Protein AF-0000000080620062 (afdb_homodimer)

pLDDT: mean 96.8, std 3.64, range [67.44, 99.0]

Radius of gyration: 24.73 Å; Cα contacts (8 Å, |Δi|>4): 2384; chains: 2; bounding box: 59×68×60 Å

Organism: Caenorhabditis remanei (NCBI:txid31234)

InterPro domains:
  IPR000794 Beta-ketoacyl synthase [PTHR11712] (2-402)
  IPR000794 Beta-ketoacyl synthase [cd00834] (2-399)
  IPR014030 Beta-ketoacyl synthase-like, N-terminal domain [PF00109] (2-235)
  IPR014031 Beta-ketoacyl synthase, C-terminal domain [PF02801] (243-355)
  IPR016039 Thiolase-like [G3DSA:3.40.47.10] (1-402)
  IPR016039 Thiolase-like [SSF53901] (2-400)
  IPR018201 Beta-ketoacyl synthase, active site [PS00606] (145-161)
  IPR020841 Polyketide synthase, beta-ketoacyl synthase domain [PS52004] (1-401)
  IPR020841 Polyketide syn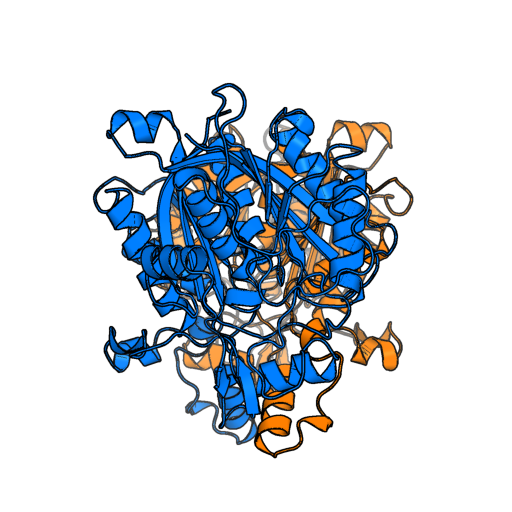th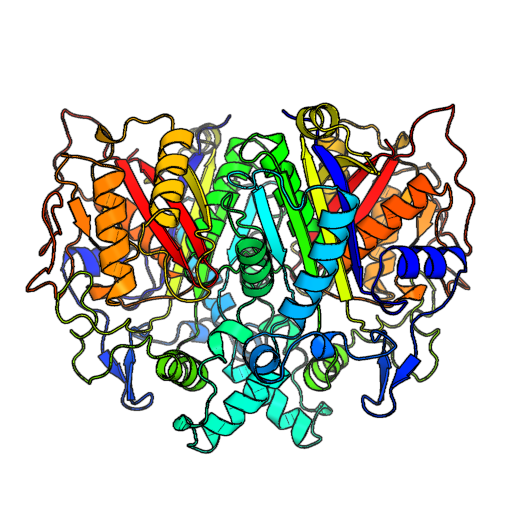ase, beta-ketoacyl synthase domain [SM00825] (4-402)

Structure (mmCIF, N/CA/C/O backbone):
data_AF-0000000080620062-model_v1
#
loop_
_entity.id
_entity.type
_entity.pdbx_description
1 polymer beta-ketoacyl-
#
loop_
_atom_site.group_PDB
_atom_site.id
_atom_site.type_symbol
_atom_site.label_atom_id
_atom_site.label_alt_id
_atom_site.label_comp_id
_atom_site.label_asym_id
_atom_site.label_entity_id
_atom_site.label_seq_id
_atom_site.pdbx_PDB_ins_code
_atom_site.Cartn_x
_atom_site.Cartn_y
_atom_site.Cartn_z
_atom_site.occupancy
_atom_site.B_iso_or_equiv
_atom_site.auth_seq_id
_atom_site.auth_comp_id
_atom_site.auth_asym_id
_atom_site.auth_atom_id
_atom_site.pdbx_PDB_model_num
ATOM 1 N N . MET A 1 1 ? 24.984 7.645 -1.257 1 92.5 1 MET A N 1
ATOM 2 C CA . MET A 1 1 ? 23.578 8.031 -1.13 1 92.5 1 MET A CA 1
ATOM 3 C C . MET A 1 1 ? 23.344 9.406 -1.736 1 92.5 1 MET A C 1
ATOM 5 O O . MET A 1 1 ? 24.188 10.297 -1.619 1 92.5 1 MET A O 1
ATOM 9 N N . HIS A 1 2 ? 22.266 9.586 -2.451 1 97.75 2 HIS A N 1
ATOM 10 C CA . HIS A 1 2 ? 21.922 10.844 -3.105 1 97.75 2 HIS A CA 1
ATOM 11 C C . HIS A 1 2 ? 21.141 11.758 -2.174 1 97.75 2 HIS A C 1
ATOM 13 O O . HIS A 1 2 ? 20.312 11.297 -1.39 1 97.75 2 HIS A O 1
ATOM 19 N N . ARG A 1 3 ? 21.469 13.031 -2.244 1 98.75 3 ARG A N 1
ATOM 20 C CA . ARG A 1 3 ? 20.594 14 -1.603 1 98.75 3 ARG A CA 1
ATOM 21 C C . ARG A 1 3 ? 19.297 14.164 -2.385 1 98.75 3 ARG A C 1
ATOM 23 O O . ARG A 1 3 ? 19.312 14.188 -3.617 1 98.75 3 ARG A O 1
ATOM 30 N N . VAL A 1 4 ? 18.188 14.211 -1.736 1 98.94 4 VAL A N 1
ATOM 31 C CA . VAL A 1 4 ? 16.875 14.227 -2.377 1 98.94 4 VAL A CA 1
ATOM 32 C C . VAL A 1 4 ? 16.156 15.547 -2.08 1 98.94 4 VAL A C 1
ATOM 34 O O . VAL A 1 4 ? 16.031 15.938 -0.918 1 98.94 4 VAL A O 1
ATOM 37 N N . VAL A 1 5 ? 15.664 16.219 -3.143 1 98.94 5 VAL A N 1
ATOM 38 C CA . VAL A 1 5 ? 15.023 17.516 -2.969 1 98.94 5 VAL A CA 1
ATOM 39 C C . VAL A 1 5 ? 13.625 17.5 -3.586 1 98.94 5 VAL A C 1
ATOM 41 O O . VAL A 1 5 ? 13.328 16.656 -4.43 1 98.94 5 VAL A O 1
ATOM 44 N N . ILE A 1 6 ? 12.789 18.328 -3.047 1 98.94 6 ILE A N 1
ATOM 45 C CA . ILE A 1 6 ? 11.453 18.547 -3.584 1 98.94 6 ILE A CA 1
ATOM 46 C C . ILE A 1 6 ? 11.453 19.797 -4.461 1 98.94 6 ILE A C 1
ATOM 48 O O . ILE A 1 6 ? 11.859 20.875 -4.016 1 98.94 6 ILE A O 1
ATOM 52 N N . THR A 1 7 ? 10.961 19.641 -5.707 1 98.94 7 THR A N 1
ATOM 53 C CA . THR A 1 7 ? 10.992 20.766 -6.637 1 98.94 7 THR A CA 1
ATOM 54 C C . THR A 1 7 ? 9.578 21.109 -7.113 1 98.94 7 THR A C 1
ATOM 56 O O . THR A 1 7 ? 9.383 22.109 -7.812 1 98.94 7 THR A O 1
ATOM 59 N N . GLY A 1 8 ? 8.609 20.344 -6.746 1 98.94 8 GLY A N 1
ATOM 60 C CA . GLY A 1 8 ? 7.215 20.609 -7.055 1 98.94 8 GLY A CA 1
ATOM 61 C C . GLY A 1 8 ? 6.258 20.047 -6.023 1 98.94 8 GLY A C 1
ATOM 62 O O . GLY A 1 8 ? 6.527 19 -5.422 1 98.94 8 GLY A O 1
ATOM 63 N N . MET A 1 9 ? 5.168 20.734 -5.863 1 98.94 9 MET A N 1
ATOM 64 C CA . MET A 1 9 ? 4.113 20.328 -4.945 1 98.94 9 MET A CA 1
ATOM 65 C C . MET A 1 9 ? 2.734 20.562 -5.551 1 98.94 9 MET A C 1
ATOM 67 O O . MET A 1 9 ? 2.539 21.531 -6.297 1 98.94 9 MET A O 1
ATOM 71 N N . GLY A 1 10 ? 1.801 19.672 -5.277 1 98.94 10 GLY A N 1
ATOM 72 C CA . GLY A 1 10 ? 0.386 19.828 -5.578 1 98.94 10 GLY A CA 1
ATOM 73 C C . GLY A 1 10 ? -0.514 19.406 -4.43 1 98.94 10 GLY A C 1
ATOM 74 O O . GLY A 1 10 ? -0.216 18.453 -3.713 1 98.94 10 GLY A O 1
ATOM 75 N N . ALA A 1 11 ? -1.636 20.188 -4.266 1 98.88 11 ALA A N 1
ATOM 76 C CA . ALA A 1 11 ? -2.504 19.875 -3.133 1 98.88 11 ALA A CA 1
ATOM 77 C C . ALA A 1 11 ? -3.945 20.281 -3.418 1 98.88 11 ALA A C 1
ATOM 79 O O . ALA A 1 11 ? -4.191 21.266 -4.121 1 98.88 11 ALA A O 1
ATOM 80 N N . ILE A 1 12 ? -4.828 19.531 -3.008 1 98.88 12 ILE A N 1
ATOM 81 C CA . ILE A 1 12 ? -6.238 19.859 -2.822 1 98.88 12 ILE A CA 1
ATOM 82 C C . ILE A 1 12 ? -6.613 19.703 -1.35 1 98.88 12 ILE A C 1
ATOM 84 O O . ILE A 1 12 ? -6.254 18.703 -0.714 1 98.88 12 ILE A O 1
ATOM 88 N N . SER A 1 13 ? -7.262 20.641 -0.777 1 98.81 13 SER A N 1
ATOM 89 C CA . SER A 1 13 ? -7.66 20.656 0.626 1 98.81 13 SER A CA 1
ATOM 90 C C . SER A 1 13 ? -8.992 21.375 0.812 1 98.81 13 SER A C 1
ATOM 92 O O . SER A 1 13 ? -9.57 21.891 -0.15 1 98.81 13 SER A O 1
ATOM 94 N N . PRO A 1 14 ? -9.516 21.438 2.031 1 98.69 14 PRO A N 1
ATOM 95 C CA . PRO A 1 14 ? -10.758 22.156 2.283 1 98.69 14 PRO A CA 1
ATOM 96 C C . PRO A 1 14 ? -10.633 23.656 2.012 1 98.69 14 PRO A C 1
ATOM 98 O O . PRO A 1 14 ? -11.641 24.375 2 1 98.69 14 PRO A O 1
ATOM 101 N N . PHE A 1 15 ? -9.477 24.109 1.721 1 98.75 15 PHE A N 1
ATOM 102 C CA . PHE A 1 15 ? -9.289 25.516 1.394 1 98.75 15 PHE A CA 1
ATOM 103 C C . PHE A 1 15 ? -9.367 25.734 -0.112 1 98.75 15 PHE A C 1
ATOM 105 O O . PHE A 1 15 ? -9.531 26.875 -0.57 1 98.75 15 PHE A O 1
ATOM 112 N N . GLY A 1 16 ? -9.125 24.656 -0.902 1 98.44 16 GLY A N 1
ATOM 113 C CA . GLY A 1 16 ? -9.156 24.812 -2.348 1 98.44 16 GLY A CA 1
ATOM 114 C C . GLY A 1 16 ? -8.289 23.797 -3.074 1 98.44 16 GLY A C 1
ATOM 115 O O . GLY A 1 16 ? -7.84 22.812 -2.477 1 98.44 16 GLY A O 1
ATOM 116 N N . VAL A 1 17 ? -8.023 24.062 -4.398 1 98.38 17 VAL A N 1
ATOM 117 C CA . VAL A 1 17 ? -7.496 23.016 -5.266 1 98.38 17 VAL A CA 1
ATOM 118 C C . VAL A 1 17 ? -6.062 23.344 -5.668 1 98.38 17 VAL A C 1
ATOM 120 O O . VAL A 1 17 ? -5.621 23 -6.766 1 98.38 17 VAL A O 1
ATOM 123 N N . THR A 1 18 ? -5.41 24.141 -4.801 1 98.69 18 THR A N 1
ATOM 124 C CA . THR A 1 18 ? -4.016 24.484 -5.055 1 98.69 18 THR A CA 1
ATOM 125 C C . THR A 1 18 ? -3.219 24.5 -3.754 1 98.69 18 THR A C 1
ATOM 127 O O . THR A 1 18 ? -3.795 24.641 -2.672 1 98.69 18 THR A O 1
ATOM 130 N N . VAL A 1 19 ? -1.923 24.391 -3.898 1 98.88 19 VAL A N 1
ATOM 131 C CA . VAL A 1 19 ? -1.025 24.562 -2.76 1 98.88 19 VAL A CA 1
ATOM 132 C C . VAL A 1 19 ? -1.182 25.969 -2.178 1 98.88 19 VAL A C 1
ATOM 134 O O . VAL A 1 19 ? -1.171 26.141 -0.958 1 98.88 19 VAL A O 1
ATOM 137 N N . ASN A 1 20 ? -1.312 26.922 -3.012 1 98.81 20 ASN A N 1
ATOM 138 C CA . ASN A 1 20 ? -1.458 28.297 -2.549 1 98.81 20 ASN A CA 1
ATOM 139 C C . ASN A 1 20 ? -2.719 28.469 -1.709 1 98.81 20 ASN A C 1
ATOM 141 O O . ASN A 1 20 ? -2.734 29.266 -0.761 1 98.81 20 ASN A O 1
ATOM 145 N N . ALA A 1 21 ? -3.811 27.859 -2.123 1 98.75 21 ALA A N 1
ATOM 146 C CA . ALA A 1 21 ? -5.027 27.922 -1.312 1 98.75 21 ALA A CA 1
ATOM 147 C C . ALA A 1 21 ? -4.773 27.375 0.094 1 98.75 21 ALA A C 1
ATOM 149 O O . ALA A 1 21 ? -5.23 27.969 1.079 1 98.75 21 ALA A O 1
ATOM 150 N N . LEU A 1 22 ? -4.109 26.266 0.179 1 98.81 22 LEU A N 1
ATOM 151 C CA . LEU A 1 22 ? -3.742 25.688 1.466 1 98.81 22 LEU A CA 1
ATOM 152 C C . LEU A 1 22 ? -2.871 26.641 2.268 1 98.81 22 LEU A C 1
ATOM 154 O O . LEU A 1 22 ? -3.164 26.922 3.432 1 98.81 22 LEU A O 1
ATOM 158 N N . ARG A 1 23 ? -1.815 27.141 1.635 1 98.75 23 ARG A N 1
ATOM 159 C CA . ARG A 1 23 ? -0.846 28.047 2.24 1 98.75 23 ARG A CA 1
ATOM 160 C C . ARG A 1 23 ? -1.529 29.297 2.783 1 98.75 23 ARG A C 1
ATOM 162 O O . ARG A 1 23 ? -1.329 29.656 3.941 1 98.75 23 ARG A O 1
ATOM 169 N N . ASN A 1 24 ? -2.344 29.891 1.993 1 98.69 24 ASN A N 1
ATOM 170 C CA . ASN A 1 24 ? -3.025 31.109 2.391 1 98.69 24 ASN A CA 1
ATOM 171 C C . ASN A 1 24 ? -4.016 30.859 3.523 1 98.69 24 ASN A C 1
ATOM 173 O O . ASN A 1 24 ? -4.117 31.672 4.453 1 98.69 24 ASN A O 1
ATOM 177 N N . GLY A 1 25 ? -4.758 29.812 3.402 1 98.69 25 GLY A N 1
ATOM 178 C CA . GLY A 1 25 ? -5.695 29.469 4.465 1 98.69 25 GLY A CA 1
ATOM 179 C C . GLY A 1 25 ? -5.027 29.297 5.812 1 98.69 25 GLY A C 1
ATOM 180 O O . GLY A 1 25 ? -5.535 29.766 6.832 1 98.69 25 GLY A O 1
ATOM 181 N N . LEU A 1 26 ? -3.914 28.609 5.82 1 98.69 26 LEU A N 1
ATOM 182 C CA . LEU A 1 26 ? -3.182 28.359 7.059 1 98.69 26 LEU A CA 1
ATOM 183 C C . LEU A 1 26 ? -2.572 29.656 7.598 1 98.69 26 LEU A C 1
ATOM 185 O O . LEU A 1 26 ? -2.639 29.922 8.805 1 98.69 26 LEU A O 1
ATOM 189 N N . ASN A 1 27 ? -1.958 30.438 6.73 1 98.38 27 ASN A N 1
ATOM 190 C CA . ASN A 1 27 ? -1.318 31.672 7.145 1 98.38 27 ASN A CA 1
ATOM 191 C C . ASN A 1 27 ? -2.332 32.656 7.711 1 98.38 27 ASN A C 1
ATOM 193 O O . ASN A 1 27 ? -2.002 33.469 8.594 1 98.38 27 ASN A O 1
ATOM 197 N N . GLU A 1 28 ? -3.555 32.594 7.25 1 98.12 28 GLU A N 1
ATOM 198 C CA . GLU A 1 28 ? -4.613 33.469 7.707 1 98.12 28 GLU A CA 1
ATOM 199 C C . GLU A 1 28 ? -5.332 32.906 8.93 1 98.12 28 GLU A C 1
ATOM 201 O O . GLU A 1 28 ? -6.18 33.562 9.523 1 98.12 28 GLU A O 1
ATOM 206 N N . GLY A 1 29 ? -4.992 31.688 9.297 1 97.81 29 GLY A N 1
ATOM 207 C CA . GLY A 1 29 ? -5.609 31.047 10.445 1 97.81 29 GLY A CA 1
ATOM 208 C C . GLY A 1 29 ? -7.066 30.703 10.227 1 97.81 29 GLY A C 1
ATOM 209 O O . GLY A 1 29 ? -7.848 30.641 11.18 1 97.81 29 GLY A O 1
ATOM 210 N N . ARG A 1 30 ? -7.496 30.406 9.031 1 97.44 30 ARG A N 1
ATOM 211 C CA . ARG A 1 30 ? -8.891 30.156 8.695 1 97.44 30 ARG A CA 1
ATOM 212 C C . ARG A 1 30 ? -9.273 28.703 8.969 1 97.44 30 ARG A C 1
ATOM 214 O O . ARG A 1 30 ? -8.398 27.859 9.148 1 97.44 30 ARG A O 1
ATOM 221 N N . SER A 1 31 ? -10.531 28.5 9.023 1 98.19 31 SER A N 1
ATOM 222 C CA . SER A 1 31 ? -11.078 27.156 9.062 1 98.19 31 SER A CA 1
ATOM 223 C C . SER A 1 31 ? -11.695 26.766 7.719 1 98.19 31 SER A C 1
ATOM 225 O O . SER A 1 31 ? -12.414 27.578 7.113 1 98.19 31 SER A O 1
ATOM 227 N N . GLY A 1 32 ? -11.305 25.609 7.258 1 98.44 32 GLY A N 1
ATOM 228 C CA . GLY A 1 32 ? -11.938 25.062 6.062 1 98.44 32 GLY A CA 1
ATOM 229 C C . GLY A 1 32 ? -13.094 24.125 6.359 1 98.44 32 GLY A C 1
ATOM 230 O O . GLY A 1 32 ? -13.602 23.469 5.461 1 98.44 32 GLY A O 1
ATOM 231 N N . LEU A 1 33 ? -13.578 24.031 7.605 1 98.56 33 LEU A N 1
ATOM 232 C CA . LEU A 1 33 ? -14.578 23.078 8.055 1 98.56 33 LEU A CA 1
ATOM 233 C C . LEU A 1 33 ? -15.969 23.719 8.094 1 98.56 33 LEU A C 1
ATOM 235 O O . LEU A 1 33 ? -16.094 24.906 8.367 1 98.56 33 LEU A O 1
ATOM 239 N N . LYS A 1 34 ? -16.953 22.938 7.812 1 97.94 34 LYS A N 1
ATOM 240 C CA . LYS A 1 34 ? -18.344 23.406 7.852 1 97.94 34 LYS A CA 1
ATOM 241 C C . LYS A 1 34 ? -19.297 22.266 8.156 1 97.94 34 LYS A C 1
ATOM 243 O O . LYS A 1 34 ? -18.984 21.094 7.879 1 97.94 34 LYS A O 1
ATOM 248 N N . TYR A 1 35 ? -20.375 22.578 8.727 1 98.12 35 TYR A N 1
ATOM 249 C CA . TYR A 1 35 ? -21.422 21.594 8.93 1 98.12 35 TYR A CA 1
ATOM 250 C C . TYR A 1 35 ? -22.094 21.234 7.605 1 98.12 35 TYR A C 1
ATOM 252 O O . TYR A 1 35 ? -22.516 22.109 6.855 1 98.12 35 TYR A O 1
ATOM 260 N N . ASP A 1 36 ? -22.156 19.984 7.312 1 97.5 36 ASP A N 1
ATOM 261 C CA . ASP A 1 36 ? -22.844 19.5 6.121 1 97.5 36 ASP A CA 1
ATOM 262 C C . ASP A 1 36 ? -24.25 18.984 6.465 1 97.5 36 ASP A C 1
ATOM 264 O O . ASP A 1 36 ? -24.391 17.969 7.141 1 97.5 36 ASP A O 1
ATOM 268 N N . GLU A 1 37 ? -25.25 19.625 5.906 1 96 37 GLU A N 1
ATOM 269 C CA . GLU A 1 37 ? -26.641 19.328 6.266 1 96 37 GLU A CA 1
ATOM 270 C C . GLU A 1 37 ? -27.062 17.953 5.777 1 96 37 GLU A C 1
ATOM 272 O O . GLU A 1 37 ? -27.953 17.328 6.359 1 96 37 GLU A O 1
ATOM 277 N N . VAL A 1 38 ? -26.469 17.516 4.762 1 94.88 38 VAL A N 1
ATOM 278 C CA . VAL A 1 38 ? -26.844 16.219 4.195 1 94.88 38 VAL A CA 1
ATOM 279 C C . VAL A 1 38 ? -26.156 15.102 4.98 1 94.88 38 VAL A C 1
ATOM 281 O O . VAL A 1 38 ? -26.797 14.102 5.328 1 94.88 38 VAL A O 1
ATOM 284 N N . LEU A 1 39 ? -24.922 15.297 5.285 1 96 39 LEU A N 1
ATOM 285 C CA . LEU A 1 39 ? -24.141 14.289 6 1 96 39 LEU A CA 1
ATOM 286 C C . LEU A 1 39 ? -24.406 14.359 7.5 1 96 39 LEU A C 1
ATOM 288 O O . LEU A 1 39 ? -24.141 13.398 8.227 1 96 39 LEU A O 1
ATOM 292 N N . LYS A 1 40 ? -24.859 15.508 7.98 1 96.31 40 LYS A N 1
ATOM 293 C CA . LYS A 1 40 ? -25.188 15.773 9.375 1 96.31 40 LYS A CA 1
ATOM 294 C C . LYS A 1 40 ? -23.938 15.719 10.258 1 96.31 40 LYS A C 1
ATOM 296 O O . LYS A 1 40 ? -24 15.234 11.391 1 96.31 40 LYS A O 1
ATOM 301 N N . PHE A 1 41 ? -22.812 16.062 9.68 1 98.12 41 PHE A N 1
ATOM 302 C CA . PHE A 1 41 ? -21.531 16.188 10.352 1 98.12 41 PHE A CA 1
ATOM 303 C C . PHE A 1 41 ? -20.828 17.484 9.953 1 98.12 41 PHE A C 1
ATOM 305 O O . PHE A 1 41 ? -21.094 18.031 8.883 1 98.12 41 PHE A O 1
ATOM 312 N N . VAL A 1 42 ? -20.016 18.031 10.844 1 98.5 42 VAL A N 1
ATOM 313 C CA . VAL A 1 42 ? -18.984 18.969 10.398 1 98.5 42 VAL A CA 1
ATOM 314 C C . VAL A 1 42 ? -17.938 18.219 9.57 1 98.5 42 VAL A C 1
ATOM 316 O O . VAL A 1 42 ? -17.453 17.172 9.977 1 98.5 42 VAL A O 1
ATOM 319 N N . VAL A 1 43 ? -17.625 18.703 8.367 1 98.69 43 VAL A N 1
ATOM 320 C CA . VAL A 1 43 ? -16.688 18.031 7.477 1 98.69 43 VAL A CA 1
ATOM 321 C C . VAL A 1 43 ? -15.758 19.047 6.828 1 98.69 43 VAL A C 1
ATOM 323 O O . VAL A 1 43 ? -16.016 20.25 6.875 1 98.69 43 VAL A O 1
ATOM 326 N N . GLY A 1 44 ? -14.586 18.609 6.395 1 98.75 44 GLY A N 1
ATOM 327 C CA . GLY A 1 44 ? -13.719 19.375 5.508 1 98.75 44 GLY A CA 1
ATOM 328 C C . GLY A 1 44 ? -13.836 18.969 4.055 1 98.75 44 GLY A C 1
ATOM 329 O O . GLY A 1 44 ? -12.969 18.266 3.527 1 98.75 44 GLY A O 1
ATOM 330 N N . ALA A 1 45 ? -14.875 19.438 3.367 1 98.12 45 ALA A N 1
ATOM 331 C CA . ALA A 1 45 ? -15.102 19.172 1.949 1 98.12 45 ALA A CA 1
ATOM 332 C C . ALA A 1 45 ? -14.383 20.188 1.072 1 98.12 45 ALA A C 1
ATOM 334 O O . ALA A 1 45 ? -14.219 21.344 1.463 1 98.12 45 ALA A O 1
ATOM 335 N N . VAL A 1 46 ? -13.93 19.75 -0.095 1 97.88 46 VAL A N 1
ATOM 336 C CA . VAL A 1 46 ? -13.289 20.641 -1.048 1 97.88 46 VAL A CA 1
ATOM 337 C C . VAL A 1 46 ? -14.32 21.641 -1.584 1 97.88 46 VAL A C 1
ATOM 339 O O . VAL A 1 46 ? -15.367 21.25 -2.092 1 97.88 46 VAL A O 1
ATOM 342 N N . PRO A 1 47 ? -14.055 22.922 -1.493 1 95.44 47 PRO A N 1
ATOM 343 C CA . PRO A 1 47 ? -15.039 23.922 -1.901 1 95.44 47 PRO A CA 1
ATOM 344 C C . PRO A 1 47 ? -15.062 24.141 -3.412 1 95.44 47 PRO A C 1
ATOM 346 O O . PRO A 1 47 ? -14.156 23.703 -4.117 1 95.44 47 PRO A O 1
ATOM 349 N N . GLY A 1 48 ? -16.141 24.859 -3.797 1 89.19 48 GLY A N 1
ATOM 350 C CA . GLY A 1 48 ? -16.234 25.312 -5.176 1 89.19 48 GLY A CA 1
ATOM 351 C C . GLY A 1 48 ? -16.812 24.266 -6.105 1 89.19 48 GLY A C 1
ATOM 352 O O . GLY A 1 48 ? -17.609 23.422 -5.684 1 89.19 48 GLY A O 1
ATOM 353 N N . GLU A 1 49 ? -16.438 24.422 -7.32 1 89.81 49 GLU A N 1
ATOM 354 C CA . GLU A 1 49 ? -16.906 23.469 -8.32 1 89.81 49 GLU A CA 1
ATOM 355 C C . GLU A 1 49 ? -16.25 22.094 -8.141 1 89.81 49 GLU A C 1
ATOM 357 O O . GLU A 1 49 ? -15.109 22.016 -7.68 1 89.81 49 GLU A O 1
ATOM 362 N N . ARG A 1 50 ? -17.016 21.172 -8.578 1 93.75 50 ARG A N 1
ATOM 363 C CA . ARG A 1 50 ? -16.516 19.812 -8.453 1 93.75 50 ARG A CA 1
ATOM 364 C C . ARG A 1 50 ? -15.25 19.609 -9.289 1 93.75 50 ARG A C 1
ATOM 366 O O . ARG A 1 50 ? -15.227 19.938 -10.477 1 93.75 50 ARG A O 1
ATOM 373 N N . VAL A 1 51 ? -14.141 19.016 -8.672 1 96.88 51 VAL A N 1
ATOM 374 C CA . VAL A 1 51 ? -12.898 18.703 -9.383 1 96.88 51 VAL A CA 1
ATOM 375 C C . VAL A 1 51 ? -13.203 17.797 -10.578 1 96.88 51 VAL A C 1
ATOM 377 O O . VAL A 1 51 ? -12.578 17.938 -11.633 1 96.88 51 VAL A O 1
ATOM 380 N N . GLU A 1 52 ? -14.188 16.953 -10.445 1 96.06 52 GLU A N 1
ATOM 381 C CA . GLU A 1 52 ? -14.578 15.953 -11.422 1 96.06 52 GLU A CA 1
ATOM 382 C C . GLU A 1 52 ? -15.062 16.594 -12.719 1 96.06 52 GLU A C 1
ATOM 384 O O . GLU A 1 52 ? -15.008 15.984 -13.781 1 96.06 52 GLU A O 1
ATOM 389 N N . ASP A 1 53 ? -15.547 17.812 -12.656 1 97.12 53 ASP A N 1
ATOM 390 C CA . ASP A 1 53 ? -16.141 18.469 -13.812 1 97.12 53 ASP A CA 1
ATOM 391 C C . ASP A 1 53 ? -15.078 18.844 -14.852 1 97.12 53 ASP A C 1
ATOM 393 O O . ASP A 1 53 ? -15.406 19.234 -15.969 1 97.12 53 ASP A O 1
ATOM 397 N N . ARG A 1 54 ? -13.859 18.656 -14.523 1 96.88 54 ARG A N 1
ATOM 398 C CA . ARG A 1 54 ? -12.758 18.859 -15.461 1 96.88 54 ARG A CA 1
ATOM 399 C C . ARG A 1 54 ? -12.703 17.75 -16.5 1 96.88 54 ARG A C 1
ATOM 401 O O . ARG A 1 54 ? -12.016 17.859 -17.516 1 96.88 54 ARG A O 1
ATOM 408 N N . TRP A 1 55 ? -13.406 16.641 -16.312 1 97.94 55 TRP A N 1
ATOM 409 C CA . TRP A 1 55 ? -13.43 15.5 -17.203 1 97.94 55 TRP A CA 1
ATOM 410 C C . TRP A 1 55 ? -14.82 15.289 -17.797 1 97.94 55 TRP A C 1
ATOM 412 O O . TRP A 1 55 ? -15.82 15.695 -17.188 1 97.94 55 TRP A O 1
ATOM 422 N N . SER A 1 56 ? -14.852 14.633 -18.984 1 97.94 56 SER A N 1
ATOM 423 C CA . SER A 1 56 ? -16.125 14.289 -19.609 1 97.94 56 SER A CA 1
ATOM 424 C C . SER A 1 56 ? -16.891 13.266 -18.781 1 97.94 56 SER A C 1
ATOM 426 O O . SER A 1 56 ? -16.328 12.617 -17.906 1 97.94 56 SER A O 1
ATOM 428 N N . ALA A 1 57 ? -18.172 13.109 -19.078 1 96.5 57 ALA A N 1
ATOM 429 C CA . ALA A 1 57 ? -19.016 12.133 -18.391 1 96.5 57 ALA A CA 1
ATOM 430 C C . ALA A 1 57 ? -18.469 10.719 -18.547 1 96.5 57 ALA A C 1
ATOM 432 O O . ALA A 1 57 ? -18.516 9.914 -17.625 1 96.5 57 ALA A O 1
ATOM 433 N N . GLY A 1 58 ? -18.031 10.469 -19.734 1 96.38 58 GLY A N 1
ATOM 434 C CA . GLY A 1 58 ? -17.422 9.172 -19.969 1 96.38 58 GLY A CA 1
ATOM 435 C C . GLY A 1 58 ? -16.203 8.914 -19.109 1 96.38 58 GLY A C 1
ATOM 436 O O . GLY A 1 58 ? -16.047 7.828 -18.547 1 96.38 58 GLY A O 1
ATOM 437 N N . GLN A 1 59 ? -15.375 9.891 -18.984 1 96.5 59 GLN A N 1
ATOM 438 C CA . GLN A 1 59 ? -14.164 9.773 -18.172 1 96.5 59 GLN A CA 1
ATOM 439 C C . GLN A 1 59 ? -14.5 9.664 -16.688 1 96.5 59 GLN A C 1
ATOM 441 O O . GLN A 1 59 ? -13.812 8.969 -15.938 1 96.5 59 GLN A O 1
ATOM 446 N N . GLN A 1 60 ? -15.531 10.367 -16.297 1 96.62 60 GLN A N 1
ATOM 447 C CA . GLN A 1 60 ? -15.961 10.312 -14.906 1 96.62 60 GLN A CA 1
ATOM 448 C C . GLN A 1 60 ? -16.469 8.922 -14.539 1 96.62 60 GLN A C 1
ATOM 450 O O . GLN A 1 60 ? -16.406 8.516 -13.375 1 96.62 60 GLN A O 1
ATOM 455 N N . ARG A 1 61 ? -16.984 8.188 -15.5 1 95 61 ARG A N 1
ATOM 456 C CA . ARG A 1 61 ? -17.438 6.816 -15.266 1 95 61 ARG A CA 1
ATOM 457 C C . ARG A 1 61 ? -16.25 5.867 -15.18 1 95 61 ARG A C 1
ATOM 459 O O . ARG A 1 61 ? -16.297 4.852 -14.484 1 95 61 ARG A O 1
ATOM 466 N N . GLU A 1 62 ? -15.195 6.246 -15.797 1 95.5 62 GLU A N 1
ATOM 467 C CA . GLU A 1 62 ? -14.016 5.391 -15.898 1 95.5 62 GLU A CA 1
ATOM 468 C C . GLU A 1 62 ? -13.109 5.543 -14.68 1 95.5 62 GLU A C 1
ATOM 470 O O . GLU A 1 62 ? -12.516 4.57 -14.219 1 95.5 62 GLU A O 1
ATOM 475 N N . MET A 1 63 ? -13.047 6.73 -14.156 1 97.06 63 MET A N 1
ATOM 476 C CA . MET A 1 63 ? -12.07 7.027 -13.117 1 97.06 63 MET A CA 1
ATOM 477 C C . MET A 1 63 ? -12.766 7.301 -11.781 1 97.06 63 MET A C 1
ATOM 479 O O . MET A 1 63 ? -13.859 7.879 -11.75 1 97.06 63 MET A O 1
ATOM 483 N N . SER A 1 64 ? -12.109 6.891 -10.758 1 97.19 64 SER A N 1
ATOM 484 C CA . SER A 1 64 ? -12.578 7.277 -9.43 1 97.19 64 SER A CA 1
ATOM 485 C C . SER A 1 64 ? -12.297 8.75 -9.156 1 97.19 64 SER A C 1
ATOM 487 O O . SER A 1 64 ? -11.422 9.352 -9.781 1 97.19 64 SER A O 1
ATOM 489 N N . ARG A 1 65 ? -13.055 9.328 -8.203 1 97.38 65 ARG A N 1
ATOM 490 C CA . ARG A 1 65 ? -12.789 10.688 -7.742 1 97.38 65 ARG A CA 1
ATOM 491 C C . ARG A 1 65 ? -11.352 10.836 -7.262 1 97.38 65 ARG A C 1
ATOM 493 O O . ARG A 1 65 ? -10.703 11.844 -7.531 1 97.38 65 ARG A O 1
ATOM 500 N N . ALA A 1 66 ? -10.852 9.844 -6.574 1 98.19 66 ALA A N 1
ATOM 501 C CA . ALA A 1 66 ? -9.477 9.852 -6.086 1 98.19 66 ALA A CA 1
ATOM 502 C C . ALA A 1 66 ? -8.484 9.977 -7.238 1 98.19 66 ALA A C 1
ATOM 504 O O . ALA A 1 66 ? -7.496 10.719 -7.137 1 98.19 66 ALA A O 1
ATOM 505 N N . SER A 1 67 ? -8.695 9.242 -8.297 1 98.31 67 SER A N 1
ATOM 506 C CA . SER A 1 67 ? -7.828 9.32 -9.469 1 98.31 67 SER A CA 1
ATOM 507 C C . SER A 1 67 ? -7.828 10.727 -10.062 1 98.31 67 SER A C 1
ATOM 509 O O . SER A 1 67 ? -6.773 11.25 -10.422 1 98.31 67 SER A O 1
ATOM 511 N N . MET A 1 68 ? -9 11.289 -10.156 1 98.62 68 MET A N 1
ATOM 512 C CA . MET A 1 68 ? -9.117 12.625 -10.727 1 98.62 68 MET A CA 1
ATOM 513 C C . MET A 1 68 ? -8.422 13.656 -9.844 1 98.62 68 MET A C 1
ATOM 515 O O . MET A 1 68 ? -7.738 14.547 -10.352 1 98.62 68 MET A O 1
ATOM 519 N N . PHE A 1 69 ? -8.594 13.539 -8.508 1 98.75 69 PHE A N 1
ATOM 520 C CA . PHE A 1 69 ? -7.898 14.422 -7.574 1 98.75 69 PHE A CA 1
ATOM 521 C C . PHE A 1 69 ? -6.391 14.305 -7.734 1 98.75 69 PHE A C 1
ATOM 523 O O . PHE A 1 69 ? -5.684 15.312 -7.781 1 98.75 69 PHE A O 1
ATOM 530 N N . ALA A 1 70 ? -5.902 13.078 -7.809 1 98.81 70 ALA A N 1
ATOM 531 C CA . ALA A 1 70 ? -4.469 12.82 -7.938 1 98.81 70 ALA A CA 1
ATOM 532 C C . ALA A 1 70 ? -3.914 13.445 -9.219 1 98.81 70 ALA A C 1
ATOM 534 O O . ALA A 1 70 ? -2.807 13.984 -9.227 1 98.81 70 ALA A O 1
ATOM 535 N N . LEU A 1 71 ? -4.625 13.328 -10.258 1 98.81 71 LEU A N 1
ATOM 536 C CA . LEU A 1 71 ? -4.191 13.883 -11.531 1 98.81 71 LEU A CA 1
ATOM 537 C C . LEU A 1 71 ? -4.082 15.398 -11.453 1 98.81 71 LEU A C 1
ATOM 539 O O . LEU A 1 71 ? -3.143 15.984 -12 1 98.81 71 LEU A O 1
ATOM 543 N N . VAL A 1 72 ? -5.059 16.047 -10.789 1 98.81 72 VA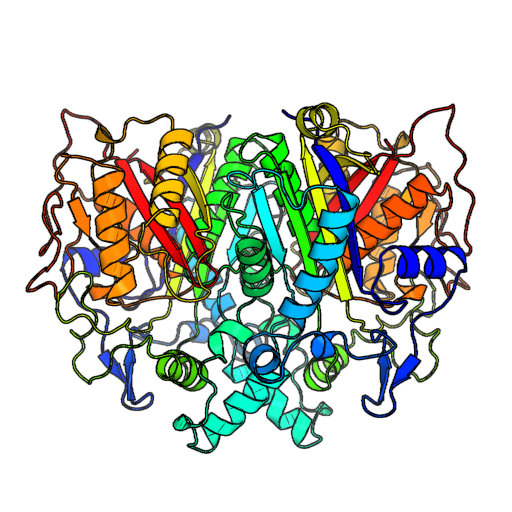L A N 1
ATOM 544 C CA . VAL A 1 72 ? -5.055 17.5 -10.672 1 98.81 72 VAL A CA 1
ATOM 545 C C . VAL A 1 72 ? -3.854 17.953 -9.844 1 98.81 72 VAL A C 1
ATOM 547 O O . VAL A 1 72 ? -3.125 18.859 -10.234 1 98.81 72 VAL A O 1
ATOM 550 N N . ALA A 1 73 ? -3.637 17.328 -8.734 1 98.88 73 ALA A N 1
ATOM 551 C CA . ALA A 1 73 ? -2.521 17.688 -7.867 1 98.88 73 ALA A CA 1
ATOM 552 C C . ALA A 1 73 ? -1.184 17.406 -8.539 1 98.88 73 ALA A C 1
ATOM 554 O O . ALA A 1 73 ? -0.225 18.172 -8.375 1 98.88 73 ALA A O 1
ATOM 555 N N . SER A 1 74 ? -1.091 16.297 -9.289 1 98.88 74 SER A N 1
ATOM 556 C CA . SER A 1 74 ? 0.137 15.961 -10 1 98.88 74 SER A CA 1
ATOM 557 C C . SER A 1 74 ? 0.467 17.016 -11.055 1 98.88 74 SER A C 1
ATOM 559 O O . SER A 1 74 ? 1.637 17.328 -11.273 1 98.88 74 SER A O 1
ATOM 561 N N . LYS A 1 75 ? -0.541 17.469 -11.711 1 98.81 75 LYS A N 1
ATOM 562 C CA . LYS A 1 75 ? -0.326 18.516 -12.703 1 98.81 75 LYS A CA 1
ATOM 563 C C . LYS A 1 75 ? 0.286 19.766 -12.062 1 98.81 75 LYS A C 1
ATOM 565 O O . LYS A 1 75 ? 1.215 20.359 -12.617 1 98.81 75 LYS A O 1
ATOM 570 N N . GLU A 1 76 ? -0.24 20.172 -10.938 1 98.88 76 GLU A N 1
ATOM 571 C CA . GLU A 1 76 ? 0.306 21.312 -10.227 1 98.88 76 GLU A CA 1
ATOM 572 C C . GLU A 1 76 ? 1.769 21.094 -9.852 1 98.88 76 GLU A C 1
ATOM 574 O O . GLU A 1 76 ? 2.607 21.984 -10.055 1 98.88 76 GLU A O 1
ATOM 579 N N . ALA A 1 77 ? 2.098 19.922 -9.32 1 98.94 77 ALA A N 1
ATOM 580 C CA . ALA A 1 77 ? 3.457 19.594 -8.898 1 98.94 77 ALA A CA 1
ATOM 581 C C . ALA A 1 77 ? 4.414 19.594 -10.086 1 98.94 77 ALA A C 1
ATOM 583 O O . ALA A 1 77 ? 5.512 20.156 -10.008 1 98.94 77 ALA A O 1
ATOM 584 N N 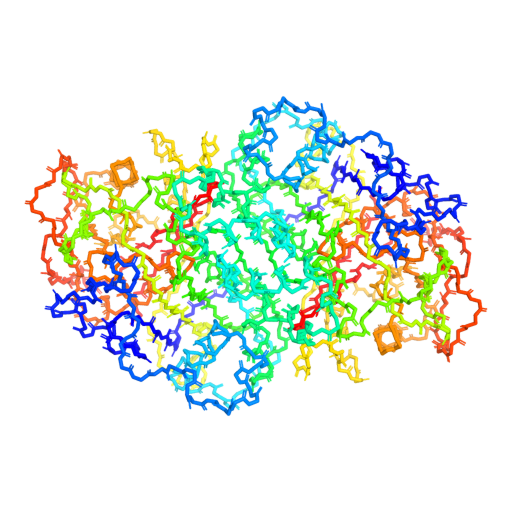. MET A 1 78 ? 4 18.984 -11.164 1 98.81 78 MET A N 1
ATOM 585 C CA . MET A 1 78 ? 4.836 18.875 -12.359 1 98.81 78 MET A CA 1
ATOM 586 C C . MET A 1 78 ? 5.082 20.234 -12.984 1 98.81 78 MET A C 1
ATOM 588 O O . MET A 1 78 ? 6.176 20.5 -13.477 1 98.81 78 MET A O 1
ATOM 592 N N . SER A 1 79 ? 4.016 21.016 -13.008 1 98.75 79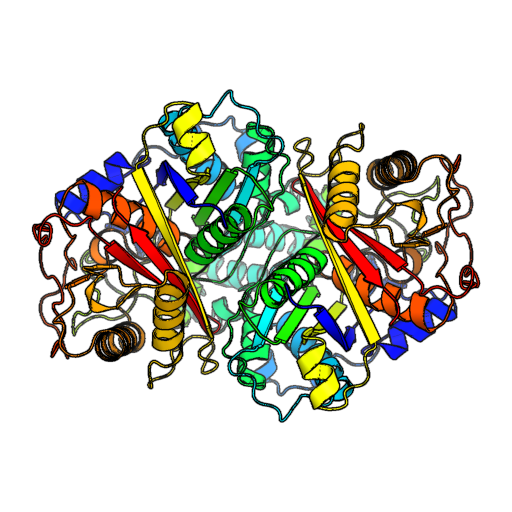 SER A N 1
ATOM 593 C CA . SER A 1 79 ? 4.141 22.359 -13.547 1 98.75 79 SER A CA 1
ATOM 594 C C . SER A 1 79 ? 5.113 23.203 -12.727 1 98.75 79 SER A C 1
ATOM 596 O O . SER A 1 79 ? 5.984 23.875 -13.273 1 98.75 79 SER A O 1
ATOM 598 N N . GLN A 1 80 ? 4.957 23.156 -11.414 1 98.81 80 GLN A N 1
ATOM 599 C CA . GLN A 1 80 ? 5.848 23.922 -10.547 1 98.81 80 GLN A CA 1
ATOM 600 C C . GLN A 1 80 ? 7.297 23.469 -10.711 1 98.81 80 GLN A C 1
ATOM 602 O O . GLN A 1 80 ? 8.219 24.281 -10.688 1 98.81 80 GLN A O 1
ATOM 607 N N . ALA A 1 81 ? 7.523 22.219 -10.883 1 98.69 81 ALA A N 1
ATOM 608 C CA . ALA A 1 81 ? 8.867 21.656 -11.016 1 98.69 81 ALA A CA 1
ATOM 609 C C . ALA A 1 81 ? 9.414 21.891 -12.422 1 98.69 81 ALA A C 1
ATOM 611 O O . ALA A 1 81 ? 10.586 21.609 -12.688 1 98.69 81 ALA A O 1
ATOM 612 N N . ASN A 1 82 ? 8.594 22.375 -13.336 1 98.25 82 ASN A N 1
ATOM 613 C CA . ASN A 1 82 ? 8.945 22.438 -14.75 1 98.25 82 ASN A CA 1
ATOM 614 C C . ASN A 1 82 ? 9.453 21.094 -15.266 1 98.25 82 ASN A C 1
ATOM 616 O O . ASN A 1 82 ? 10.531 21.016 -15.867 1 98.25 82 ASN A O 1
ATOM 620 N N . ALA A 1 83 ? 8.703 20.062 -14.961 1 98.06 83 ALA A N 1
ATOM 621 C CA . ALA A 1 83 ? 9.195 18.719 -15.242 1 98.06 83 ALA A CA 1
ATOM 622 C C . ALA A 1 83 ? 8.25 17.984 -16.188 1 98.06 83 ALA A C 1
ATOM 624 O O . ALA A 1 83 ? 8.359 16.766 -16.375 1 98.06 83 ALA A O 1
ATOM 625 N N . GLU A 1 84 ? 7.363 18.609 -16.828 1 95.88 84 GLU A N 1
ATOM 626 C CA . GLU A 1 84 ? 6.371 17.969 -17.688 1 95.88 84 GLU A CA 1
ATOM 627 C C . GLU A 1 84 ? 7.023 17.359 -18.922 1 95.88 84 GLU A C 1
ATOM 629 O O . GLU A 1 84 ? 6.555 16.344 -19.453 1 95.88 84 GLU A O 1
ATOM 634 N N . ASN A 1 85 ? 8.148 17.922 -19.359 1 93 85 ASN A N 1
ATOM 635 C CA . ASN A 1 85 ? 8.695 17.531 -20.656 1 93 85 ASN A CA 1
ATOM 636 C C . ASN A 1 85 ? 10.055 16.844 -20.516 1 93 85 ASN A C 1
ATOM 638 O O . ASN A 1 85 ? 10.789 16.688 -21.5 1 93 85 ASN A O 1
ATOM 642 N N . ILE A 1 86 ? 10.43 16.516 -19.344 1 96.12 86 ILE A N 1
ATOM 643 C CA . ILE A 1 86 ? 11.695 15.789 -19.188 1 96.12 86 ILE A CA 1
ATOM 644 C C . ILE A 1 86 ? 11.445 14.289 -19.297 1 96.12 86 ILE A C 1
ATOM 646 O O . ILE A 1 86 ? 10.297 13.844 -19.359 1 96.12 86 ILE A O 1
ATOM 650 N N . ASP A 1 87 ? 12.516 13.547 -19.391 1 96.19 87 ASP A N 1
ATOM 651 C CA . ASP A 1 87 ? 12.438 12.094 -19.516 1 96.19 87 ASP A CA 1
ATOM 652 C C . ASP A 1 87 ? 12.062 11.453 -18.188 1 96.19 87 ASP A C 1
ATOM 654 O O . ASP A 1 87 ? 12.711 11.695 -17.172 1 96.19 87 ASP A O 1
ATOM 658 N N . HIS A 1 88 ? 11.008 10.648 -18.203 1 97.81 88 HIS A N 1
ATOM 659 C CA . HIS A 1 88 ? 10.523 10.055 -16.969 1 97.81 88 HIS A CA 1
ATOM 660 C C . HIS A 1 88 ? 10.633 8.531 -17 1 97.81 88 HIS A C 1
ATOM 662 O O . HIS A 1 88 ? 9.875 7.828 -16.344 1 97.81 88 HIS A O 1
ATOM 668 N N . GLU A 1 89 ? 11.586 7.957 -17.703 1 95.62 89 GLU A N 1
ATOM 669 C CA . GLU A 1 89 ? 11.828 6.516 -17.75 1 95.62 89 GLU A CA 1
ATOM 670 C C . GLU A 1 89 ? 12.242 5.973 -16.391 1 95.62 89 GLU A C 1
ATOM 672 O O . GLU A 1 89 ? 12.039 4.793 -16.094 1 95.62 89 GLU A O 1
ATOM 677 N N . GLU A 1 90 ? 12.789 6.848 -15.625 1 96.69 90 GLU A N 1
ATOM 678 C CA . GLU A 1 90 ? 13.281 6.434 -14.312 1 96.69 90 GLU A CA 1
ATOM 679 C C . GLU A 1 90 ? 12.547 7.16 -13.195 1 96.69 90 GLU A C 1
ATOM 681 O O . GLU A 1 90 ? 13.125 7.441 -12.141 1 96.69 90 GLU A O 1
ATOM 686 N N . THR A 1 91 ? 11.344 7.613 -13.438 1 98.69 91 THR A N 1
ATOM 687 C CA . THR A 1 91 ? 10.516 8.258 -12.422 1 98.69 91 THR A CA 1
ATOM 688 C C . THR A 1 91 ? 9.508 7.27 -11.836 1 98.69 91 THR A C 1
ATOM 690 O O . THR A 1 91 ? 8.766 6.617 -12.57 1 98.69 91 THR A O 1
ATOM 693 N N . ILE A 1 92 ? 9.547 7.109 -10.5 1 98.69 92 ILE A N 1
ATOM 694 C CA . ILE A 1 92 ? 8.555 6.242 -9.875 1 98.69 92 ILE A CA 1
ATOM 695 C C . ILE A 1 92 ? 7.363 7.07 -9.414 1 98.69 92 ILE A C 1
ATOM 697 O O . ILE A 1 92 ? 7.484 8.281 -9.195 1 98.69 92 ILE A O 1
ATOM 701 N N . VAL A 1 93 ? 6.219 6.5 -9.406 1 98.88 93 VAL A N 1
ATOM 702 C CA . VAL A 1 93 ? 5.027 7.078 -8.797 1 98.88 93 VAL A CA 1
ATOM 703 C C . VAL A 1 93 ? 4.637 6.27 -7.559 1 98.88 93 VAL A C 1
ATOM 705 O O . VAL A 1 93 ? 4.484 5.047 -7.633 1 98.88 93 VAL A O 1
ATOM 708 N N . ASN A 1 94 ? 4.582 6.871 -6.414 1 98.88 94 ASN A N 1
ATOM 709 C CA . ASN A 1 94 ? 4.121 6.266 -5.172 1 98.88 94 ASN A CA 1
ATOM 710 C C . ASN A 1 94 ? 3.01 7.086 -4.527 1 98.88 94 ASN A C 1
ATOM 712 O O . ASN A 1 94 ? 3.271 7.914 -3.65 1 98.88 94 ASN A O 1
ATOM 716 N N . ILE A 1 95 ? 1.763 6.816 -4.902 1 98.88 95 ILE A N 1
ATOM 717 C CA . ILE A 1 95 ? 0.573 7.52 -4.426 1 98.88 95 ILE A CA 1
ATOM 718 C C . ILE A 1 95 ? -0.406 6.516 -3.818 1 98.88 95 ILE A C 1
ATOM 720 O O . ILE A 1 95 ? -0.867 5.598 -4.5 1 98.88 95 ILE A O 1
ATOM 724 N N . GLY A 1 96 ? -0.688 6.707 -2.523 1 98.38 96 GLY A N 1
ATOM 725 C CA . GLY A 1 96 ? -1.538 5.762 -1.818 1 98.38 96 GLY A CA 1
ATOM 726 C C . GLY A 1 96 ? -2.912 6.32 -1.494 1 98.38 96 GLY A C 1
ATOM 727 O O . GLY A 1 96 ? -3.154 7.516 -1.659 1 98.38 96 GLY A O 1
ATOM 728 N N . THR A 1 97 ? -3.82 5.438 -1.133 1 97.19 97 THR A N 1
ATOM 729 C CA . THR A 1 97 ? -5.141 5.719 -0.582 1 97.19 97 THR A CA 1
ATOM 730 C C . THR A 1 97 ? -5.414 4.848 0.641 1 97.19 97 THR A C 1
ATOM 732 O O . THR A 1 97 ? -4.934 3.715 0.723 1 97.19 97 THR A O 1
ATOM 735 N N . CYS A 1 98 ? -6.148 5.41 1.504 1 94 98 CYS A N 1
ATOM 736 C CA . CYS A 1 98 ? -6.516 4.652 2.697 1 94 98 CYS A CA 1
ATOM 737 C C . CYS A 1 98 ? -7.809 3.877 2.477 1 94 98 CYS A C 1
ATOM 739 O O . CYS A 1 98 ? -7.883 2.688 2.783 1 94 98 CYS A O 1
ATOM 741 N N . MET A 1 99 ? -8.781 4.512 1.967 1 94.5 99 MET A N 1
ATOM 742 C CA . MET A 1 99 ? -10.109 3.93 1.808 1 94.5 99 MET A CA 1
ATOM 743 C C . MET A 1 99 ? -10.445 3.736 0.332 1 94.5 99 MET A C 1
ATOM 745 O O . MET A 1 99 ? -10.125 4.59 -0.498 1 94.5 99 MET A O 1
ATOM 749 N N . SER A 1 100 ? -11.023 2.559 0.064 1 94.19 100 SER A N 1
ATOM 750 C CA . SER A 1 100 ? -11.586 2.379 -1.27 1 94.19 100 SER A CA 1
ATOM 751 C C . SER A 1 100 ? -12.883 3.17 -1.434 1 94.19 100 SER A C 1
ATOM 753 O O . SER A 1 100 ? -13.336 3.822 -0.494 1 94.19 100 SER A O 1
ATOM 755 N N . ASP A 1 101 ? -13.43 3.189 -2.637 1 96.44 101 ASP A N 1
ATOM 756 C CA . ASP A 1 101 ? -14.68 3.875 -2.939 1 96.44 101 ASP A CA 1
ATOM 757 C C . ASP A 1 101 ? -15.875 3.123 -2.354 1 96.44 101 ASP A C 1
ATOM 759 O O . ASP A 1 101 ? -16.547 2.365 -3.061 1 96.44 101 ASP A O 1
ATOM 763 N N . LEU A 1 102 ? -16.203 3.439 -1.114 1 98 102 LEU A N 1
ATOM 764 C CA . LEU A 1 102 ? -17.219 2.689 -0.366 1 98 102 LEU A CA 1
ATOM 765 C C . LEU A 1 102 ? -18.578 2.811 -1.022 1 98 102 LEU A C 1
ATOM 767 O O . LEU A 1 102 ? -19.344 1.844 -1.052 1 98 102 LEU A O 1
ATOM 771 N N . GLU A 1 103 ? -18.891 3.973 -1.501 1 97.31 103 GLU A N 1
ATOM 772 C CA . GLU A 1 103 ? -20.188 4.18 -2.129 1 97.31 103 GLU A CA 1
ATOM 773 C C . GLU A 1 103 ? -20.328 3.354 -3.404 1 97.31 103 GLU A C 1
ATOM 775 O O . GLU A 1 103 ? -21.359 2.717 -3.631 1 97.31 103 GLU A O 1
ATOM 780 N N . HIS A 1 104 ? -19.297 3.414 -4.203 1 97.69 104 HIS A N 1
ATOM 781 C CA . HIS A 1 104 ? -19.328 2.65 -5.445 1 97.69 104 HIS A CA 1
ATOM 782 C C . HIS A 1 104 ? -19.422 1.152 -5.168 1 97.69 104 HIS A C 1
ATOM 784 O O . HIS A 1 104 ? -20.125 0.429 -5.867 1 97.69 104 HIS A O 1
ATOM 790 N N . ILE A 1 105 ? -18.734 0.69 -4.164 1 98.38 105 ILE A N 1
ATOM 791 C CA . ILE A 1 105 ? -18.781 -0.71 -3.76 1 98.38 105 ILE A CA 1
ATOM 792 C C . ILE A 1 105 ? -20.172 -1.055 -3.254 1 98.38 105 ILE A C 1
ATOM 794 O O . ILE A 1 105 ? -20.734 -2.096 -3.613 1 98.38 105 ILE A O 1
ATOM 798 N N . GLY A 1 106 ? -20.734 -0.189 -2.414 1 98.5 106 GLY A N 1
ATOM 799 C CA . GLY A 1 106 ? -22.078 -0.406 -1.903 1 98.5 106 GLY A CA 1
ATOM 800 C C . GLY A 1 106 ? -23.125 -0.51 -2.998 1 98.5 106 GLY A C 1
ATOM 801 O O . GLY A 1 106 ? -24 -1.377 -2.947 1 98.5 106 GLY A O 1
ATOM 802 N N . GLU A 1 107 ? -23.031 0.39 -3.955 1 98.06 107 GLU A N 1
ATOM 803 C CA . GLU A 1 107 ? -23.969 0.388 -5.082 1 98.06 107 GLU A CA 1
ATOM 804 C C . GLU A 1 107 ? -23.844 -0.903 -5.887 1 98.06 107 GLU A C 1
ATOM 806 O O . GLU A 1 107 ? -24.859 -1.486 -6.281 1 98.06 107 GLU A O 1
ATOM 811 N N . THR A 1 108 ? -22.672 -1.307 -6.137 1 98.5 108 THR A N 1
ATOM 812 C CA . THR A 1 108 ? -22.438 -2.516 -6.918 1 98.5 108 THR A CA 1
ATOM 813 C C . THR A 1 108 ? -22.906 -3.752 -6.156 1 98.5 108 THR A C 1
ATOM 815 O O . THR A 1 108 ? -23.5 -4.66 -6.742 1 98.5 108 THR A O 1
ATOM 818 N N . ALA A 1 109 ? -22.578 -3.783 -4.867 1 98.56 109 ALA A N 1
ATOM 819 C CA . ALA A 1 109 ? -23.031 -4.891 -4.027 1 98.56 109 ALA A CA 1
ATOM 820 C C . ALA A 1 109 ? -24.547 -5.031 -4.078 1 98.56 109 ALA A C 1
ATOM 822 O O . ALA A 1 109 ? -25.078 -6.148 -4.098 1 98.56 109 ALA A O 1
ATOM 823 N N . GLN A 1 110 ? -25.234 -3.936 -4.07 1 98.12 110 GLN A N 1
ATOM 824 C CA . GLN A 1 110 ? -26.688 -3.947 -4.148 1 98.12 110 GLN A CA 1
ATOM 825 C C . GLN A 1 110 ? -27.172 -4.539 -5.473 1 98.12 110 GLN A C 1
ATOM 827 O O . GLN A 1 110 ? -28.094 -5.355 -5.5 1 98.12 110 GLN A O 1
ATOM 832 N N . LYS A 1 111 ? -26.562 -4.105 -6.59 1 98.25 111 LYS A N 1
ATOM 833 C CA . LYS A 1 111 ? -26.906 -4.641 -7.898 1 98.25 111 LYS A CA 1
ATOM 834 C C . LYS A 1 111 ? -26.75 -6.16 -7.934 1 98.25 111 LYS A C 1
ATOM 836 O O . LYS A 1 111 ? -27.625 -6.871 -8.438 1 98.25 111 LYS A O 1
ATOM 841 N N . VAL A 1 112 ? -25.656 -6.629 -7.402 1 98.31 112 VAL A N 1
ATOM 842 C CA . VAL A 1 112 ? -25.359 -8.062 -7.406 1 98.31 112 VAL A CA 1
ATOM 843 C C . VAL A 1 112 ? -26.391 -8.805 -6.551 1 98.31 112 VAL A C 1
ATOM 845 O O . VAL A 1 112 ? -26.906 -9.852 -6.953 1 98.31 112 VAL A O 1
ATOM 848 N N . ARG A 1 113 ? -26.672 -8.266 -5.418 1 97 113 ARG A N 1
ATOM 849 C CA . ARG A 1 113 ? -27.641 -8.875 -4.512 1 97 113 ARG A CA 1
ATOM 850 C C . ARG A 1 113 ? -29.016 -8.977 -5.168 1 97 113 ARG A C 1
ATOM 852 O O . ARG A 1 113 ? -29.75 -9.93 -4.926 1 97 113 ARG A O 1
ATOM 859 N N . GLU A 1 114 ? -29.328 -8.07 -5.988 1 97.44 114 GLU A N 1
ATOM 860 C CA . GLU A 1 114 ? -30.625 -8.008 -6.652 1 97.44 114 GLU A CA 1
ATOM 861 C C . GLU A 1 114 ? -30.641 -8.836 -7.934 1 97.44 114 GLU A C 1
ATOM 863 O O . GLU A 1 114 ? -31.594 -8.789 -8.711 1 97.44 114 GLU A O 1
ATOM 868 N N . GLY A 1 115 ? -29.594 -9.562 -8.234 1 96.62 115 GLY A N 1
ATOM 869 C CA . GLY A 1 115 ? -29.516 -10.414 -9.406 1 96.62 115 GLY A CA 1
ATOM 870 C C . GLY A 1 115 ? -29.203 -9.648 -10.68 1 96.62 115 GLY A C 1
ATOM 871 O O . GLY A 1 115 ? -29.5 -10.125 -11.781 1 96.62 115 GLY A O 1
ATOM 872 N N . GLN A 1 116 ? -28.641 -8.422 -10.531 1 97.5 116 GLN A N 1
ATOM 873 C CA . GLN A 1 116 ? -28.359 -7.566 -11.688 1 97.5 116 GLN A CA 1
ATOM 874 C C . GLN A 1 116 ? -26.859 -7.477 -11.953 1 97.5 116 GLN A C 1
ATOM 876 O O . GLN A 1 116 ? -26.328 -6.387 -12.164 1 97.5 116 GLN A O 1
ATOM 881 N N . SER A 1 117 ? -26.188 -8.555 -11.898 1 96.19 117 SER A N 1
ATOM 882 C CA . SER A 1 117 ? -24.75 -8.594 -12.094 1 96.19 117 SER A CA 1
ATOM 883 C C . SER A 1 117 ? -24.359 -8.086 -13.484 1 96.19 117 SER A C 1
ATOM 885 O O . SER A 1 117 ? -23.281 -7.531 -13.664 1 96.19 117 SER A O 1
ATOM 887 N N . ARG A 1 118 ? -25.219 -8.227 -14.484 1 94.75 118 ARG A N 1
ATOM 888 C CA . ARG A 1 118 ? -24.953 -7.793 -15.852 1 94.75 118 ARG A CA 1
ATOM 889 C C . ARG A 1 118 ? -24.938 -6.27 -15.945 1 94.75 118 ARG A C 1
ATOM 891 O O . ARG A 1 118 ? -24.438 -5.711 -16.922 1 94.75 118 ARG A O 1
ATOM 898 N N . ARG A 1 119 ? -25.422 -5.598 -14.922 1 96.31 119 ARG A N 1
ATOM 899 C CA . ARG A 1 119 ? -25.484 -4.141 -14.922 1 96.31 119 ARG A CA 1
ATOM 900 C C . ARG A 1 119 ? -24.281 -3.537 -14.203 1 96.31 119 ARG A C 1
ATOM 902 O O . ARG A 1 119 ? -24.141 -2.314 -14.141 1 96.31 119 ARG A O 1
ATOM 909 N N . VAL A 1 120 ? -23.484 -4.387 -13.664 1 97.94 120 VAL A N 1
ATOM 910 C CA . VAL A 1 120 ? -22.266 -3.902 -13.023 1 97.94 120 VAL A CA 1
ATOM 911 C C . VAL A 1 120 ? -21.359 -3.242 -14.07 1 97.94 120 VAL A C 1
ATOM 913 O O . VAL A 1 120 ? -21.25 -3.725 -15.195 1 97.94 120 VAL A O 1
ATOM 916 N N . SER A 1 121 ? -20.781 -2.057 -13.695 1 97.38 121 SER A N 1
ATOM 917 C CA . SER A 1 121 ? -19.922 -1.314 -14.602 1 97.38 121 SER A CA 1
ATOM 918 C C . SER A 1 121 ? -18.656 -2.109 -14.93 1 97.38 121 SER A C 1
ATOM 920 O O . SER A 1 121 ? -18.062 -2.748 -14.055 1 97.38 121 SER A O 1
ATOM 922 N N . PRO A 1 122 ? -18.203 -2.104 -16.234 1 96.75 122 PRO A N 1
ATOM 923 C CA . PRO A 1 122 ? -16.922 -2.721 -16.578 1 96.75 122 PRO A CA 1
ATOM 924 C C . PRO A 1 122 ? -15.734 -2.018 -15.906 1 96.75 122 PRO A C 1
ATOM 926 O O . PRO A 1 122 ? -14.625 -2.555 -15.883 1 96.75 122 PRO A O 1
ATOM 929 N N . TYR A 1 123 ? -15.984 -0.824 -15.32 1 96.94 123 TYR A N 1
ATOM 930 C CA . TYR A 1 123 ? -14.914 -0.061 -14.68 1 96.94 123 TYR A CA 1
ATOM 931 C C . TYR A 1 123 ? -14.984 -0.2 -13.164 1 96.94 123 TYR A C 1
ATOM 933 O O . TYR A 1 123 ? -14.211 0.436 -12.438 1 96.94 123 TYR A O 1
ATOM 941 N N . PHE A 1 124 ? -15.852 -1.105 -12.688 1 98 124 PHE A N 1
ATOM 942 C CA . PHE A 1 124 ? -16 -1.262 -11.25 1 98 124 PHE A CA 1
ATOM 943 C C . PHE A 1 124 ? -14.68 -1.611 -10.594 1 98 124 PHE A C 1
ATOM 945 O O . PHE A 1 124 ? -14.227 -0.912 -9.688 1 98 124 PHE A O 1
ATOM 952 N N . VAL A 1 125 ? -13.992 -2.646 -11.117 1 97.5 125 VAL A N 1
ATOM 953 C CA . VAL A 1 125 ? -12.766 -3.137 -10.484 1 97.5 125 VAL A CA 1
ATOM 954 C C . VAL A 1 125 ? -11.672 -2.074 -10.586 1 97.5 125 VAL A C 1
ATOM 956 O O . VAL A 1 125 ? -11.086 -1.682 -9.57 1 97.5 125 VAL A O 1
ATOM 959 N N . PRO A 1 126 ? -11.406 -1.484 -11.719 1 95.62 126 PRO A N 1
ATOM 960 C CA . PRO A 1 126 ? -10.383 -0.437 -11.789 1 95.62 126 PRO A CA 1
ATOM 961 C C . PRO A 1 126 ? -10.664 0.731 -10.852 1 95.62 126 PRO A C 1
ATOM 963 O O . PRO A 1 126 ? -9.742 1.295 -10.258 1 95.62 126 PRO A O 1
ATOM 966 N N . ARG A 1 127 ? -11.891 1.058 -10.672 1 96.62 127 ARG A N 1
ATOM 967 C CA . ARG A 1 127 ? -12.258 2.238 -9.898 1 96.62 127 ARG A CA 1
ATOM 968 C C . ARG A 1 127 ? -12.016 2.012 -8.406 1 96.62 127 ARG A C 1
ATOM 970 O O . ARG A 1 127 ? -11.773 2.961 -7.664 1 96.62 127 ARG A O 1
ATOM 977 N N . ILE A 1 128 ? -12.094 0.768 -8.008 1 96.94 128 ILE A N 1
ATOM 978 C CA . ILE A 1 128 ? -12.031 0.566 -6.566 1 96.94 128 ILE A CA 1
ATOM 979 C C . ILE A 1 128 ? -10.625 0.133 -6.164 1 96.94 128 ILE A C 1
ATOM 981 O O . ILE A 1 128 ? -10.336 -0.034 -4.977 1 96.94 128 ILE A O 1
ATOM 985 N N . LEU A 1 129 ? -9.727 -0.075 -7.141 1 96.5 129 LEU A N 1
ATOM 986 C CA . LEU A 1 129 ? -8.352 -0.44 -6.824 1 96.5 129 LEU A CA 1
ATOM 987 C C . LEU A 1 129 ? -7.578 0.763 -6.293 1 96.5 129 LEU A C 1
ATOM 989 O O . LEU A 1 129 ? -7.559 1.82 -6.926 1 96.5 129 LEU A O 1
ATOM 993 N N . ASN A 1 130 ? -6.848 0.554 -5.215 1 95.56 130 ASN A N 1
ATOM 994 C CA . ASN A 1 130 ? -6.184 1.633 -4.492 1 95.56 130 ASN A CA 1
ATOM 995 C C . ASN A 1 130 ? -4.977 2.162 -5.258 1 95.56 130 ASN A C 1
ATOM 997 O O . ASN A 1 130 ? -4.484 3.256 -4.973 1 95.56 130 ASN A O 1
ATOM 1001 N N . ASN A 1 131 ? -4.473 1.403 -6.18 1 96.94 131 ASN A N 1
ATOM 1002 C CA . ASN A 1 131 ? -3.252 1.814 -6.863 1 96.94 131 ASN A CA 1
ATOM 1003 C C . ASN A 1 131 ? -3.561 2.564 -8.156 1 96.94 131 ASN A C 1
ATOM 1005 O O . ASN A 1 131 ? -2.66 3.127 -8.781 1 96.94 131 ASN A O 1
ATOM 1009 N N . LEU A 1 132 ? -4.781 2.654 -8.586 1 97.56 132 LEU A N 1
ATOM 1010 C CA . LEU A 1 132 ? -5.066 3.189 -9.914 1 97.56 132 LEU A CA 1
ATOM 1011 C C . LEU A 1 132 ? -4.848 4.699 -9.945 1 97.56 132 LEU A C 1
ATOM 1013 O O . LEU A 1 132 ? -4.453 5.25 -10.977 1 97.56 132 LEU A O 1
ATOM 1017 N N . PRO A 1 133 ? -5.152 5.434 -8.828 1 98.25 133 PRO A N 1
ATOM 1018 C CA . PRO A 1 133 ? -4.742 6.836 -8.883 1 98.25 133 PRO A CA 1
ATOM 1019 C C . PRO A 1 133 ? -3.281 7.008 -9.289 1 98.25 133 PRO A C 1
ATOM 1021 O O . PRO A 1 133 ? -2.967 7.848 -10.133 1 98.25 133 PRO A O 1
ATOM 1024 N N . ALA A 1 134 ? -2.387 6.238 -8.727 1 98.56 134 ALA A N 1
ATOM 1025 C CA . ALA A 1 134 ? -0.976 6.266 -9.094 1 98.56 134 ALA A CA 1
ATOM 1026 C C . ALA A 1 134 ? -0.784 5.824 -10.547 1 98.56 134 ALA A C 1
ATOM 1028 O O . ALA A 1 134 ? 0.039 6.391 -11.266 1 98.56 134 ALA A O 1
ATOM 1029 N N . GLY A 1 135 ? -1.501 4.781 -10.922 1 98.06 135 GLY A N 1
ATOM 1030 C CA . GLY A 1 135 ? -1.421 4.289 -12.289 1 98.06 135 GLY A CA 1
ATOM 1031 C C . GLY A 1 135 ? -1.769 5.344 -13.32 1 98.06 135 GLY A C 1
ATOM 1032 O O . GLY A 1 135 ? -1.066 5.492 -14.328 1 98.06 135 GLY A O 1
ATOM 1033 N N . TYR A 1 136 ? -2.879 6.094 -13.102 1 98.31 136 TYR A N 1
ATOM 1034 C CA . TYR A 1 136 ? -3.305 7.133 -14.031 1 98.31 136 TYR A CA 1
ATOM 1035 C C . TYR A 1 136 ? -2.25 8.227 -14.148 1 98.31 136 TYR A C 1
ATOM 1037 O O . TYR A 1 136 ? -2.008 8.75 -15.234 1 98.31 136 TYR A O 1
ATOM 1045 N N . VAL A 1 137 ? -1.654 8.539 -13.039 1 98.38 137 VAL A N 1
ATOM 1046 C CA . VAL A 1 137 ? -0.619 9.562 -13.039 1 98.38 137 VAL A CA 1
ATOM 1047 C C . VAL A 1 137 ? 0.586 9.086 -13.844 1 98.38 137 VAL A C 1
ATOM 1049 O O . VAL A 1 137 ? 1.123 9.82 -14.672 1 98.38 137 VAL A O 1
ATOM 1052 N N . ALA A 1 138 ? 1.062 7.879 -13.594 1 98.31 138 ALA A N 1
ATOM 1053 C CA . ALA A 1 138 ? 2.203 7.324 -14.312 1 98.31 138 ALA A CA 1
ATOM 1054 C C . ALA A 1 138 ? 1.935 7.289 -15.82 1 98.31 138 ALA A C 1
ATOM 1056 O O . ALA A 1 138 ? 2.816 7.609 -16.625 1 98.31 138 ALA A O 1
ATOM 1057 N N . MET A 1 139 ? 0.776 6.891 -16.188 1 97.25 139 MET A N 1
ATOM 1058 C CA . MET A 1 139 ? 0.406 6.797 -17.609 1 97.25 139 MET A CA 1
ATOM 1059 C C . MET A 1 139 ? 0.395 8.172 -18.25 1 97.25 139 MET A C 1
ATOM 1061 O O . MET A 1 139 ? 0.881 8.336 -19.375 1 97.25 139 MET A O 1
ATOM 1065 N N . LYS A 1 140 ? -0.148 9.125 -17.531 1 97.06 140 LYS A N 1
ATOM 1066 C CA . LYS A 1 140 ? -0.264 10.484 -18.062 1 97.06 140 LYS A CA 1
ATOM 1067 C C . LYS A 1 140 ? 1.105 11.047 -18.438 1 97.06 140 LYS A C 1
ATOM 1069 O O . LYS A 1 140 ? 1.258 11.703 -19.469 1 97.06 140 LYS A O 1
ATOM 1074 N N . TYR A 1 141 ? 2.117 10.766 -17.609 1 97.56 141 TYR A N 1
ATOM 1075 C CA . TYR A 1 141 ? 3.406 11.43 -17.781 1 97.56 141 TYR A CA 1
ATOM 1076 C C . TYR A 1 141 ? 4.473 10.438 -18.25 1 97.56 141 TYR A C 1
ATOM 1078 O O . TYR A 1 141 ? 5.66 10.766 -18.266 1 97.56 141 TYR A O 1
ATOM 1086 N N . LYS A 1 142 ? 4.07 9.219 -18.531 1 96.81 142 LYS A N 1
ATOM 1087 C CA . LYS A 1 142 ? 4.953 8.172 -19.047 1 96.81 142 LYS A CA 1
ATOM 1088 C C . LYS A 1 142 ? 6.086 7.887 -18.062 1 96.81 142 LYS A C 1
ATOM 1090 O O . LYS A 1 142 ? 7.258 7.855 -18.453 1 96.81 142 LYS A O 1
ATOM 1095 N N . MET A 1 143 ? 5.695 7.758 -16.859 1 98.19 143 MET A N 1
ATOM 1096 C CA . MET A 1 143 ? 6.652 7.469 -15.797 1 98.19 143 MET A CA 1
ATOM 1097 C C . MET A 1 143 ? 6.871 5.965 -15.656 1 98.19 143 MET A C 1
ATOM 1099 O O . MET A 1 143 ? 6.09 5.285 -14.984 1 98.19 143 MET A O 1
ATOM 1103 N N . ARG A 1 144 ? 8 5.422 -16.062 1 98 144 ARG A N 1
ATOM 1104 C CA . ARG A 1 144 ? 8.18 3.98 -16.219 1 98 144 ARG A CA 1
ATOM 1105 C C . ARG A 1 144 ? 9.031 3.41 -15.094 1 98 144 ARG A C 1
ATOM 1107 O O . ARG A 1 144 ? 9.383 2.229 -15.117 1 98 144 ARG A O 1
ATOM 1114 N N . GLY A 1 145 ? 9.359 4.254 -14.133 1 98.19 145 GLY A N 1
ATOM 1115 C CA . GLY A 1 145 ? 10.211 3.812 -13.039 1 98.19 145 GLY A CA 1
ATOM 1116 C C . GLY A 1 145 ? 9.539 2.797 -12.133 1 98.19 145 GLY A C 1
ATOM 1117 O O . GLY A 1 145 ? 10.219 2.035 -11.438 1 98.19 145 GLY A O 1
ATOM 1118 N N . GLY A 1 146 ? 8.234 2.789 -12.117 1 98.06 146 GLY A N 1
ATOM 1119 C CA . GLY A 1 146 ? 7.445 1.909 -11.266 1 98.06 146 GLY A CA 1
ATOM 1120 C C . GLY A 1 146 ? 6.27 2.605 -10.617 1 98.06 146 GLY A C 1
ATOM 1121 O O . GLY A 1 146 ? 6.309 3.816 -10.383 1 98.06 146 GLY A O 1
ATOM 1122 N N . VAL A 1 147 ? 5.223 1.86 -10.344 1 98.19 147 VAL A N 1
ATOM 1123 C CA . VAL A 1 147 ? 4.031 2.381 -9.68 1 98.19 147 VAL A CA 1
ATOM 1124 C C . VAL A 1 147 ? 3.775 1.602 -8.398 1 98.19 147 VAL A C 1
ATOM 1126 O O . VAL A 1 147 ? 3.617 0.379 -8.422 1 98.19 147 VAL A O 1
ATOM 1129 N N . GLU A 1 148 ? 3.785 2.295 -7.309 1 97.94 148 GLU A N 1
ATOM 1130 C CA . GLU A 1 148 ? 3.469 1.741 -5.996 1 97.94 148 GLU A CA 1
ATOM 1131 C C . GLU A 1 148 ? 2.369 2.545 -5.309 1 97.94 148 GLU A C 1
ATOM 1133 O O . GLU A 1 148 ? 2.113 3.695 -5.672 1 97.94 148 GLU A O 1
ATOM 1138 N N . ALA A 1 149 ? 1.717 1.902 -4.422 1 98.38 149 ALA A N 1
ATOM 1139 C CA . ALA A 1 149 ? 0.654 2.51 -3.625 1 98.38 149 ALA A CA 1
ATOM 1140 C C . ALA A 1 149 ? 0.557 1.857 -2.25 1 98.38 149 ALA A C 1
ATOM 1142 O O . ALA A 1 149 ? 0.081 0.726 -2.125 1 98.38 149 ALA A O 1
ATOM 1143 N N . THR A 1 150 ? 0.979 2.59 -1.244 1 97.06 150 THR A N 1
ATOM 1144 C CA . THR A 1 150 ? 0.878 2.113 0.131 1 97.06 150 THR A CA 1
ATOM 1145 C C . THR A 1 150 ? -0.472 2.488 0.735 1 97.06 150 THR A C 1
ATOM 1147 O O . THR A 1 150 ? -1.006 3.564 0.456 1 97.06 150 THR A O 1
ATOM 1150 N N . SER A 1 151 ? -1.049 1.563 1.469 1 97.31 151 SER A N 1
ATOM 1151 C CA . SER A 1 151 ? -2.283 1.801 2.209 1 97.31 151 SER A CA 1
ATOM 1152 C C . SER A 1 151 ? -2.121 1.445 3.684 1 97.31 151 SER A C 1
ATOM 1154 O O . SER A 1 151 ? -2.311 0.292 4.074 1 97.31 151 SER A O 1
ATOM 1156 N N . THR A 1 152 ? -1.821 2.453 4.445 1 97.5 152 THR A N 1
ATOM 1157 C CA . THR A 1 152 ? -1.523 2.254 5.859 1 97.5 152 THR A CA 1
ATOM 1158 C C . THR A 1 152 ? -2.293 3.254 6.719 1 97.5 152 THR A C 1
ATOM 1160 O O . THR A 1 152 ? -1.707 3.93 7.57 1 97.5 152 THR A O 1
ATOM 1163 N N . ALA A 1 153 ? -3.551 3.344 6.48 1 96.88 153 ALA A N 1
ATOM 1164 C CA . ALA A 1 153 ? -4.438 4.223 7.234 1 96.88 153 ALA A CA 1
ATOM 1165 C C . ALA A 1 153 ? -3.934 5.664 7.211 1 96.88 153 ALA A C 1
ATOM 1167 O O . ALA A 1 153 ? -3.646 6.211 6.145 1 96.88 153 ALA A O 1
ATOM 1168 N N . CYS A 1 154 ? -3.896 6.316 8.383 1 97.62 154 CYS A N 1
ATOM 1169 C CA . CYS A 1 154 ? -3.604 7.742 8.453 1 97.62 154 CYS A CA 1
ATOM 1170 C C . CYS A 1 154 ? -2.129 8.008 8.18 1 97.62 154 CYS A C 1
ATOM 1172 O O . CYS A 1 154 ? -1.736 9.148 7.922 1 97.62 154 CYS A O 1
ATOM 1174 N N . ALA A 1 155 ? -1.288 6.984 8.086 1 98.31 155 ALA A N 1
ATOM 1175 C CA . ALA A 1 155 ? 0.141 7.168 7.84 1 98.31 155 ALA A CA 1
ATOM 1176 C C . ALA A 1 155 ? 0.469 7.016 6.359 1 98.31 155 ALA A C 1
ATOM 1178 O O . ALA A 1 155 ? 1.623 7.172 5.953 1 98.31 155 ALA A O 1
ATOM 1179 N N . THR A 1 156 ? -0.496 6.797 5.52 1 98.69 156 THR A N 1
ATOM 1180 C CA . THR A 1 156 ? -0.338 6.469 4.105 1 98.69 156 THR A CA 1
ATOM 1181 C C . THR A 1 156 ? 0.514 7.52 3.398 1 98.69 156 THR A C 1
ATOM 1183 O O . THR A 1 156 ? 1.48 7.184 2.713 1 98.69 156 THR A O 1
ATOM 1186 N N . GLY A 1 157 ? 0.185 8.742 3.574 1 98.88 157 GLY A N 1
ATOM 1187 C CA . GLY A 1 157 ? 0.866 9.812 2.863 1 98.88 157 GLY A CA 1
ATOM 1188 C C . GLY A 1 157 ? 2.354 9.875 3.158 1 98.88 157 GLY A C 1
ATOM 1189 O O . GLY A 1 157 ? 3.17 9.977 2.24 1 98.88 157 GLY A O 1
ATOM 1190 N N . LEU A 1 158 ? 2.773 9.773 4.406 1 98.88 158 LEU A N 1
ATOM 1191 C CA . LEU A 1 158 ? 4.184 9.867 4.766 1 98.88 158 LEU A CA 1
ATOM 1192 C C . LEU A 1 158 ? 4.926 8.594 4.387 1 98.88 158 LEU A C 1
ATOM 1194 O O . LEU A 1 158 ? 6.105 8.633 4.027 1 98.88 158 LEU A O 1
ATOM 1198 N N . HIS A 1 159 ? 4.215 7.453 4.484 1 98.81 159 HIS A N 1
ATOM 1199 C CA . HIS A 1 159 ? 4.844 6.23 3.992 1 98.81 159 HIS A CA 1
ATOM 1200 C C . HIS A 1 159 ? 5.18 6.344 2.508 1 98.81 159 HIS A C 1
ATOM 1202 O O . HIS A 1 159 ? 6.266 5.949 2.082 1 98.81 159 HIS A O 1
ATOM 1208 N N . CYS A 1 160 ? 4.238 6.879 1.738 1 98.94 160 CYS A N 1
ATOM 1209 C CA . CYS A 1 160 ? 4.465 7.004 0.303 1 98.94 160 CYS A CA 1
ATOM 1210 C C . CYS A 1 160 ? 5.629 7.941 0.014 1 98.94 160 CYS A C 1
ATOM 1212 O O . CYS A 1 160 ? 6.516 7.609 -0.775 1 98.94 160 CYS A O 1
ATOM 1214 N N . ILE A 1 161 ? 5.68 9.086 0.63 1 98.94 161 ILE A N 1
ATOM 1215 C CA . ILE A 1 161 ? 6.754 10.047 0.411 1 98.94 161 ILE A CA 1
ATOM 1216 C C . ILE A 1 161 ? 8.078 9.469 0.913 1 98.94 161 ILE A C 1
ATOM 1218 O O . ILE A 1 161 ? 9.102 9.555 0.233 1 98.94 161 ILE A O 1
ATOM 1222 N N . GLY A 1 162 ? 8.07 8.883 2.102 1 98.88 162 GLY A N 1
ATOM 1223 C CA . GLY A 1 162 ? 9.273 8.305 2.678 1 98.88 162 GLY A CA 1
ATOM 1224 C C . GLY A 1 162 ? 9.852 7.176 1.845 1 98.88 162 GLY A C 1
ATOM 1225 O O . GLY A 1 162 ? 11.062 7.094 1.653 1 98.88 162 GLY A O 1
ATOM 1226 N N . ASN A 1 163 ? 9 6.262 1.378 1 98.69 163 ASN A N 1
ATOM 1227 C CA . ASN A 1 163 ? 9.453 5.168 0.523 1 98.69 163 ASN A CA 1
ATOM 1228 C C . ASN A 1 163 ? 10.062 5.688 -0.773 1 98.69 163 ASN A C 1
ATOM 1230 O O . ASN A 1 163 ? 11.086 5.176 -1.229 1 98.69 163 ASN A O 1
ATOM 1234 N N . ALA A 1 164 ? 9.398 6.66 -1.361 1 98.81 164 ALA A N 1
ATOM 1235 C CA . ALA A 1 164 ? 9.93 7.262 -2.58 1 98.81 164 ALA A CA 1
ATOM 1236 C C . ALA A 1 164 ? 11.266 7.949 -2.316 1 98.81 164 ALA A C 1
ATOM 1238 O O . ALA A 1 164 ? 12.188 7.863 -3.131 1 98.81 164 ALA A O 1
ATOM 1239 N N . PHE A 1 165 ? 11.406 8.602 -1.202 1 98.88 165 PHE A N 1
ATOM 1240 C CA . PHE A 1 165 ? 12.648 9.234 -0.773 1 98.88 165 PHE A CA 1
ATOM 1241 C C . PHE A 1 165 ? 13.773 8.211 -0.71 1 98.88 165 PHE A C 1
ATOM 1243 O O . PHE A 1 165 ? 14.852 8.43 -1.273 1 98.88 165 PHE A O 1
ATOM 1250 N N . GLN A 1 166 ? 13.539 7.102 -0.081 1 98.25 166 GLN A N 1
ATOM 1251 C CA . GLN A 1 166 ? 14.562 6.07 0.059 1 98.25 166 GLN A CA 1
ATOM 1252 C C . GLN A 1 166 ? 14.953 5.492 -1.299 1 98.25 166 GLN A C 1
ATOM 1254 O O . GLN A 1 166 ? 16.109 5.172 -1.532 1 98.25 166 GLN A O 1
ATOM 1259 N N . SER A 1 167 ? 13.938 5.344 -2.164 1 98.06 167 SER A N 1
ATOM 1260 C CA . SER A 1 167 ? 14.227 4.828 -3.5 1 98.06 167 SER A CA 1
ATOM 1261 C C . SER A 1 167 ? 15.195 5.742 -4.246 1 98.06 167 SER A C 1
ATOM 1263 O O . SER A 1 167 ? 16.094 5.266 -4.938 1 98.06 167 SER A O 1
ATOM 1265 N N . ILE A 1 168 ? 14.977 7.012 -4.152 1 98.62 168 ILE A N 1
ATOM 1266 C CA . ILE A 1 168 ? 15.875 7.969 -4.797 1 98.62 168 ILE A CA 1
ATOM 1267 C C . ILE A 1 168 ? 17.219 7.98 -4.082 1 98.62 168 ILE A C 1
ATOM 1269 O O . ILE A 1 168 ? 18.266 7.957 -4.727 1 98.62 168 ILE A O 1
ATOM 1273 N N . GLN A 1 169 ? 17.172 8.031 -2.77 1 98.19 169 GLN A N 1
ATOM 1274 C CA . GLN A 1 169 ? 18.375 8.148 -1.94 1 98.19 169 GLN A CA 1
ATOM 1275 C C . GLN A 1 169 ? 19.359 7.02 -2.242 1 98.19 169 GLN A C 1
ATOM 1277 O O . GLN A 1 169 ? 20.562 7.242 -2.293 1 98.19 169 GLN A O 1
ATOM 1282 N N . TYR A 1 170 ? 18.828 5.828 -2.512 1 96.44 170 TYR A N 1
ATOM 1283 C CA . TYR A 1 170 ? 19.688 4.664 -2.693 1 96.44 170 TYR A CA 1
ATOM 1284 C C . TYR A 1 170 ? 19.906 4.371 -4.172 1 96.44 170 TYR A C 1
ATOM 1286 O O . TYR A 1 170 ? 20.531 3.367 -4.531 1 96.44 170 TYR A O 1
ATOM 1294 N N . GLY A 1 171 ? 19.375 5.16 -5.066 1 96.25 171 GLY A N 1
ATOM 1295 C CA . GLY A 1 171 ? 19.719 5.109 -6.48 1 96.25 171 GLY A CA 1
ATOM 1296 C C . GLY A 1 171 ? 18.844 4.16 -7.273 1 96.25 171 GLY A C 1
ATOM 1297 O O . GLY A 1 171 ? 19.156 3.824 -8.414 1 96.25 171 GLY A O 1
ATOM 1298 N N . HIS A 1 172 ? 17.688 3.738 -6.699 1 95.5 172 HIS A N 1
ATOM 1299 C CA . HIS A 1 172 ? 16.781 2.863 -7.426 1 95.5 172 HIS A CA 1
ATOM 1300 C C . HIS A 1 172 ? 16.031 3.631 -8.508 1 95.5 172 HIS A C 1
ATOM 1302 O O . HIS A 1 172 ? 15.555 3.037 -9.484 1 95.5 172 HIS A O 1
ATOM 1308 N N . CYS A 1 173 ? 15.812 4.891 -8.297 1 97.38 173 CYS A N 1
ATOM 1309 C CA . CYS A 1 173 ? 15.234 5.797 -9.281 1 97.38 173 CYS A CA 1
ATOM 1310 C C . CYS A 1 173 ? 15.844 7.191 -9.156 1 97.38 173 CYS A C 1
ATOM 1312 O O . CYS A 1 173 ? 16.594 7.469 -8.219 1 97.38 173 CYS A O 1
ATOM 1314 N N . ARG A 1 174 ? 15.555 8.039 -10.156 1 97.94 174 ARG A N 1
ATOM 1315 C CA . ARG A 1 174 ? 16.141 9.375 -10.172 1 97.94 174 ARG A CA 1
ATOM 1316 C C . ARG A 1 174 ? 15.148 10.414 -9.641 1 97.94 174 ARG A C 1
ATOM 1318 O O . ARG A 1 174 ? 15.547 11.453 -9.117 1 97.94 174 ARG A O 1
ATOM 1325 N N . ARG A 1 175 ? 13.867 10.094 -9.883 1 98.69 175 ARG A N 1
ATOM 1326 C CA . ARG A 1 175 ? 12.781 11.016 -9.547 1 98.69 175 ARG A CA 1
ATOM 1327 C C . ARG A 1 175 ? 11.547 10.258 -9.07 1 98.69 175 ARG A C 1
ATOM 1329 O O . ARG A 1 175 ? 11.422 9.055 -9.305 1 98.69 175 ARG A O 1
ATOM 1336 N N . ALA A 1 176 ? 10.664 11.008 -8.406 1 98.94 176 ALA A N 1
ATOM 1337 C CA . ALA A 1 176 ? 9.43 10.375 -7.957 1 98.94 176 ALA A CA 1
ATOM 1338 C C . ALA A 1 176 ? 8.32 11.406 -7.781 1 98.94 176 ALA A C 1
ATOM 1340 O O . ALA A 1 176 ? 8.578 12.539 -7.367 1 98.94 176 ALA A O 1
ATOM 1341 N N . LEU A 1 177 ? 7.129 11.07 -8.141 1 98.88 177 LEU A N 1
ATOM 1342 C CA . LEU A 1 177 ? 5.918 11.688 -7.621 1 98.88 177 LEU A CA 1
ATOM 1343 C C . LEU A 1 177 ? 5.348 10.875 -6.465 1 98.88 177 LEU A C 1
ATOM 1345 O O . LEU A 1 177 ? 5.07 9.68 -6.613 1 98.88 177 LEU A O 1
ATOM 1349 N N . ALA A 1 178 ? 5.184 11.508 -5.32 1 98.94 178 ALA A N 1
ATOM 1350 C CA . ALA A 1 178 ? 4.793 10.734 -4.145 1 98.94 178 ALA A CA 1
ATOM 1351 C C . ALA A 1 178 ? 3.793 11.5 -3.289 1 98.94 178 ALA A C 1
ATOM 1353 O O . ALA A 1 178 ? 3.844 12.734 -3.217 1 98.94 178 ALA A O 1
ATOM 1354 N N . GLY A 1 179 ? 2.932 10.82 -2.646 1 98.94 179 GLY A N 1
ATOM 1355 C CA . GLY A 1 179 ? 1.926 11.367 -1.753 1 98.94 179 GLY A CA 1
ATOM 1356 C C . GLY A 1 179 ? 0.723 10.461 -1.579 1 98.94 179 GLY A C 1
ATOM 1357 O O . GLY A 1 179 ? 0.859 9.234 -1.573 1 98.94 179 GLY A O 1
ATOM 1358 N N . ALA A 1 180 ? -0.423 11.086 -1.259 1 98.94 180 ALA A N 1
ATOM 1359 C CA . ALA A 1 180 ? -1.641 10.305 -1.058 1 98.94 180 ALA A CA 1
ATOM 1360 C C . ALA A 1 180 ? -2.883 11.141 -1.343 1 98.94 180 ALA A C 1
ATOM 1362 O O . ALA A 1 180 ? -2.82 12.367 -1.354 1 98.94 180 ALA A O 1
ATOM 1363 N N . VAL A 1 181 ? -3.945 10.422 -1.622 1 98.88 181 VAL A N 1
ATOM 1364 C CA . VAL A 1 181 ? -5.242 11.023 -1.918 1 98.88 181 VAL A CA 1
ATOM 1365 C C . VAL A 1 181 ? -6.332 10.32 -1.111 1 98.88 181 VAL A C 1
ATOM 1367 O O . VAL A 1 181 ? -6.262 9.109 -0.886 1 98.88 181 VAL A O 1
ATOM 1370 N N . GLU A 1 182 ? -7.262 11.109 -0.644 1 98.5 182 GLU A N 1
ATOM 1371 C CA . GLU A 1 182 ? -8.422 10.555 0.052 1 98.5 182 GLU A CA 1
ATOM 1372 C C . GLU A 1 182 ? -9.703 11.281 -0.342 1 98.5 182 GLU A C 1
ATOM 1374 O O . GLU A 1 182 ? -9.797 12.5 -0.195 1 98.5 182 GLU A O 1
ATOM 1379 N N . CYS A 1 183 ? -10.656 10.57 -0.864 1 97.56 183 CYS A N 1
ATOM 1380 C CA . CYS A 1 183 ? -12 11.047 -1.191 1 97.56 183 CYS A CA 1
ATOM 1381 C C . CYS A 1 183 ? -13.062 10.203 -0.511 1 97.56 183 CYS A C 1
ATOM 1383 O O . CYS A 1 183 ? -13.984 9.711 -1.168 1 97.56 183 CYS A O 1
ATOM 1385 N N . ALA A 1 184 ? -13 10.141 0.781 1 95.75 184 ALA A N 1
ATOM 1386 C CA . ALA A 1 184 ? -13.812 9.164 1.496 1 95.75 184 ALA A CA 1
ATOM 1387 C C . ALA A 1 184 ? -14.961 9.844 2.244 1 95.75 184 ALA A C 1
ATOM 1389 O O . ALA A 1 184 ? -15.586 9.234 3.115 1 95.75 184 ALA A O 1
ATOM 1390 N N . LEU A 1 185 ? -15.195 11.094 1.962 1 96.94 185 LEU A N 1
ATOM 1391 C CA . LEU A 1 185 ? -16.266 11.805 2.639 1 96.94 185 LEU A CA 1
ATOM 1392 C C . LEU A 1 185 ? -17.625 11.344 2.123 1 96.94 185 LEU A C 1
ATOM 1394 O O . LEU A 1 185 ? -18.156 11.898 1.154 1 96.94 185 LEU A O 1
ATOM 1398 N N . ASN A 1 186 ? -18.312 10.391 2.771 1 97.5 186 ASN A N 1
ATOM 1399 C CA . ASN A 1 186 ? -19.625 9.844 2.428 1 97.5 186 ASN A CA 1
ATOM 1400 C C . ASN A 1 186 ? -20.312 9.234 3.646 1 97.5 186 ASN A C 1
ATOM 1402 O O . ASN A 1 186 ? -19.688 9.031 4.688 1 97.5 186 ASN A O 1
ATOM 1406 N N . PRO A 1 187 ? -21.609 8.914 3.568 1 98 187 PRO A N 1
ATOM 1407 C CA . PRO A 1 187 ? -22.359 8.453 4.734 1 98 187 PRO A CA 1
ATOM 1408 C C . PRO A 1 187 ? -21.828 7.145 5.305 1 98 187 PRO A C 1
ATOM 1410 O O . PRO A 1 187 ? -21.891 6.922 6.516 1 98 187 PRO A O 1
ATOM 1413 N N . ILE A 1 188 ? -21.281 6.258 4.477 1 98.5 188 ILE A N 1
ATOM 1414 C CA . ILE A 1 188 ? -20.828 4.945 4.922 1 98.5 188 ILE A CA 1
ATOM 1415 C C . ILE A 1 188 ? -19.594 5.105 5.812 1 98.5 188 ILE A C 1
ATOM 1417 O O . ILE A 1 188 ? -19.547 4.543 6.91 1 98.5 188 ILE A O 1
ATOM 1421 N N . SER A 1 189 ? -18.625 5.879 5.301 1 98.19 189 SER A N 1
ATOM 1422 C CA . SER A 1 189 ? -17.406 6.105 6.078 1 98.19 189 SER A CA 1
ATOM 1423 C C . SER A 1 189 ? -17.719 6.859 7.367 1 98.19 189 SER A C 1
ATOM 1425 O O . SER A 1 189 ? -17.156 6.535 8.422 1 98.19 189 SER A O 1
ATOM 1427 N N . LEU A 1 190 ? -18.547 7.871 7.277 1 98.31 190 LEU A N 1
ATOM 1428 C CA . LEU A 1 190 ? -18.906 8.648 8.461 1 98.31 190 LEU A CA 1
ATOM 1429 C C . LEU A 1 190 ? -19.594 7.766 9.5 1 98.31 190 LEU A C 1
ATOM 1431 O O . LEU A 1 190 ? -19.312 7.867 10.695 1 98.31 190 LEU A O 1
ATOM 1435 N N . ALA A 1 191 ? -20.5 6.906 9.055 1 98.38 191 ALA A N 1
ATOM 1436 C CA . ALA A 1 191 ? -21.156 5.969 9.969 1 98.38 191 ALA A CA 1
ATOM 1437 C C . ALA A 1 191 ? -20.125 5.043 10.625 1 98.38 191 ALA A C 1
ATOM 1439 O O . ALA A 1 191 ? -20.203 4.773 11.828 1 98.38 191 ALA A O 1
ATOM 1440 N N . GLY A 1 192 ? -19.219 4.539 9.828 1 98.19 192 GLY A N 1
ATOM 1441 C CA . GLY A 1 192 ? -18.188 3.646 10.336 1 98.19 192 GLY A CA 1
ATOM 1442 C C . GLY A 1 192 ? -17.328 4.289 11.406 1 98.19 192 GLY A C 1
ATOM 1443 O O . GLY A 1 192 ? -17.141 3.723 12.484 1 98.19 192 GLY A O 1
ATOM 1444 N N . PHE A 1 193 ? -16.797 5.453 11.133 1 97.94 193 PHE A N 1
ATOM 1445 C CA . PHE A 1 193 ? -15.914 6.133 12.07 1 97.94 193 PHE A CA 1
ATOM 1446 C C . PHE A 1 193 ? -16.688 6.609 13.297 1 97.94 193 PHE A C 1
ATOM 1448 O O . PHE A 1 193 ? -16.141 6.641 14.398 1 97.94 193 PHE A O 1
ATOM 1455 N N . ASP A 1 194 ? -17.875 6.988 13.055 1 97.75 194 ASP A N 1
ATOM 1456 C CA . ASP A 1 194 ? -18.719 7.398 14.18 1 97.75 194 ASP A CA 1
ATOM 1457 C C . ASP A 1 194 ? -18.938 6.242 15.148 1 97.75 194 ASP A C 1
ATOM 1459 O O . ASP A 1 194 ? -18.891 6.422 16.359 1 97.75 194 ASP A O 1
ATOM 1463 N N . ARG A 1 195 ? -19.219 5.086 14.633 1 97.06 195 ARG A N 1
ATOM 1464 C CA . ARG A 1 195 ? -19.531 3.91 15.438 1 97.06 195 ARG A CA 1
ATOM 1465 C C . ARG A 1 195 ? -18.328 3.482 16.281 1 97.06 195 ARG A C 1
ATOM 1467 O O . ARG A 1 195 ? -18.484 2.918 17.359 1 97.06 195 ARG A O 1
ATOM 1474 N N . MET A 1 196 ? -17.203 3.742 15.797 1 95.44 196 MET A N 1
ATOM 1475 C CA . MET A 1 196 ? -16.031 3.387 16.594 1 95.44 196 MET A CA 1
ATOM 1476 C C . MET A 1 196 ? -15.602 4.547 17.484 1 95.44 196 MET A C 1
ATOM 1478 O O . MET A 1 196 ? -14.508 4.527 18.047 1 95.44 196 MET A O 1
ATOM 1482 N N . ARG A 1 197 ? -16.344 5.648 17.516 1 94.94 197 ARG A N 1
ATOM 1483 C CA . ARG A 1 197 ? -16.219 6.781 18.422 1 94.94 197 ARG A CA 1
ATOM 1484 C C . ARG A 1 197 ? -14.945 7.574 18.141 1 94.94 197 ARG A C 1
ATOM 1486 O O . ARG A 1 197 ? -14.266 8.031 19.062 1 94.94 197 ARG A O 1
ATOM 1493 N N . ALA A 1 198 ? -14.695 7.688 16.844 1 96 198 ALA A N 1
ATOM 1494 C CA . ALA A 1 198 ? -13.484 8.398 16.438 1 96 198 ALA A CA 1
ATOM 1495 C C . ALA A 1 198 ? -13.789 9.836 16.047 1 96 198 ALA A C 1
ATOM 1497 O O . ALA A 1 198 ? -12.891 10.68 16 1 96 198 ALA A O 1
ATOM 1498 N N . LEU A 1 199 ? -15.055 10.133 15.805 1 97.75 199 LEU A N 1
ATOM 1499 C CA . LEU A 1 199 ? -15.406 11.438 15.258 1 97.75 199 LEU A CA 1
ATOM 1500 C C . LEU A 1 199 ? -15.891 12.375 16.359 1 97.75 199 LEU A C 1
ATOM 1502 O O . LEU A 1 199 ? -16.547 11.938 17.312 1 97.75 199 LEU A O 1
ATOM 1506 N N . ALA A 1 200 ? -15.516 13.586 16.141 1 97.19 200 ALA A N 1
ATOM 1507 C CA . ALA A 1 200 ? -16.141 14.617 16.969 1 97.19 200 ALA A CA 1
ATOM 1508 C C . ALA A 1 200 ? -17.594 14.844 16.531 1 97.19 200 ALA A C 1
ATOM 1510 O O . ALA A 1 200 ? -17.906 14.797 15.344 1 97.19 200 ALA A O 1
ATOM 1511 N N . ARG A 1 201 ? -18.438 15.148 17.5 1 94.75 201 ARG A N 1
ATOM 1512 C CA . ARG A 1 201 ? -19.844 15.398 17.203 1 94.75 201 ARG A CA 1
ATOM 1513 C C . ARG A 1 201 ? -20.219 16.844 17.531 1 94.75 201 ARG A C 1
ATOM 1515 O O . ARG A 1 201 ? -19.719 17.406 18.5 1 94.75 201 ARG A O 1
ATOM 1522 N N . GLY A 1 202 ? -21.078 17.344 16.719 1 95.12 202 GLY A N 1
ATOM 1523 C CA . GLY A 1 202 ? -21.562 18.703 16.875 1 95.12 202 GLY A CA 1
ATOM 1524 C C . GLY A 1 202 ? -21.781 19.406 15.539 1 95.12 202 GLY A C 1
ATOM 1525 O O . GLY A 1 202 ? -21.578 18.812 14.477 1 95.12 202 GLY A O 1
ATOM 1526 N N . GLU A 1 203 ? -22.25 20.625 15.656 1 96.5 203 GLU A N 1
ATOM 1527 C CA . GLU A 1 203 ? -22.531 21.391 14.445 1 96.5 203 GLU A CA 1
ATOM 1528 C C . GLU A 1 203 ? -21.578 22.562 14.297 1 96.5 203 GLU A C 1
ATOM 1530 O O . GLU A 1 203 ? -21.562 23.219 13.258 1 96.5 203 GLU A O 1
ATOM 1535 N N . ASP A 1 204 ? -20.797 22.75 15.281 1 95.88 204 ASP A N 1
ATOM 1536 C CA . ASP A 1 204 ? -19.828 23.859 15.289 1 95.88 204 ASP A CA 1
ATOM 1537 C C . ASP A 1 204 ? -18.547 23.469 14.555 1 95.88 204 ASP A C 1
ATOM 1539 O O . ASP A 1 204 ? -17.906 22.484 14.898 1 95.88 204 ASP A O 1
ATOM 1543 N N . PRO A 1 205 ? -18.125 24.266 13.609 1 94.25 205 PRO A N 1
ATOM 1544 C CA . PRO A 1 205 ? -16.922 23.953 12.844 1 94.25 205 PRO A CA 1
ATOM 1545 C C . PRO A 1 205 ? -15.656 23.953 13.703 1 94.25 205 PRO A C 1
ATOM 1547 O O . PRO A 1 205 ? -14.609 23.484 13.266 1 94.25 205 PRO A O 1
ATOM 1550 N N . GLU A 1 206 ? -15.734 24.438 14.914 1 96.38 206 GLU A N 1
ATOM 1551 C CA . GLU A 1 206 ? -14.555 24.562 15.773 1 96.38 206 GLU A CA 1
ATOM 1552 C C . GLU A 1 206 ? -14.383 23.312 16.625 1 96.38 206 GLU A C 1
ATOM 1554 O O . GLU A 1 206 ? -13.586 23.297 17.578 1 96.38 206 GLU A O 1
ATOM 1559 N N . ILE A 1 207 ? -14.977 22.219 16.219 1 97 207 ILE A N 1
ATOM 1560 C CA . ILE A 1 207 ? -14.984 21.016 17.062 1 97 207 ILE A CA 1
ATOM 1561 C C . ILE A 1 207 ? -13.711 20.203 16.812 1 97 207 ILE A C 1
ATOM 1563 O O . ILE A 1 207 ? -13.406 19.281 17.562 1 97 207 ILE A O 1
ATOM 1567 N N . SER A 1 208 ? -13.016 20.469 15.734 1 97.56 208 SER A N 1
ATOM 1568 C CA . SER A 1 208 ? -11.672 19.922 15.57 1 97.56 208 SER A CA 1
ATOM 1569 C C . SER A 1 208 ? -10.648 20.719 16.375 1 97.56 208 SER A C 1
ATOM 1571 O O . SER A 1 208 ? -10.32 21.859 16.016 1 97.56 208 SER A O 1
ATOM 1573 N N . ARG A 1 209 ? -10.094 20.203 17.422 1 96.94 209 ARG A N 1
ATOM 1574 C CA . ARG A 1 209 ? -9.312 21.016 18.359 1 96.94 209 ARG A CA 1
ATOM 1575 C C . ARG A 1 209 ? -8.102 20.234 18.859 1 96.94 209 ARG A C 1
ATOM 1577 O O . ARG A 1 209 ? -8.023 19.906 20.047 1 96.94 209 ARG A O 1
ATOM 1584 N N . PRO A 1 210 ? -7.129 20.031 18.031 1 97.75 210 PRO A N 1
ATOM 1585 C CA . PRO A 1 210 ? -5.914 19.312 18.422 1 97.75 210 PRO A CA 1
ATOM 1586 C C . PRO A 1 210 ? -5.312 19.859 19.719 1 97.75 210 PRO A C 1
ATOM 1588 O O . PRO A 1 210 ? -5.148 21.062 19.875 1 97.75 210 PRO A O 1
ATOM 1591 N N . PHE A 1 211 ? -5.008 18.938 20.688 1 97.56 211 PHE A N 1
ATOM 1592 C CA . PHE A 1 211 ? -4.301 19.141 21.953 1 97.56 211 PHE A CA 1
ATOM 1593 C C . PHE A 1 211 ? -5.18 19.875 22.953 1 97.56 211 PHE A C 1
ATOM 1595 O O . PHE A 1 211 ? -4.789 20.078 24.109 1 97.56 211 PHE A O 1
ATOM 1602 N N . ASP A 1 212 ? -6.352 20.297 22.5 1 97.75 212 ASP A N 1
ATOM 1603 C CA . ASP A 1 212 ? -7.238 20.984 23.438 1 97.75 212 ASP A CA 1
ATOM 1604 C C . ASP A 1 212 ? -7.84 20 24.438 1 97.75 212 ASP A C 1
ATOM 1606 O O . ASP A 1 212 ? -8.117 18.844 24.109 1 97.75 212 ASP A O 1
ATOM 1610 N N . LYS A 1 213 ? -8.078 20.422 25.562 1 96.06 213 LYS A N 1
ATOM 1611 C CA . LYS A 1 213 ? -8.594 19.578 26.641 1 96.06 213 LYS A CA 1
ATOM 1612 C C . LYS A 1 213 ? -9.984 19.047 26.297 1 96.06 213 LYS A C 1
ATOM 1614 O O . LYS A 1 213 ? -10.383 17.984 26.766 1 96.06 213 LYS A O 1
ATOM 1619 N N . LYS A 1 214 ? -10.719 19.766 25.5 1 95.62 214 LYS A N 1
ATOM 1620 C CA . LYS A 1 214 ? -12.102 19.406 25.188 1 95.62 214 LYS A CA 1
ATOM 1621 C C . LYS A 1 214 ? -12.172 18.594 23.891 1 95.62 214 LYS A C 1
ATOM 1623 O O . LYS A 1 214 ? -13.266 18.312 23.391 1 95.62 214 LYS A O 1
ATOM 1628 N N . ARG A 1 215 ? -11.055 18.203 23.422 1 96.5 215 ARG A N 1
ATOM 1629 C CA . ARG A 1 215 ? -11.031 17.422 22.188 1 96.5 215 ARG A CA 1
ATOM 1630 C C . ARG A 1 215 ? -11.852 16.141 22.344 1 96.5 215 ARG A C 1
ATOM 1632 O O . ARG A 1 215 ? -11.844 15.508 23.406 1 96.5 215 ARG A O 1
ATOM 1639 N N . ALA A 1 216 ? -12.531 15.734 21.203 1 96.38 216 ALA A N 1
ATOM 1640 C CA . ALA A 1 216 ? -13.438 14.602 21.328 1 96.38 216 ALA A CA 1
ATOM 1641 C C . ALA A 1 216 ? -13.43 13.734 20.078 1 96.38 216 ALA A C 1
ATOM 1643 O O . ALA A 1 216 ? -14.336 12.93 19.859 1 96.38 216 ALA A O 1
ATOM 1644 N N . GLY A 1 217 ? -12.484 13.945 19.219 1 97.38 217 GLY A N 1
ATOM 1645 C CA . GLY A 1 217 ? -12.414 13.18 17.969 1 97.38 217 GLY A CA 1
ATOM 1646 C C . GLY A 1 217 ? -12.039 14.023 16.766 1 97.38 217 GLY A C 1
ATOM 1647 O O . GLY A 1 217 ? -11.984 15.25 16.859 1 97.38 217 GLY A O 1
ATOM 1648 N N . PHE A 1 218 ? -11.812 13.32 15.664 1 97.62 218 PHE A N 1
ATOM 1649 C CA . PHE A 1 218 ? -11.414 14.094 14.5 1 97.62 218 PHE A CA 1
ATOM 1650 C C . PHE A 1 218 ? -12.617 14.461 13.648 1 97.62 218 PHE A C 1
ATOM 1652 O O . PHE A 1 218 ? -13.703 13.906 13.828 1 97.62 218 PHE A O 1
ATOM 1659 N N . VAL A 1 219 ? -12.477 15.5 12.891 1 98.62 219 VAL A N 1
ATOM 1660 C CA . VAL A 1 219 ? -13.383 15.875 11.805 1 98.62 219 VAL A CA 1
ATOM 1661 C C . VAL A 1 219 ? -12.852 15.336 10.484 1 98.62 219 VAL A C 1
ATOM 1663 O O . VAL A 1 219 ? -11.703 15.586 10.117 1 98.62 219 VAL A O 1
ATOM 1666 N N . MET A 1 220 ? -13.695 14.617 9.781 1 98.44 220 MET A N 1
ATOM 1667 C CA . MET A 1 220 ? -13.25 13.969 8.555 1 98.44 220 MET A CA 1
ATOM 1668 C C . MET A 1 220 ? -13.211 14.969 7.398 1 98.44 220 MET A C 1
ATOM 1670 O O . MET A 1 220 ? -14.117 15.789 7.254 1 98.44 220 MET A O 1
ATOM 1674 N N . SER A 1 221 ? -12.188 14.898 6.664 1 98.62 221 SER A N 1
ATOM 1675 C CA . SER A 1 221 ? -12 15.766 5.504 1 98.62 221 SER A CA 1
ATOM 1676 C C . SER A 1 221 ? -11.484 14.977 4.305 1 98.62 221 SER A C 1
ATOM 1678 O O . SER A 1 221 ? -11.25 13.766 4.402 1 98.62 221 SER A O 1
ATOM 1680 N N . GLU A 1 222 ? -11.391 15.586 3.135 1 98.44 222 GLU A N 1
ATOM 1681 C CA . GLU A 1 222 ? -10.875 14.977 1.91 1 98.44 222 GLU A CA 1
ATOM 1682 C C . GLU A 1 222 ? -9.844 15.875 1.238 1 98.44 222 GLU A C 1
ATOM 1684 O O . GLU A 1 222 ? -9.758 17.062 1.538 1 98.44 222 GLU A O 1
ATOM 1689 N N . GLY A 1 223 ? -9.039 15.258 0.421 1 98.62 223 GLY A N 1
ATOM 1690 C CA . GLY A 1 223 ? -8.039 16.031 -0.304 1 98.62 223 GLY A CA 1
ATOM 1691 C C . GLY A 1 223 ? -6.906 15.172 -0.836 1 98.62 223 GLY A C 1
ATOM 1692 O O . GLY A 1 223 ? -7.035 13.945 -0.935 1 98.62 223 GLY A O 1
ATOM 1693 N N . VAL A 1 224 ? -5.871 15.82 -1.288 1 98.81 224 VAL A N 1
ATOM 1694 C CA . VAL A 1 224 ? -4.703 15.156 -1.858 1 98.81 224 VAL A CA 1
ATOM 1695 C C . VAL A 1 224 ? -3.465 16.031 -1.664 1 98.81 224 VAL A C 1
ATOM 1697 O O . VAL A 1 224 ? -3.547 17.25 -1.718 1 98.81 224 VAL A O 1
ATOM 1700 N N . GLY A 1 225 ? -2.344 15.445 -1.307 1 98.94 225 GLY A N 1
ATOM 1701 C CA . GLY A 1 225 ? -1.019 16.047 -1.327 1 98.94 225 GLY A CA 1
ATOM 1702 C C . GLY A 1 225 ? -0.006 15.227 -2.109 1 98.94 225 GLY A C 1
ATOM 1703 O O . GLY A 1 225 ? 0.134 14.023 -1.883 1 98.94 225 GLY A O 1
ATOM 1704 N N . ILE A 1 226 ? 0.669 15.891 -3.102 1 98.94 226 ILE A N 1
ATOM 1705 C CA . ILE A 1 226 ? 1.662 15.227 -3.938 1 98.94 226 ILE A CA 1
ATOM 1706 C C . ILE A 1 226 ? 2.922 16.078 -4.023 1 98.94 226 ILE A C 1
ATOM 1708 O O . ILE A 1 226 ? 2.84 17.312 -4.176 1 98.94 226 ILE A O 1
ATOM 1712 N N . VAL A 1 227 ? 4.066 15.438 -3.91 1 99 227 VAL A N 1
ATOM 1713 C CA . VAL A 1 227 ? 5.34 16.125 -4.098 1 99 227 VAL A CA 1
ATOM 1714 C C . VAL A 1 227 ? 6.121 15.477 -5.234 1 99 227 VAL A C 1
ATOM 1716 O O . VAL A 1 227 ? 6.039 14.266 -5.434 1 99 227 VAL A O 1
ATOM 1719 N N . PHE A 1 228 ? 6.766 16.266 -5.996 1 98.94 228 PHE A N 1
ATOM 1720 C CA . PHE A 1 228 ? 7.746 15.805 -6.973 1 98.94 228 PHE A CA 1
ATOM 1721 C C . PHE A 1 228 ? 9.156 15.898 -6.41 1 98.94 228 PHE A C 1
ATOM 1723 O O . PHE A 1 228 ? 9.617 16.984 -6.055 1 98.94 228 PHE A O 1
ATOM 1730 N N . MET A 1 229 ? 9.828 14.773 -6.289 1 98.94 229 MET A N 1
ATOM 1731 C CA . MET A 1 229 ? 11.156 14.68 -5.703 1 98.94 229 MET A CA 1
ATOM 1732 C C . MET A 1 229 ? 12.18 14.219 -6.742 1 98.94 229 MET A C 1
ATOM 1734 O O . MET A 1 229 ? 11.836 13.461 -7.656 1 98.94 229 MET A O 1
ATOM 1738 N N . GLU A 1 230 ? 13.344 14.617 -6.59 1 98.88 230 GLU A N 1
ATOM 1739 C CA . GLU A 1 230 ? 14.422 14.203 -7.48 1 98.88 230 GLU A CA 1
ATOM 1740 C C . GLU A 1 230 ? 15.781 14.383 -6.812 1 98.88 230 GLU A C 1
ATOM 1742 O O . GLU A 1 230 ? 15.883 14.969 -5.73 1 98.88 230 GLU A O 1
ATOM 1747 N N . ARG A 1 231 ? 16.875 13.797 -7.391 1 98.69 231 ARG A N 1
ATOM 1748 C CA . ARG A 1 231 ? 18.25 14.008 -6.914 1 98.69 231 ARG A CA 1
ATOM 1749 C C . ARG A 1 231 ? 18.641 15.484 -7.008 1 98.69 231 ARG A C 1
ATOM 1751 O O . ARG A 1 231 ? 18.266 16.172 -7.969 1 98.69 231 ARG A O 1
ATOM 1758 N N . LEU A 1 232 ? 19.297 15.883 -5.984 1 98.81 232 LEU A N 1
ATOM 1759 C CA . LEU A 1 232 ? 19.766 17.266 -5.977 1 98.81 232 LEU A CA 1
ATOM 1760 C C . LEU A 1 232 ? 20.516 17.594 -7.258 1 98.81 232 LEU A C 1
ATOM 1762 O O . LEU A 1 232 ? 20.297 18.641 -7.867 1 98.81 232 LEU A O 1
ATOM 1766 N N . GLU A 1 233 ? 21.375 16.688 -7.695 1 98.38 233 GLU A N 1
ATOM 1767 C CA . GLU A 1 233 ? 22.203 16.922 -8.883 1 98.38 233 GLU A CA 1
ATOM 1768 C C . GLU A 1 233 ? 21.344 17.094 -10.125 1 98.38 233 GLU A C 1
ATOM 1770 O O . GLU A 1 233 ? 21.641 17.906 -10.992 1 98.38 233 GLU A O 1
ATOM 1775 N N . ASP A 1 234 ? 20.281 16.328 -10.227 1 97.94 234 ASP A N 1
ATOM 1776 C CA . ASP A 1 234 ? 19.375 16.438 -11.367 1 97.94 234 ASP A CA 1
ATOM 1777 C C . ASP A 1 234 ? 18.625 17.766 -11.352 1 97.94 234 ASP A C 1
ATOM 1779 O O . ASP A 1 234 ? 18.469 18.406 -12.398 1 97.94 234 ASP A O 1
ATOM 1783 N N . ALA A 1 235 ? 18.125 18.156 -10.195 1 98.44 235 ALA A N 1
ATOM 1784 C CA . ALA A 1 235 ? 17.422 19.438 -10.055 1 98.44 235 ALA A CA 1
ATOM 1785 C C . ALA A 1 235 ? 18.312 20.609 -10.438 1 98.44 235 ALA A C 1
ATOM 1787 O O . ALA A 1 235 ? 17.875 21.531 -11.133 1 98.44 235 ALA A O 1
ATOM 1788 N N . GLU A 1 236 ? 19.547 20.578 -9.961 1 98.31 236 GLU A N 1
ATOM 1789 C CA . GLU A 1 236 ? 20.5 21.641 -10.25 1 98.31 236 GLU A CA 1
ATOM 1790 C C . GLU A 1 236 ? 20.828 21.688 -11.734 1 98.31 236 GLU A C 1
ATOM 1792 O O . GLU A 1 236 ? 20.922 22.781 -12.32 1 98.31 236 GLU A O 1
ATOM 1797 N N . THR A 1 237 ? 21.031 20.562 -12.336 1 97.5 237 THR A N 1
ATOM 1798 C CA . THR A 1 237 ? 21.375 20.484 -13.75 1 97.5 237 THR A CA 1
ATOM 1799 C C . THR A 1 237 ? 20.297 21.125 -14.609 1 97.5 237 THR A C 1
ATOM 1801 O O . THR A 1 237 ? 20.609 21.812 -15.586 1 97.5 237 THR A O 1
ATOM 1804 N N . ARG A 1 238 ? 19.047 21 -14.258 1 95.94 238 ARG A N 1
ATOM 1805 C CA . ARG A 1 238 ? 17.984 21.547 -15.094 1 95.94 238 ARG A CA 1
ATOM 1806 C C . ARG A 1 238 ? 17.531 22.906 -14.578 1 95.94 238 ARG A C 1
ATOM 1808 O O . ARG A 1 238 ? 16.562 23.484 -15.086 1 95.94 238 ARG A O 1
ATOM 1815 N N . GLY A 1 239 ? 18.172 23.406 -13.5 1 97.38 239 GLY A N 1
ATOM 1816 C CA . GLY A 1 239 ? 17.875 24.734 -12.984 1 97.38 239 GLY A CA 1
ATOM 1817 C C . GLY A 1 239 ? 16.531 24.828 -12.289 1 97.38 239 GLY A C 1
ATOM 1818 O O . GLY A 1 239 ? 15.875 25.875 -12.344 1 97.38 239 GLY A O 1
ATOM 1819 N N . ALA A 1 240 ? 16.125 23.766 -11.688 1 98 240 ALA A N 1
ATOM 1820 C CA . ALA A 1 240 ? 14.836 23.75 -10.984 1 98 240 ALA A CA 1
ATOM 1821 C C . ALA A 1 240 ? 14.906 24.547 -9.688 1 98 240 ALA A C 1
ATOM 1823 O O . ALA A 1 240 ? 15.938 24.547 -9.008 1 98 240 ALA A O 1
ATOM 1824 N N . THR A 1 241 ? 13.828 25.25 -9.406 1 98.5 241 THR A N 1
ATOM 1825 C CA . THR A 1 241 ? 13.695 25.828 -8.078 1 98.5 241 THR A CA 1
ATOM 1826 C C . THR A 1 241 ? 13.5 24.734 -7.027 1 98.5 241 THR A C 1
ATOM 1828 O O . THR A 1 241 ? 12.602 23.906 -7.152 1 98.5 241 THR A O 1
ATOM 1831 N N . ILE A 1 242 ? 14.328 24.734 -6.023 1 98.81 242 ILE A N 1
ATOM 1832 C CA . ILE A 1 242 ? 14.242 23.734 -4.969 1 98.81 242 ILE A CA 1
ATOM 1833 C C . ILE A 1 242 ? 13.43 24.281 -3.795 1 98.81 242 ILE A C 1
ATOM 1835 O O . ILE A 1 242 ? 13.727 25.359 -3.279 1 98.81 242 ILE A O 1
ATOM 1839 N N . LEU A 1 243 ? 12.406 23.531 -3.373 1 98.88 243 LEU A N 1
ATOM 1840 C CA . LEU A 1 243 ? 11.469 23.984 -2.352 1 98.88 243 LEU A CA 1
ATOM 1841 C C . LEU A 1 243 ? 11.898 23.516 -0.968 1 98.88 243 LEU A C 1
ATOM 1843 O O . LEU A 1 243 ? 11.656 24.188 0.031 1 98.88 243 LEU A O 1
ATOM 1847 N N . ALA A 1 244 ? 12.453 22.344 -0.883 1 98.94 244 ALA A N 1
ATOM 1848 C CA . ALA A 1 244 ? 12.883 21.734 0.369 1 98.94 244 ALA A CA 1
ATOM 1849 C C . ALA A 1 244 ? 13.766 20.516 0.104 1 98.94 244 ALA A C 1
ATOM 1851 O O . ALA A 1 244 ? 13.875 20.047 -1.035 1 98.94 244 ALA A O 1
ATOM 1852 N N . GLU A 1 245 ? 14.453 20.109 1.089 1 98.88 245 GLU A N 1
ATOM 1853 C CA . GLU A 1 245 ? 15.203 18.844 1.074 1 98.88 245 GLU A CA 1
ATOM 1854 C C . GLU A 1 245 ? 14.625 17.844 2.066 1 98.88 245 GLU A C 1
ATOM 1856 O O . GLU A 1 245 ? 14.227 18.219 3.172 1 98.88 245 GLU A O 1
ATOM 1861 N N . VAL A 1 246 ? 14.422 16.594 1.64 1 98.94 246 VAL A N 1
ATOM 1862 C CA . VAL A 1 246 ? 14.07 15.523 2.561 1 98.94 246 VAL A CA 1
ATOM 1863 C C . VAL A 1 246 ? 15.336 14.93 3.17 1 98.94 246 VAL A C 1
ATOM 1865 O O . VAL A 1 246 ? 16.219 14.453 2.447 1 98.94 246 VAL A O 1
ATOM 1868 N N . LEU A 1 247 ? 15.406 14.898 4.531 1 98.69 247 LEU A N 1
ATOM 1869 C CA . LEU A 1 247 ? 16.656 14.516 5.18 1 98.69 247 LEU A CA 1
ATOM 1870 C C . LEU A 1 247 ? 16.562 13.117 5.773 1 98.69 247 LEU A C 1
ATOM 1872 O O . LEU A 1 247 ? 17.562 12.406 5.871 1 98.69 247 LEU A O 1
ATOM 1876 N N . GLY A 1 248 ? 15.344 12.828 6.195 1 98.69 248 GLY A N 1
ATOM 1877 C CA . GLY A 1 248 ? 15.227 11.562 6.91 1 98.69 248 GLY A CA 1
ATOM 1878 C C . GLY A 1 248 ? 13.805 11.023 6.949 1 98.69 248 GLY A C 1
ATOM 1879 O O . GLY A 1 248 ? 12.852 11.766 6.715 1 98.69 248 GLY A O 1
ATOM 1880 N N . TYR A 1 249 ? 13.711 9.828 7.203 1 98.75 249 TYR A N 1
ATOM 1881 C CA . TYR A 1 249 ? 12.477 9.047 7.238 1 98.75 249 TYR A CA 1
ATOM 1882 C C . TYR A 1 249 ? 12.57 7.922 8.258 1 98.75 249 TYR A C 1
ATOM 1884 O O . TYR A 1 249 ? 13.602 7.254 8.359 1 98.75 249 TYR A O 1
ATOM 1892 N N . GLY A 1 250 ? 11.508 7.77 9.102 1 98.69 250 GLY A N 1
ATOM 1893 C CA . GLY A 1 250 ? 11.445 6.719 10.109 1 98.69 250 GLY A CA 1
ATOM 1894 C C . GLY A 1 250 ? 10.055 6.117 10.258 1 98.69 250 GLY A C 1
ATOM 1895 O O . GLY A 1 250 ? 9.055 6.832 10.172 1 98.69 250 GLY A O 1
ATOM 1896 N N . ILE A 1 251 ? 10.047 4.805 10.414 1 98.69 251 ILE A N 1
ATOM 1897 C CA . ILE A 1 251 ? 8.781 4.113 10.625 1 98.69 251 ILE A CA 1
ATOM 1898 C C . ILE A 1 251 ? 8.867 3.238 11.875 1 98.69 251 ILE A C 1
ATOM 1900 O O . ILE A 1 251 ? 9.969 2.922 12.344 1 98.69 251 ILE A O 1
ATOM 1904 N N . SER A 1 252 ? 7.68 2.916 12.445 1 98.44 252 SER A N 1
ATOM 1905 C CA . SER A 1 252 ? 7.586 2.039 13.609 1 98.44 252 SER A CA 1
ATOM 1906 C C . SER A 1 252 ? 6.184 1.451 13.742 1 98.44 252 SER A C 1
ATOM 1908 O O . SER A 1 252 ? 5.277 1.814 12.992 1 98.44 252 SER A O 1
ATOM 1910 N N . SER A 1 253 ? 6.094 0.48 14.602 1 96.94 253 SER A N 1
ATOM 1911 C CA . SER A 1 253 ? 4.812 -0.034 15.078 1 96.94 253 SER A CA 1
ATOM 1912 C C . SER A 1 253 ? 4.75 -0.031 16.609 1 96.94 253 SER A C 1
ATOM 1914 O O . SER A 1 253 ? 5.727 -0.383 17.266 1 96.94 253 SER A O 1
ATOM 1916 N N . ASP A 1 254 ? 3.701 0.343 17.125 1 92.94 254 ASP A N 1
ATOM 1917 C CA . ASP A 1 254 ? 3.598 0.309 18.578 1 92.94 254 ASP A CA 1
ATOM 1918 C C . ASP A 1 254 ? 3.143 -1.065 19.062 1 92.94 254 ASP A C 1
ATOM 1920 O O . ASP A 1 254 ? 3.322 -1.407 20.234 1 92.94 254 ASP A O 1
ATOM 1924 N N . CYS A 1 255 ? 2.52 -1.817 18.219 1 92.94 255 CYS A N 1
ATOM 1925 C CA . CYS A 1 255 ? 2.119 -3.188 18.531 1 92.94 255 CYS A CA 1
ATOM 1926 C C . CYS A 1 255 ? 1.218 -3.232 19.75 1 92.94 255 CYS A C 1
ATOM 1928 O O . CYS A 1 255 ? 1.359 -4.117 20.594 1 92.94 255 CYS A O 1
ATOM 1930 N N . TYR A 1 256 ? 0.36 -2.346 19.859 1 88.56 256 TYR A N 1
ATOM 1931 C CA . TYR A 1 256 ? -0.419 -2.244 21.078 1 88.56 256 TYR A CA 1
ATOM 1932 C C . TYR A 1 256 ? -1.894 -2.525 20.812 1 88.56 256 TYR A C 1
ATOM 1934 O O . TYR A 1 256 ? -2.482 -3.418 21.438 1 88.56 256 TYR A O 1
ATOM 1942 N N . HIS A 1 257 ? -2.451 -1.838 19.984 1 87 257 HIS A N 1
ATOM 1943 C CA . HIS A 1 257 ? -3.869 -1.945 19.656 1 87 257 HIS A CA 1
ATOM 1944 C C . HIS A 1 257 ? -4.145 -1.465 18.234 1 87 257 HIS A C 1
ATOM 1946 O O . HIS A 1 257 ? -3.354 -0.712 17.672 1 87 257 HIS A O 1
ATOM 1952 N N . ILE A 1 258 ? -5.254 -1.846 17.703 1 85.94 258 ILE A N 1
ATOM 1953 C CA . ILE A 1 258 ? -5.559 -1.574 16.297 1 85.94 258 ILE A CA 1
ATOM 1954 C C . ILE A 1 258 ? -5.988 -0.118 16.141 1 85.94 258 ILE A C 1
ATOM 1956 O O . ILE A 1 258 ? -5.855 0.458 15.055 1 85.94 258 ILE A O 1
ATOM 1960 N N . SER A 1 259 ? -6.488 0.487 17.234 1 86.38 259 SER A N 1
ATOM 1961 C CA . SER A 1 259 ? -7.035 1.824 17.016 1 86.38 259 SER A CA 1
ATOM 1962 C C . SER A 1 259 ? -6.551 2.793 18.094 1 86.38 259 SER A C 1
ATOM 1964 O O . SER A 1 259 ? -6.859 3.984 18.047 1 86.38 259 SER A O 1
ATOM 1966 N N . THR A 1 260 ? -5.805 2.314 19.047 1 87.81 260 THR A N 1
ATOM 1967 C CA . THR A 1 260 ? -5.324 3.156 20.125 1 87.81 260 THR A CA 1
ATOM 1968 C C . THR A 1 260 ? -3.811 3.051 20.266 1 87.81 260 THR A C 1
ATOM 1970 O O . THR A 1 260 ? -3.252 1.954 20.203 1 87.81 260 THR A O 1
ATOM 1973 N N . PRO A 1 261 ? -3.215 4.18 20.453 1 88 261 PRO A N 1
ATOM 1974 C CA . PRO A 1 261 ? -1.761 4.129 20.609 1 88 261 PRO A CA 1
ATOM 1975 C C . PRO A 1 261 ? -1.339 3.557 21.969 1 88 261 PRO A C 1
ATOM 1977 O O . PRO A 1 261 ? -2.107 3.607 22.922 1 88 261 PRO A O 1
ATOM 1980 N N . ASP A 1 262 ? -0.134 3.041 21.984 1 92.38 262 ASP A N 1
ATOM 1981 C CA . ASP A 1 262 ? 0.456 2.584 23.25 1 92.38 262 ASP A CA 1
ATOM 1982 C C . ASP A 1 262 ? 0.626 3.744 24.219 1 92.38 262 ASP A C 1
ATOM 1984 O O . ASP A 1 262 ? 1.254 4.754 23.891 1 92.38 262 ASP A O 1
ATOM 1988 N N . PRO A 1 263 ? 0.171 3.627 25.438 1 92.75 263 PRO A N 1
ATOM 1989 C CA . PRO A 1 263 ? 0.242 4.715 26.422 1 92.75 263 PRO A CA 1
ATOM 1990 C C . PRO A 1 263 ? 1.678 5.133 26.734 1 92.75 263 PRO A C 1
ATOM 1992 O O . PRO A 1 263 ? 1.914 6.254 27.188 1 92.75 263 PRO A O 1
ATOM 1995 N N . SER A 1 264 ? 2.598 4.266 26.531 1 94.19 264 SER A N 1
ATOM 1996 C CA . SER A 1 264 ? 3.998 4.598 26.766 1 94.19 264 SER A CA 1
ATOM 1997 C C . SER A 1 264 ? 4.551 5.504 25.672 1 94.19 264 SER A C 1
ATOM 1999 O O . SER A 1 264 ? 5.625 6.086 25.828 1 94.19 264 SER A O 1
ATOM 2001 N N . ALA A 1 265 ? 3.832 5.641 24.562 1 95.88 265 ALA A N 1
ATOM 2002 C CA . ALA A 1 265 ? 4.195 6.469 23.422 1 95.88 265 ALA A CA 1
ATOM 2003 C C . ALA A 1 265 ? 5.355 5.852 22.641 1 95.88 265 ALA A C 1
ATOM 2005 O O . ALA A 1 265 ? 5.957 6.512 21.797 1 95.88 265 ALA A O 1
ATOM 2006 N N . ILE A 1 266 ? 5.648 4.617 22.844 1 96.56 266 ILE A N 1
ATOM 2007 C CA . ILE A 1 266 ? 6.867 3.988 22.344 1 96.56 266 ILE A CA 1
ATOM 2008 C C . ILE A 1 266 ? 6.867 4.016 20.812 1 96.56 266 ILE A C 1
ATOM 2010 O O . ILE A 1 266 ? 7.902 4.25 20.188 1 96.56 266 ILE A O 1
ATOM 2014 N N . GLY A 1 267 ? 5.746 3.73 20.188 1 96.56 267 GLY A N 1
ATOM 2015 C CA . GLY A 1 267 ? 5.684 3.738 18.734 1 96.56 267 GLY A CA 1
ATOM 2016 C C . GLY A 1 267 ? 6.027 5.086 18.125 1 96.56 267 GLY A C 1
ATOM 2017 O O . GLY A 1 267 ? 6.828 5.164 17.188 1 96.56 267 GLY A O 1
ATOM 2018 N N . ALA A 1 268 ? 5.398 6.141 18.656 1 97.81 268 ALA A N 1
ATOM 2019 C CA . ALA A 1 268 ? 5.66 7.5 18.188 1 97.81 268 ALA A CA 1
ATOM 2020 C C . ALA A 1 268 ? 7.113 7.895 18.438 1 97.81 268 ALA A C 1
ATOM 2022 O O . ALA A 1 268 ? 7.75 8.523 17.578 1 97.81 268 ALA A O 1
ATOM 2023 N N . VAL A 1 269 ? 7.648 7.527 19.578 1 98.44 269 VAL A N 1
ATOM 2024 C CA . VAL A 1 269 ? 9.031 7.828 19.938 1 98.44 269 VAL A CA 1
ATOM 2025 C C . VAL A 1 269 ? 9.984 7.164 18.953 1 98.44 269 VAL A C 1
ATOM 2027 O O . VAL A 1 269 ? 10.883 7.812 18.406 1 98.44 269 VAL A O 1
ATOM 2030 N N . LEU A 1 270 ? 9.781 5.891 18.688 1 98.25 270 LEU A N 1
ATOM 2031 C CA . LEU A 1 270 ? 10.656 5.137 17.797 1 98.25 270 LEU A CA 1
ATOM 2032 C C . LEU A 1 270 ? 10.625 5.719 16.375 1 98.25 270 LEU A C 1
ATOM 2034 O O . LEU A 1 270 ? 11.672 5.848 15.742 1 98.25 270 LEU A O 1
ATOM 2038 N N . SER A 1 271 ? 9.461 6.051 15.914 1 98.5 271 SER A N 1
ATOM 2039 C CA . SER A 1 271 ? 9.336 6.613 14.578 1 98.5 271 SER A CA 1
ATOM 2040 C C . SER A 1 271 ? 10.133 7.91 14.438 1 98.5 271 SER A C 1
ATOM 2042 O O . SER A 1 271 ? 10.891 8.078 13.484 1 98.5 271 SER A O 1
ATOM 2044 N N . MET A 1 272 ? 9.992 8.812 15.383 1 98.81 272 MET A N 1
ATOM 2045 C CA . MET A 1 272 ? 10.688 10.094 15.344 1 98.81 272 MET A CA 1
ATOM 2046 C C . MET A 1 272 ? 12.195 9.898 15.492 1 98.81 272 MET A C 1
ATOM 2048 O O . MET A 1 272 ? 12.984 10.5 14.766 1 98.81 272 MET A O 1
ATOM 2052 N N . ARG A 1 273 ? 12.602 9.07 16.422 1 98.62 273 ARG A N 1
ATOM 2053 C CA . ARG A 1 273 ? 14.023 8.844 16.641 1 98.62 273 ARG A CA 1
ATOM 2054 C C . ARG A 1 273 ? 14.68 8.227 15.414 1 98.62 273 ARG A C 1
ATOM 2056 O O . ARG A 1 273 ? 15.812 8.57 15.07 1 98.62 273 ARG A O 1
ATOM 2063 N N . ARG A 1 274 ? 13.984 7.316 14.789 1 98.56 274 ARG A N 1
ATOM 2064 C CA . ARG A 1 274 ? 14.523 6.676 13.594 1 98.56 274 ARG A CA 1
ATOM 2065 C C . ARG A 1 274 ? 14.656 7.676 12.453 1 98.56 274 ARG A C 1
ATOM 2067 O O . ARG A 1 274 ? 15.617 7.629 11.68 1 98.56 274 ARG A O 1
ATOM 2074 N N . ALA A 1 275 ? 13.688 8.57 12.312 1 98.75 275 ALA A N 1
ATOM 2075 C CA . ALA A 1 275 ? 13.781 9.609 11.297 1 98.75 275 ALA A CA 1
ATOM 2076 C C . ALA A 1 275 ? 14.969 10.539 11.562 1 98.75 275 ALA A C 1
ATOM 2078 O O . ALA A 1 275 ? 15.711 10.883 10.641 1 98.75 275 ALA A O 1
ATOM 2079 N N . ILE A 1 276 ? 15.133 10.938 12.773 1 98.75 276 ILE A N 1
ATOM 2080 C CA . ILE A 1 276 ? 16.219 11.82 13.172 1 98.75 276 ILE A CA 1
ATOM 2081 C C . ILE A 1 276 ? 17.562 11.125 12.953 1 98.75 276 ILE A C 1
ATOM 2083 O O . ILE A 1 276 ? 18.5 11.727 12.438 1 98.75 276 ILE A O 1
ATOM 2087 N N . GLY A 1 277 ? 17.609 9.852 13.367 1 97.94 277 GLY A N 1
ATOM 2088 C CA . GLY A 1 277 ? 18.812 9.07 13.125 1 97.94 277 GLY A CA 1
ATOM 2089 C C . GLY A 1 277 ? 19.125 8.906 11.648 1 97.94 277 GLY A C 1
ATOM 2090 O O . GLY A 1 277 ? 20.297 9.023 11.242 1 97.94 277 GLY A O 1
ATOM 2091 N N . ASN A 1 278 ? 18.109 8.609 10.891 1 97 278 ASN A N 1
ATOM 2092 C CA . ASN A 1 278 ? 18.266 8.484 9.445 1 97 278 ASN A CA 1
ATOM 2093 C C . ASN A 1 278 ? 18.828 9.766 8.836 1 97 278 ASN A C 1
ATOM 2095 O O . ASN A 1 278 ? 19.594 9.711 7.875 1 97 278 ASN A O 1
ATOM 2099 N N . ALA A 1 279 ? 18.469 10.906 9.359 1 97.88 279 ALA A N 1
ATOM 2100 C CA . ALA A 1 279 ? 18.891 12.211 8.867 1 97.88 279 ALA A CA 1
ATOM 2101 C C . ALA A 1 279 ? 20.266 12.594 9.43 1 97.88 279 ALA A C 1
ATOM 2103 O O . ALA A 1 279 ? 20.844 13.602 9.031 1 97.88 279 ALA A O 1
ATOM 2104 N N . ASN A 1 280 ? 20.781 11.805 10.375 1 97.69 280 ASN A N 1
ATOM 2105 C CA . ASN A 1 280 ? 22.031 12.109 11.07 1 97.69 280 ASN A CA 1
ATOM 2106 C C . ASN A 1 280 ? 21.984 13.484 11.719 1 97.69 280 ASN A C 1
ATOM 2108 O O . ASN A 1 280 ? 22.891 14.305 11.508 1 97.69 280 ASN A O 1
ATOM 2112 N N . LEU A 1 281 ? 20.906 13.75 12.422 1 97.62 281 LEU A N 1
ATOM 2113 C CA . LEU A 1 281 ? 20.734 15.031 13.094 1 97.62 281 LEU A CA 1
ATOM 2114 C C . LEU A 1 281 ? 20.719 14.859 14.609 1 97.62 281 LEU A C 1
ATOM 2116 O O . LEU A 1 281 ? 20.453 13.766 15.109 1 97.62 281 LEU A O 1
ATOM 2120 N N . ASP A 1 282 ? 21.031 15.938 15.242 1 96.69 282 ASP A N 1
ATOM 2121 C CA . ASP A 1 282 ? 20.688 16.094 16.656 1 96.69 282 ASP A CA 1
ATOM 2122 C C . ASP A 1 282 ? 19.297 16.672 16.828 1 96.69 282 ASP A C 1
ATOM 2124 O O . ASP A 1 282 ? 18.906 17.594 16.109 1 96.69 282 ASP A O 1
ATOM 2128 N N . PRO A 1 283 ? 18.562 16.109 17.734 1 96.88 283 PRO A N 1
ATOM 2129 C CA . PRO A 1 283 ? 17.203 16.609 17.938 1 96.88 283 PRO A CA 1
ATOM 2130 C C . PRO A 1 283 ? 17.141 18.125 18.094 1 96.88 283 PRO A C 1
ATOM 2132 O O . PRO A 1 283 ? 16.156 18.75 17.703 1 96.88 283 PRO A O 1
ATOM 2135 N N . ILE A 1 284 ? 18.172 18.75 18.609 1 94.88 284 ILE A N 1
ATOM 2136 C CA . ILE A 1 284 ? 18.172 20.172 18.906 1 94.88 284 ILE A CA 1
ATOM 2137 C C . ILE A 1 284 ? 18.141 20.969 17.594 1 94.88 284 ILE A C 1
ATOM 2139 O O . ILE A 1 284 ? 17.828 22.156 17.594 1 94.88 284 ILE A O 1
ATOM 2143 N N . GLN A 1 285 ? 18.469 20.344 16.484 1 95.62 285 GLN A N 1
ATOM 2144 C CA . GLN A 1 285 ? 18.484 21.016 15.188 1 95.62 285 GLN A CA 1
ATOM 2145 C C . GLN A 1 285 ? 17.078 21.156 14.625 1 95.62 285 GLN A C 1
ATOM 2147 O O . GLN A 1 285 ? 16.859 21.922 13.688 1 95.62 285 GLN A O 1
ATOM 2152 N N . ILE A 1 286 ? 16.156 20.438 15.172 1 96.81 286 ILE A N 1
ATOM 2153 C CA . ILE A 1 286 ? 14.781 20.484 14.703 1 96.81 286 ILE A CA 1
ATOM 2154 C C . ILE A 1 286 ? 14.031 21.609 15.43 1 96.81 286 ILE A C 1
ATOM 2156 O O . ILE A 1 286 ? 14.055 21.688 16.656 1 96.81 286 ILE A O 1
ATOM 2160 N N . GLY A 1 287 ? 13.312 22.422 14.641 1 96 287 GLY A N 1
ATOM 2161 C CA . GLY A 1 287 ? 12.703 23.609 15.242 1 96 287 GLY A CA 1
ATOM 2162 C C . GLY A 1 287 ? 11.188 23.531 15.289 1 96 287 GLY A C 1
ATOM 2163 O O . GLY A 1 287 ? 10.547 24.359 15.945 1 96 287 GLY A O 1
ATOM 2164 N N . TYR A 1 288 ? 10.633 22.531 14.672 1 97.88 288 TYR A N 1
ATOM 2165 C CA . TYR A 1 288 ? 9.18 22.484 14.57 1 97.88 288 TYR A CA 1
ATOM 2166 C C . TYR A 1 288 ? 8.695 21.047 14.367 1 97.88 288 TYR A C 1
ATOM 2168 O O . TYR A 1 288 ? 9.305 20.281 13.617 1 97.88 288 TYR A O 1
ATOM 2176 N N . VAL A 1 289 ? 7.66 20.656 15.102 1 98.62 289 VAL A N 1
ATOM 2177 C CA . VAL A 1 289 ? 6.977 19.391 14.93 1 98.62 289 VAL A CA 1
ATOM 2178 C C . VAL A 1 289 ? 5.578 19.609 14.367 1 98.62 289 VAL A C 1
ATOM 2180 O O . VAL A 1 289 ? 4.723 20.203 15.039 1 98.62 289 VAL A O 1
ATOM 2183 N N . ASN A 1 290 ? 5.352 19.281 13.133 1 98.88 290 ASN A N 1
ATOM 2184 C CA . ASN A 1 290 ? 3.984 19.094 12.656 1 98.88 290 ASN A CA 1
ATOM 2185 C C . ASN A 1 290 ? 3.395 17.781 13.148 1 98.88 290 ASN A C 1
ATOM 2187 O O . ASN A 1 290 ? 3.736 16.719 12.633 1 98.88 290 ASN A O 1
ATOM 2191 N N . ALA A 1 291 ? 2.521 17.859 14.078 1 98.69 291 ALA A N 1
ATOM 2192 C CA . ALA A 1 291 ? 1.986 16.688 14.758 1 98.69 291 ALA A CA 1
ATOM 2193 C C . ALA A 1 291 ? 0.821 16.078 13.977 1 98.69 291 ALA A C 1
ATOM 2195 O O . ALA A 1 291 ? 0.149 16.781 13.219 1 98.69 291 ALA A O 1
ATOM 2196 N N . HIS A 1 292 ? 0.643 14.781 14.109 1 98.25 292 HIS A N 1
ATOM 2197 C CA . HIS A 1 292 ? -0.553 14.109 13.609 1 98.25 292 HIS A CA 1
ATOM 2198 C C . HIS A 1 292 ? -1.803 14.602 14.328 1 98.25 292 HIS A C 1
ATOM 2200 O O . HIS A 1 292 ? -2.773 15.016 13.695 1 98.25 292 HIS A O 1
ATOM 2206 N N . ALA A 1 293 ? -1.854 14.508 15.609 1 97.5 293 ALA A N 1
ATOM 2207 C CA . ALA A 1 293 ? -2.822 15.07 16.547 1 97.5 293 ALA A CA 1
ATOM 2208 C C . ALA A 1 293 ? -4.215 15.133 15.922 1 97.5 293 ALA A C 1
ATOM 2210 O O . ALA A 1 293 ? -4.645 16.188 15.453 1 97.5 293 ALA A O 1
ATOM 2211 N N . THR A 1 294 ? -5.023 14.125 16.109 1 95.19 294 THR A N 1
ATOM 2212 C CA . THR A 1 294 ? -6.316 14 15.438 1 95.19 294 THR A CA 1
ATOM 2213 C C . THR A 1 294 ? -7.426 14.602 16.297 1 95.19 294 THR A C 1
ATOM 2215 O O . THR A 1 294 ? -8.609 14.492 15.961 1 95.19 294 THR A O 1
ATOM 2218 N N . SER A 1 295 ? -7.09 15.219 17.375 1 96.94 295 SER A N 1
ATOM 2219 C CA . SER A 1 295 ? -8.078 15.742 18.312 1 96.94 295 SER A CA 1
ATOM 2220 C C . SER A 1 295 ? -8.766 14.617 19.078 1 96.94 295 SER A C 1
ATOM 2222 O O . SER A 1 295 ? -9.938 14.734 19.453 1 96.94 295 SER A O 1
ATOM 2224 N N . THR A 1 296 ? -8.125 13.5 19.188 1 94.81 296 THR A N 1
ATOM 2225 C CA . THR A 1 296 ? -8.625 12.414 20.031 1 94.81 296 THR A CA 1
ATOM 2226 C C . THR A 1 296 ? -7.941 12.438 21.391 1 94.81 296 THR A C 1
ATOM 2228 O O . THR A 1 296 ? -6.754 12.75 21.5 1 94.81 296 THR A O 1
ATOM 2231 N N . PRO A 1 297 ? -8.656 12.125 22.438 1 92.25 297 PRO A N 1
ATOM 2232 C CA . PRO A 1 297 ? -8.094 12.242 23.781 1 92.25 297 PRO A CA 1
ATOM 2233 C C . PRO A 1 297 ? -6.785 11.469 23.953 1 92.25 297 PRO A C 1
ATOM 2235 O O . PRO A 1 297 ? -5.758 12.047 24.297 1 92.25 297 PRO A O 1
ATOM 2238 N N . ASN A 1 298 ? -6.762 10.242 23.562 1 91.25 298 ASN A N 1
ATOM 2239 C CA . ASN A 1 298 ? -5.57 9.422 23.766 1 91.25 298 ASN A CA 1
ATOM 2240 C C . ASN A 1 298 ? -4.492 9.734 22.75 1 91.25 298 ASN A C 1
ATOM 2242 O O . ASN A 1 298 ? -3.309 9.82 23.078 1 91.25 298 ASN A O 1
ATOM 2246 N N . GLY A 1 299 ? -4.871 9.938 21.531 1 93.81 299 GLY A N 1
ATOM 2247 C CA . GLY A 1 299 ? -3.912 10.188 20.469 1 93.81 299 GLY A CA 1
ATOM 2248 C C . GLY A 1 299 ? -3.061 11.414 20.703 1 93.81 299 GLY A C 1
ATOM 2249 O O . GLY A 1 299 ? -1.832 11.359 20.625 1 93.81 299 GLY A O 1
ATOM 2250 N N . ASP A 1 300 ? -3.688 12.5 21.062 1 96.19 300 ASP A N 1
ATOM 2251 C CA . ASP A 1 300 ? -2.98 13.766 21.25 1 96.19 300 ASP A CA 1
ATOM 2252 C C . ASP A 1 300 ? -2.072 13.703 22.484 1 96.19 300 ASP A C 1
ATOM 2254 O O . ASP A 1 300 ? -0.942 14.195 22.438 1 96.19 300 ASP A O 1
ATOM 2258 N N . SER A 1 301 ? -2.588 13.125 23.531 1 95.25 301 SER A N 1
ATOM 2259 C CA . SER A 1 301 ? -1.814 13.039 24.766 1 95.25 301 SER A CA 1
ATOM 2260 C C . SER A 1 301 ? -0.565 12.188 24.578 1 95.25 301 SER A C 1
ATOM 2262 O O . SER A 1 301 ? 0.515 12.547 25.047 1 95.25 301 SER A O 1
ATOM 2264 N N . VAL A 1 302 ? -0.741 11.109 23.922 1 95.38 302 VAL A N 1
ATOM 2265 C CA . VAL A 1 302 ? 0.366 10.188 23.703 1 95.38 302 VAL A CA 1
ATOM 2266 C C . VAL A 1 302 ? 1.404 10.828 22.781 1 95.38 302 VAL A C 1
ATOM 2268 O O . VAL A 1 302 ? 2.609 10.68 23 1 95.38 302 VAL A O 1
ATOM 2271 N N . GLU A 1 303 ? 0.95 11.523 21.766 1 96.56 303 GLU A N 1
ATOM 2272 C CA . GLU A 1 303 ? 1.892 12.188 20.875 1 96.56 303 GLU A CA 1
ATOM 2273 C C . GLU A 1 303 ? 2.645 13.305 21.594 1 96.56 303 GLU A C 1
ATOM 2275 O O . GLU A 1 303 ? 3.844 13.492 21.375 1 96.56 303 GLU A O 1
ATOM 2280 N N . ALA A 1 304 ? 1.938 14.07 22.422 1 96.31 304 ALA A N 1
ATOM 2281 C CA . ALA A 1 304 ? 2.607 15.094 23.219 1 96.31 304 ALA A CA 1
ATOM 2282 C C . ALA A 1 304 ? 3.705 14.484 24.078 1 96.31 304 ALA A C 1
ATOM 2284 O O . ALA A 1 304 ? 4.812 15.023 24.156 1 96.31 304 ALA A O 1
ATOM 2285 N N . GLU A 1 305 ? 3.361 13.422 24.703 1 96.12 305 GLU A N 1
ATOM 2286 C CA . GLU A 1 305 ? 4.34 12.719 25.531 1 96.12 305 GLU A CA 1
ATOM 2287 C C . GLU A 1 305 ? 5.52 12.234 24.703 1 96.12 305 GLU A C 1
ATOM 2289 O O . GLU A 1 305 ? 6.672 12.328 25.125 1 96.12 305 GLU A O 1
ATOM 2294 N N . ALA A 1 306 ? 5.227 11.695 23.547 1 97.5 306 ALA A N 1
ATOM 2295 C CA . ALA A 1 306 ? 6.285 11.234 22.656 1 97.5 306 ALA A CA 1
ATOM 2296 C C . ALA A 1 306 ? 7.23 12.367 22.281 1 97.5 306 ALA A C 1
ATOM 2298 O O . ALA A 1 306 ? 8.453 12.188 22.281 1 97.5 306 ALA A O 1
ATOM 2299 N N . VAL A 1 307 ? 6.68 13.531 21.953 1 97.88 307 VAL A N 1
ATOM 2300 C CA . VAL A 1 307 ? 7.492 14.688 21.578 1 97.88 307 VAL A CA 1
ATOM 2301 C C . VAL A 1 307 ? 8.375 15.102 22.75 1 97.88 307 VAL A C 1
ATOM 2303 O O . VAL A 1 307 ? 9.555 15.406 22.562 1 97.88 307 VAL A O 1
ATOM 2306 N N . ARG A 1 308 ? 7.852 15.094 23.953 1 96.19 308 ARG A N 1
ATOM 2307 C CA . ARG A 1 308 ? 8.633 15.422 25.141 1 96.19 308 ARG A CA 1
ATOM 2308 C C . ARG A 1 308 ? 9.82 14.484 25.297 1 96.19 308 ARG A C 1
ATOM 2310 O O . ARG A 1 308 ? 10.914 14.906 25.672 1 96.19 308 ARG A O 1
ATOM 2317 N N . LYS A 1 309 ? 9.578 13.258 25.031 1 96.88 309 LYS A N 1
ATOM 2318 C CA . LYS A 1 309 ? 10.617 12.25 25.203 1 96.88 309 LYS A CA 1
ATOM 2319 C C . LYS A 1 309 ? 11.711 12.398 24.141 1 96.88 309 LYS A C 1
ATOM 2321 O O . LYS A 1 309 ? 12.891 12.195 24.422 1 96.88 309 LYS A O 1
ATOM 2326 N N . VAL A 1 310 ? 11.32 12.703 22.938 1 98.25 310 VAL A N 1
ATOM 2327 C CA . VAL A 1 310 ? 12.258 12.805 21.828 1 98.25 310 VAL A CA 1
ATOM 2328 C C . VAL A 1 310 ? 13.039 14.117 21.922 1 98.25 310 VAL A C 1
ATOM 2330 O O . VAL A 1 310 ? 14.203 14.188 21.531 1 98.25 310 VAL A O 1
ATOM 2333 N N . PHE A 1 311 ? 12.383 15.133 22.438 1 97.31 311 PHE A N 1
ATOM 2334 C CA . PHE A 1 311 ? 12.977 16.453 22.531 1 97.31 311 PHE A CA 1
ATOM 2335 C C . PHE A 1 311 ? 12.984 16.938 23.984 1 97.31 311 PHE A C 1
ATOM 2337 O O . PHE A 1 311 ? 12.398 17.969 24.312 1 97.31 311 PHE A O 1
ATOM 2344 N N . PRO A 1 312 ? 13.711 16.297 24.766 1 94.88 312 PRO A N 1
ATOM 2345 C CA . PRO A 1 312 ? 13.688 16.656 26.188 1 94.88 312 PRO A CA 1
ATOM 2346 C C . PRO A 1 312 ? 14.242 18.047 26.453 1 94.88 312 PRO A C 1
ATOM 2348 O O . PRO A 1 312 ? 15.328 18.391 26 1 94.88 312 PRO A O 1
ATOM 2351 N N . ASN A 1 313 ? 13.492 18.875 27.141 1 90.62 313 ASN A N 1
ATOM 2352 C CA . ASN A 1 313 ? 13.867 20.188 27.656 1 90.62 313 ASN A CA 1
ATOM 2353 C C . ASN A 1 313 ? 14.086 21.188 26.516 1 90.62 313 ASN A C 1
ATOM 2355 O O . ASN A 1 313 ? 14.875 22.125 26.656 1 90.62 313 ASN A O 1
ATOM 2359 N N . LEU A 1 314 ? 13.438 21 25.438 1 91.94 314 LEU A N 1
ATOM 2360 C CA . LEU A 1 314 ? 13.68 21.875 24.297 1 91.94 314 LEU A CA 1
ATOM 2361 C C . LEU A 1 314 ? 12.477 22.797 24.062 1 91.94 314 LEU A C 1
ATOM 2363 O O . LEU A 1 314 ? 12.547 23.703 23.234 1 91.94 314 LEU A O 1
ATOM 2367 N N . ASN A 1 315 ? 11.469 22.688 24.859 1 93.56 315 ASN A N 1
ATOM 2368 C CA . ASN A 1 315 ? 10.242 23.453 24.641 1 93.56 315 ASN A CA 1
ATOM 2369 C C . ASN A 1 315 ? 9.859 23.5 23.172 1 93.56 315 ASN A C 1
ATOM 2371 O O . ASN A 1 315 ? 9.664 24.594 22.625 1 93.56 315 ASN A O 1
ATOM 2375 N N . MET A 1 316 ? 9.766 22.406 22.562 1 95.75 316 MET A N 1
ATOM 2376 C CA . MET A 1 316 ? 9.57 22.219 21.125 1 95.75 316 MET A CA 1
ATOM 2377 C C . MET A 1 316 ? 8.25 22.828 20.672 1 95.75 316 MET A C 1
ATOM 2379 O O . MET A 1 316 ? 7.227 22.656 21.328 1 95.75 316 MET A O 1
ATOM 2383 N N . SER A 1 317 ? 8.305 23.625 19.531 1 97.06 317 SER A N 1
ATOM 2384 C CA . SER A 1 317 ? 7.086 24.125 18.906 1 97.06 317 SER A CA 1
ATOM 2385 C C . SER A 1 317 ? 6.312 22.984 18.234 1 97.06 317 SER A C 1
ATOM 2387 O O . SER A 1 317 ? 6.855 22.281 17.391 1 97.06 317 SER A O 1
ATOM 2389 N N . VAL A 1 318 ? 5.062 22.828 18.656 1 98.19 318 VAL A N 1
ATOM 2390 C CA . VAL A 1 318 ? 4.246 21.734 18.141 1 98.19 318 VAL A CA 1
ATOM 2391 C C . VAL A 1 318 ? 2.881 22.266 17.703 1 98.19 318 VAL A C 1
ATOM 2393 O O . VAL A 1 318 ? 2.242 23.016 18.438 1 98.19 318 VAL A O 1
ATOM 2396 N N . SER A 1 319 ? 2.488 21.906 16.531 1 98.38 319 SER A N 1
ATOM 2397 C CA . SER A 1 319 ? 1.104 22.172 16.141 1 98.38 319 SER A CA 1
ATOM 2398 C C . SER A 1 319 ? 0.617 21.141 15.117 1 98.38 319 SER A C 1
ATOM 2400 O O . SER A 1 319 ? 1.416 20.406 14.547 1 98.38 319 SER A O 1
ATOM 2402 N N . SER A 1 320 ? -0.657 21 15.016 1 98.44 320 SER A N 1
ATOM 2403 C CA . SER A 1 320 ? -1.354 20.266 13.961 1 98.44 320 SER A CA 1
ATOM 2404 C C . SER A 1 320 ? -2.307 21.188 13.195 1 98.44 320 SER A C 1
ATOM 2406 O O . SER A 1 320 ? -2.979 22.031 13.781 1 98.44 320 SER A O 1
ATOM 2408 N N . ILE A 1 321 ? -2.365 20.953 11.93 1 98.69 321 ILE A N 1
ATOM 2409 C CA . ILE A 1 321 ? -3.205 21.828 11.125 1 98.69 321 ILE A CA 1
ATOM 2410 C C . ILE A 1 321 ? -4.617 21.25 11.047 1 98.69 321 ILE A C 1
ATOM 2412 O O . ILE A 1 321 ? -5.473 21.797 10.336 1 98.69 321 ILE A O 1
ATOM 2416 N N . LYS A 1 322 ? -4.922 20.203 11.758 1 98.44 322 LYS A N 1
ATOM 2417 C CA . LYS A 1 322 ? -6.215 19.531 11.648 1 98.44 322 LYS A CA 1
ATOM 2418 C C . LYS A 1 322 ? -7.324 20.375 12.273 1 98.44 322 LYS A C 1
ATOM 2420 O O . LYS A 1 322 ? -8.508 20.172 11.992 1 98.44 322 LYS A O 1
ATOM 2425 N N . GLY A 1 323 ? -6.938 21.297 13.102 1 98.31 323 GLY A N 1
ATOM 2426 C CA . GLY A 1 323 ? -7.926 22.281 13.516 1 98.31 323 GLY A CA 1
ATOM 2427 C C . GLY A 1 323 ? -8.43 23.141 12.367 1 98.31 323 GLY A C 1
ATOM 2428 O O . GLY A 1 323 ? -9.539 23.672 12.43 1 98.31 323 GLY A O 1
ATOM 2429 N N . HIS A 1 324 ? -7.594 23.359 11.352 1 98.69 324 HIS A N 1
ATOM 2430 C CA . HIS A 1 324 ? -7.91 24.188 10.195 1 98.69 324 HIS A CA 1
ATOM 2431 C C . HIS A 1 324 ? -8.664 23.391 9.141 1 98.69 324 HIS A C 1
ATOM 2433 O O . HIS A 1 324 ? -9.633 23.891 8.555 1 98.69 324 HIS A O 1
ATOM 2439 N N . ILE A 1 325 ? -8.266 22.109 8.898 1 98.75 325 ILE A N 1
ATOM 2440 C CA . ILE A 1 325 ? -8.734 21.469 7.68 1 98.75 325 ILE A CA 1
ATOM 2441 C C . ILE A 1 325 ? -9.305 20.094 8.008 1 98.75 325 ILE A C 1
ATOM 2443 O O . ILE A 1 325 ? -9.695 19.344 7.109 1 98.75 325 ILE A O 1
ATOM 2447 N N . GLY A 1 326 ? -9.344 19.734 9.258 1 98.62 326 GLY A N 1
ATOM 2448 C CA . GLY A 1 326 ? -9.789 18.391 9.617 1 98.62 326 GLY A CA 1
ATOM 2449 C C . GLY A 1 326 ? -8.781 17.312 9.281 1 98.62 326 GLY A C 1
ATOM 2450 O O . GLY A 1 326 ? -7.594 17.594 9.102 1 98.62 326 GLY A O 1
ATOM 2451 N N . HIS A 1 327 ? -9.219 16.094 9.367 1 98.62 327 HIS A N 1
ATOM 2452 C CA . HIS A 1 327 ? -8.375 14.93 9.148 1 98.62 327 HIS A CA 1
ATOM 2453 C C . HIS A 1 327 ? -8.648 14.289 7.793 1 98.62 327 HIS A C 1
ATOM 2455 O O . HIS A 1 327 ? -9.75 13.781 7.555 1 98.62 327 HIS A O 1
ATOM 2461 N N . LEU A 1 328 ? -7.641 14.312 6.973 1 98.62 328 LEU A N 1
ATOM 2462 C CA . LEU A 1 328 ? -7.801 13.852 5.598 1 98.62 328 LEU A CA 1
ATOM 2463 C C . LEU A 1 328 ? -7.488 12.359 5.48 1 98.62 328 LEU A C 1
ATOM 2465 O O . LEU A 1 328 ? -7.215 11.867 4.387 1 98.62 328 LEU A O 1
ATOM 2469 N N . LEU A 1 329 ? -7.449 11.664 6.543 1 98 329 LEU A N 1
ATOM 2470 C CA . LEU A 1 329 ? -7.191 10.227 6.598 1 98 329 LEU A CA 1
ATOM 2471 C C . LEU A 1 329 ? -5.867 9.891 5.926 1 98 329 LEU A C 1
ATOM 2473 O O . LEU A 1 329 ? -4.812 10.375 6.344 1 98 329 LEU A O 1
ATOM 2477 N N . GLY A 1 330 ? -5.867 9.109 4.887 1 98.25 330 GLY A N 1
ATOM 2478 C CA . GLY A 1 330 ? -4.629 8.688 4.254 1 98.25 330 GLY A CA 1
ATOM 2479 C C . GLY A 1 330 ? -3.84 9.844 3.666 1 98.25 330 GLY A C 1
ATOM 2480 O O . GLY A 1 330 ? -2.611 9.781 3.576 1 98.25 330 GLY A O 1
ATOM 2481 N N . ALA A 1 331 ? -4.488 10.906 3.273 1 98.75 331 ALA A N 1
ATOM 2482 C CA . ALA A 1 331 ? -3.83 12.031 2.619 1 98.75 331 ALA A CA 1
ATOM 2483 C C . ALA A 1 331 ? -3.271 13.008 3.648 1 98.75 331 ALA A C 1
ATOM 2485 O O . ALA A 1 331 ? -2.547 13.945 3.295 1 98.75 331 ALA A O 1
ATOM 2486 N N . ALA A 1 332 ? -3.566 12.789 4.914 1 98.69 332 ALA A N 1
ATOM 2487 C CA . ALA A 1 332 ? -3.23 13.75 5.957 1 98.69 332 ALA A CA 1
ATOM 2488 C C . ALA A 1 332 ? -1.735 14.055 5.961 1 98.69 332 ALA A C 1
ATOM 2490 O O . ALA A 1 332 ? -1.334 15.219 5.879 1 98.69 332 ALA A O 1
ATOM 2491 N N . GLY A 1 333 ? -0.946 12.992 5.984 1 98.75 333 GLY A N 1
ATOM 2492 C CA . GLY A 1 333 ? 0.492 13.164 6.109 1 98.75 333 GLY A CA 1
ATOM 2493 C C . GLY A 1 333 ? 1.108 13.914 4.945 1 98.75 333 GLY A C 1
ATOM 2494 O O . GLY A 1 333 ? 2.021 14.719 5.133 1 98.75 333 GLY A O 1
ATOM 2495 N N . SER A 1 334 ? 0.659 13.633 3.74 1 98.94 334 SER A N 1
ATOM 2496 C CA . SER A 1 334 ? 1.243 14.273 2.566 1 98.94 334 SER A CA 1
ATOM 2497 C C . SER A 1 334 ? 0.839 15.742 2.484 1 98.94 334 SER A C 1
ATOM 2499 O O . SER A 1 334 ? 1.652 16.594 2.125 1 98.94 334 SER A O 1
ATOM 2501 N N . VAL A 1 335 ? -0.394 16.062 2.816 1 98.94 335 VAL A N 1
ATOM 2502 C CA . VAL A 1 335 ? -0.839 17.453 2.848 1 98.94 335 VAL A CA 1
ATOM 2503 C C . VAL A 1 335 ? -0.098 18.203 3.951 1 98.94 335 VAL A C 1
ATOM 2505 O O . VAL A 1 335 ? 0.292 19.359 3.766 1 98.94 335 VAL A O 1
ATOM 2508 N N . GLU A 1 336 ? 0.106 17.578 5.047 1 98.94 336 GLU A N 1
ATOM 2509 C CA . GLU A 1 336 ? 0.818 18.172 6.172 1 98.94 336 GLU A CA 1
ATOM 2510 C C . GLU A 1 336 ? 2.289 18.406 5.832 1 98.94 336 GLU A C 1
ATOM 2512 O O . GLU A 1 336 ? 2.893 19.375 6.289 1 98.94 336 GLU A O 1
ATOM 2517 N N . ALA A 1 337 ? 2.877 17.469 5.082 1 98.94 337 ALA A N 1
ATOM 2518 C CA . ALA A 1 337 ? 4.246 17.688 4.617 1 98.94 337 ALA A CA 1
ATOM 2519 C C . ALA A 1 337 ? 4.344 18.969 3.779 1 98.94 337 ALA A C 1
ATOM 2521 O O . ALA A 1 337 ? 5.273 19.75 3.949 1 98.94 337 ALA A O 1
ATOM 2522 N N . ILE A 1 338 ? 3.406 19.141 2.887 1 99 338 ILE A N 1
ATOM 2523 C CA . ILE A 1 338 ? 3.375 20.328 2.039 1 99 338 ILE A CA 1
ATOM 2524 C C . ILE A 1 338 ? 3.178 21.578 2.902 1 99 338 ILE A C 1
ATOM 2526 O O . ILE A 1 338 ? 3.855 22.578 2.707 1 99 338 ILE A O 1
ATOM 2530 N N . ALA A 1 339 ? 2.246 21.5 3.855 1 98.94 339 ALA A N 1
ATOM 2531 C CA . ALA A 1 339 ? 2.02 22.625 4.773 1 98.94 339 ALA A CA 1
ATOM 2532 C C . ALA A 1 339 ? 3.289 22.953 5.551 1 98.94 339 ALA A C 1
ATOM 2534 O O . ALA A 1 339 ? 3.576 24.125 5.805 1 98.94 339 ALA A O 1
ATOM 2535 N N . THR A 1 340 ? 3.994 21.953 5.965 1 98.94 340 THR A N 1
ATOM 2536 C CA . THR A 1 340 ? 5.234 22.125 6.711 1 98.94 340 THR A CA 1
ATOM 2537 C C . THR A 1 340 ? 6.281 22.844 5.859 1 98.94 340 THR A C 1
ATOM 2539 O O . THR A 1 340 ? 6.996 23.719 6.348 1 98.94 340 THR A O 1
ATOM 2542 N N . ILE A 1 341 ? 6.398 22.469 4.605 1 98.88 341 ILE A N 1
ATOM 2543 C CA . ILE A 1 341 ? 7.32 23.125 3.686 1 98.88 341 ILE A CA 1
ATOM 2544 C C . ILE A 1 341 ? 6.938 24.594 3.531 1 98.88 341 ILE A C 1
ATOM 2546 O O . ILE A 1 341 ? 7.805 25.469 3.549 1 98.88 341 ILE A O 1
ATOM 2550 N N . CYS A 1 342 ? 5.609 24.859 3.359 1 98.81 342 CYS A N 1
ATOM 2551 C CA . CYS A 1 342 ? 5.145 26.25 3.285 1 98.81 342 CYS A CA 1
ATOM 2552 C C . CYS A 1 342 ? 5.531 27.016 4.543 1 98.81 342 CYS A C 1
ATOM 2554 O O . CYS A 1 342 ? 5.973 28.172 4.457 1 98.81 342 CYS A O 1
ATOM 2556 N N . ALA A 1 343 ? 5.367 26.406 5.695 1 98.5 343 ALA A N 1
ATOM 2557 C CA . ALA A 1 343 ? 5.707 27.031 6.965 1 98.5 343 ALA A CA 1
ATOM 2558 C C . ALA A 1 343 ? 7.184 27.422 7.016 1 98.5 343 ALA A C 1
ATOM 2560 O O . ALA A 1 343 ? 7.535 28.516 7.438 1 98.5 343 ALA A O 1
ATOM 2561 N N . MET A 1 344 ? 8.055 26.516 6.621 1 98 344 MET A N 1
ATOM 2562 C CA . MET A 1 344 ? 9.492 26.75 6.609 1 98 344 MET A CA 1
ATOM 2563 C C . MET A 1 344 ? 9.852 27.891 5.656 1 98 344 MET A C 1
ATOM 2565 O O . MET A 1 344 ? 10.633 28.766 6.004 1 98 344 MET A O 1
ATOM 2569 N N . ASN A 1 345 ? 9.25 27.859 4.512 1 97.44 345 ASN A N 1
ATOM 2570 C CA . ASN A 1 345 ? 9.594 28.828 3.475 1 97.44 345 ASN A CA 1
ATOM 2571 C C . ASN A 1 345 ? 9.016 30.219 3.785 1 97.44 345 ASN A C 1
ATOM 2573 O O . ASN A 1 345 ? 9.609 31.234 3.432 1 97.44 345 ASN A O 1
ATOM 2577 N N . ASP A 1 346 ? 7.863 30.25 4.43 1 97.38 346 ASP A N 1
ATOM 2578 C CA . ASP A 1 346 ? 7.215 31.516 4.781 1 97.38 346 ASP A CA 1
ATOM 2579 C C . ASP A 1 346 ? 7.703 32.031 6.133 1 97.38 346 ASP A C 1
ATOM 2581 O O . ASP A 1 346 ? 7.336 33.125 6.555 1 97.38 346 ASP A O 1
ATOM 2585 N N . SER A 1 347 ? 8.477 31.234 6.801 1 96.69 347 SER A N 1
ATOM 2586 C CA . SER A 1 347 ? 8.938 31.562 8.141 1 96.69 347 SER A CA 1
ATOM 2587 C C . SER A 1 347 ? 7.77 31.812 9.086 1 96.69 347 SER A C 1
ATOM 2589 O O . SER A 1 347 ? 7.746 32.812 9.797 1 96.69 347 SER A O 1
ATOM 2591 N N . MET A 1 348 ? 6.793 30.953 9.016 1 97.69 348 MET A N 1
ATOM 2592 C CA . MET A 1 348 ? 5.59 31.047 9.836 1 97.69 348 MET A CA 1
ATOM 2593 C C . MET A 1 348 ? 5.082 29.672 10.227 1 97.69 348 MET A C 1
ATOM 2595 O O . MET A 1 348 ? 4.68 28.891 9.367 1 97.69 348 MET A O 1
ATOM 2599 N N . LYS A 1 349 ? 5.152 29.344 11.508 1 98.19 349 LYS A N 1
ATOM 2600 C CA . LYS A 1 349 ? 4.57 28.109 12 1 98.19 349 LYS A CA 1
ATOM 2601 C C . LYS A 1 349 ? 3.068 28.25 12.227 1 98.19 349 LYS A C 1
ATOM 2603 O O . LYS A 1 349 ? 2.619 29.219 12.852 1 98.19 349 LYS A O 1
ATOM 2608 N N . PRO A 1 350 ? 2.273 27.359 11.648 1 98.56 350 PRO A N 1
ATOM 2609 C CA . PRO A 1 350 ? 0.835 27.453 11.914 1 98.56 350 PRO A CA 1
ATOM 2610 C C . PRO A 1 350 ? 0.477 27.109 13.359 1 98.56 350 PRO A C 1
ATOM 2612 O O . PRO A 1 350 ? 1.161 26.312 14 1 98.56 350 PRO A O 1
ATOM 2615 N N . GLY A 1 351 ? -0.568 27.734 13.875 1 98.31 351 GLY A N 1
ATOM 2616 C CA . GLY A 1 351 ? -1.062 27.422 15.203 1 98.31 351 GLY A CA 1
ATOM 2617 C C . GLY A 1 351 ? -2.012 26.234 15.219 1 98.31 351 GLY A C 1
ATOM 2618 O O . GLY A 1 351 ? -2.447 25.766 14.164 1 98.31 351 GLY A O 1
ATOM 2619 N N . ASN A 1 352 ? -2.238 25.703 16.469 1 98.12 352 ASN A N 1
ATOM 2620 C CA . ASN A 1 352 ? -3.354 24.781 16.688 1 98.12 352 ASN A CA 1
ATOM 2621 C C . ASN A 1 352 ? -4.684 25.531 16.75 1 98.12 352 ASN A C 1
ATOM 2623 O O . ASN A 1 352 ? -5.105 25.984 17.812 1 98.12 352 ASN A O 1
ATOM 2627 N N . ARG A 1 353 ? -5.336 25.531 15.617 1 97.88 353 ARG A N 1
ATOM 2628 C CA . ARG A 1 353 ? -6.637 26.188 15.641 1 97.88 353 ARG A CA 1
ATOM 2629 C C . ARG A 1 353 ? -7.562 25.547 16.672 1 97.88 353 ARG A C 1
ATOM 2631 O O . ARG A 1 353 ? -7.609 24.312 16.781 1 97.88 353 ARG A O 1
ATOM 2638 N N . ASN A 1 354 ? -8.32 26.375 17.484 1 97.56 354 ASN A N 1
ATOM 2639 C CA . ASN A 1 354 ? -9.328 25.984 18.469 1 97.56 354 ASN A CA 1
ATOM 2640 C C . ASN A 1 354 ? -8.688 25.453 19.734 1 97.56 354 ASN A C 1
ATOM 2642 O O . ASN A 1 354 ? -9.375 24.891 20.594 1 97.56 354 ASN A O 1
ATOM 2646 N N . LEU A 1 355 ? -7.328 25.531 19.875 1 97.94 355 LEU A N 1
ATOM 2647 C CA . LEU A 1 355 ? -6.68 25.219 21.141 1 97.94 355 LEU A CA 1
ATOM 2648 C C . LEU A 1 355 ? -6.867 26.344 22.141 1 97.94 355 LEU A C 1
ATOM 2650 O O . LEU A 1 355 ? -6.148 27.344 22.109 1 97.94 355 LEU A O 1
ATOM 2654 N N . GLU A 1 356 ? -7.715 26.141 23.062 1 96.06 356 GLU A N 1
ATOM 2655 C CA . GLU A 1 356 ? -8.008 27.141 24.094 1 96.06 356 GLU A CA 1
ATOM 2656 C C . GLU A 1 356 ? -7.309 26.812 25.406 1 96.06 356 GLU A C 1
ATOM 2658 O O . GLU A 1 356 ? -6.719 27.688 26.031 1 96.06 356 GLU A O 1
ATOM 2663 N N . GLU A 1 357 ? -7.398 25.562 25.797 1 94.88 357 GLU A N 1
ATOM 2664 C CA . GLU A 1 357 ? -6.762 25.062 27.016 1 94.88 357 GLU A CA 1
ATOM 2665 C C . GLU A 1 357 ? -6.152 23.688 26.812 1 94.88 357 GLU A C 1
ATOM 2667 O O . GLU A 1 357 ? -6.828 22.766 26.344 1 94.88 357 GLU A O 1
ATOM 2672 N N . SER A 1 358 ? -4.887 23.641 27.172 1 92.94 358 SER A N 1
ATOM 2673 C CA . SER A 1 358 ? -4.23 22.359 27.031 1 92.94 358 SER A CA 1
ATOM 2674 C C . SER A 1 358 ? -4.227 21.594 28.344 1 92.94 358 SER A C 1
ATOM 2676 O O . SER A 1 358 ? -4.34 22.188 29.422 1 92.94 358 SER A O 1
ATOM 2678 N N . GLU A 1 359 ? -4.184 20.312 28.391 1 82.44 359 GLU A N 1
ATOM 2679 C CA . GLU A 1 359 ? -4.094 19.5 29.594 1 82.44 359 GLU A CA 1
ATOM 2680 C C . GLU A 1 359 ? -2.652 19.406 30.094 1 82.44 359 GLU A C 1
ATOM 2682 O O . GLU A 1 359 ? -2.402 19.469 31.297 1 82.44 359 GLU A O 1
ATOM 2687 N N . GLU A 1 360 ? -1.784 19.078 29.328 1 75.81 360 GLU A N 1
ATOM 2688 C CA . GLU A 1 360 ? -0.382 18.891 29.688 1 75.81 360 GLU A CA 1
ATOM 2689 C C . GLU A 1 360 ? 0.543 19.469 28.625 1 75.81 360 GLU A C 1
ATOM 2691 O O . GLU A 1 360 ? 0.734 18.859 27.562 1 75.81 360 GLU A O 1
ATOM 2696 N N . ASP A 1 361 ? 1.065 20.562 28.938 1 78.56 361 ASP A N 1
ATOM 2697 C CA . ASP A 1 361 ? 1.931 21.188 27.938 1 78.56 361 ASP A CA 1
ATOM 2698 C C . ASP A 1 361 ? 3.303 21.5 28.531 1 78.56 361 ASP A C 1
ATOM 2700 O O . ASP A 1 361 ? 4.062 22.281 27.953 1 78.56 361 ASP A O 1
ATOM 2704 N N . VAL A 1 362 ? 3.561 20.828 29.656 1 84 362 VAL A N 1
ATOM 2705 C CA . VAL A 1 362 ? 4.879 21.047 30.234 1 84 362 VAL A CA 1
ATOM 2706 C C . VAL A 1 362 ? 5.957 20.531 29.297 1 84 362 VAL A C 1
ATOM 2708 O O . VAL A 1 362 ? 5.883 19.391 28.812 1 84 362 VAL A O 1
ATOM 2711 N N . GLY A 1 363 ? 6.836 21.359 29.031 1 88 363 GLY A N 1
ATOM 2712 C CA . GLY A 1 363 ? 7.957 20.969 28.188 1 88 363 GLY A CA 1
ATOM 2713 C C . GLY A 1 363 ? 7.652 21.094 26.703 1 88 363 GLY A C 1
ATOM 2714 O O . GLY A 1 363 ? 8.492 20.75 25.875 1 88 363 GLY A O 1
ATOM 2715 N N . LEU A 1 364 ? 6.484 21.531 26.375 1 94.88 364 LEU A N 1
ATOM 2716 C CA . LEU A 1 364 ? 6.086 21.719 24.984 1 94.88 364 LEU A CA 1
ATOM 2717 C C . LEU A 1 364 ? 5.559 23.125 24.766 1 94.88 364 LEU A C 1
ATOM 2719 O O . LEU A 1 364 ? 4.953 23.719 25.656 1 94.88 364 LEU A O 1
ATOM 2723 N N . ASN A 1 365 ? 5.867 23.625 23.672 1 96.06 365 ASN A N 1
ATOM 2724 C CA . ASN A 1 365 ? 5.23 24.844 23.188 1 96.06 365 ASN A CA 1
ATOM 2725 C C . ASN A 1 365 ? 4.129 24.531 22.172 1 96.06 365 ASN A C 1
ATOM 2727 O O . ASN A 1 365 ? 4.348 24.625 20.969 1 96.06 365 ASN A O 1
ATOM 2731 N N . LEU A 1 366 ? 2.953 24.219 22.688 1 97.56 366 LEU A N 1
ATOM 2732 C CA . LEU A 1 366 ? 1.807 24.031 21.812 1 97.56 366 LEU A CA 1
ATOM 2733 C C . LEU A 1 366 ? 1.341 25.375 21.234 1 97.56 366 LEU A C 1
ATOM 2735 O O . LEU A 1 366 ? 0.77 26.203 21.953 1 97.56 366 LEU A O 1
ATOM 2739 N N . LEU A 1 367 ? 1.502 25.578 19.984 1 97.62 367 LEU A N 1
ATOM 2740 C CA . LEU A 1 367 ? 1.256 26.875 19.359 1 97.62 367 LEU A CA 1
ATOM 2741 C C . LEU A 1 367 ? -0.239 27.172 19.297 1 97.62 367 LEU A C 1
ATOM 2743 O O . LEU A 1 367 ? -0.983 26.484 18.578 1 97.62 367 LEU A O 1
ATOM 2747 N N . ARG A 1 368 ? -0.685 28.156 19.953 1 96.38 368 ARG A N 1
ATOM 2748 C CA . ARG A 1 368 ? -2.1 28.516 19.969 1 96.38 368 ARG A CA 1
ATOM 2749 C C . ARG A 1 368 ? -2.459 29.406 18.781 1 96.38 368 ARG A C 1
ATOM 2751 O O . ARG A 1 368 ? -3.623 29.469 18.391 1 96.38 368 ARG A O 1
ATOM 2758 N N . GLU A 1 369 ? -1.48 30.141 18.328 1 96.75 369 GLU A N 1
ATOM 2759 C CA . GLU A 1 369 ? -1.602 31 17.156 1 96.75 369 GLU A CA 1
ATOM 2760 C C . GLU A 1 369 ? -0.385 30.859 16.234 1 96.75 369 GLU A C 1
ATOM 2762 O O . GLU A 1 369 ? 0.611 30.234 16.625 1 96.75 369 GLU A O 1
ATOM 2767 N N . ASN A 1 370 ? -0.583 31.375 15.031 1 98.19 370 ASN A N 1
ATOM 2768 C CA . ASN A 1 370 ? 0.57 31.406 14.133 1 98.19 370 ASN A CA 1
ATOM 2769 C C . ASN A 1 370 ? 1.754 32.125 14.758 1 98.19 370 ASN A C 1
ATOM 2771 O O . ASN A 1 370 ? 1.575 33.156 15.438 1 98.19 370 ASN A O 1
ATOM 2775 N N . GLN A 1 371 ? 2.938 31.578 14.57 1 97.38 371 GLN A N 1
ATOM 2776 C CA . GLN A 1 371 ? 4.145 32.156 15.164 1 97.38 371 GLN A CA 1
ATOM 2777 C C . GLN A 1 371 ? 5.234 32.344 14.109 1 97.38 371 GLN A C 1
ATOM 2779 O O . GLN A 1 371 ? 5.512 31.438 13.328 1 97.38 371 GLN A O 1
ATOM 2784 N N . LYS A 1 372 ? 5.867 33.438 14.164 1 96.5 372 LYS A N 1
ATOM 2785 C CA . LYS A 1 372 ? 7.016 33.688 13.289 1 96.5 372 LYS A CA 1
ATOM 2786 C C . LYS A 1 372 ? 8.156 32.719 13.609 1 96.5 372 LYS A C 1
ATOM 2788 O O . LYS A 1 372 ? 8.422 32.438 14.781 1 96.5 372 LYS A O 1
ATOM 2793 N N . TRP A 1 373 ? 8.734 32.219 12.562 1 94.69 373 TRP A N 1
ATOM 2794 C CA . TRP A 1 373 ? 9.844 31.281 12.695 1 94.69 373 TRP A CA 1
ATOM 2795 C C . TRP A 1 373 ? 11.172 31.969 12.422 1 94.69 373 TRP A C 1
ATOM 2797 O O . TRP A 1 373 ? 11.602 32.062 11.266 1 94.69 373 TRP A O 1
ATOM 2807 N N . GLU A 1 374 ? 11.82 32.375 13.414 1 86.75 374 GLU A N 1
ATOM 2808 C CA . GLU A 1 374 ? 13.117 33.031 13.258 1 86.75 374 GLU A CA 1
ATOM 2809 C C . GLU A 1 374 ? 14.227 32 13.008 1 86.75 374 GLU A C 1
ATOM 2811 O O . GLU A 1 374 ? 14.211 30.922 13.594 1 86.75 374 GLU A O 1
ATOM 2816 N N . GLU A 1 375 ? 14.984 32.25 12.047 1 76.19 375 GLU A N 1
ATOM 2817 C CA . GLU A 1 375 ? 16.109 31.375 11.742 1 76.19 375 GLU A CA 1
ATOM 2818 C C . GLU A 1 375 ? 17.109 31.344 12.898 1 76.19 375 GLU A C 1
ATOM 2820 O O . GLU A 1 375 ? 17.609 32.375 13.32 1 76.19 375 GLU A O 1
ATOM 2825 N N . PRO A 1 376 ? 17.188 30.156 13.188 1 67.44 376 PRO A N 1
ATOM 2826 C CA . PRO A 1 376 ? 18.234 30.109 14.211 1 67.44 376 PRO A CA 1
ATOM 2827 C C . PRO A 1 376 ? 19.625 30.344 13.641 1 67.44 376 PRO A C 1
ATOM 2829 O O . PRO A 1 376 ? 20.141 29.484 12.922 1 67.44 376 PRO A O 1
ATOM 2832 N N . ASN A 1 377 ? 20.219 31.312 14.125 1 72.81 377 ASN A N 1
ATOM 2833 C CA . ASN A 1 377 ? 21.625 31.594 13.852 1 72.81 377 ASN A CA 1
ATOM 2834 C C . ASN A 1 377 ? 21.953 31.469 12.359 1 72.81 377 ASN A C 1
ATOM 2836 O O . ASN A 1 377 ? 22.969 30.906 11.984 1 72.81 377 ASN A O 1
ATOM 2840 N N . GLY A 1 378 ? 21.062 31.625 11.617 1 80.5 378 GLY A N 1
ATOM 2841 C CA . GLY A 1 378 ? 21.328 31.609 10.188 1 80.5 378 GLY A CA 1
ATOM 2842 C C . GLY A 1 378 ? 21.25 30.219 9.586 1 80.5 378 GLY A C 1
ATOM 2843 O O . GLY A 1 378 ? 21.609 30.016 8.43 1 80.5 378 GLY A O 1
ATOM 2844 N N . GLN A 1 379 ? 20.812 29.375 10.305 1 89.38 379 GLN A N 1
ATOM 2845 C CA . GLN A 1 379 ? 20.719 28 9.82 1 89.38 379 GLN A CA 1
ATOM 2846 C C . GLN A 1 379 ? 19.359 27.719 9.195 1 89.38 379 GLN A C 1
ATOM 2848 O O . GLN A 1 379 ? 18.359 28.375 9.539 1 89.38 379 GLN A O 1
ATOM 2853 N N . PRO A 1 380 ? 19.375 26.844 8.234 1 94.25 380 PRO A N 1
ATOM 2854 C CA . PRO A 1 380 ? 18.094 26.5 7.613 1 94.25 380 PRO A CA 1
ATOM 2855 C C . PRO A 1 380 ? 17.109 25.891 8.609 1 94.25 380 PRO A C 1
ATOM 2857 O O . PRO A 1 380 ? 17.5 25.188 9.539 1 94.25 380 PRO A O 1
ATOM 2860 N N . ARG A 1 381 ? 15.883 26.188 8.398 1 97.44 381 ARG A N 1
ATOM 2861 C CA . ARG A 1 381 ? 14.805 25.625 9.211 1 97.44 381 ARG A CA 1
ATOM 2862 C C . ARG A 1 381 ? 14.617 24.141 8.93 1 97.44 381 ARG A C 1
ATOM 2864 O O . ARG A 1 381 ? 14.641 23.719 7.77 1 97.44 381 ARG A O 1
ATOM 2871 N N . ILE A 1 382 ? 14.539 23.328 10.008 1 98.12 382 ILE A N 1
ATOM 2872 C CA . ILE A 1 382 ? 14.328 21.891 9.906 1 98.12 382 ILE A CA 1
ATOM 2873 C C . ILE A 1 382 ? 13.102 21.5 10.727 1 98.12 382 ILE A C 1
ATOM 2875 O O . ILE A 1 382 ? 12.922 21.969 11.852 1 98.12 382 ILE A O 1
ATOM 2879 N N . SER A 1 383 ? 12.242 20.719 10.141 1 98.56 383 SER A N 1
ATOM 2880 C CA . SER A 1 383 ? 11.008 20.266 10.789 1 98.56 383 SER A CA 1
ATOM 2881 C C . SER A 1 383 ? 10.867 18.75 10.727 1 98.56 383 SER A C 1
ATOM 2883 O O . SER A 1 383 ? 11.508 18.094 9.898 1 98.56 383 SER A O 1
ATOM 2885 N N . ILE A 1 384 ? 10.086 18.219 11.625 1 98.88 384 ILE A N 1
ATOM 2886 C CA . ILE A 1 384 ? 9.664 16.812 11.562 1 98.88 384 ILE A CA 1
ATOM 2887 C C . ILE A 1 384 ? 8.148 16.75 11.422 1 98.88 384 ILE A C 1
ATOM 2889 O O . ILE A 1 384 ? 7.422 17.516 12.047 1 98.88 384 ILE A O 1
ATOM 2893 N N . CYS A 1 385 ? 7.664 15.945 10.492 1 98.88 385 CYS A N 1
ATOM 2894 C CA . CYS A 1 385 ? 6.246 15.688 10.25 1 98.88 385 CYS A CA 1
ATOM 2895 C C . CYS A 1 385 ? 5.867 14.273 10.656 1 98.88 385 CYS A C 1
ATOM 2897 O O . CYS A 1 385 ? 6.496 13.305 10.219 1 98.88 385 CYS A O 1
ATOM 2899 N N . ASN A 1 386 ? 4.805 14.133 11.516 1 98.81 386 ASN A N 1
ATOM 2900 C CA . ASN A 1 386 ? 4.402 12.828 12.023 1 98.81 386 ASN A CA 1
ATOM 2901 C C . ASN A 1 386 ? 3.051 12.398 11.453 1 98.81 386 ASN A C 1
ATOM 2903 O O . ASN A 1 386 ? 2.178 13.234 11.219 1 98.81 386 ASN A O 1
ATOM 2907 N N . SER A 1 387 ? 2.893 11.117 11.211 1 98.44 387 SER A N 1
ATOM 2908 C CA . SER A 1 387 ? 1.62 10.453 10.953 1 98.44 387 SER A CA 1
ATOM 2909 C C . SER A 1 387 ? 1.521 9.141 11.727 1 98.44 387 SER A C 1
ATOM 2911 O O . SER A 1 387 ? 2.432 8.312 11.672 1 98.44 387 SER A O 1
ATOM 2913 N N . PHE A 1 388 ? 0.436 8.953 12.406 1 97.44 388 PHE A N 1
ATOM 2914 C CA . PHE A 1 388 ? 0.171 7.742 13.172 1 97.44 388 PHE A CA 1
ATOM 2915 C C . PHE A 1 388 ? -1.188 7.156 12.812 1 97.44 388 PHE A C 1
ATOM 2917 O O . PHE A 1 388 ? -2.211 7.836 12.914 1 97.44 388 PHE A O 1
ATOM 2924 N N . GLY A 1 389 ? -1.151 5.895 12.383 1 94.12 389 GLY A N 1
ATOM 2925 C CA . GLY A 1 389 ? -2.375 5.348 11.82 1 94.12 389 GLY A CA 1
ATOM 2926 C C . GLY A 1 389 ? -2.867 4.109 12.547 1 94.12 389 GLY A C 1
ATOM 2927 O O . GLY A 1 389 ? -2.127 3.51 13.336 1 94.12 389 GLY A O 1
ATOM 2928 N N . PHE A 1 390 ? -4.207 3.809 12.258 1 90.94 390 PHE A N 1
ATOM 2929 C CA . PHE A 1 390 ? -4.793 2.557 12.719 1 90.94 390 PHE A CA 1
ATOM 2930 C C . PHE A 1 390 ? -3.965 1.365 12.258 1 90.94 390 PHE A C 1
ATOM 2932 O O . PHE A 1 390 ? -3.436 1.366 11.141 1 90.94 390 PHE A O 1
ATOM 2939 N N . GLY A 1 391 ? -3.867 0.346 13.109 1 90.5 391 GLY A N 1
ATOM 2940 C CA . GLY A 1 391 ? -3.016 -0.797 12.82 1 90.5 391 GLY A CA 1
ATOM 2941 C C . GLY A 1 391 ? -1.611 -0.652 13.375 1 90.5 391 GLY A C 1
ATOM 2942 O O . GLY A 1 391 ? -0.704 -1.388 12.984 1 90.5 391 GLY A O 1
ATOM 2943 N N . ALA A 1 392 ? -1.494 0.366 14.172 1 91.12 392 ALA A N 1
ATOM 2944 C CA . ALA A 1 392 ? -0.246 0.603 14.891 1 91.12 392 ALA A CA 1
ATOM 2945 C C . ALA A 1 392 ? 0.884 0.956 13.93 1 91.12 392 ALA A C 1
ATOM 2947 O O . ALA A 1 392 ? 2.023 0.521 14.109 1 91.12 392 ALA A O 1
ATOM 2948 N N . THR A 1 393 ? 0.594 1.659 12.93 1 96.25 393 THR A N 1
ATOM 2949 C CA . THR A 1 393 ? 1.583 2.043 11.93 1 96.25 393 THR A CA 1
ATOM 2950 C C . THR A 1 393 ? 1.941 3.52 12.062 1 96.25 393 THR A C 1
ATOM 2952 O O . THR A 1 393 ? 1.061 4.363 12.227 1 96.25 393 THR A O 1
ATOM 2955 N N . ASN A 1 394 ? 3.221 3.824 12.133 1 98.31 394 ASN A N 1
ATOM 2956 C CA . ASN A 1 394 ? 3.713 5.18 12.352 1 98.31 394 ASN A CA 1
ATOM 2957 C C . ASN A 1 394 ? 4.781 5.559 11.336 1 98.31 394 ASN A C 1
ATOM 2959 O O . ASN A 1 394 ? 5.586 4.719 10.93 1 98.31 394 ASN A O 1
ATOM 2963 N N . ALA A 1 395 ? 4.785 6.809 10.953 1 98.75 395 ALA A N 1
ATOM 2964 C CA . ALA A 1 395 ? 5.805 7.352 10.062 1 98.75 395 ALA A CA 1
ATOM 2965 C C . ALA A 1 395 ? 6.184 8.773 10.469 1 98.75 395 ALA A C 1
ATOM 2967 O O . ALA A 1 395 ? 5.328 9.555 10.891 1 98.75 395 ALA A O 1
ATOM 2968 N N . SER A 1 396 ? 7.426 9.117 10.383 1 98.94 396 SER A N 1
ATOM 2969 C CA . SER A 1 396 ? 7.957 10.461 10.578 1 98.94 396 SER A CA 1
ATOM 2970 C C . SER A 1 396 ? 8.898 10.852 9.438 1 98.94 396 SER A C 1
ATOM 2972 O O . SER A 1 396 ? 9.656 10.023 8.938 1 98.94 396 SER A O 1
ATOM 2974 N N . LEU A 1 397 ? 8.805 12.055 8.992 1 98.88 397 LEU A N 1
ATOM 2975 C CA . LEU A 1 397 ? 9.602 12.602 7.902 1 98.88 397 LEU A CA 1
ATOM 2976 C C . LEU A 1 397 ? 10.328 13.867 8.344 1 98.88 397 LEU A C 1
ATOM 2978 O O . LEU A 1 397 ? 9.742 14.727 9.008 1 98.88 397 LEU A O 1
ATOM 2982 N N . ILE A 1 398 ? 11.617 14.031 8.023 1 98.94 398 ILE A N 1
ATOM 2983 C CA . ILE A 1 398 ? 12.383 15.234 8.312 1 98.94 398 ILE A CA 1
ATOM 2984 C C . ILE A 1 398 ? 12.531 16.078 7.047 1 98.94 398 ILE A C 1
ATOM 2986 O O . ILE A 1 398 ? 13.023 15.586 6.027 1 98.94 398 ILE A O 1
ATOM 2990 N N . LEU A 1 399 ? 12.094 17.297 7.125 1 98.88 399 LEU A N 1
ATOM 2991 C CA . LEU A 1 399 ? 12.172 18.25 6.023 1 98.88 399 LEU A CA 1
ATOM 2992 C C . LEU A 1 399 ? 13.07 19.422 6.387 1 98.88 399 LEU A C 1
ATOM 2994 O O . LEU A 1 399 ? 13.062 19.891 7.527 1 98.88 399 LEU A O 1
ATOM 2998 N N . LYS A 1 400 ? 13.789 19.922 5.422 1 98.62 400 LYS A N 1
ATOM 2999 C CA . LYS A 1 400 ? 14.711 21.047 5.617 1 98.62 400 LYS A CA 1
ATOM 3000 C C . LYS A 1 400 ? 14.484 22.125 4.562 1 98.62 400 LYS A C 1
ATOM 3002 O O . LYS A 1 400 ? 14.352 21.812 3.373 1 98.62 400 LYS A O 1
ATOM 3007 N N . GLN A 1 401 ? 14.43 23.312 5.047 1 97.44 401 GLN A N 1
ATOM 3008 C CA . GLN A 1 401 ? 14.461 24.438 4.129 1 97.44 401 GLN A CA 1
ATOM 3009 C C . GLN A 1 401 ? 15.727 24.422 3.279 1 97.44 401 GLN A C 1
ATOM 3011 O O . GLN A 1 401 ? 16.812 24.109 3.777 1 97.44 401 GLN A O 1
ATOM 3016 N N . PHE A 1 402 ? 15.516 24.703 2.02 1 96.12 402 PHE A N 1
ATOM 3017 C CA . PHE A 1 402 ? 16.688 24.672 1.149 1 96.12 402 PHE A CA 1
ATOM 3018 C C . PHE A 1 402 ? 17.297 26.062 1.026 1 96.12 402 PHE A C 1
ATOM 3020 O O . PHE A 1 402 ? 16.594 27.047 0.813 1 96.12 402 PHE A O 1
ATOM 3027 N N . MET B 1 1 ? 25.938 -3.125 1.954 1 92.5 1 MET B N 1
ATOM 3028 C CA . MET B 1 1 ? 24.625 -3.756 1.784 1 92.5 1 MET B CA 1
ATOM 3029 C C . MET B 1 1 ? 24.625 -5.156 2.387 1 92.5 1 MET B C 1
ATOM 3031 O O . MET B 1 1 ? 25.625 -5.875 2.311 1 92.5 1 MET B O 1
ATOM 3035 N N . HIS B 1 2 ? 23.562 -5.527 3.053 1 97.75 2 HIS B N 1
ATOM 3036 C CA . HIS B 1 2 ? 23.438 -6.832 3.697 1 97.75 2 HIS B CA 1
ATOM 3037 C C . HIS B 1 2 ? 22.875 -7.871 2.736 1 97.75 2 HIS B C 1
ATOM 3039 O O . HIS B 1 2 ? 22.016 -7.559 1.916 1 97.75 2 HIS B O 1
ATOM 3045 N N . ARG B 1 3 ? 23.438 -9.055 2.826 1 98.75 3 ARG B N 1
ATOM 3046 C CA . ARG B 1 3 ? 22.781 -10.164 2.154 1 98.75 3 ARG B CA 1
ATOM 3047 C C . ARG B 1 3 ? 21.5 -10.57 2.887 1 98.75 3 ARG B C 1
ATOM 3049 O O . ARG B 1 3 ? 21.469 -10.594 4.117 1 98.75 3 ARG B O 1
ATOM 3056 N N . VAL B 1 4 ? 20.438 -10.82 2.193 1 98.94 4 VAL B N 1
ATOM 3057 C CA . VAL B 1 4 ? 19.125 -11.078 2.785 1 98.94 4 VAL B CA 1
ATOM 3058 C C . VAL B 1 4 ? 18.688 -12.508 2.467 1 98.94 4 VAL B C 1
ATOM 3060 O O . VAL B 1 4 ? 18.672 -12.914 1.302 1 98.94 4 VAL B O 1
ATOM 3063 N N . VAL B 1 5 ? 18.281 -13.266 3.514 1 98.94 5 VAL B N 1
ATOM 3064 C CA . VAL B 1 5 ? 17.906 -14.656 3.32 1 98.94 5 VAL B CA 1
ATOM 3065 C C . VAL B 1 5 ? 16.5 -14.898 3.881 1 98.94 5 VAL B C 1
ATOM 3067 O O . VAL B 1 5 ? 16.031 -14.133 4.719 1 98.94 5 VAL B O 1
ATOM 3070 N N . ILE B 1 6 ? 15.859 -15.867 3.312 1 98.94 6 ILE B N 1
ATOM 3071 C CA . ILE B 1 6 ? 14.57 -16.344 3.797 1 98.94 6 ILE B CA 1
ATOM 3072 C C . ILE B 1 6 ? 14.773 -17.578 4.68 1 98.94 6 ILE B C 1
ATOM 3074 O O . ILE B 1 6 ? 15.383 -18.547 4.254 1 98.94 6 ILE B O 1
ATOM 3078 N N . THR B 1 7 ? 14.211 -17.516 5.898 1 98.94 7 THR B N 1
ATOM 3079 C CA . THR B 1 7 ? 14.406 -18.609 6.832 1 98.94 7 THR B CA 1
ATOM 3080 C C . THR B 1 7 ? 13.07 -19.219 7.258 1 98.94 7 THR B C 1
ATOM 3082 O O . THR B 1 7 ? 13.031 -20.234 7.949 1 98.94 7 THR B O 1
ATOM 3085 N N . GLY B 1 8 ? 11.992 -18.641 6.852 1 98.94 8 GLY B N 1
ATOM 3086 C CA . GLY B 1 8 ? 10.656 -19.156 7.105 1 98.94 8 GLY B CA 1
ATOM 3087 C C . GLY B 1 8 ? 9.656 -18.781 6.035 1 98.94 8 GLY B C 1
ATOM 3088 O O . GLY B 1 8 ? 9.75 -17.703 5.445 1 98.94 8 GLY B O 1
ATOM 3089 N N . MET B 1 9 ? 8.719 -19.656 5.844 1 98.94 9 MET B N 1
ATOM 3090 C CA . MET B 1 9 ? 7.641 -19.438 4.883 1 98.94 9 MET B CA 1
ATOM 3091 C C . MET B 1 9 ? 6.312 -19.938 5.434 1 98.94 9 MET B C 1
ATOM 3093 O O . MET B 1 9 ? 6.27 -20.922 6.172 1 98.94 9 MET B O 1
ATOM 3097 N N . GLY B 1 10 ? 5.238 -19.25 5.113 1 98.94 10 GLY B N 1
ATOM 3098 C CA . GLY B 1 10 ? 3.867 -19.656 5.359 1 98.94 10 GLY B CA 1
ATOM 3099 C C . GLY B 1 10 ? 2.949 -19.406 4.176 1 98.94 10 GLY B C 1
ATOM 3100 O O . GLY B 1 10 ? 3.092 -18.406 3.471 1 98.94 10 GLY B O 1
ATOM 3101 N N . ALA B 1 11 ? 1.999 -20.375 3.977 1 98.88 11 ALA B N 1
ATOM 3102 C CA . ALA B 1 11 ? 1.133 -20.234 2.811 1 98.88 11 ALA B CA 1
ATOM 3103 C C . ALA B 1 11 ? -0.218 -20.906 3.039 1 98.88 11 ALA B C 1
ATOM 3105 O O . ALA B 1 11 ? -0.305 -21.906 3.736 1 98.88 11 ALA B O 1
ATOM 3106 N N . ILE B 1 12 ? -1.207 -20.328 2.594 1 98.88 12 ILE B N 1
ATOM 3107 C CA . ILE B 1 12 ? -2.523 -20.906 2.355 1 98.88 12 ILE B CA 1
ATOM 3108 C C . ILE B 1 12 ? -2.867 -20.812 0.871 1 98.88 12 ILE B C 1
ATOM 3110 O O . ILE B 1 12 ? -2.674 -19.766 0.245 1 98.88 12 ILE B O 1
ATOM 3114 N N . SER B 1 13 ? -3.314 -21.859 0.281 1 98.81 13 SER B N 1
ATOM 3115 C CA . SER B 1 13 ? -3.648 -21.938 -1.138 1 98.81 13 SER B CA 1
ATOM 3116 C C . SER B 1 13 ? -4.812 -22.891 -1.373 1 98.81 13 SER B C 1
ATOM 3118 O O . SER B 1 13 ? -5.32 -23.516 -0.432 1 98.81 13 SER B O 1
ATOM 3120 N N . PRO B 1 14 ? -5.266 -23.047 -2.609 1 98.69 14 PRO B N 1
ATOM 3121 C CA . PRO B 1 14 ? -6.34 -24 -2.908 1 98.69 14 PRO B CA 1
ATOM 3122 C C . PRO B 1 14 ? -5.941 -25.438 -2.629 1 98.69 14 PRO B C 1
ATOM 3124 O O . PRO B 1 14 ? -6.789 -26.328 -2.654 1 98.69 14 PRO B O 1
ATOM 3127 N N . PHE B 1 15 ? -4.727 -25.672 -2.301 1 98.75 15 PHE B N 1
ATOM 3128 C CA . PHE B 1 15 ? -4.289 -27.016 -1.964 1 98.75 15 PHE B CA 1
ATOM 3129 C C . PHE B 1 15 ? -4.383 -27.25 -0.462 1 98.75 15 PHE B C 1
ATOM 3131 O O . PHE B 1 15 ? -4.336 -28.406 -0.008 1 98.75 15 PHE B O 1
ATOM 3138 N N . GLY B 1 16 ? -4.375 -26.156 0.338 1 98.44 16 GLY B N 1
ATOM 3139 C CA . GLY B 1 16 ? -4.434 -26.312 1.781 1 98.44 16 GLY B CA 1
ATOM 3140 C C . GLY B 1 16 ? -3.805 -25.156 2.539 1 98.44 16 GLY B C 1
ATOM 3141 O O . GLY B 1 16 ? -3.516 -24.109 1.956 1 98.44 16 GLY B O 1
ATOM 3142 N N . VAL B 1 17 ? -3.555 -25.375 3.871 1 98.38 17 VAL B N 1
ATOM 3143 C CA . VAL B 1 17 ? -3.264 -24.25 4.758 1 98.38 17 VAL B CA 1
ATOM 3144 C C . VAL B 1 17 ? -1.809 -24.312 5.219 1 98.38 17 VAL B C 1
ATOM 3146 O O . VAL B 1 17 ? -1.482 -23.906 6.336 1 98.38 17 VAL B O 1
ATOM 3149 N N . THR B 1 18 ? -0.985 -24.953 4.383 1 98.62 18 THR B N 1
ATOM 3150 C CA . THR B 1 18 ? 0.438 -25.047 4.688 1 98.62 18 THR B CA 1
ATOM 3151 C C . THR B 1 18 ? 1.273 -24.922 3.418 1 98.62 18 THR B C 1
ATOM 3153 O O . THR B 1 18 ? 0.774 -25.156 2.316 1 98.62 18 THR B O 1
ATOM 3156 N N . VAL B 1 19 ? 2.521 -24.562 3.609 1 98.88 19 VAL B N 1
ATOM 3157 C CA . VAL B 1 19 ? 3.475 -24.562 2.506 1 98.88 19 VAL B CA 1
ATOM 3158 C C . VAL B 1 19 ? 3.604 -25.969 1.921 1 98.88 19 VAL B C 1
ATOM 3160 O O . VAL B 1 19 ? 3.693 -26.125 0.702 1 98.88 19 VAL B O 1
ATOM 3163 N N . ASN B 1 20 ? 3.617 -26.922 2.742 1 98.81 20 ASN B N 1
ATOM 3164 C CA . ASN B 1 20 ? 3.746 -28.297 2.277 1 98.81 20 ASN B CA 1
ATOM 3165 C C . ASN B 1 20 ? 2.574 -28.703 1.388 1 98.81 20 ASN B C 1
ATOM 3167 O O . ASN B 1 20 ? 2.742 -29.469 0.442 1 98.81 20 ASN B O 1
ATOM 3171 N N . ALA B 1 21 ? 1.37 -28.312 1.764 1 98.75 21 ALA B N 1
ATOM 3172 C CA . ALA B 1 21 ? 0.219 -28.594 0.908 1 98.75 21 ALA B CA 1
ATOM 3173 C C . ALA B 1 21 ? 0.421 -28 -0.489 1 98.75 21 ALA B C 1
ATOM 3175 O O . ALA B 1 21 ? 0.117 -28.656 -1.489 1 98.75 21 ALA B O 1
ATOM 3176 N N . LEU B 1 22 ? 0.869 -26.781 -0.551 1 98.81 22 LEU B N 1
ATOM 3177 C CA . LEU B 1 22 ? 1.17 -26.141 -1.825 1 98.81 22 LEU B CA 1
ATOM 3178 C C . LEU B 1 22 ? 2.232 -26.922 -2.59 1 98.81 22 LEU B C 1
ATOM 3180 O O . LEU B 1 22 ? 2.041 -27.25 -3.764 1 98.81 22 LEU B O 1
ATOM 3184 N N . ARG B 1 23 ? 3.336 -27.203 -1.917 1 98.75 23 ARG B N 1
ATOM 3185 C CA . ARG B 1 23 ? 4.48 -27.922 -2.484 1 98.75 23 ARG B CA 1
ATOM 3186 C C . ARG B 1 23 ? 4.062 -29.266 -3.049 1 98.75 23 ARG B C 1
ATOM 3188 O O . ARG B 1 23 ? 4.371 -29.594 -4.199 1 98.75 23 ARG B O 1
ATOM 3195 N N . ASN B 1 24 ? 3.342 -30.016 -2.293 1 98.69 24 ASN B N 1
ATOM 3196 C CA . ASN B 1 24 ? 2.916 -31.344 -2.711 1 98.69 24 ASN B CA 1
ATOM 3197 C C . ASN B 1 24 ? 1.941 -31.281 -3.883 1 98.69 24 ASN B C 1
ATOM 3199 O O . ASN B 1 24 ? 2.027 -32.062 -4.812 1 98.69 24 ASN B O 1
ATOM 3203 N N . GLY B 1 25 ? 1.014 -30.375 -3.791 1 98.69 25 GLY B N 1
ATOM 3204 C CA . GLY B 1 25 ? 0.074 -30.219 -4.887 1 98.69 25 GLY B CA 1
ATOM 3205 C C . GLY B 1 25 ? 0.749 -29.906 -6.211 1 98.69 25 GLY B C 1
ATOM 3206 O O . GLY B 1 25 ? 0.378 -30.469 -7.25 1 98.69 25 GLY B O 1
ATOM 3207 N N . LEU B 1 26 ? 1.713 -29.031 -6.18 1 98.69 26 LEU B N 1
ATOM 3208 C CA . LEU B 1 26 ? 2.436 -28.641 -7.387 1 98.69 26 LEU B CA 1
ATOM 3209 C C . LEU B 1 26 ? 3.293 -29.797 -7.902 1 98.69 26 LEU B C 1
ATOM 3211 O O . LEU B 1 26 ? 3.324 -30.062 -9.102 1 98.69 26 LEU B O 1
ATOM 3215 N N . ASN B 1 27 ? 4.004 -30.453 -7.004 1 98.38 27 ASN B N 1
ATOM 3216 C CA . ASN B 1 27 ? 4.879 -31.562 -7.391 1 98.38 27 ASN B CA 1
ATOM 3217 C C . ASN B 1 27 ? 4.09 -32.719 -7.992 1 98.38 27 ASN B C 1
ATOM 3219 O O . ASN B 1 27 ? 4.598 -33.438 -8.859 1 98.38 27 ASN B O 1
ATOM 3223 N N . GLU B 1 28 ? 2.852 -32.875 -7.582 1 98.12 28 GLU B N 1
ATOM 3224 C CA . GLU B 1 28 ? 1.998 -33.938 -8.078 1 98.12 28 GLU B CA 1
ATOM 3225 C C . GLU B 1 28 ? 1.235 -33.5 -9.328 1 98.12 28 GLU B C 1
ATOM 3227 O O . GLU B 1 28 ? 0.546 -34.312 -9.953 1 98.12 28 GLU B O 1
ATOM 3232 N N . GLY B 1 29 ? 1.36 -32.25 -9.688 1 97.81 29 GLY B N 1
ATOM 3233 C CA . GLY B 1 29 ? 0.68 -31.734 -10.859 1 97.81 29 GLY B CA 1
ATOM 3234 C C . GLY B 1 29 ? -0.826 -31.672 -10.695 1 97.81 29 GLY B C 1
ATOM 3235 O O . GLY B 1 29 ? -1.566 -31.75 -11.68 1 97.81 29 GLY B O 1
ATOM 3236 N N . ARG B 1 30 ? -1.342 -31.453 -9.516 1 97.44 30 ARG B N 1
ATOM 3237 C CA . ARG B 1 30 ? -2.773 -31.469 -9.242 1 97.44 30 ARG B CA 1
ATOM 3238 C C . ARG B 1 30 ? -3.404 -30.109 -9.531 1 97.44 30 ARG B C 1
ATOM 3240 O O . ARG B 1 30 ? -2.697 -29.109 -9.688 1 97.44 30 ARG B O 1
ATOM 3247 N N . SER B 1 31 ? -4.672 -30.156 -9.633 1 98.19 31 SER B N 1
ATOM 3248 C CA . SER B 1 31 ? -5.461 -28.922 -9.688 1 98.19 31 SER B CA 1
ATOM 3249 C C . SER B 1 31 ? -6.191 -28.672 -8.375 1 98.19 31 SER B C 1
ATOM 3251 O O . SER B 1 31 ? -6.777 -29.594 -7.801 1 98.19 31 SER B O 1
ATOM 3253 N N . GLY B 1 32 ? -6.043 -27.453 -7.898 1 98.44 32 GLY B N 1
ATOM 3254 C CA . GLY B 1 32 ? -6.801 -27.062 -6.727 1 98.44 32 GLY B CA 1
ATOM 3255 C C . GLY B 1 32 ? -8.102 -26.344 -7.07 1 98.44 32 GLY B C 1
ATOM 3256 O O . GLY B 1 32 ? -8.766 -25.812 -6.188 1 98.44 32 GLY B O 1
ATOM 3257 N N . LEU B 1 33 ? -8.547 -26.328 -8.328 1 98.56 33 LEU B N 1
ATOM 3258 C CA . LEU B 1 33 ? -9.695 -25.562 -8.812 1 98.56 33 LEU B CA 1
ATOM 3259 C C . LEU B 1 33 ? -10.938 -26.453 -8.898 1 98.56 33 LEU B C 1
ATOM 3261 O O . LEU B 1 33 ? -10.836 -27.641 -9.18 1 98.56 33 LEU B O 1
ATOM 3265 N N . LYS B 1 34 ? -12.055 -25.875 -8.672 1 97.94 34 LYS B N 1
ATOM 3266 C CA . LYS B 1 34 ? -13.328 -26.594 -8.758 1 97.94 34 LYS B CA 1
ATOM 3267 C C . LYS B 1 34 ? -14.469 -25.641 -9.102 1 97.94 34 LYS B C 1
ATOM 3269 O O . LYS B 1 34 ? -14.391 -24.438 -8.812 1 97.94 34 LYS B O 1
ATOM 3274 N N . TYR B 1 35 ? -15.445 -26.141 -9.703 1 98.12 35 TYR B N 1
ATOM 3275 C CA . TYR B 1 35 ? -16.656 -25.359 -9.945 1 98.12 35 TYR B CA 1
ATOM 3276 C C . TYR B 1 35 ? -17.422 -25.141 -8.648 1 98.12 35 TYR B C 1
ATOM 3278 O O . TYR B 1 35 ? -17.703 -26.094 -7.914 1 98.12 35 TYR B O 1
ATOM 3286 N N . ASP B 1 36 ? -17.734 -23.938 -8.359 1 97.56 36 ASP B N 1
ATOM 3287 C CA . ASP B 1 36 ? -18.547 -23.578 -7.195 1 97.56 36 ASP B CA 1
ATOM 3288 C C . ASP B 1 36 ? -20 -23.344 -7.59 1 97.56 36 ASP B C 1
ATOM 3290 O O . ASP B 1 36 ? -20.312 -22.375 -8.281 1 97.56 36 ASP B O 1
ATOM 3294 N N . GLU B 1 37 ? -20.891 -24.141 -7.082 1 96 37 GLU B N 1
ATOM 3295 C CA . GLU B 1 37 ? -22.297 -24.125 -7.488 1 96 37 GLU B CA 1
ATOM 3296 C C . GLU B 1 37 ? -22.984 -22.844 -7.02 1 96 37 GLU B C 1
ATOM 3298 O O . GLU B 1 37 ? -23.953 -22.391 -7.629 1 96 37 GLU B O 1
ATOM 3303 N N . VAL B 1 38 ? -22.531 -22.297 -5.98 1 94.88 38 VAL B N 1
ATOM 3304 C CA . VAL B 1 38 ? -23.141 -21.094 -5.43 1 94.88 38 VAL B CA 1
ATOM 3305 C C . VAL B 1 38 ? -22.656 -19.875 -6.195 1 94.88 38 VAL B C 1
ATOM 3307 O O . VAL B 1 38 ? -23.453 -19.016 -6.57 1 94.88 38 VAL B O 1
ATOM 3310 N N . LEU B 1 39 ? -21.375 -19.828 -6.457 1 96 39 LEU B N 1
ATOM 3311 C CA . LEU B 1 39 ? -20.781 -18.688 -7.145 1 96 39 LEU B CA 1
ATOM 3312 C C . LEU B 1 39 ? -20.969 -18.812 -8.656 1 96 39 LEU B C 1
ATOM 3314 O O . LEU B 1 39 ? -20.859 -17.812 -9.375 1 96 39 LEU B O 1
ATOM 3318 N N . LYS B 1 40 ? -21.188 -20.016 -9.148 1 96.31 40 LYS B N 1
ATOM 3319 C CA . LYS B 1 40 ? -21.406 -20.328 -10.555 1 96.31 40 LYS B CA 1
ATOM 3320 C C . LYS B 1 40 ? -20.172 -20.047 -11.391 1 96.31 40 LYS B C 1
ATOM 3322 O O . LYS B 1 40 ? -20.266 -19.578 -12.523 1 96.31 40 LYS B O 1
ATOM 3327 N N . PHE B 1 41 ? -19.016 -20.188 -10.773 1 98.12 41 PHE B N 1
ATOM 3328 C CA . PHE B 1 41 ? -17.703 -20.078 -11.398 1 98.12 41 PHE B CA 1
ATOM 3329 C C . PHE B 1 41 ? -16.797 -21.219 -10.969 1 98.12 41 PHE B C 1
ATOM 3331 O O . PHE B 1 41 ? -16.984 -21.812 -9.914 1 98.12 41 PHE B O 1
ATOM 3338 N N . VAL B 1 42 ? -15.859 -21.594 -11.828 1 98.56 42 VAL B N 1
ATOM 3339 C CA . VAL B 1 42 ? -14.695 -22.328 -11.336 1 98.56 42 VAL B CA 1
ATOM 3340 C C . VAL B 1 42 ? -13.836 -21.406 -10.469 1 98.56 42 VAL B C 1
ATOM 3342 O O . VAL B 1 42 ? -13.539 -20.281 -10.859 1 98.56 42 VAL B O 1
ATOM 3345 N N . VAL B 1 43 ? -13.477 -21.828 -9.25 1 98.69 43 VAL B N 1
ATOM 3346 C CA . VAL B 1 43 ? -12.711 -21 -8.328 1 98.69 43 VAL B CA 1
ATOM 3347 C C . VAL B 1 43 ? -11.641 -21.828 -7.641 1 98.69 43 VAL B C 1
ATOM 3349 O O . VAL B 1 43 ? -11.672 -23.062 -7.695 1 98.69 43 VAL B O 1
ATOM 3352 N N . GLY B 1 44 ? -10.586 -21.188 -7.164 1 98.75 44 GLY B N 1
ATOM 3353 C CA . GLY B 1 44 ? -9.625 -21.781 -6.246 1 98.75 44 GLY B CA 1
ATOM 3354 C C . GLY B 1 44 ? -9.875 -21.406 -4.797 1 98.75 44 GLY B C 1
ATOM 3355 O O . GLY B 1 44 ? -9.18 -20.562 -4.238 1 98.75 44 GLY B O 1
ATOM 3356 N N . ALA B 1 45 ? -10.836 -22.078 -4.145 1 98.12 45 ALA B N 1
ATOM 3357 C CA . ALA B 1 45 ? -11.164 -21.844 -2.74 1 98.12 45 ALA B CA 1
ATOM 3358 C C . ALA B 1 45 ? -10.297 -22.719 -1.832 1 98.12 45 ALA B C 1
ATOM 3360 O O . ALA B 1 45 ? -9.898 -23.828 -2.213 1 98.12 45 ALA B O 1
ATOM 3361 N N . VAL B 1 46 ? -9.984 -22.203 -0.645 1 97.88 46 VAL B N 1
ATOM 3362 C CA . VAL B 1 46 ? -9.234 -22.969 0.337 1 97.88 46 VAL B CA 1
ATOM 3363 C C . VAL B 1 46 ? -10.078 -24.141 0.834 1 97.88 46 VAL B C 1
ATOM 3365 O O . VAL B 1 46 ? -11.203 -23.953 1.3 1 97.88 46 VAL B O 1
ATOM 3368 N N . PRO B 1 47 ? -9.57 -25.344 0.753 1 95.31 47 PRO B N 1
ATOM 3369 C CA . PRO B 1 47 ? -10.375 -26.516 1.12 1 95.31 47 PRO B CA 1
ATOM 3370 C C . PRO B 1 47 ? -10.422 -26.75 2.629 1 95.31 47 PRO B C 1
ATOM 3372 O O . PRO B 1 47 ? -9.633 -26.156 3.373 1 95.31 47 PRO B O 1
ATOM 3375 N N . GLY B 1 48 ? -11.367 -27.656 2.971 1 89.12 48 GLY B N 1
ATOM 3376 C CA . GLY B 1 48 ? -11.445 -28.125 4.348 1 89.12 48 GLY B CA 1
ATOM 3377 C C . GLY B 1 48 ? -12.242 -27.188 5.242 1 89.12 48 GLY B C 1
ATOM 3378 O O . GLY B 1 48 ? -13.164 -26.516 4.781 1 89.12 48 GLY B O 1
ATOM 3379 N N . GLU B 1 49 ? -11.914 -27.281 6.48 1 89.5 49 GLU B N 1
ATOM 3380 C CA . GLU B 1 49 ? -12.602 -26.422 7.445 1 89.5 49 GLU B CA 1
ATOM 3381 C C . GLU B 1 49 ? -12.188 -24.969 7.293 1 89.5 49 GLU B C 1
ATOM 3383 O O . GLU B 1 49 ? -11.062 -24.672 6.879 1 89.5 49 GLU B O 1
ATOM 3388 N N . ARG B 1 50 ? -13.109 -24.203 7.703 1 93.62 50 ARG B N 1
ATOM 3389 C CA . ARG B 1 50 ? -12.859 -22.766 7.594 1 93.62 50 ARG B CA 1
ATOM 3390 C C . ARG B 1 50 ? -11.688 -22.359 8.477 1 93.62 50 ARG B C 1
ATOM 3392 O O . ARG B 1 50 ? -11.648 -22.688 9.664 1 93.62 50 ARG B O 1
ATOM 3399 N N . VAL B 1 51 ? -10.68 -21.562 7.898 1 96.81 51 VAL B N 1
ATOM 3400 C CA . VAL B 1 51 ? -9.547 -21.031 8.648 1 96.81 51 VAL B CA 1
ATOM 3401 C C . VAL B 1 51 ? -10.047 -20.203 9.828 1 96.81 51 VAL B C 1
ATOM 3403 O O . VAL B 1 51 ? -9.453 -20.219 10.906 1 96.81 51 VAL B O 1
ATOM 3406 N N . GLU B 1 52 ? -11.172 -19.547 9.648 1 95.94 52 GLU B N 1
ATOM 3407 C CA . GLU B 1 52 ? -11.773 -18.625 10.609 1 95.94 52 GLU B CA 1
ATOM 3408 C C . GLU B 1 52 ? -12.18 -19.344 11.891 1 95.94 52 GLU B C 1
ATOM 3410 O O . GLU B 1 52 ? -12.281 -18.734 12.953 1 95.94 52 GLU B O 1
ATOM 3415 N N . ASP B 1 53 ? -12.43 -20.625 11.82 1 97.06 53 ASP B N 1
ATOM 3416 C CA . ASP B 1 53 ? -12.945 -21.391 12.961 1 97.06 53 ASP B CA 1
ATOM 3417 C C . ASP B 1 53 ? -11.875 -21.562 14.039 1 97.06 53 ASP B C 1
ATOM 3419 O O . ASP B 1 53 ? -12.164 -22.016 15.141 1 97.06 53 ASP B O 1
ATOM 3423 N N . ARG B 1 54 ? -10.695 -21.156 13.766 1 96.81 54 ARG B N 1
ATOM 3424 C CA . ARG B 1 54 ? -9.617 -21.156 14.742 1 96.81 54 ARG B CA 1
ATOM 3425 C C . ARG B 1 54 ? -9.805 -20.047 15.781 1 96.81 54 ARG B C 1
ATOM 3427 O O . ARG B 1 54 ? -9.148 -20.047 16.828 1 96.81 54 ARG B O 1
ATOM 3434 N N . TRP B 1 55 ? -10.688 -19.094 15.555 1 97.88 55 TRP B N 1
ATOM 3435 C CA . TRP B 1 55 ? -10.953 -17.984 16.453 1 97.88 55 TRP B CA 1
ATOM 3436 C C . TRP B 1 55 ? -12.391 -18.031 16.969 1 97.88 55 TRP B C 1
ATOM 3438 O O . TRP B 1 55 ? -13.266 -18.609 16.328 1 97.88 55 TRP B O 1
ATOM 3448 N N . SER B 1 56 ? -12.602 -17.406 18.172 1 97.94 56 SER B N 1
ATOM 3449 C CA . SER B 1 56 ? -13.938 -17.312 18.734 1 97.94 56 SER B CA 1
ATOM 3450 C C . SER B 1 56 ? -14.852 -16.438 17.875 1 97.94 56 SER B C 1
ATOM 3452 O O . SER B 1 56 ? -14.367 -15.688 17.016 1 97.94 56 SER B O 1
ATOM 3454 N N . ALA B 1 57 ? -16.141 -16.516 18.109 1 96.44 57 ALA B N 1
ATOM 3455 C CA . ALA B 1 57 ? -17.109 -15.719 17.375 1 96.44 57 ALA B CA 1
ATOM 3456 C C . ALA B 1 57 ? -16.844 -14.227 17.562 1 96.44 57 ALA B C 1
ATOM 3458 O O . ALA B 1 57 ? -17.016 -13.445 16.625 1 96.44 57 ALA B O 1
ATOM 3459 N N . GLY B 1 58 ? -16.516 -13.898 18.75 1 96.31 58 GLY B N 1
ATOM 3460 C CA . GLY B 1 58 ? -16.172 -12.516 19.016 1 96.31 58 GLY B CA 1
ATOM 3461 C C . GLY B 1 58 ? -14.977 -12.031 18.203 1 96.31 58 GLY B C 1
ATOM 3462 O O . GLY B 1 58 ? -15.008 -10.93 17.641 1 96.31 58 GLY B O 1
ATOM 3463 N N . GLN B 1 59 ? -13.984 -12.844 18.125 1 96.44 59 GLN B N 1
ATOM 3464 C CA . GLN B 1 59 ? -12.789 -12.5 17.359 1 96.44 59 GLN B CA 1
ATOM 3465 C C . GLN B 1 59 ? -13.078 -12.453 15.867 1 96.44 59 GLN B C 1
ATOM 3467 O O . GLN B 1 59 ? -12.5 -11.641 15.141 1 96.44 59 GLN B O 1
ATOM 3472 N N . GLN B 1 60 ? -13.938 -13.336 15.438 1 96.56 60 GLN B N 1
ATOM 3473 C CA . GLN B 1 60 ? -14.312 -13.359 14.023 1 96.56 60 GLN B CA 1
ATOM 3474 C C . GLN B 1 60 ? -15.055 -12.086 13.633 1 96.56 60 GLN B C 1
ATOM 3476 O O . GLN B 1 60 ? -15.016 -11.672 12.469 1 96.56 60 GLN B O 1
ATOM 3481 N N . ARG B 1 61 ? -15.742 -11.453 14.562 1 94.88 61 ARG B N 1
ATOM 3482 C CA . ARG B 1 61 ? -16.422 -10.188 14.305 1 94.88 61 ARG B CA 1
ATOM 3483 C C . ARG B 1 61 ? -15.422 -9.031 14.266 1 94.88 61 ARG B C 1
ATOM 3485 O O . ARG B 1 61 ? -15.641 -8.047 13.555 1 94.88 61 ARG B O 1
ATOM 3492 N N . GLU B 1 62 ? -14.352 -9.211 14.93 1 95.38 62 GLU B N 1
ATOM 3493 C CA . GLU B 1 62 ? -13.352 -8.156 15.07 1 95.38 62 GLU B CA 1
ATOM 3494 C C . GLU B 1 62 ? -12.391 -8.133 13.891 1 95.38 62 GLU B C 1
ATOM 3496 O O . GLU B 1 62 ? -11.977 -7.066 13.438 1 95.38 62 GLU B O 1
ATOM 3501 N N . MET B 1 63 ? -12.086 -9.297 13.383 1 96.94 63 MET B N 1
ATOM 3502 C CA . MET B 1 63 ? -11.031 -9.406 12.383 1 96.94 63 MET B CA 1
ATOM 3503 C C . MET B 1 63 ? -11.609 -9.797 11.023 1 96.94 63 MET B C 1
ATOM 3505 O O . MET B 1 63 ? -12.57 -10.562 10.953 1 96.94 63 MET B O 1
ATOM 3509 N N . SER B 1 64 ? -11 -9.258 10.016 1 97.12 64 SER B N 1
ATOM 3510 C CA . SER B 1 64 ? -11.336 -9.727 8.68 1 97.12 64 SER B CA 1
ATOM 3511 C C . SER B 1 64 ? -10.789 -11.125 8.422 1 97.12 64 SER B C 1
ATOM 3513 O O . SER B 1 64 ? -9.836 -11.555 9.078 1 97.12 64 SER B O 1
ATOM 3515 N N . ARG B 1 65 ? -11.383 -11.828 7.445 1 97.31 65 ARG B N 1
ATOM 3516 C CA . ARG B 1 65 ? -10.852 -13.117 7 1 97.31 65 ARG B CA 1
ATOM 3517 C C . ARG B 1 65 ? -9.398 -12.992 6.578 1 97.31 65 ARG B C 1
ATOM 3519 O O . ARG B 1 65 ? -8.578 -13.867 6.879 1 97.31 65 ARG B O 1
ATOM 3526 N N . ALA B 1 66 ? -9.055 -11.922 5.902 1 98.12 66 ALA B N 1
ATOM 3527 C CA . ALA B 1 66 ? -7.68 -11.68 5.469 1 98.12 66 ALA B CA 1
ATOM 3528 C C . ALA B 1 66 ? -6.727 -11.633 6.66 1 98.12 66 ALA B C 1
ATOM 3530 O O . ALA B 1 66 ? -5.621 -12.172 6.602 1 98.12 66 ALA B O 1
ATOM 3531 N N . SER B 1 67 ? -7.117 -10.945 7.711 1 98.31 67 SER B N 1
ATOM 3532 C CA . SER B 1 67 ? -6.293 -10.867 8.914 1 98.31 67 SER B CA 1
ATOM 3533 C C . SER B 1 67 ? -6.055 -12.242 9.516 1 98.31 67 SER B C 1
ATOM 3535 O O . SER B 1 67 ? -4.934 -12.57 9.914 1 98.31 67 SER B O 1
ATOM 3537 N N . MET B 1 68 ? -7.105 -13.016 9.562 1 98.62 68 MET B N 1
ATOM 3538 C CA . MET B 1 68 ? -7 -14.352 10.133 1 98.62 68 MET B CA 1
ATOM 3539 C C . MET B 1 68 ? -6.09 -15.234 9.289 1 98.62 68 MET B C 1
ATOM 3541 O O . MET B 1 68 ? -5.27 -15.984 9.82 1 98.62 68 MET B O 1
ATOM 3545 N N . PHE B 1 69 ? -6.227 -15.148 7.941 1 98.69 69 PHE B N 1
ATOM 3546 C CA . PHE B 1 69 ? -5.348 -15.891 7.043 1 98.69 69 PHE B CA 1
ATOM 3547 C C . PHE B 1 69 ? -3.893 -15.492 7.258 1 98.69 69 PHE B C 1
ATOM 3549 O O . PHE B 1 69 ? -3.016 -16.359 7.336 1 98.69 69 PHE B O 1
ATOM 3556 N N . ALA B 1 70 ? -3.643 -14.195 7.34 1 98.81 70 ALA B N 1
ATOM 3557 C CA . ALA B 1 70 ? -2.285 -13.688 7.523 1 98.81 70 ALA B CA 1
ATOM 3558 C C . ALA B 1 70 ? -1.678 -14.195 8.828 1 98.81 70 ALA B C 1
ATOM 3560 O O . ALA B 1 70 ? -0.49 -14.523 8.875 1 98.81 70 ALA B O 1
ATOM 3561 N N . LEU B 1 71 ? -2.436 -14.219 9.828 1 98.81 71 LEU B N 1
ATOM 3562 C CA . LEU B 1 71 ? -1.956 -14.688 11.125 1 98.81 71 LEU B CA 1
ATOM 3563 C C . LEU B 1 71 ? -1.566 -16.156 11.055 1 98.81 71 LEU B C 1
ATOM 3565 O O . LEU B 1 71 ? -0.556 -16.562 11.633 1 98.81 71 LEU B O 1
ATOM 3569 N N . VAL B 1 72 ? -2.377 -16.969 10.359 1 98.81 72 VAL B N 1
ATOM 3570 C CA . VAL B 1 72 ? -2.1 -18.406 10.242 1 98.81 72 VAL B CA 1
ATOM 3571 C C . VAL B 1 72 ? -0.805 -18.609 9.461 1 98.81 72 VAL B C 1
ATOM 3573 O O . VAL B 1 72 ? 0.065 -19.375 9.883 1 98.81 72 VAL B O 1
ATOM 3576 N N . ALA B 1 73 ? -0.667 -17.969 8.359 1 98.88 73 ALA B N 1
ATOM 3577 C CA . ALA B 1 73 ? 0.529 -18.109 7.531 1 98.88 73 ALA B CA 1
ATOM 3578 C C . ALA B 1 73 ? 1.764 -17.578 8.258 1 98.88 73 ALA B C 1
ATOM 3580 O O . ALA B 1 73 ? 2.852 -18.156 8.133 1 98.88 73 ALA B O 1
ATOM 3581 N N . SER B 1 74 ? 1.62 -16.469 9.008 1 98.88 74 SER B N 1
ATOM 3582 C CA . SER B 1 74 ? 2.736 -15.922 9.766 1 98.88 74 SER B CA 1
ATOM 3583 C C . SER B 1 74 ? 3.213 -16.891 10.836 1 98.88 74 SER B C 1
ATOM 3585 O O . SER B 1 74 ? 4.41 -17 11.102 1 98.88 74 SER B O 1
ATOM 3587 N N . LYS B 1 75 ? 2.289 -17.531 11.453 1 98.81 75 LYS B N 1
ATOM 3588 C CA . LYS B 1 75 ? 2.654 -18.531 12.453 1 98.81 75 LYS B CA 1
ATOM 3589 C C . LYS B 1 75 ? 3.51 -19.641 11.844 1 98.81 75 LYS B C 1
ATOM 3591 O O . LYS B 1 75 ? 4.512 -20.047 12.43 1 98.81 75 LYS B O 1
ATOM 3596 N N . GLU B 1 76 ? 3.105 -20.125 10.703 1 98.88 76 GLU B N 1
ATOM 3597 C CA . GLU B 1 76 ? 3.881 -21.156 10.016 1 98.88 76 GLU B CA 1
ATOM 3598 C C . GLU B 1 76 ? 5.289 -20.672 9.703 1 98.88 76 GLU B C 1
ATOM 3600 O O . GLU B 1 76 ? 6.27 -21.375 9.938 1 98.88 76 GLU B O 1
ATOM 3605 N N . ALA B 1 77 ? 5.422 -19.453 9.18 1 98.94 77 ALA B N 1
ATOM 3606 C CA . ALA B 1 77 ? 6.715 -18.875 8.805 1 98.94 77 ALA B CA 1
ATOM 3607 C C . ALA B 1 77 ? 7.609 -18.703 10.031 1 98.94 77 ALA B C 1
ATOM 3609 O O . ALA B 1 77 ? 8.789 -19.047 10 1 98.94 77 ALA B O 1
ATOM 3610 N N . MET B 1 78 ? 7.047 -18.188 11.086 1 98.81 78 MET B N 1
ATOM 3611 C CA . MET B 1 78 ? 7.797 -17.922 12.312 1 98.81 78 MET B CA 1
ATOM 3612 C C . MET B 1 78 ? 8.266 -19.219 12.953 1 98.81 78 MET B C 1
ATOM 3614 O O . MET B 1 78 ? 9.375 -19.281 13.492 1 98.81 78 MET B O 1
ATOM 3618 N N . SER B 1 79 ? 7.367 -20.172 12.938 1 98.75 79 SER B N 1
ATOM 3619 C CA . SER B 1 79 ? 7.719 -21.484 13.484 1 98.75 79 SER B CA 1
ATOM 3620 C C . SER B 1 79 ? 8.859 -22.125 12.703 1 98.75 79 SER B C 1
ATOM 3622 O O . SER B 1 79 ? 9.82 -22.625 13.289 1 98.75 79 SER B O 1
ATOM 3624 N N . GLN B 1 80 ? 8.742 -22.109 11.391 1 98.81 80 GLN B N 1
ATOM 3625 C CA . GLN B 1 80 ? 9.797 -22.688 10.562 1 98.81 80 GLN B CA 1
ATOM 3626 C C . GLN B 1 80 ? 11.125 -21.969 10.789 1 98.81 80 GLN B C 1
ATOM 3628 O O . GLN B 1 80 ? 12.188 -22.609 10.805 1 98.81 80 GLN B O 1
ATOM 3633 N N . ALA B 1 81 ? 11.109 -20.703 10.953 1 98.69 81 ALA B N 1
ATOM 3634 C CA . ALA B 1 81 ? 12.312 -19.906 11.141 1 98.69 81 ALA B CA 1
ATOM 3635 C C . ALA B 1 81 ? 12.844 -20.031 12.562 1 98.69 81 ALA B C 1
ATOM 3637 O O . ALA B 1 81 ? 13.93 -19.531 12.875 1 98.69 81 ALA B O 1
ATOM 3638 N N . ASN B 1 82 ? 12.086 -20.656 13.453 1 98.25 82 ASN B N 1
ATOM 3639 C CA . ASN B 1 82 ? 12.398 -20.672 14.883 1 98.25 82 ASN B CA 1
ATOM 3640 C C . ASN B 1 82 ? 12.625 -19.25 15.406 1 98.25 82 ASN B C 1
ATOM 3642 O O . ASN B 1 82 ? 13.648 -18.984 16.047 1 98.25 82 ASN B O 1
ATOM 3646 N N . ALA B 1 83 ? 11.711 -18.375 15.062 1 98.06 83 ALA B N 1
ATOM 3647 C CA . ALA B 1 83 ? 11.938 -16.969 15.359 1 98.06 83 ALA B CA 1
ATOM 3648 C C . ALA B 1 83 ? 10.836 -16.422 16.266 1 98.06 83 ALA B C 1
ATOM 3650 O O . ALA B 1 83 ? 10.711 -15.203 16.438 1 98.06 83 ALA B O 1
ATOM 3651 N N . GLU B 1 84 ? 10.047 -17.203 16.875 1 96.06 84 GLU B N 1
ATOM 3652 C CA . GLU B 1 84 ? 8.922 -16.75 17.688 1 96.06 84 GLU B CA 1
ATOM 3653 C C . GLU B 1 84 ? 9.406 -16.031 18.938 1 96.06 84 GLU B C 1
ATOM 3655 O O . GLU B 1 84 ? 8.734 -15.117 19.438 1 96.06 84 GLU B O 1
ATOM 3660 N N . ASN B 1 85 ? 10.594 -16.359 19.438 1 93.19 85 ASN B N 1
ATOM 3661 C CA . ASN B 1 85 ? 11.008 -15.875 20.75 1 93.19 85 ASN B CA 1
ATOM 3662 C C . ASN B 1 85 ? 12.219 -14.945 20.641 1 93.19 85 ASN B C 1
ATOM 3664 O O . ASN B 1 85 ? 12.859 -14.648 21.656 1 93.19 85 ASN B O 1
ATOM 3668 N N . ILE B 1 86 ? 12.586 -14.555 19.484 1 96.19 86 ILE B N 1
ATOM 3669 C CA . ILE B 1 86 ? 13.695 -13.617 19.375 1 96.19 86 ILE B CA 1
ATOM 3670 C C . ILE B 1 86 ? 13.172 -12.188 19.469 1 96.19 86 ILE B C 1
ATOM 3672 O O . ILE B 1 86 ? 11.961 -11.961 19.469 1 96.19 86 ILE B O 1
ATOM 3676 N N . ASP B 1 87 ? 14.086 -11.281 19.609 1 96.19 87 ASP B N 1
ATOM 3677 C CA . ASP B 1 87 ? 13.734 -9.867 19.734 1 96.19 87 ASP B CA 1
ATOM 3678 C C . ASP B 1 87 ? 13.297 -9.297 18.375 1 96.19 87 ASP B C 1
ATOM 3680 O O . ASP B 1 87 ? 14.023 -9.414 17.391 1 96.19 87 ASP B O 1
ATOM 3684 N N . HIS B 1 88 ? 12.117 -8.711 18.359 1 97.81 88 HIS B N 1
ATOM 3685 C CA . HIS B 1 88 ? 11.578 -8.203 17.094 1 97.81 88 HIS B CA 1
ATOM 3686 C C . HIS B 1 88 ? 11.406 -6.691 17.141 1 97.81 88 HIS B C 1
ATOM 3688 O O . HIS B 1 88 ? 10.555 -6.141 16.438 1 97.81 88 HIS B O 1
ATOM 3694 N N . GLU B 1 89 ? 12.203 -5.953 17.859 1 95.62 89 GLU B N 1
ATOM 3695 C CA . GLU B 1 89 ? 12.172 -4.492 17.922 1 95.62 89 GLU B CA 1
ATOM 3696 C C . GLU B 1 89 ? 12.531 -3.873 16.578 1 95.62 89 GLU B C 1
ATOM 3698 O O . GLU B 1 89 ? 12.125 -2.75 16.281 1 95.62 89 GLU B O 1
ATOM 3703 N N . GLU B 1 90 ? 13.266 -4.633 15.836 1 96.75 90 GLU B N 1
ATOM 3704 C CA . GLU B 1 90 ? 13.719 -4.129 14.547 1 96.75 90 GLU B CA 1
ATOM 3705 C C . GLU B 1 90 ? 13.18 -4.98 13.398 1 96.75 90 GLU B C 1
ATOM 3707 O O . GLU B 1 90 ? 13.852 -5.148 12.375 1 96.75 90 GLU B O 1
ATOM 3712 N N . THR B 1 91 ? 12.062 -5.637 13.594 1 98.69 91 THR B N 1
ATOM 3713 C CA . THR B 1 91 ? 11.414 -6.422 12.555 1 98.69 91 THR B CA 1
ATOM 3714 C C . THR B 1 91 ? 10.266 -5.637 11.922 1 98.69 91 THR B C 1
ATOM 3716 O O . THR B 1 91 ? 9.383 -5.137 12.625 1 98.69 91 THR B O 1
ATOM 3719 N N . ILE B 1 92 ? 10.32 -5.465 10.594 1 98.69 92 ILE B N 1
ATOM 3720 C CA . ILE B 1 92 ? 9.203 -4.797 9.922 1 98.69 92 ILE B CA 1
ATOM 3721 C C . ILE B 1 92 ? 8.203 -5.836 9.422 1 98.69 92 ILE B C 1
ATOM 3723 O O . ILE B 1 92 ? 8.562 -7 9.211 1 98.69 92 ILE B O 1
ATOM 3727 N N . VAL B 1 93 ? 6.977 -5.488 9.367 1 98.88 93 VAL B N 1
ATOM 3728 C CA . VAL B 1 93 ? 5.938 -6.277 8.711 1 98.88 93 VAL B CA 1
ATOM 3729 C C . VAL B 1 93 ? 5.449 -5.551 7.461 1 98.88 93 VAL B C 1
ATOM 3731 O O . VAL B 1 93 ? 5.07 -4.379 7.523 1 98.88 93 VAL B O 1
ATOM 3734 N N . ASN B 1 94 ? 5.551 -6.148 6.316 1 98.88 94 ASN B N 1
ATOM 3735 C CA . ASN B 1 94 ? 5.031 -5.633 5.055 1 98.88 94 ASN B CA 1
ATOM 3736 C C . ASN B 1 94 ? 4.113 -6.645 4.371 1 98.88 94 ASN B C 1
ATOM 3738 O O . ASN B 1 94 ? 4.555 -7.398 3.502 1 98.88 94 ASN B O 1
ATOM 3742 N N . ILE B 1 95 ? 2.826 -6.605 4.699 1 98.88 95 ILE B N 1
ATOM 3743 C CA . ILE B 1 95 ? 1.806 -7.516 4.184 1 98.88 95 ILE B CA 1
ATOM 3744 C C . ILE B 1 95 ? 0.68 -6.711 3.535 1 98.88 95 ILE B C 1
ATOM 3746 O O . ILE B 1 95 ? 0.03 -5.895 4.195 1 98.88 95 ILE B O 1
ATOM 3750 N N . GLY B 1 96 ? 0.488 -6.941 2.232 1 98.38 96 GLY B N 1
ATOM 3751 C CA . GLY B 1 96 ? -0.497 -6.168 1.495 1 98.38 96 GLY B CA 1
ATOM 3752 C C . GLY B 1 96 ? -1.728 -6.969 1.119 1 98.38 96 GLY B C 1
ATOM 3753 O O . GLY B 1 96 ? -1.748 -8.195 1.271 1 98.38 96 GLY B O 1
ATOM 3754 N N . THR B 1 97 ? -2.766 -6.27 0.72 1 97.19 97 THR B N 1
ATOM 3755 C CA . THR B 1 97 ? -3.99 -6.785 0.118 1 97.19 97 THR B CA 1
ATOM 3756 C C . THR B 1 97 ? -4.371 -5.977 -1.117 1 97.19 97 THR B C 1
ATOM 3758 O O . THR B 1 97 ? -4.109 -4.773 -1.182 1 97.19 97 THR B O 1
ATOM 3761 N N . CYS B 1 98 ? -4.957 -6.668 -2.004 1 94.06 98 CYS B N 1
ATOM 3762 C CA . CYS B 1 98 ? -5.406 -5.988 -3.215 1 94.06 98 CYS B CA 1
ATOM 3763 C C . CYS B 1 98 ? -6.828 -5.469 -3.053 1 94.06 98 CYS B C 1
ATOM 3765 O O . CYS B 1 98 ? -7.109 -4.309 -3.365 1 94.06 98 CYS B O 1
ATOM 3767 N N . MET B 1 99 ? -7.688 -6.281 -2.584 1 94.5 99 MET B N 1
ATOM 3768 C CA . MET B 1 99 ? -9.109 -5.957 -2.48 1 94.5 99 MET B CA 1
ATOM 3769 C C . MET B 1 99 ? -9.531 -5.832 -1.02 1 94.5 99 MET B C 1
ATOM 3771 O O . MET B 1 99 ? -9.094 -6.609 -0.172 1 94.5 99 MET B O 1
ATOM 3775 N N . SER B 1 100 ? -10.328 -4.781 -0.789 1 94.06 100 SER B N 1
ATOM 3776 C CA . SER B 1 100 ? -10.961 -4.711 0.524 1 94.06 100 SER B CA 1
ATOM 3777 C C . SER B 1 100 ? -12.086 -5.734 0.653 1 94.06 100 SER B C 1
ATOM 3779 O O . SER B 1 100 ? -12.367 -6.477 -0.29 1 94.06 100 SER B O 1
ATOM 3781 N N . ASP B 1 101 ? -12.664 -5.836 1.841 1 96.38 101 ASP B N 1
ATOM 3782 C CA . ASP B 1 101 ? -13.773 -6.742 2.107 1 96.38 101 ASP B CA 1
ATOM 3783 C C . ASP B 1 101 ? -15.07 -6.23 1.475 1 96.38 101 ASP B C 1
ATOM 3785 O O . ASP B 1 101 ? -15.891 -5.613 2.15 1 96.38 101 ASP B O 1
ATOM 3789 N N . LEU B 1 102 ? -15.289 -6.602 0.223 1 98 102 LEU B N 1
ATOM 3790 C CA . LEU B 1 102 ? -16.391 -6.051 -0.568 1 98 102 LEU B CA 1
ATOM 3791 C C . LEU B 1 102 ? -17.734 -6.426 0.035 1 98 102 LEU B C 1
ATOM 3793 O O . LEU B 1 102 ? -18.672 -5.621 0.033 1 98 102 LEU B O 1
ATOM 3797 N N . GLU B 1 103 ? -17.844 -7.625 0.507 1 97.31 103 GLU B N 1
ATOM 3798 C CA . GLU B 1 103 ? -19.094 -8.078 1.085 1 97.31 103 GLU B CA 1
ATOM 3799 C C . GLU B 1 103 ? -19.438 -7.297 2.352 1 97.31 103 GLU B C 1
ATOM 3801 O O . GLU B 1 103 ? -20.578 -6.859 2.535 1 97.31 103 GLU B O 1
ATOM 3806 N N . HIS B 1 104 ? -18.469 -7.176 3.186 1 97.62 104 HIS B N 1
ATOM 3807 C CA . HIS B 1 104 ? -18.688 -6.434 4.426 1 97.62 104 HIS B CA 1
ATOM 3808 C C . HIS B 1 104 ? -19.031 -4.977 4.141 1 97.62 104 HIS B C 1
ATOM 3810 O O . HIS B 1 104 ? -19.891 -4.402 4.812 1 97.62 104 HIS B O 1
ATOM 3816 N N . ILE B 1 105 ? -18.391 -4.395 3.166 1 98.38 105 ILE B N 1
ATOM 3817 C CA . ILE B 1 105 ? -18.688 -3.023 2.758 1 98.38 105 ILE B CA 1
ATOM 3818 C C . ILE B 1 105 ? -20.109 -2.939 2.197 1 98.38 105 ILE B C 1
ATOM 3820 O O . ILE B 1 105 ? -20.859 -2.02 2.529 1 98.38 105 ILE B O 1
ATOM 3824 N N . GLY B 1 106 ? -20.453 -3.881 1.343 1 98.5 106 GLY B N 1
ATOM 3825 C CA . GLY B 1 106 ? -21.797 -3.912 0.779 1 98.5 106 GLY B CA 1
ATOM 3826 C C . GLY B 1 106 ? -22.891 -4.012 1.832 1 98.5 106 GLY B C 1
ATOM 3827 O O . GLY B 1 106 ? -23.906 -3.32 1.745 1 98.5 106 GLY B O 1
ATOM 3828 N N . GLU B 1 107 ? -22.672 -4.883 2.793 1 98.06 107 GLU B N 1
ATOM 3829 C CA . GLU B 1 107 ? -23.625 -5.059 3.883 1 98.06 107 GLU B CA 1
ATOM 3830 C C . GLU B 1 107 ? -23.781 -3.771 4.688 1 98.06 107 GLU B C 1
ATOM 3832 O O . GLU B 1 107 ? -24.906 -3.389 5.039 1 98.06 107 GLU B O 1
ATOM 3837 N N . THR B 1 108 ? -22.719 -3.16 4.98 1 98.56 108 THR B N 1
ATOM 3838 C CA . THR B 1 108 ? -22.734 -1.933 5.77 1 98.56 108 THR B CA 1
ATOM 3839 C C . THR B 1 108 ? -23.391 -0.8 4.984 1 98.56 108 THR B C 1
ATOM 3841 O O . THR B 1 108 ? -24.172 -0.021 5.543 1 98.56 108 THR B O 1
ATOM 3844 N N . ALA B 1 109 ? -23.031 -0.704 3.707 1 98.56 109 ALA B N 1
ATOM 3845 C CA . ALA B 1 109 ? -23.656 0.303 2.848 1 98.56 109 ALA B CA 1
ATOM 3846 C C . ALA B 1 109 ? -25.172 0.16 2.838 1 98.56 109 ALA B C 1
ATOM 3848 O O . ALA B 1 109 ? -25.891 1.159 2.83 1 98.56 109 ALA B O 1
ATOM 3849 N N . GLN B 1 110 ? -25.641 -1.04 2.811 1 98.12 110 GLN B N 1
ATOM 3850 C CA . GLN B 1 110 ? -27.078 -1.299 2.834 1 98.12 110 GLN B CA 1
ATOM 3851 C C . GLN B 1 110 ? -27.703 -0.809 4.137 1 98.12 110 GLN B C 1
ATOM 3853 O O . GLN B 1 110 ? -28.766 -0.18 4.121 1 98.12 110 GLN B O 1
ATOM 3858 N N . LYS B 1 111 ? -27.062 -1.123 5.277 1 98.25 111 LYS B N 1
ATOM 3859 C CA . LYS B 1 111 ? -27.562 -0.662 6.57 1 98.25 111 LYS B CA 1
ATOM 3860 C C . LYS B 1 111 ? -27.688 0.858 6.602 1 98.25 111 LYS B C 1
ATOM 3862 O O . LYS B 1 111 ? -28.703 1.395 7.066 1 98.25 111 LYS B O 1
ATOM 3867 N N . VAL B 1 112 ? -26.688 1.519 6.105 1 98.31 112 VAL B N 1
ATOM 3868 C CA . VAL B 1 112 ? -26.656 2.977 6.113 1 98.31 112 VAL B CA 1
ATOM 3869 C C . VAL B 1 112 ? -27.766 3.518 5.215 1 98.31 112 VAL B C 1
ATOM 3871 O O . VAL B 1 112 ? -28.484 4.453 5.59 1 98.31 112 VAL B O 1
ATOM 3874 N N . ARG B 1 113 ? -27.906 2.947 4.078 1 97 113 ARG B N 1
ATOM 3875 C CA . ARG B 1 113 ? -28.938 3.365 3.129 1 97 113 ARG B CA 1
ATOM 3876 C C . ARG B 1 113 ? -30.328 3.213 3.73 1 97 113 ARG B C 1
ATOM 3878 O O . ARG B 1 113 ? -31.219 4.016 3.451 1 97 113 ARG B O 1
ATOM 3885 N N . GLU B 1 114 ? -30.5 2.266 4.543 1 97.44 114 GLU B N 1
ATOM 3886 C CA . GLU B 1 114 ? -31.797 1.965 5.156 1 97.44 114 GLU B CA 1
ATOM 3887 C C . GLU B 1 114 ? -32 2.771 6.438 1 97.44 114 GLU B C 1
ATOM 3889 O O . GLU B 1 114 ? -32.969 2.541 7.176 1 97.44 114 GLU B O 1
ATOM 3894 N N . GLY B 1 115 ? -31.125 3.668 6.773 1 96.62 115 GLY B N 1
ATOM 3895 C CA . GLY B 1 115 ? -31.25 4.52 7.949 1 96.62 115 GLY B CA 1
ATOM 3896 C C . GLY B 1 115 ? -30.859 3.816 9.234 1 96.62 115 GLY B C 1
ATOM 3897 O O . GLY B 1 115 ? -31.266 4.227 10.32 1 96.62 115 GLY B O 1
ATOM 3898 N N . GLN B 1 116 ? -30.062 2.717 9.117 1 97.5 116 GLN B N 1
ATOM 3899 C CA . GLN B 1 116 ? -29.688 1.923 10.273 1 97.5 116 GLN B CA 1
ATOM 3900 C C . GLN B 1 116 ? -28.203 2.109 10.609 1 97.5 116 GLN B C 1
ATOM 3902 O O . GLN B 1 116 ? -27.484 1.135 10.844 1 97.5 116 GLN B O 1
ATOM 3907 N N . SER B 1 117 ? -27.75 3.289 10.578 1 96.12 117 SER B N 1
ATOM 3908 C CA . SER B 1 117 ? -26.344 3.592 10.836 1 96.12 117 SER B CA 1
ATOM 3909 C C . SER B 1 117 ? -25.938 3.156 12.234 1 96.12 117 SER B C 1
ATOM 3911 O O . SER B 1 117 ? -24.766 2.809 12.461 1 96.12 117 SER B O 1
ATOM 3913 N N . ARG B 1 118 ? -26.844 3.133 13.195 1 94.69 118 ARG B N 1
ATOM 3914 C CA . ARG B 1 118 ? -26.547 2.744 14.57 1 94.69 118 ARG B CA 1
ATOM 3915 C C . ARG B 1 118 ? -26.25 1.25 14.672 1 94.69 118 ARG B C 1
ATOM 3917 O O . ARG B 1 118 ? -25.703 0.784 15.664 1 94.69 118 ARG B O 1
ATOM 3924 N N . ARG B 1 119 ? -26.562 0.511 13.625 1 96.31 119 ARG B N 1
ATOM 3925 C CA . ARG B 1 119 ? -26.359 -0.935 13.617 1 96.31 119 ARG B CA 1
ATOM 3926 C C . ARG B 1 119 ? -25.031 -1.299 12.945 1 96.31 119 ARG B C 1
ATOM 3928 O O . ARG B 1 119 ? -24.656 -2.473 12.898 1 96.31 119 ARG B O 1
ATOM 3935 N N . VAL B 1 120 ? -24.375 -0.311 12.445 1 97.94 120 VAL B N 1
ATOM 3936 C CA . VAL B 1 120 ? -23.062 -0.554 11.859 1 97.94 120 VAL B CA 1
ATOM 3937 C C . VAL B 1 120 ? -22.094 -1.041 12.945 1 97.94 120 VAL B C 1
ATOM 3939 O O . VAL B 1 120 ? -22.125 -0.554 14.078 1 97.94 120 VAL B O 1
ATOM 3942 N N . SER B 1 121 ? -21.297 -2.092 12.594 1 97.31 121 SER B N 1
ATOM 3943 C CA . SER B 1 121 ? -20.344 -2.664 13.531 1 97.31 121 SER B CA 1
ATOM 3944 C C . SER B 1 121 ? -19.266 -1.65 13.914 1 97.31 121 SER B C 1
ATOM 3946 O O . SER B 1 121 ? -18.781 -0.91 13.055 1 97.31 121 SER B O 1
ATOM 3948 N N . PRO B 1 122 ? -18.875 -1.579 15.234 1 96.69 122 PRO B N 1
ATOM 3949 C CA . PRO B 1 122 ? -17.734 -0.734 15.617 1 96.69 122 PRO B CA 1
ATOM 3950 C C . PRO B 1 122 ? -16.422 -1.201 15 1 96.69 122 PRO B C 1
ATOM 3952 O O . PRO B 1 122 ? -15.43 -0.467 15.023 1 96.69 122 PRO B O 1
ATOM 3955 N N . TYR B 1 123 ? -16.406 -2.418 14.414 1 96.94 123 TYR B N 1
ATOM 3956 C CA . TYR B 1 123 ? -15.195 -2.965 13.82 1 96.94 123 TYR B CA 1
ATOM 3957 C C . TYR B 1 123 ? -15.234 -2.84 12.297 1 96.94 123 TYR B C 1
ATOM 3959 O O . TYR B 1 123 ? -14.336 -3.328 11.609 1 96.94 123 TYR B O 1
ATOM 3967 N N . PHE B 1 124 ? -16.234 -2.111 11.789 1 98 124 PHE B N 1
ATOM 3968 C CA . PHE B 1 124 ? -16.359 -1.982 10.344 1 98 124 PHE B CA 1
ATOM 3969 C C . PHE B 1 124 ? -15.086 -1.391 9.742 1 98 124 PHE B C 1
ATOM 3971 O O . PHE B 1 124 ? -14.484 -1.991 8.852 1 98 124 PHE B O 1
ATOM 3978 N N . VAL B 1 125 ? -14.633 -0.245 10.281 1 97.44 125 VAL B N 1
ATOM 3979 C CA . VAL B 1 125 ? -13.5 0.468 9.703 1 97.44 125 VAL B CA 1
ATOM 3980 C C . VAL B 1 125 ? -12.234 -0.373 9.836 1 97.44 125 VAL B C 1
ATOM 3982 O O . VAL B 1 125 ? -11.547 -0.646 8.852 1 97.44 125 VAL B O 1
ATOM 3985 N N . PRO B 1 126 ? -11.898 -0.911 10.977 1 95.5 126 PRO B N 1
ATO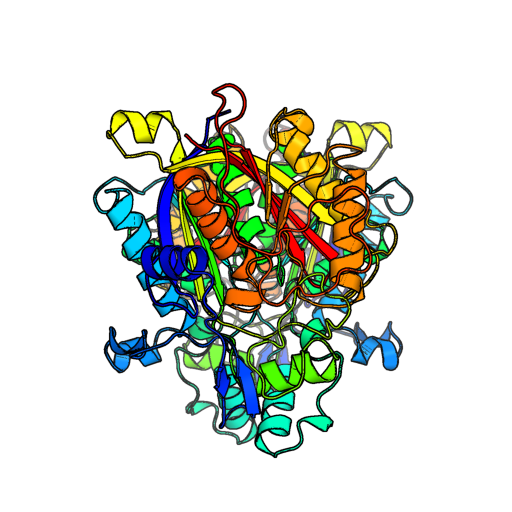M 3986 C CA . PRO B 1 126 ? -10.703 -1.749 11.086 1 95.5 126 PRO B CA 1
ATOM 3987 C C . PRO B 1 126 ? -10.734 -2.949 10.141 1 95.5 126 PRO B C 1
ATOM 3989 O O . PRO B 1 126 ? -9.703 -3.33 9.594 1 95.5 126 PRO B O 1
ATOM 3992 N N . ARG B 1 127 ? -11.867 -3.496 9.93 1 96.5 127 ARG B N 1
ATOM 3993 C CA . ARG B 1 127 ? -11.977 -4.723 9.148 1 96.5 127 ARG B CA 1
ATOM 3994 C C . ARG B 1 127 ? -11.727 -4.449 7.668 1 96.5 127 ARG B C 1
ATOM 3996 O O . ARG B 1 127 ? -11.281 -5.336 6.934 1 96.5 127 ARG B O 1
ATOM 4003 N N . ILE B 1 128 ? -12.016 -3.244 7.262 1 96.81 128 ILE B N 1
ATOM 4004 C CA . ILE B 1 128 ? -11.938 -3.029 5.82 1 96.81 128 ILE B CA 1
ATOM 4005 C C . ILE B 1 128 ? -10.625 -2.346 5.469 1 96.81 128 ILE B C 1
ATOM 4007 O O . ILE B 1 128 ? -10.32 -2.127 4.293 1 96.81 128 ILE B O 1
ATOM 4011 N N . LEU B 1 129 ? -9.828 -1.973 6.473 1 96.44 129 LEU B N 1
ATOM 4012 C CA . LEU B 1 129 ? -8.531 -1.358 6.207 1 96.44 129 LEU B CA 1
ATOM 4013 C C . LEU B 1 129 ? -7.527 -2.396 5.711 1 96.44 129 LEU B C 1
ATOM 4015 O O . LEU B 1 129 ? -7.332 -3.43 6.352 1 96.44 129 LEU B O 1
ATOM 4019 N N . ASN B 1 130 ? -6.805 -2.053 4.656 1 95.5 130 ASN B N 1
ATOM 4020 C CA . ASN B 1 130 ? -5.93 -2.99 3.963 1 95.5 130 ASN B CA 1
ATOM 4021 C C . ASN B 1 130 ? -4.672 -3.289 4.773 1 95.5 130 ASN B C 1
ATOM 4023 O O . ASN B 1 130 ? -3.975 -4.27 4.512 1 95.5 130 ASN B O 1
ATOM 4027 N N . ASN B 1 131 ? -4.348 -2.453 5.711 1 96.88 131 ASN B N 1
ATOM 4028 C CA . ASN B 1 131 ? -3.096 -2.637 6.438 1 96.88 131 ASN B CA 1
ATOM 4029 C C . ASN B 1 131 ? -3.307 -3.432 7.7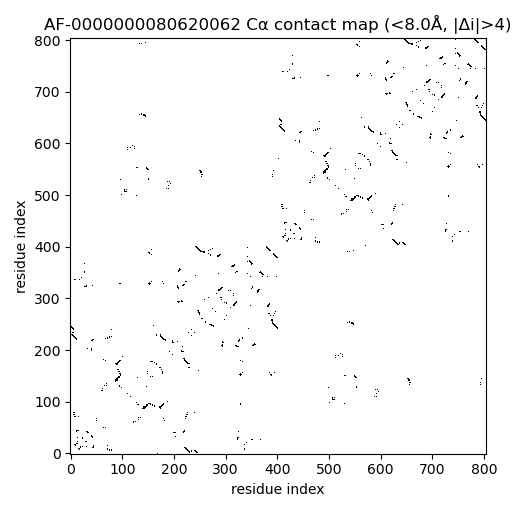23 1 96.88 131 ASN B C 1
ATOM 4031 O O . ASN B 1 131 ? -2.342 -3.816 8.391 1 96.88 131 ASN B O 1
ATOM 4035 N N . LEU B 1 132 ? -4.5 -3.748 8.109 1 97.5 132 LEU B N 1
ATOM 4036 C CA . LEU B 1 132 ? -4.73 -4.328 9.422 1 97.5 132 LEU B CA 1
ATOM 4037 C C . LEU B 1 132 ? -4.242 -5.773 9.477 1 97.5 132 LEU B C 1
ATOM 4039 O O . LEU B 1 132 ? -3.793 -6.242 10.523 1 97.5 132 LEU B O 1
ATOM 4043 N N . PRO B 1 133 ? -4.371 -6.551 8.344 1 98.25 133 PRO B N 1
ATOM 4044 C CA . PRO B 1 133 ? -3.709 -7.855 8.422 1 98.25 133 PRO B CA 1
ATOM 4045 C C . PRO B 1 133 ? -2.256 -7.754 8.883 1 98.25 133 PRO B C 1
ATOM 4047 O O . PRO B 1 133 ? -1.823 -8.523 9.75 1 98.25 133 PRO B O 1
ATOM 4050 N N . ALA B 1 134 ? -1.498 -6.828 8.352 1 98.56 134 ALA B N 1
ATOM 4051 C CA . ALA B 1 134 ? -0.122 -6.594 8.781 1 98.56 134 ALA B CA 1
ATOM 4052 C C . ALA B 1 134 ? -0.071 -6.133 10.234 1 98.56 134 ALA B C 1
ATOM 4054 O O . ALA B 1 134 ? 0.813 -6.539 10.992 1 98.56 134 ALA B O 1
ATOM 4055 N N . GLY B 1 135 ? -0.98 -5.234 10.586 1 98.06 135 GLY B N 1
ATOM 4056 C CA . GLY B 1 135 ? -1.045 -4.742 11.953 1 98.06 135 GLY B CA 1
ATOM 4057 C C . GLY B 1 135 ? -1.229 -5.844 12.977 1 98.06 135 GLY B C 1
ATOM 4058 O O . GLY B 1 135 ? -0.549 -5.863 14.008 1 98.06 135 GLY B O 1
ATOM 4059 N N . TYR B 1 136 ? -2.174 -6.785 12.719 1 98.25 136 TYR B N 1
ATOM 4060 C CA . TYR B 1 136 ? -2.434 -7.891 13.641 1 98.25 136 TYR B CA 1
ATOM 4061 C C . TYR B 1 136 ? -1.2 -8.773 13.797 1 98.25 136 TYR B C 1
ATOM 4063 O O . TYR B 1 136 ? -0.907 -9.25 14.898 1 98.25 136 TYR B O 1
ATOM 4071 N N . VAL B 1 137 ? -0.517 -8.961 12.711 1 98.38 137 VAL B N 1
ATOM 4072 C CA . VAL B 1 137 ? 0.69 -9.781 12.758 1 98.38 137 VAL B CA 1
ATOM 4073 C C . VAL B 1 137 ? 1.754 -9.086 13.602 1 98.38 137 VAL B C 1
ATOM 4075 O O . VAL B 1 137 ? 2.385 -9.719 14.453 1 98.38 137 VAL B O 1
ATOM 4078 N N . ALA B 1 138 ? 2.006 -7.812 13.367 1 98.31 138 ALA B N 1
ATOM 4079 C CA . ALA B 1 138 ? 2.996 -7.059 14.133 1 98.31 138 ALA B CA 1
ATOM 4080 C C . ALA B 1 138 ? 2.67 -7.082 15.617 1 98.31 138 ALA B C 1
ATOM 4082 O O . ALA B 1 138 ? 3.564 -7.234 16.453 1 98.31 138 ALA B O 1
ATOM 4083 N N . MET B 1 139 ? 1.443 -6.906 15.945 1 97.25 139 MET B N 1
ATOM 4084 C CA . MET B 1 139 ? 1.008 -6.887 17.344 1 97.25 139 MET B CA 1
ATOM 4085 C C . MET B 1 139 ? 1.228 -8.242 18 1 97.25 139 MET B C 1
ATOM 4087 O O . MET B 1 139 ? 1.693 -8.32 19.141 1 97.25 139 MET B O 1
ATOM 4091 N N . LYS B 1 140 ? 0.906 -9.281 17.266 1 97.12 140 LYS B N 1
ATOM 4092 C CA . LYS B 1 140 ? 1.021 -10.633 17.797 1 97.12 140 LYS B CA 1
ATOM 4093 C C . LYS B 1 140 ? 2.457 -10.938 18.219 1 97.12 140 LYS B C 1
ATOM 4095 O O . LYS B 1 140 ? 2.688 -11.562 19.25 1 97.12 140 LYS B O 1
ATOM 4100 N N . TYR B 1 141 ? 3.424 -10.477 17.438 1 97.56 141 TYR B N 1
ATOM 4101 C CA . TYR B 1 141 ? 4.805 -10.891 17.656 1 97.56 141 TYR B CA 1
ATOM 4102 C C . TYR B 1 141 ? 5.652 -9.719 18.141 1 97.56 141 TYR B C 1
ATOM 4104 O O . TYR B 1 141 ? 6.879 -9.82 18.219 1 97.56 141 TYR B O 1
ATOM 4112 N N . LYS B 1 142 ? 5.023 -8.586 18.422 1 96.88 142 LYS B N 1
ATOM 4113 C CA . LYS B 1 142 ? 5.676 -7.398 18.953 1 96.88 142 LYS B CA 1
ATOM 4114 C C . LYS B 1 142 ? 6.773 -6.906 18.016 1 96.88 142 LYS B C 1
ATOM 4116 O O . LYS B 1 142 ? 7.902 -6.66 18.453 1 96.88 142 LYS B O 1
ATOM 4121 N N . MET B 1 143 ? 6.418 -6.852 16.797 1 98.19 143 MET B N 1
ATOM 4122 C CA . MET B 1 143 ? 7.344 -6.387 15.773 1 98.19 143 MET B CA 1
ATOM 4123 C C . MET B 1 143 ? 7.281 -4.867 15.625 1 98.19 143 MET B C 1
ATOM 4125 O O . MET B 1 143 ? 6.414 -4.344 14.93 1 98.19 143 MET B O 1
ATOM 4129 N N . ARG B 1 144 ? 8.273 -4.125 16.078 1 98 144 ARG B N 1
ATOM 4130 C CA . ARG B 1 144 ? 8.172 -2.68 16.234 1 98 144 ARG B CA 1
ATOM 4131 C C . ARG B 1 144 ? 8.945 -1.95 15.141 1 98 144 ARG B C 1
ATOM 4133 O O . ARG B 1 144 ? 9.055 -0.723 15.164 1 98 144 ARG B O 1
ATOM 4140 N N . GLY B 1 145 ? 9.469 -2.715 14.195 1 98.19 145 GLY B N 1
ATOM 4141 C CA . GLY B 1 145 ? 10.266 -2.115 13.141 1 98.19 145 GLY B CA 1
ATOM 4142 C C . GLY B 1 145 ? 9.453 -1.241 12.203 1 98.19 145 GLY B C 1
ATOM 4143 O O . GLY B 1 145 ? 10 -0.364 11.531 1 98.19 145 GLY B O 1
ATOM 4144 N N . GLY B 1 146 ? 8.164 -1.471 12.141 1 98.06 146 GLY B N 1
ATOM 4145 C CA . GLY B 1 146 ? 7.262 -0.751 11.258 1 98.06 146 GLY B CA 1
ATOM 4146 C C . GLY B 1 146 ? 6.258 -1.654 10.562 1 98.06 146 GLY B C 1
ATOM 4147 O O . GLY B 1 146 ? 6.531 -2.834 10.336 1 98.06 146 GLY B O 1
ATOM 4148 N N . VAL B 1 147 ? 5.113 -1.121 10.25 1 98.19 147 VAL B N 1
ATOM 4149 C CA . VAL B 1 147 ? 4.062 -1.853 9.547 1 98.19 147 VAL B CA 1
ATOM 4150 C C . VAL B 1 147 ? 3.713 -1.13 8.25 1 98.19 147 VAL B C 1
ATOM 4152 O O . VAL B 1 147 ? 3.324 0.041 8.266 1 98.19 147 VAL B O 1
ATOM 4155 N N . GLU B 1 148 ? 3.889 -1.806 7.164 1 97.94 148 GLU B N 1
ATOM 4156 C CA . GLU B 1 148 ? 3.527 -1.313 5.84 1 97.94 148 GLU B CA 1
ATOM 4157 C C . GLU B 1 148 ? 2.623 -2.305 5.109 1 97.94 148 GLU B C 1
ATOM 4159 O O . GLU B 1 148 ? 2.574 -3.484 5.465 1 97.94 148 GLU B O 1
ATOM 4164 N N . ALA B 1 149 ? 1.9 -1.788 4.199 1 98.38 149 ALA B N 1
ATOM 4165 C CA . ALA B 1 149 ? 1 -2.576 3.363 1 98.38 149 ALA B CA 1
ATOM 4166 C C . ALA B 1 149 ? 0.838 -1.943 1.983 1 98.38 149 ALA B C 1
ATOM 4168 O O . ALA B 1 149 ? 0.187 -0.905 1.843 1 98.38 149 ALA B O 1
ATOM 4169 N N . THR B 1 150 ? 1.416 -2.588 0.996 1 97.06 150 THR B N 1
ATOM 4170 C CA . THR B 1 150 ? 1.282 -2.131 -0.383 1 97.06 150 THR B CA 1
ATOM 4171 C C . THR B 1 150 ? 0.052 -2.75 -1.041 1 97.06 150 THR B C 1
ATOM 4173 O O . THR B 1 150 ? -0.282 -3.908 -0.779 1 97.06 150 THR B O 1
ATOM 4176 N N . SER B 1 151 ? -0.659 -1.941 -1.794 1 97.38 151 SER B N 1
ATOM 4177 C CA . SER B 1 151 ? -1.797 -2.402 -2.582 1 97.38 151 SER B CA 1
ATOM 4178 C C . SER B 1 151 ? -1.646 -2.02 -4.051 1 97.38 151 SER B C 1
ATOM 4180 O O . SER B 1 151 ? -2.025 -0.917 -4.449 1 97.38 151 SER B O 1
ATOM 4182 N N . THR B 1 152 ? -1.131 -2.945 -4.793 1 97.5 152 THR B N 1
ATOM 4183 C CA . THR B 1 152 ? -0.821 -2.689 -6.195 1 97.5 152 THR B CA 1
ATOM 4184 C C . THR B 1 152 ? -1.357 -3.812 -7.082 1 97.5 152 THR B C 1
ATOM 4186 O O . THR B 1 152 ? -0.625 -4.363 -7.906 1 97.5 152 THR B O 1
ATOM 4189 N N . ALA B 1 153 ? -2.598 -4.129 -6.883 1 96.94 153 ALA B N 1
ATOM 4190 C CA . ALA B 1 153 ? -3.275 -5.156 -7.672 1 96.94 153 ALA B CA 1
ATOM 4191 C C . ALA B 1 153 ? -2.512 -6.477 -7.629 1 96.94 153 ALA B C 1
ATOM 4193 O O . ALA B 1 153 ? -2.164 -6.965 -6.551 1 96.94 153 ALA B O 1
ATOM 4194 N N . CYS B 1 154 ? -2.309 -7.105 -8.789 1 97.62 154 CYS B N 1
ATOM 4195 C CA . CYS B 1 154 ? -1.754 -8.453 -8.844 1 97.62 154 CYS B CA 1
ATOM 4196 C C . CYS B 1 154 ? -0.266 -8.445 -8.508 1 97.62 154 CYS B C 1
ATOM 4198 O O . CYS B 1 154 ? 0.32 -9.492 -8.234 1 97.62 154 CYS B O 1
ATOM 4200 N N . ALA B 1 155 ? 0.36 -7.285 -8.391 1 98.38 155 ALA B N 1
ATOM 4201 C CA . ALA B 1 155 ? 1.787 -7.199 -8.094 1 98.38 155 ALA B CA 1
ATOM 4202 C C . ALA B 1 155 ? 2.025 -6.996 -6.602 1 98.38 155 ALA B C 1
ATOM 4204 O O . ALA B 1 155 ? 3.172 -6.941 -6.152 1 98.38 155 ALA B O 1
ATOM 4205 N N . THR B 1 156 ? 1.01 -6.965 -5.801 1 98.69 156 THR B N 1
ATOM 4206 C CA . THR B 1 156 ? 1.049 -6.621 -4.383 1 98.69 156 THR B CA 1
ATOM 4207 C C . THR B 1 156 ? 2.053 -7.496 -3.641 1 98.69 156 THR B C 1
ATOM 4209 O O . THR B 1 156 ? 2.914 -6.988 -2.92 1 98.69 156 THR B O 1
ATOM 4212 N N . GLY B 1 157 ? 1.969 -8.75 -3.818 1 98.88 157 GLY B N 1
ATOM 4213 C CA . GLY B 1 157 ? 2.809 -9.68 -3.076 1 98.88 157 GLY B CA 1
ATOM 4214 C C . GLY B 1 157 ? 4.293 -9.461 -3.314 1 98.88 157 GLY B C 1
ATOM 4215 O O . GLY B 1 157 ? 5.078 -9.414 -2.365 1 98.88 157 GLY B O 1
ATOM 4216 N N . LEU B 1 158 ? 4.727 -9.289 -4.547 1 98.88 158 LEU B N 1
ATOM 4217 C CA . LEU B 1 158 ? 6.145 -9.117 -4.852 1 98.88 158 LEU B CA 1
ATOM 4218 C C . LEU B 1 158 ? 6.621 -7.727 -4.453 1 98.88 158 LEU B C 1
ATOM 4220 O O . LEU B 1 158 ? 7.773 -7.555 -4.047 1 98.88 158 LEU B O 1
ATOM 4224 N N . HIS B 1 159 ? 5.715 -6.746 -4.586 1 98.81 159 HIS B N 1
ATOM 4225 C CA . HIS B 1 159 ? 6.086 -5.43 -4.074 1 98.81 159 HIS B CA 1
ATOM 4226 C C . HIS B 1 159 ? 6.379 -5.484 -2.58 1 98.81 159 HIS B C 1
ATOM 4228 O O . HIS B 1 159 ? 7.352 -4.887 -2.113 1 98.81 159 HIS B O 1
ATOM 4234 N N . CYS B 1 160 ? 5.527 -6.188 -1.843 1 98.94 160 CYS B N 1
ATOM 4235 C CA . CYS B 1 160 ? 5.715 -6.27 -0.399 1 98.94 160 CYS B CA 1
ATOM 4236 C C . CYS B 1 160 ? 7.023 -6.977 -0.061 1 98.94 160 CYS B C 1
ATOM 4238 O O . CYS B 1 160 ? 7.801 -6.488 0.761 1 98.94 160 CYS B O 1
ATOM 4240 N N . ILE B 1 161 ? 7.305 -8.086 -0.667 1 98.94 161 ILE B N 1
ATOM 4241 C CA . ILE B 1 161 ? 8.531 -8.828 -0.402 1 98.94 161 ILE B CA 1
ATOM 4242 C C . ILE B 1 161 ? 9.742 -8.008 -0.854 1 98.94 161 ILE B C 1
ATOM 4244 O O . ILE B 1 161 ? 10.734 -7.914 -0.133 1 98.94 161 ILE B O 1
ATOM 4248 N N . GLY B 1 162 ? 9.672 -7.441 -2.043 1 98.88 162 GLY B N 1
ATOM 4249 C CA . GLY B 1 162 ? 10.773 -6.645 -2.572 1 98.88 162 GLY B CA 1
ATOM 4250 C C . GLY B 1 162 ? 11.094 -5.43 -1.723 1 98.88 162 GLY B C 1
ATOM 4251 O O . GLY B 1 162 ? 12.266 -5.125 -1.483 1 98.88 162 GLY B O 1
ATOM 4252 N N . ASN B 1 163 ? 10.07 -4.695 -1.296 1 98.69 163 ASN B N 1
ATOM 4253 C CA . ASN B 1 163 ? 10.273 -3.543 -0.427 1 98.69 163 ASN B CA 1
ATOM 4254 C C . ASN B 1 163 ? 10.93 -3.943 0.893 1 98.69 163 ASN B C 1
ATOM 4256 O O . ASN B 1 163 ? 11.82 -3.25 1.386 1 98.69 163 ASN B O 1
ATOM 4260 N N . ALA B 1 164 ? 10.43 -5.023 1.456 1 98.81 164 ALA B N 1
ATOM 4261 C CA . ALA B 1 164 ? 11.016 -5.52 2.697 1 98.81 164 ALA B CA 1
ATOM 4262 C C . ALA B 1 164 ? 12.469 -5.949 2.488 1 98.81 164 ALA B C 1
ATOM 4264 O O . ALA B 1 164 ? 13.328 -5.699 3.338 1 98.81 164 ALA B O 1
ATOM 4265 N N . PHE B 1 165 ? 12.766 -6.566 1.381 1 98.88 165 PHE B N 1
ATOM 4266 C CA . PHE B 1 165 ? 14.117 -6.953 1.003 1 98.88 165 PHE B CA 1
ATOM 4267 C C . PHE B 1 165 ? 15.039 -5.742 0.979 1 98.88 165 PHE B C 1
ATOM 4269 O O . PHE B 1 165 ? 16.109 -5.762 1.585 1 98.88 165 PHE B O 1
ATOM 4276 N N . GLN B 1 166 ? 14.633 -4.688 0.336 1 98.25 166 GLN B N 1
ATOM 4277 C CA . GLN B 1 166 ? 15.453 -3.484 0.232 1 98.25 166 GLN B CA 1
ATOM 4278 C C . GLN B 1 166 ? 15.672 -2.852 1.602 1 98.25 166 GLN B C 1
ATOM 4280 O O . GLN B 1 166 ? 16.75 -2.322 1.878 1 98.25 166 GLN B O 1
ATOM 4285 N N . SER B 1 167 ? 14.625 -2.893 2.426 1 98.06 167 SER B N 1
ATOM 4286 C CA . SER B 1 167 ? 14.766 -2.34 3.77 1 98.06 167 SER B CA 1
ATOM 4287 C C . SER B 1 167 ? 15.852 -3.061 4.555 1 98.06 167 SER B C 1
ATOM 4289 O O . SER B 1 167 ? 16.625 -2.43 5.289 1 98.06 167 SER B O 1
ATOM 4291 N N . ILE B 1 168 ? 15.875 -4.348 4.457 1 98.62 168 ILE B N 1
ATOM 4292 C CA . ILE B 1 168 ? 16.906 -5.125 5.141 1 98.62 168 ILE B CA 1
ATOM 4293 C C . ILE B 1 168 ? 18.266 -4.883 4.477 1 98.62 168 ILE B C 1
ATOM 4295 O O . ILE B 1 168 ? 19.266 -4.664 5.16 1 98.62 168 ILE B O 1
ATOM 4299 N N . GLN B 1 169 ? 18.266 -4.945 3.17 1 98.25 169 GLN B N 1
ATOM 4300 C CA . GLN B 1 169 ? 19.5 -4.828 2.387 1 98.25 169 GLN B CA 1
ATOM 4301 C C . GLN B 1 169 ? 20.25 -3.541 2.723 1 98.25 169 GLN B C 1
ATOM 4303 O O . GLN B 1 169 ? 21.469 -3.539 2.822 1 98.25 169 GLN B O 1
ATOM 4308 N N . TYR B 1 170 ? 19.5 -2.471 2.967 1 96.5 170 TYR B N 1
ATOM 4309 C CA . TYR B 1 170 ? 20.125 -1.167 3.178 1 96.5 170 TYR B CA 1
ATOM 4310 C C . TYR B 1 170 ? 20.219 -0.844 4.664 1 96.5 170 TYR B C 1
ATOM 4312 O O . TYR B 1 170 ? 20.641 0.253 5.039 1 96.5 170 TYR B O 1
ATOM 4320 N N . GLY B 1 171 ? 19.812 -1.723 5.539 1 96.19 171 GLY B N 1
ATOM 4321 C CA . GLY B 1 171 ? 20.078 -1.613 6.965 1 96.19 171 GLY B CA 1
ATOM 4322 C C . GLY B 1 171 ? 19.016 -0.846 7.719 1 96.19 171 GLY B C 1
ATOM 4323 O O . GLY B 1 171 ? 19.219 -0.461 8.875 1 96.19 171 GLY B O 1
ATOM 4324 N N . HIS B 1 172 ? 17.828 -0.644 7.102 1 95.44 172 HIS B N 1
ATOM 4325 C CA . HIS B 1 172 ? 16.734 0.044 7.785 1 95.44 172 HIS B CA 1
ATOM 4326 C C . HIS B 1 172 ? 16.094 -0.853 8.844 1 95.44 172 HIS B C 1
ATOM 4328 O O . HIS B 1 172 ? 15.484 -0.362 9.789 1 95.44 172 HIS B O 1
ATOM 4334 N N . CYS B 1 173 ? 16.141 -2.125 8.625 1 97.38 173 CYS B N 1
ATOM 4335 C CA . CYS B 1 173 ? 15.695 -3.131 9.586 1 97.38 173 CYS B CA 1
ATOM 4336 C C . CYS B 1 173 ? 16.562 -4.383 9.5 1 97.38 173 CYS B C 1
ATOM 4338 O O . CYS B 1 173 ? 17.375 -4.52 8.586 1 97.38 173 CYS B O 1
ATOM 4340 N N . ARG B 1 174 ? 16.391 -5.27 10.492 1 97.94 174 ARG B N 1
ATOM 4341 C CA . ARG B 1 174 ? 17.219 -6.477 10.539 1 97.94 174 ARG B CA 1
ATOM 4342 C C . ARG B 1 174 ? 16.453 -7.672 9.977 1 97.94 174 ARG B C 1
ATOM 4344 O O . ARG B 1 174 ? 17.062 -8.617 9.461 1 97.94 174 ARG B O 1
ATOM 4351 N N . ARG B 1 175 ? 15.133 -7.605 10.156 1 98.69 175 ARG B N 1
ATOM 4352 C CA . ARG B 1 175 ? 14.258 -8.711 9.781 1 98.69 175 ARG B CA 1
ATOM 4353 C C . ARG B 1 175 ? 12.922 -8.195 9.258 1 98.69 175 ARG B C 1
ATOM 4355 O O . ARG B 1 175 ? 12.57 -7.035 9.477 1 98.69 175 ARG B O 1
ATOM 4362 N N . ALA B 1 176 ? 12.211 -9.094 8.562 1 98.94 176 ALA B N 1
ATOM 4363 C CA . ALA B 1 176 ? 10.898 -8.695 8.055 1 98.94 176 ALA B CA 1
ATOM 4364 C C . ALA B 1 176 ? 10.008 -9.922 7.848 1 98.94 176 ALA B C 1
ATOM 4366 O O . ALA B 1 176 ? 10.484 -10.984 7.453 1 98.94 176 ALA B O 1
ATOM 4367 N N . LEU B 1 177 ? 8.773 -9.797 8.164 1 98.88 177 LEU B N 1
ATOM 4368 C CA . LEU B 1 177 ? 7.715 -10.633 7.598 1 98.88 177 LEU B CA 1
ATOM 4369 C C . LEU B 1 177 ? 7.043 -9.938 6.418 1 98.88 177 LEU B C 1
ATOM 4371 O O . LEU B 1 177 ? 6.539 -8.82 6.555 1 98.88 177 LEU B O 1
ATOM 4375 N N . ALA B 1 178 ? 7.047 -10.586 5.266 1 98.94 178 ALA B N 1
ATOM 4376 C CA . ALA B 1 178 ? 6.562 -9.891 4.078 1 98.94 178 ALA B CA 1
ATOM 4377 C C . ALA B 1 178 ? 5.758 -10.828 3.184 1 98.94 178 ALA B C 1
ATOM 4379 O O . ALA B 1 178 ? 6.039 -12.023 3.115 1 98.94 178 ALA B O 1
ATOM 4380 N N . GLY B 1 179 ? 4.805 -10.32 2.508 1 98.94 179 GLY B N 1
ATOM 4381 C CA . GLY B 1 179 ? 3.953 -11.039 1.578 1 98.94 179 GLY B CA 1
ATOM 4382 C C . GLY B 1 179 ? 2.609 -10.367 1.358 1 98.94 179 GLY B C 1
ATOM 4383 O O . GLY B 1 179 ? 2.514 -9.141 1.36 1 98.94 179 GLY B O 1
ATOM 4384 N N . ALA B 1 180 ? 1.616 -11.195 1 1 98.94 180 ALA B N 1
ATOM 4385 C CA . ALA B 1 180 ? 0.284 -10.648 0.75 1 98.94 180 ALA B CA 1
ATOM 4386 C C . ALA B 1 180 ? -0.793 -11.703 0.986 1 98.94 180 ALA B C 1
ATOM 4388 O O . ALA B 1 180 ? -0.504 -12.898 1 1 98.94 180 ALA B O 1
ATOM 4389 N N . VAL B 1 181 ? -1.98 -11.195 1.225 1 98.88 181 VAL B N 1
ATOM 4390 C CA . VAL B 1 181 ? -3.154 -12.023 1.471 1 98.88 181 VAL B CA 1
ATOM 4391 C C . VAL B 1 181 ? -4.324 -11.531 0.621 1 98.88 181 VAL B C 1
ATOM 4393 O O . VAL B 1 181 ? -4.469 -10.328 0.395 1 98.88 181 VAL B O 1
ATOM 4396 N N . GLU B 1 182 ? -5.078 -12.484 0.124 1 98.5 182 GLU B N 1
ATOM 4397 C CA . GLU B 1 182 ? -6.293 -12.156 -0.616 1 98.5 182 GLU B CA 1
ATOM 4398 C C . GLU B 1 182 ? -7.43 -13.109 -0.267 1 98.5 182 GLU B C 1
ATOM 4400 O O . GLU B 1 182 ? -7.289 -14.328 -0.407 1 98.5 182 GLU B O 1
ATOM 4405 N N . CYS B 1 183 ? -8.523 -12.586 0.211 1 97.5 183 CYS B N 1
ATOM 4406 C CA . CYS B 1 183 ? -9.758 -13.312 0.488 1 97.5 183 CYS B CA 1
ATOM 4407 C C . CYS B 1 183 ? -10.938 -12.672 -0.235 1 97.5 183 CYS B C 1
ATOM 4409 O O . CYS B 1 183 ? -11.945 -12.344 0.387 1 97.5 183 CYS B O 1
ATOM 4411 N N . ALA B 1 184 ? -10.836 -12.602 -1.523 1 95.75 184 ALA B N 1
ATOM 4412 C CA . ALA B 1 184 ? -11.797 -11.789 -2.273 1 95.75 184 ALA B CA 1
ATOM 4413 C C . ALA B 1 184 ? -12.758 -12.672 -3.066 1 95.75 184 ALA B C 1
ATOM 4415 O O . ALA B 1 184 ? -13.445 -12.188 -3.973 1 95.75 184 ALA B O 1
ATOM 4416 N N . LEU B 1 185 ? -12.773 -13.938 -2.785 1 96.94 185 LEU B N 1
ATOM 4417 C CA . LEU B 1 185 ? -13.68 -14.836 -3.498 1 96.94 185 LEU B CA 1
ATOM 4418 C C . LEU B 1 185 ? -15.117 -14.625 -3.039 1 96.94 185 LEU B C 1
ATOM 4420 O O . LEU B 1 185 ? -15.57 -15.273 -2.094 1 96.94 185 LEU B O 1
ATOM 4424 N N . ASN B 1 186 ? -15.938 -13.812 -3.711 1 97.5 186 ASN B N 1
ATOM 4425 C CA . ASN B 1 186 ? -17.328 -13.508 -3.422 1 97.5 186 ASN B CA 1
ATOM 4426 C C . ASN B 1 186 ? -18.078 -13.039 -4.672 1 97.5 186 ASN B C 1
ATOM 4428 O O . ASN B 1 186 ? -17.453 -12.719 -5.684 1 97.5 186 ASN B O 1
ATOM 4432 N N . PRO B 1 187 ? -19.391 -12.961 -4.645 1 98 187 PRO B N 1
ATOM 4433 C CA . PRO B 1 187 ? -20.172 -12.641 -5.84 1 98 187 PRO B CA 1
ATOM 4434 C C . PRO B 1 187 ? -19.859 -11.258 -6.398 1 98 187 PRO B C 1
ATOM 4436 O O . PRO B 1 187 ? -19.922 -11.047 -7.613 1 98 187 PRO B O 1
ATOM 4439 N N . ILE B 1 188 ? -19.531 -10.297 -5.551 1 98.5 188 ILE B N 1
ATOM 4440 C CA . ILE B 1 188 ? -19.312 -8.914 -5.98 1 98.5 188 ILE B CA 1
ATOM 4441 C C . ILE B 1 188 ? -18.047 -8.844 -6.82 1 98.5 188 ILE B C 1
ATOM 4443 O O . ILE B 1 188 ? -18.047 -8.273 -7.914 1 98.5 188 ILE B O 1
ATOM 4447 N N . SER B 1 189 ? -16.969 -9.43 -6.27 1 98.19 189 SER B N 1
ATOM 4448 C CA . SER B 1 189 ? -15.703 -9.422 -6.992 1 98.19 189 SER B CA 1
ATOM 4449 C C . SER B 1 189 ? -15.805 -10.211 -8.289 1 98.19 189 SER B C 1
ATOM 4451 O O . SER B 1 189 ? -15.289 -9.789 -9.328 1 98.19 189 SER B O 1
ATOM 4453 N N . LEU B 1 190 ? -16.438 -11.359 -8.234 1 98.31 190 LEU B N 1
ATOM 4454 C CA . LEU B 1 190 ? -16.609 -12.18 -9.43 1 98.31 190 LEU B CA 1
ATOM 4455 C C . LEU B 1 190 ? -17.406 -11.445 -10.5 1 98.31 190 LEU B C 1
ATOM 4457 O O . LEU B 1 190 ? -17.047 -11.484 -11.68 1 98.31 190 LEU B O 1
ATOM 4461 N N . ALA B 1 191 ? -18.469 -10.766 -10.094 1 98.38 191 ALA B N 1
ATOM 4462 C CA . ALA B 1 191 ? -19.25 -9.969 -11.031 1 98.38 191 ALA B CA 1
ATOM 4463 C C . ALA B 1 191 ? -18.391 -8.867 -11.648 1 98.38 191 ALA B C 1
ATOM 4465 O O . ALA B 1 191 ? -18.469 -8.609 -12.852 1 98.38 191 ALA B O 1
ATOM 4466 N N . GLY B 1 192 ? -17.609 -8.195 -10.82 1 98.19 192 GLY B N 1
ATOM 4467 C CA . GLY B 1 192 ? -16.75 -7.129 -11.297 1 98.19 192 GLY B CA 1
ATOM 4468 C C . GLY B 1 192 ? -15.742 -7.594 -12.32 1 98.19 192 GLY B C 1
ATOM 4469 O O . GLY B 1 192 ? -15.625 -7 -13.398 1 98.19 192 GLY B O 1
ATOM 4470 N N . PHE B 1 193 ? -15.023 -8.641 -12.031 1 97.94 193 PHE B N 1
ATOM 4471 C CA . PHE B 1 193 ? -13.992 -9.141 -12.93 1 97.94 193 PHE B CA 1
ATOM 4472 C C . PHE B 1 193 ? -14.609 -9.75 -14.18 1 97.94 193 PHE B C 1
ATOM 4474 O O . PHE B 1 193 ? -14.039 -9.672 -15.266 1 97.94 193 PHE B O 1
ATOM 4481 N N . ASP B 1 194 ? -15.719 -10.336 -13.984 1 97.75 194 ASP B N 1
ATOM 4482 C CA . ASP B 1 194 ? -16.422 -10.898 -15.141 1 97.75 194 ASP B CA 1
ATOM 4483 C C . ASP B 1 194 ? -16.828 -9.797 -16.125 1 97.75 194 ASP B C 1
ATOM 4485 O O . ASP B 1 194 ? -16.703 -9.961 -17.328 1 97.75 194 ASP B O 1
ATOM 4489 N N . ARG B 1 195 ? -17.328 -8.719 -15.625 1 97.12 195 ARG B N 1
ATOM 4490 C CA . ARG B 1 195 ? -17.828 -7.617 -16.453 1 97.12 195 ARG B CA 1
ATOM 4491 C C . ARG B 1 195 ? -16.688 -6.973 -17.234 1 97.12 195 ARG B C 1
ATOM 4493 O O . ARG B 1 195 ? -16.906 -6.445 -18.328 1 97.12 195 ARG B O 1
ATOM 4500 N N . MET B 1 196 ? -15.555 -7.016 -16.719 1 95.5 196 MET B N 1
ATOM 4501 C CA . MET B 1 196 ? -14.438 -6.449 -17.469 1 95.5 196 MET B CA 1
ATOM 4502 C C . MET B 1 196 ? -13.766 -7.512 -18.328 1 95.5 196 MET B C 1
ATOM 4504 O O . MET B 1 196 ? -12.68 -7.293 -18.859 1 95.5 196 MET B O 1
ATOM 4508 N N . ARG B 1 197 ? -14.297 -8.727 -18.391 1 95 197 ARG B N 1
ATOM 4509 C CA . ARG B 1 197 ? -13.922 -9.812 -19.297 1 95 197 ARG B CA 1
ATOM 4510 C C . ARG B 1 197 ? -12.539 -10.359 -18.953 1 95 197 ARG B C 1
ATOM 4512 O O . ARG B 1 197 ? -11.758 -10.68 -19.844 1 95 197 ARG B O 1
ATOM 4519 N N . ALA B 1 198 ? -12.328 -10.438 -17.641 1 96.06 198 ALA B N 1
ATOM 4520 C CA . ALA B 1 198 ? -11.023 -10.906 -17.188 1 96.06 198 ALA B CA 1
ATOM 4521 C C . ALA B 1 198 ? -11.078 -12.383 -16.797 1 96.06 198 ALA B C 1
ATOM 4523 O O . ALA B 1 198 ? -10.039 -13.039 -16.703 1 96.06 198 ALA B O 1
ATOM 4524 N N . LEU B 1 199 ? -12.273 -12.906 -16.609 1 97.81 199 LEU B N 1
ATOM 4525 C CA . LEU B 1 199 ? -12.398 -14.258 -16.078 1 97.81 199 LEU B CA 1
ATOM 4526 C C . LEU B 1 199 ? -12.656 -15.266 -17.188 1 97.81 199 LEU B C 1
ATOM 4528 O O . LEU B 1 199 ? -13.344 -14.961 -18.156 1 97.81 199 LEU B O 1
ATOM 4532 N N . ALA B 1 200 ? -12.07 -16.391 -16.953 1 97.31 200 ALA B N 1
ATOM 4533 C CA . ALA B 1 200 ? -12.477 -17.516 -17.781 1 97.31 200 ALA B CA 1
ATOM 4534 C C . ALA B 1 200 ? -13.867 -18 -17.406 1 97.31 200 ALA B C 1
ATOM 4536 O O . ALA B 1 200 ? -14.227 -18.031 -16.219 1 97.31 200 ALA B O 1
ATOM 4537 N N . ARG B 1 201 ? -14.602 -18.438 -18.406 1 94.81 201 ARG B N 1
ATOM 4538 C CA . ARG B 1 201 ? -15.953 -18.938 -18.156 1 94.81 201 ARG B CA 1
ATOM 4539 C C . ARG B 1 201 ? -16.047 -20.422 -18.5 1 94.81 201 ARG B C 1
ATOM 4541 O O . ARG B 1 201 ? -15.414 -20.891 -19.453 1 94.81 201 ARG B O 1
ATOM 4548 N N . GLY B 1 202 ? -16.828 -21.094 -17.734 1 95.25 202 GLY B N 1
ATOM 4549 C CA . GLY B 1 202 ? -17.062 -22.516 -17.891 1 95.25 202 GLY B CA 1
ATOM 4550 C C . GLY B 1 202 ? -17.172 -23.25 -16.562 1 95.25 202 GLY B C 1
ATOM 4551 O O . GLY B 1 202 ? -17.141 -22.641 -15.5 1 95.25 202 GLY B O 1
ATOM 4552 N N . GLU B 1 203 ? -17.406 -24.531 -16.703 1 96.56 203 GLU B N 1
ATOM 4553 C CA . GLU B 1 203 ? -17.578 -25.344 -15.492 1 96.56 203 GLU B CA 1
ATOM 4554 C C . GLU B 1 203 ? -16.422 -26.328 -15.312 1 96.56 203 GLU B C 1
ATOM 4556 O O . GLU B 1 203 ? -16.312 -26.984 -14.281 1 96.56 203 GLU B O 1
ATOM 4561 N N . ASP B 1 204 ? -15.578 -26.359 -16.266 1 96 204 ASP B N 1
ATOM 4562 C CA . ASP B 1 204 ? -14.438 -27.266 -16.234 1 96 204 ASP B CA 1
ATOM 4563 C C . ASP B 1 204 ? -13.273 -26.656 -15.453 1 96 204 ASP B C 1
ATOM 4565 O O . ASP B 1 204 ? -12.805 -25.562 -15.766 1 96 204 ASP B O 1
ATOM 4569 N N . PRO B 1 205 ? -12.742 -27.375 -14.5 1 94.5 205 PRO B N 1
ATOM 4570 C CA . PRO B 1 205 ? -11.641 -26.859 -13.68 1 94.5 205 PRO B CA 1
ATOM 4571 C C . PRO B 1 205 ? -10.367 -26.625 -14.484 1 94.5 205 PRO B C 1
ATOM 4573 O O . PRO B 1 205 ? -9.438 -25.984 -14 1 94.5 205 PRO B O 1
ATOM 4576 N N . GLU B 1 206 ? -10.305 -27.094 -15.703 1 96.5 206 GLU B N 1
ATOM 4577 C CA . GLU B 1 206 ? -9.094 -26.984 -16.516 1 96.5 206 GLU B CA 1
ATOM 4578 C C . GLU B 1 206 ? -9.117 -25.719 -17.359 1 96.5 206 GLU B C 1
ATOM 4580 O O . GLU B 1 206 ? -8.297 -25.562 -18.266 1 96.5 206 GLU B O 1
ATOM 4585 N N . ILE B 1 207 ? -9.93 -24.766 -17 1 97.12 207 ILE B N 1
ATOM 4586 C CA . ILE B 1 207 ? -10.125 -23.578 -17.828 1 97.12 207 ILE B CA 1
ATOM 4587 C C . ILE B 1 207 ? -9.047 -22.547 -17.531 1 97.12 207 ILE B C 1
ATOM 4589 O O . ILE B 1 207 ? -8.891 -21.578 -18.266 1 97.12 207 ILE B O 1
ATOM 4593 N N . SER B 1 208 ? -8.352 -22.688 -16.438 1 97.69 208 SER B N 1
ATOM 4594 C CA . SER B 1 208 ? -7.141 -21.906 -16.219 1 97.69 208 SER B CA 1
ATOM 4595 C C . SER B 1 208 ? -5.953 -22.484 -16.984 1 97.69 208 SER B C 1
ATOM 4597 O O . SER B 1 208 ? -5.426 -23.531 -16.609 1 97.69 208 SER B O 1
ATOM 4599 N N . ARG B 1 209 ? -5.473 -21.859 -18.016 1 96.81 209 ARG B N 1
ATOM 4600 C CA . ARG B 1 209 ? -4.531 -22.5 -18.922 1 96.81 209 ARG B CA 1
ATOM 4601 C C . ARG B 1 209 ? -3.455 -21.516 -19.375 1 96.81 209 ARG B C 1
ATOM 4603 O O . ARG B 1 209 ? -3.391 -21.156 -20.562 1 96.81 209 ARG B O 1
ATOM 4610 N N . PRO B 1 210 ? -2.568 -21.156 -18.516 1 97.69 210 PRO B N 1
ATOM 4611 C CA . PRO B 1 210 ? -1.491 -20.219 -18.859 1 97.69 210 PRO B CA 1
ATOM 4612 C C . PRO B 1 210 ? -0.75 -20.641 -20.125 1 97.69 210 PRO B C 1
ATOM 4614 O O . PRO B 1 210 ? -0.357 -21.797 -20.266 1 97.69 210 PRO B O 1
ATOM 4617 N N . PHE B 1 211 ? -0.59 -19.688 -21.094 1 97.56 211 PHE B N 1
ATOM 4618 C CA . PHE B 1 211 ? 0.189 -19.75 -22.328 1 97.56 211 PHE B CA 1
ATOM 4619 C C . PHE B 1 211 ? -0.496 -20.625 -23.359 1 97.56 211 PHE B C 1
ATOM 4621 O O . PHE B 1 211 ? -0.03 -20.75 -24.484 1 97.56 211 PHE B O 1
ATOM 4628 N N . ASP B 1 212 ? -1.584 -21.25 -22.953 1 97.69 212 ASP B N 1
ATOM 4629 C CA . ASP B 1 212 ? -2.295 -22.078 -23.922 1 97.69 212 ASP B CA 1
ATOM 4630 C C . ASP B 1 212 ? -3.027 -21.219 -24.953 1 97.69 212 ASP B C 1
ATOM 4632 O O . ASP B 1 212 ? -3.516 -20.141 -24.625 1 97.69 212 ASP B O 1
ATOM 4636 N N . LYS B 1 213 ? -3.135 -21.688 -26.078 1 96 213 LYS B N 1
ATOM 4637 C CA . LYS B 1 213 ? -3.76 -20.938 -27.172 1 96 213 LYS B CA 1
ATOM 4638 C C . LYS B 1 213 ? -5.238 -20.688 -26.891 1 96 213 LYS B C 1
ATOM 4640 O O . LYS B 1 213 ? -5.805 -19.703 -27.359 1 96 213 LYS B O 1
ATOM 4645 N N . LYS B 1 214 ? -5.855 -21.516 -26.109 1 95.56 214 LYS B N 1
ATOM 4646 C CA . LYS B 1 214 ? -7.289 -21.422 -25.844 1 95.56 214 LYS B CA 1
ATOM 4647 C C . LYS B 1 214 ? -7.559 -20.641 -24.562 1 95.56 214 LYS B C 1
ATOM 4649 O O . LYS B 1 214 ? -8.695 -20.578 -24.094 1 95.56 214 LYS B O 1
ATOM 4654 N N . ARG B 1 215 ? -6.547 -20.031 -24.062 1 96.38 215 ARG B N 1
ATOM 4655 C CA . ARG B 1 215 ? -6.719 -19.281 -22.828 1 96.38 215 ARG B CA 1
ATOM 4656 C C . ARG B 1 215 ? -7.758 -18.172 -23 1 96.38 215 ARG B C 1
ATOM 4658 O O . ARG B 1 215 ? -7.832 -17.547 -24.062 1 96.38 215 ARG B O 1
ATOM 4665 N N . ALA B 1 216 ? -8.555 -17.906 -21.891 1 96.38 216 ALA B N 1
ATOM 4666 C CA . ALA B 1 216 ? -9.648 -16.969 -22.062 1 96.38 216 ALA B CA 1
ATOM 4667 C C . ALA B 1 216 ? -9.844 -16.125 -20.797 1 96.38 216 ALA B C 1
ATOM 4669 O O . ALA B 1 216 ? -10.891 -15.5 -20.625 1 96.38 216 ALA B O 1
ATOM 4670 N N . GLY B 1 217 ? -8.914 -16.156 -19.906 1 97.38 217 GLY B N 1
ATOM 4671 C CA . GLY B 1 217 ? -9.031 -15.398 -18.672 1 97.38 217 GLY B CA 1
ATOM 4672 C C . GLY B 1 217 ? -8.555 -16.156 -17.453 1 97.38 217 GLY B C 1
ATOM 4673 O O . GLY B 1 217 ? -8.266 -17.359 -17.547 1 97.38 217 GLY B O 1
ATOM 4674 N N . PHE B 1 218 ? -8.5 -15.43 -16.344 1 97.69 218 PHE B N 1
ATOM 4675 C CA . PHE B 1 218 ? -8 -16.125 -15.164 1 97.69 218 PHE B CA 1
ATOM 4676 C C . PHE B 1 218 ? -9.156 -16.719 -14.352 1 97.69 218 PHE B C 1
ATOM 4678 O O . PHE B 1 218 ? -10.312 -16.359 -14.57 1 97.69 218 PHE B O 1
ATOM 4685 N N . VAL B 1 219 ? -8.852 -17.719 -13.594 1 98.69 219 VAL B N 1
ATOM 4686 C CA . VAL B 1 219 ? -9.711 -18.25 -12.547 1 98.69 219 VAL B CA 1
ATOM 4687 C C . VAL B 1 219 ? -9.344 -17.641 -11.195 1 98.69 219 VAL B C 1
ATOM 4689 O O . VAL B 1 219 ? -8.18 -17.672 -10.789 1 98.69 219 VAL B O 1
ATOM 4692 N N . MET B 1 220 ? -10.328 -17.094 -10.531 1 98.5 220 MET B N 1
ATOM 4693 C CA . MET B 1 220 ? -10.055 -16.375 -9.289 1 98.5 220 MET B CA 1
ATOM 4694 C C . MET B 1 220 ? -9.883 -17.344 -8.133 1 98.5 220 MET B C 1
ATOM 4696 O O . MET B 1 220 ? -10.625 -18.328 -8.023 1 98.5 220 MET B O 1
ATOM 4700 N N . SER B 1 221 ? -8.922 -17.094 -7.348 1 98.69 221 SER B N 1
ATOM 4701 C CA . SER B 1 221 ? -8.625 -17.906 -6.18 1 98.69 221 SER B CA 1
ATOM 4702 C C . SER B 1 221 ? -8.312 -17.047 -4.961 1 98.69 221 SER B C 1
ATOM 4704 O O . SER B 1 221 ? -8.305 -15.812 -5.055 1 98.69 221 SER B O 1
ATOM 4706 N N . GLU B 1 222 ? -8.148 -17.625 -3.797 1 98.44 222 GLU B N 1
ATOM 4707 C CA . GLU B 1 222 ? -7.809 -16.938 -2.555 1 98.44 222 GLU B CA 1
ATOM 4708 C C . GLU B 1 222 ? -6.648 -17.641 -1.844 1 98.44 222 GLU B C 1
ATOM 4710 O O . GLU B 1 222 ? -6.336 -18.797 -2.137 1 98.44 222 GLU B O 1
ATOM 4715 N N . GLY B 1 223 ? -6.008 -16.891 -0.994 1 98.62 223 GLY B N 1
ATOM 4716 C CA . GLY B 1 223 ? -4.91 -17.453 -0.23 1 98.62 223 GLY B CA 1
ATOM 4717 C C . GLY B 1 223 ? -3.975 -16.406 0.339 1 98.62 223 GLY B C 1
ATOM 4718 O O . GLY B 1 223 ? -4.336 -15.234 0.429 1 98.62 223 GLY B O 1
ATOM 4719 N N . VAL B 1 224 ? -2.854 -16.859 0.827 1 98.81 224 VAL B N 1
ATOM 4720 C CA . VAL B 1 224 ? -1.854 -15.992 1.438 1 98.81 224 VAL B CA 1
ATOM 4721 C C . VAL B 1 224 ? -0.468 -16.609 1.296 1 98.81 224 VAL B C 1
ATOM 4723 O O . VAL B 1 224 ? -0.322 -17.844 1.351 1 98.81 224 VAL B O 1
ATOM 4726 N N . GLY B 1 225 ? 0.536 -15.836 0.98 1 98.94 225 GLY B N 1
ATOM 4727 C CA . GLY B 1 225 ? 1.947 -16.172 1.055 1 98.94 225 GLY B CA 1
ATOM 4728 C C . GLY B 1 225 ? 2.758 -15.195 1.871 1 98.94 225 GLY B C 1
ATOM 4729 O O . GLY B 1 225 ? 2.678 -13.984 1.651 1 98.94 225 GLY B O 1
ATOM 4730 N N . ILE B 1 226 ? 3.506 -15.719 2.887 1 98.94 226 ILE B N 1
ATOM 4731 C CA . ILE B 1 226 ? 4.324 -14.883 3.758 1 98.94 226 ILE B CA 1
ATOM 4732 C C . ILE B 1 226 ? 5.719 -15.492 3.898 1 98.94 226 ILE B C 1
ATOM 4734 O O . ILE B 1 226 ? 5.855 -16.719 4.051 1 98.94 226 ILE B O 1
ATOM 4738 N N . VAL B 1 227 ? 6.73 -14.648 3.828 1 99 227 VAL B N 1
ATOM 4739 C CA . VAL B 1 227 ? 8.102 -15.094 4.066 1 99 227 VAL B CA 1
ATOM 4740 C C . VAL B 1 227 ? 8.703 -14.312 5.23 1 99 227 VAL B C 1
ATOM 4742 O O . VAL B 1 227 ? 8.391 -13.133 5.422 1 99 227 VAL B O 1
ATOM 4745 N N . PHE B 1 228 ? 9.453 -14.969 6.02 1 98.94 228 PHE B N 1
ATOM 4746 C CA . PHE B 1 228 ? 10.289 -14.336 7.031 1 98.94 228 PHE B CA 1
ATOM 4747 C C . PHE B 1 228 ? 11.719 -14.164 6.52 1 98.94 228 PHE B C 1
ATOM 4749 O O . PHE B 1 228 ? 12.383 -15.148 6.188 1 98.94 228 PHE B O 1
ATOM 4756 N N . MET B 1 229 ? 12.164 -12.938 6.422 1 98.94 229 MET B N 1
ATOM 4757 C CA . MET B 1 229 ? 13.477 -12.602 5.891 1 98.94 229 MET B CA 1
ATOM 4758 C C . MET B 1 229 ? 14.352 -11.961 6.965 1 98.94 229 MET B C 1
ATOM 4760 O O . MET B 1 229 ? 13.844 -11.289 7.863 1 98.94 229 MET B O 1
ATOM 4764 N N . GLU B 1 230 ? 15.578 -12.141 6.855 1 98.88 230 GLU B N 1
ATOM 4765 C CA . GLU B 1 230 ? 16.531 -11.531 7.785 1 98.88 230 GLU B CA 1
ATOM 4766 C C . GLU B 1 230 ? 17.922 -11.445 7.172 1 98.88 230 GLU B C 1
ATOM 4768 O O . GLU B 1 230 ? 18.172 -12.008 6.102 1 98.88 230 GLU B O 1
ATOM 4773 N N . ARG B 1 231 ? 18.859 -10.68 7.789 1 98.75 231 ARG B N 1
ATOM 4774 C CA . ARG B 1 231 ? 20.266 -10.633 7.367 1 98.75 231 ARG B CA 1
ATOM 4775 C C . ARG B 1 231 ? 20.906 -12.008 7.48 1 98.75 231 ARG B C 1
ATOM 4777 O O . ARG B 1 231 ? 20.641 -12.75 8.43 1 98.75 231 ARG B O 1
ATOM 4784 N N . LEU B 1 232 ? 21.688 -12.273 6.492 1 98.81 232 LEU B N 1
ATOM 4785 C CA . LEU B 1 232 ? 22.406 -13.547 6.512 1 98.81 232 LEU B CA 1
ATOM 4786 C C . LEU B 1 232 ? 23.156 -13.727 7.82 1 98.81 232 LEU B C 1
ATOM 4788 O O . LEU B 1 232 ? 23.109 -14.805 8.422 1 98.81 232 LEU B O 1
ATOM 4792 N N . GLU B 1 233 ? 23.812 -12.688 8.281 1 98.38 233 GLU B N 1
ATOM 4793 C CA . GLU B 1 233 ? 24.609 -12.766 9.492 1 98.38 233 GLU B CA 1
ATOM 4794 C C . GLU B 1 233 ? 23.75 -13.094 10.711 1 98.38 233 GLU B C 1
ATOM 4796 O O . GLU B 1 233 ? 24.172 -13.844 11.594 1 98.38 233 GLU B O 1
ATOM 4801 N N . ASP B 1 234 ? 22.578 -12.539 10.766 1 97.94 234 ASP B N 1
ATOM 4802 C CA . ASP B 1 234 ? 21.672 -12.812 11.875 1 97.94 234 ASP B CA 1
ATOM 4803 C C . ASP B 1 234 ? 21.172 -14.258 11.836 1 97.94 234 ASP B C 1
ATOM 4805 O O . ASP B 1 234 ? 21.078 -14.914 12.875 1 97.94 234 ASP B O 1
ATOM 4809 N N . ALA B 1 235 ? 20.781 -14.734 10.664 1 98.44 235 ALA B N 1
ATOM 4810 C CA . ALA B 1 235 ? 20.328 -16.109 10.492 1 98.44 235 ALA B CA 1
ATOM 4811 C C . ALA B 1 235 ? 21.422 -17.109 10.922 1 98.44 235 ALA B C 1
ATOM 4813 O O . ALA B 1 235 ? 21.141 -18.078 11.609 1 98.44 235 ALA B O 1
ATOM 4814 N N . GLU B 1 236 ? 22.641 -16.844 10.484 1 98.31 236 GLU B N 1
ATOM 4815 C CA . GLU B 1 236 ? 23.766 -17.719 10.82 1 98.31 236 GLU B CA 1
ATOM 4816 C C . GLU B 1 236 ? 24.047 -17.719 12.32 1 98.31 236 GLU B C 1
ATOM 4818 O O . GLU B 1 236 ? 24.312 -18.766 12.906 1 98.31 236 GLU B O 1
ATOM 4823 N N . THR B 1 237 ? 24.016 -16.562 12.914 1 97.5 237 THR B N 1
ATOM 4824 C CA . THR B 1 237 ? 24.281 -16.422 14.344 1 97.5 237 THR B CA 1
ATOM 4825 C C . THR B 1 237 ? 23.297 -17.25 15.164 1 97.5 237 THR B C 1
ATOM 4827 O O . THR B 1 237 ? 23.688 -17.875 16.156 1 97.5 237 THR B O 1
ATOM 4830 N N . ARG B 1 238 ? 22.078 -17.359 14.766 1 96 238 ARG B N 1
ATOM 4831 C CA . ARG B 1 238 ? 21.094 -18.094 15.562 1 96 238 ARG B CA 1
ATOM 4832 C C . ARG B 1 238 ? 20.938 -19.516 15.047 1 96 238 ARG B C 1
ATOM 4834 O O . ARG B 1 238 ? 20.078 -20.266 15.516 1 96 238 ARG B O 1
ATOM 4841 N N . GLY B 1 239 ? 21.672 -19.906 13.984 1 97.38 239 GLY B N 1
ATOM 4842 C CA . GLY B 1 239 ? 21.656 -21.25 13.461 1 97.38 239 GLY B CA 1
ATOM 4843 C C . GLY B 1 239 ? 20.375 -21.594 12.711 1 97.38 239 GLY B C 1
ATOM 4844 O O . GLY B 1 239 ? 19.922 -22.734 12.742 1 97.38 239 GLY B O 1
ATOM 4845 N N . ALA B 1 240 ? 19.797 -20.625 12.094 1 98 240 ALA B N 1
ATOM 4846 C CA . ALA B 1 240 ? 18.562 -20.844 11.344 1 98 240 ALA B CA 1
ATOM 4847 C C . ALA B 1 240 ? 18.844 -21.609 10.047 1 98 240 ALA B C 1
ATOM 4849 O O . ALA B 1 240 ? 19.875 -21.406 9.414 1 98 240 ALA B O 1
ATOM 4850 N N . THR B 1 241 ? 17.922 -22.484 9.734 1 98.5 241 THR B N 1
ATOM 4851 C CA . THR B 1 241 ? 17.953 -23.078 8.398 1 98.5 241 THR B CA 1
ATOM 4852 C C . THR B 1 241 ? 17.594 -22.031 7.336 1 98.5 241 THR B C 1
ATOM 4854 O O . THR B 1 241 ? 16.562 -21.391 7.422 1 98.5 241 THR B O 1
ATOM 4857 N N . ILE B 1 242 ? 18.453 -21.875 6.363 1 98.81 242 ILE B N 1
ATOM 4858 C CA . ILE B 1 242 ? 18.219 -20.906 5.305 1 98.81 242 ILE B CA 1
ATOM 4859 C C . ILE B 1 242 ? 17.562 -21.578 4.105 1 98.81 242 ILE B C 1
ATOM 4861 O O . ILE B 1 242 ? 18.078 -22.594 3.602 1 98.81 242 ILE B O 1
ATOM 4865 N N . LEU B 1 243 ? 16.438 -21.047 3.639 1 98.88 243 LEU B N 1
ATOM 4866 C CA . LEU B 1 243 ? 15.641 -21.672 2.584 1 98.88 243 LEU B CA 1
ATOM 4867 C C . LEU B 1 243 ? 16.031 -21.109 1.218 1 98.88 243 LEU B C 1
ATOM 4869 O O . LEU B 1 243 ? 15.945 -21.812 0.211 1 98.88 243 LEU B O 1
ATOM 4873 N N . ALA B 1 244 ? 16.375 -19.859 1.154 1 98.94 244 ALA B N 1
ATOM 4874 C CA . ALA B 1 244 ? 16.719 -19.172 -0.082 1 98.94 244 ALA B CA 1
ATOM 4875 C C . ALA B 1 244 ? 17.344 -17.812 0.211 1 98.94 244 ALA B C 1
ATOM 4877 O O . ALA B 1 244 ? 17.328 -17.344 1.353 1 98.94 244 ALA B O 1
ATOM 4878 N N . GLU B 1 245 ? 17.984 -17.266 -0.748 1 98.88 245 GLU B N 1
ATOM 4879 C CA . GLU B 1 245 ? 18.484 -15.906 -0.709 1 98.88 245 GLU B CA 1
ATOM 4880 C C . GLU B 1 245 ? 17.766 -15.023 -1.727 1 98.88 245 GLU B C 1
ATOM 4882 O O . GLU B 1 245 ? 17.5 -15.461 -2.846 1 98.88 245 GLU B O 1
ATOM 4887 N N . VAL B 1 246 ? 17.328 -13.852 -1.314 1 98.94 246 VAL B N 1
ATOM 4888 C CA . VAL B 1 246 ? 16.812 -12.859 -2.252 1 98.94 246 VAL B CA 1
ATOM 4889 C C . VAL B 1 246 ? 17.969 -12.031 -2.814 1 98.94 246 VAL B C 1
ATOM 4891 O O . VAL B 1 246 ? 18.719 -11.406 -2.061 1 98.94 246 VAL B O 1
ATOM 4894 N N . LEU B 1 247 ? 18.094 -11.984 -4.168 1 98.69 247 LEU B N 1
ATOM 4895 C CA . LEU B 1 247 ? 19.266 -11.375 -4.773 1 98.69 247 LEU B CA 1
ATOM 4896 C C . LEU B 1 247 ? 18.938 -10.016 -5.371 1 98.69 247 LEU B C 1
ATOM 4898 O O . LEU B 1 247 ? 19.797 -9.133 -5.438 1 98.69 247 LEU B O 1
ATOM 4902 N N . GLY B 1 248 ? 17.703 -9.953 -5.836 1 98.69 248 GLY B N 1
ATOM 4903 C CA . GLY B 1 248 ? 17.375 -8.727 -6.555 1 98.69 248 GLY B CA 1
ATOM 4904 C C . GLY B 1 248 ? 15.891 -8.469 -6.656 1 98.69 248 GLY B C 1
ATOM 4905 O O . GLY B 1 248 ? 15.078 -9.375 -6.465 1 98.69 248 GLY B O 1
ATOM 4906 N N . TYR B 1 249 ? 15.578 -7.301 -6.922 1 98.75 249 TYR B N 1
ATOM 4907 C CA . TYR B 1 249 ? 14.227 -6.766 -7.012 1 98.75 249 TYR B CA 1
ATOM 4908 C C . TYR B 1 249 ? 14.148 -5.637 -8.031 1 98.75 249 TYR B C 1
ATOM 4910 O O . TYR B 1 249 ? 15.047 -4.793 -8.102 1 98.75 249 TYR B O 1
ATOM 4918 N N . GLY B 1 250 ? 13.109 -5.68 -8.922 1 98.69 250 GLY B N 1
ATOM 4919 C CA . GLY B 1 250 ? 12.891 -4.656 -9.93 1 98.69 250 GLY B CA 1
ATOM 4920 C C . GLY B 1 250 ? 11.422 -4.324 -10.133 1 98.69 250 GLY B C 1
ATOM 4921 O O . GLY B 1 250 ? 10.57 -5.215 -10.094 1 98.69 250 GLY B O 1
ATOM 4922 N N . ILE B 1 251 ? 11.172 -3.041 -10.297 1 98.62 251 ILE B N 1
ATOM 4923 C CA . ILE B 1 251 ? 9.812 -2.596 -10.562 1 98.62 251 ILE B CA 1
ATOM 4924 C C . ILE B 1 251 ? 9.789 -1.717 -11.805 1 98.62 251 ILE B C 1
ATOM 4926 O O . ILE B 1 251 ? 10.82 -1.198 -12.227 1 98.62 251 ILE B O 1
ATOM 4930 N N . SER B 1 252 ? 8.578 -1.618 -12.422 1 98.44 252 SER B N 1
ATOM 4931 C CA . SER B 1 252 ? 8.367 -0.771 -13.586 1 98.44 252 SER B CA 1
ATOM 4932 C C . SER B 1 252 ? 6.891 -0.452 -13.781 1 98.44 252 SER B C 1
ATOM 4934 O O . SER B 1 252 ? 6.039 -0.98 -13.062 1 98.44 252 SER B O 1
ATOM 4936 N N . SER B 1 253 ? 6.66 0.482 -14.648 1 96.88 253 SER B N 1
ATOM 4937 C CA . SER B 1 253 ? 5.328 0.753 -15.18 1 96.88 253 SER B CA 1
ATOM 4938 C C . SER B 1 253 ? 5.324 0.744 -16.703 1 96.88 253 SER B C 1
ATOM 4940 O O . SER B 1 253 ? 6.242 1.273 -17.328 1 96.88 253 SER B O 1
ATOM 4942 N N . ASP B 1 254 ? 4.387 0.188 -17.25 1 92.81 254 ASP B N 1
ATOM 4943 C CA . ASP B 1 254 ? 4.336 0.209 -18.703 1 92.81 254 ASP B CA 1
ATOM 4944 C C . ASP B 1 254 ? 3.645 1.473 -19.219 1 92.81 254 ASP B C 1
ATOM 4946 O O . ASP B 1 254 ? 3.793 1.843 -20.375 1 92.81 254 ASP B O 1
ATOM 4950 N N . CYS B 1 255 ? 2.869 2.096 -18.406 1 92.94 255 CYS B N 1
ATOM 4951 C CA . CYS B 1 255 ? 2.23 3.367 -18.719 1 92.94 255 CYS B CA 1
ATOM 4952 C C . CYS B 1 255 ? 1.383 3.25 -19.984 1 92.94 255 CYS B C 1
ATOM 4954 O O . CYS B 1 255 ? 1.385 4.152 -20.828 1 92.94 255 CYS B O 1
ATOM 4956 N N . TYR B 1 256 ? 0.707 2.219 -20.109 1 88.5 256 TYR B N 1
ATOM 4957 C CA . TYR B 1 256 ? 0.008 1.98 -21.375 1 88.5 256 TYR B CA 1
ATOM 4958 C C . TYR B 1 256 ? -1.502 1.979 -21.156 1 88.5 256 TYR B C 1
ATOM 4960 O O . TYR B 1 256 ? -2.223 2.744 -21.812 1 88.5 256 TYR B O 1
ATOM 4968 N N . HIS B 1 257 ? -1.951 1.201 -20.344 1 86.88 257 HIS B N 1
ATOM 4969 C CA . HIS B 1 257 ? -3.375 1.044 -20.078 1 86.88 257 HIS B CA 1
ATOM 4970 C C . HIS B 1 257 ? -3.615 0.519 -18.672 1 86.88 257 HIS B C 1
ATOM 4972 O O . HIS B 1 257 ? -2.721 -0.071 -18.062 1 86.88 257 HIS B O 1
ATOM 4978 N N . ILE B 1 258 ? -4.797 0.677 -18.188 1 85.94 258 ILE B N 1
ATOM 4979 C CA . ILE B 1 258 ? -5.109 0.35 -16.797 1 85.94 258 ILE B CA 1
ATOM 4980 C C . ILE B 1 258 ? -5.262 -1.162 -16.656 1 85.94 258 ILE B C 1
ATOM 4982 O O . ILE B 1 258 ? -5.07 -1.705 -15.562 1 85.94 258 ILE B O 1
ATOM 4986 N N . SER B 1 259 ? -5.586 -1.843 -17.75 1 86.44 259 SER B N 1
ATOM 4987 C CA . SER B 1 259 ? -5.879 -3.258 -17.547 1 86.44 259 SER B CA 1
ATOM 4988 C C . SER B 1 259 ? -5.188 -4.117 -18.609 1 86.44 259 SER B C 1
ATOM 4990 O O . SER B 1 259 ? -5.27 -5.348 -18.562 1 86.44 259 SER B O 1
ATOM 4992 N N . THR B 1 260 ? -4.512 -3.502 -19.516 1 88 260 THR B N 1
ATOM 4993 C CA . THR B 1 260 ? -3.842 -4.234 -20.594 1 88 260 THR B CA 1
ATOM 4994 C C . THR B 1 260 ? -2.369 -3.844 -20.672 1 88 260 THR B C 1
ATOM 4996 O O . THR B 1 260 ? -2.027 -2.662 -20.578 1 88 260 THR B O 1
ATOM 4999 N N . PRO B 1 261 ? -1.562 -4.84 -20.828 1 88 261 PRO B N 1
ATOM 5000 C CA . PRO B 1 261 ? -0.137 -4.52 -20.938 1 88 261 PRO B CA 1
ATOM 5001 C C . PRO B 1 261 ? 0.22 -3.873 -22.281 1 88 261 PRO B C 1
ATOM 5003 O O . PRO B 1 261 ? -0.489 -4.066 -23.266 1 88 261 PRO B O 1
ATOM 5006 N N . ASP B 1 262 ? 1.305 -3.143 -22.266 1 92.25 262 ASP B N 1
ATOM 5007 C CA . ASP B 1 262 ? 1.846 -2.582 -23.5 1 92.25 262 ASP B CA 1
ATOM 5008 C C . ASP B 1 262 ? 2.268 -3.688 -24.469 1 92.25 262 ASP B C 1
ATOM 5010 O O . ASP B 1 262 ? 3.061 -4.562 -24.109 1 92.25 262 ASP B O 1
ATOM 5014 N N . PRO B 1 263 ? 1.847 -3.664 -25.703 1 92.62 263 PRO B N 1
ATOM 5015 C CA . PRO B 1 263 ? 2.156 -4.719 -26.672 1 92.62 263 PRO B CA 1
ATOM 5016 C C . PRO B 1 263 ? 3.656 -4.859 -26.922 1 92.62 263 PRO B C 1
ATOM 5018 O O . PRO B 1 263 ? 4.113 -5.922 -27.359 1 92.62 263 PRO B O 1
ATOM 5021 N N . SER B 1 264 ? 4.387 -3.834 -26.688 1 94.06 264 SER B N 1
ATOM 5022 C CA . SER B 1 264 ? 5.832 -3.9 -26.875 1 94.06 264 SER B CA 1
ATOM 5023 C C . SER B 1 264 ? 6.5 -4.691 -25.766 1 94.06 264 SER B C 1
ATOM 5025 O O . SER B 1 264 ? 7.668 -5.062 -25.875 1 94.06 264 SER B O 1
ATOM 5027 N N . ALA B 1 265 ? 5.777 -4.961 -24.688 1 95.75 265 ALA B N 1
ATOM 5028 C CA . ALA B 1 265 ? 6.242 -5.715 -23.516 1 95.75 265 ALA B CA 1
ATOM 5029 C C . ALA B 1 265 ? 7.238 -4.895 -22.703 1 95.75 265 ALA B C 1
ATOM 5031 O O . ALA B 1 265 ? 7.922 -5.43 -21.828 1 95.75 265 ALA B O 1
ATOM 5032 N N . ILE B 1 266 ? 7.309 -3.621 -22.891 1 96.5 266 ILE B N 1
ATOM 5033 C CA . ILE B 1 266 ? 8.367 -2.779 -22.344 1 96.5 266 ILE B CA 1
ATOM 5034 C C . ILE B 1 266 ? 8.305 -2.809 -20.812 1 96.5 266 ILE B C 1
ATOM 5036 O O . ILE B 1 266 ? 9.344 -2.848 -20.141 1 96.5 266 ILE B O 1
ATOM 5040 N N . GLY B 1 267 ? 7.133 -2.748 -20.234 1 96.56 267 GLY B N 1
ATOM 5041 C CA . GLY B 1 267 ? 7.016 -2.771 -18.781 1 96.56 267 GLY B CA 1
ATOM 5042 C C . GLY B 1 267 ? 7.578 -4.031 -18.156 1 96.56 267 GLY B C 1
ATOM 5043 O O . GLY B 1 267 ? 8.344 -3.967 -17.188 1 96.56 267 GLY B O 1
ATOM 5044 N N . ALA B 1 268 ? 7.176 -5.188 -18.703 1 97.81 268 ALA B N 1
ATOM 5045 C CA . ALA B 1 268 ? 7.672 -6.473 -18.219 1 97.81 268 ALA B CA 1
ATOM 5046 C C . ALA B 1 268 ? 9.18 -6.594 -18.406 1 97.81 268 ALA B C 1
ATOM 5048 O O . ALA B 1 268 ? 9.891 -7.094 -17.531 1 97.81 268 ALA B O 1
ATOM 5049 N N . VAL B 1 269 ? 9.68 -6.125 -19.531 1 98.44 269 VAL B N 1
ATOM 5050 C CA . VAL B 1 269 ? 11.102 -6.168 -19.844 1 98.44 269 VAL B CA 1
ATOM 5051 C C . VAL B 1 269 ? 11.875 -5.34 -18.812 1 98.44 269 VAL B C 1
ATOM 5053 O O . VAL B 1 269 ? 12.867 -5.812 -18.25 1 98.44 269 VAL B O 1
ATOM 5056 N N . LEU B 1 270 ? 11.438 -4.133 -18.562 1 98.31 270 LEU B N 1
ATOM 5057 C CA . LEU B 1 270 ? 12.117 -3.23 -17.641 1 98.31 270 LEU B CA 1
ATOM 5058 C C . LEU B 1 270 ? 12.148 -3.811 -16.234 1 98.31 270 LEU B C 1
ATOM 5060 O O . LEU B 1 270 ? 13.172 -3.75 -15.555 1 98.31 270 LEU B O 1
ATOM 5064 N N . SER B 1 271 ? 11.055 -4.355 -15.812 1 98.5 271 SER B N 1
ATOM 5065 C CA . SER B 1 271 ? 10.977 -4.934 -14.477 1 98.5 271 SER B CA 1
ATOM 5066 C C . SER B 1 271 ? 12 -6.059 -14.305 1 98.5 271 SER B C 1
ATOM 5068 O O . SER B 1 271 ? 12.734 -6.09 -13.32 1 98.5 271 SER B O 1
ATOM 5070 N N . MET B 1 272 ? 12.062 -6.965 -15.25 1 98.81 272 MET B N 1
ATOM 5071 C CA . MET B 1 272 ? 12.984 -8.094 -15.172 1 98.81 272 MET B CA 1
ATOM 5072 C C . MET B 1 272 ? 14.43 -7.629 -15.273 1 98.81 272 MET B C 1
ATOM 5074 O O . MET B 1 272 ? 15.289 -8.07 -14.508 1 98.81 272 MET B O 1
ATOM 5078 N N . ARG B 1 273 ? 14.711 -6.742 -16.188 1 98.62 273 ARG B N 1
ATOM 5079 C CA . ARG B 1 273 ? 16.078 -6.258 -16.359 1 98.62 273 ARG B CA 1
ATOM 5080 C C . ARG B 1 273 ? 16.547 -5.531 -15.109 1 98.62 273 ARG B C 1
ATOM 5082 O O . ARG B 1 273 ? 17.719 -5.664 -14.719 1 98.62 273 ARG B O 1
ATOM 5089 N N . ARG B 1 274 ? 15.68 -4.762 -14.516 1 98.5 274 ARG B N 1
ATOM 5090 C CA . ARG B 1 274 ? 16.047 -4.035 -13.305 1 98.5 274 ARG B CA 1
ATOM 5091 C C . ARG B 1 274 ? 16.312 -5 -12.156 1 98.5 274 ARG B C 1
ATOM 5093 O O . ARG B 1 274 ? 17.219 -4.781 -11.352 1 98.5 274 ARG B O 1
ATOM 5100 N N . ALA B 1 275 ? 15.523 -6.059 -12.047 1 98.75 275 ALA B N 1
ATOM 5101 C CA . ALA B 1 275 ? 15.766 -7.066 -11.023 1 98.75 275 ALA B CA 1
ATOM 5102 C C . ALA B 1 275 ? 17.109 -7.758 -11.234 1 98.75 275 ALA B C 1
ATOM 5104 O O . ALA B 1 275 ? 17.875 -7.965 -10.289 1 98.75 275 ALA B O 1
ATOM 5105 N N . ILE B 1 276 ? 17.391 -8.109 -12.445 1 98.75 276 ILE B N 1
ATOM 5106 C CA . ILE B 1 276 ? 18.641 -8.781 -12.797 1 98.75 276 ILE B CA 1
ATOM 5107 C C . ILE B 1 276 ? 19.812 -7.852 -12.531 1 98.75 276 ILE B C 1
ATOM 5109 O O . ILE B 1 276 ? 20.828 -8.273 -11.969 1 98.75 276 ILE B O 1
ATOM 5113 N N . GLY B 1 277 ? 19.656 -6.598 -12.938 1 98 277 GLY B N 1
ATOM 5114 C CA . GLY B 1 277 ? 20.672 -5.602 -12.656 1 98 277 GLY B CA 1
ATOM 5115 C C . GLY B 1 277 ? 20.906 -5.387 -11.172 1 98 277 GLY B C 1
ATOM 5116 O O . GLY B 1 277 ? 22.047 -5.289 -10.727 1 98 277 GLY B O 1
ATOM 5117 N N . ASN B 1 278 ? 19.812 -5.285 -10.461 1 97.06 278 ASN B N 1
ATOM 5118 C CA . ASN B 1 278 ? 19.891 -5.137 -9.008 1 97.06 278 ASN B CA 1
ATOM 5119 C C . ASN B 1 278 ? 20.656 -6.289 -8.367 1 97.06 278 ASN B C 1
ATOM 5121 O O . ASN B 1 278 ? 21.375 -6.094 -7.383 1 97.06 278 ASN B O 1
ATOM 5125 N N . ALA B 1 279 ? 20.547 -7.477 -8.898 1 97.94 279 ALA B N 1
ATOM 5126 C CA . ALA B 1 279 ? 21.188 -8.68 -8.383 1 97.94 279 ALA B CA 1
ATOM 5127 C C . ALA B 1 279 ? 22.625 -8.797 -8.898 1 97.94 279 ALA B C 1
ATOM 5129 O O . ALA B 1 279 ? 23.359 -9.688 -8.477 1 97.94 279 ALA B O 1
ATOM 5130 N N . ASN B 1 280 ? 23.016 -7.93 -9.828 1 97.69 280 ASN B N 1
ATOM 5131 C CA . ASN B 1 280 ? 24.328 -7.988 -10.477 1 97.69 280 ASN B CA 1
ATOM 5132 C C . ASN B 1 280 ? 24.562 -9.352 -11.117 1 97.69 280 ASN B C 1
ATOM 5134 O O . ASN B 1 280 ? 25.594 -9.984 -10.867 1 97.69 280 ASN B O 1
ATOM 5138 N N . LEU B 1 281 ? 23.578 -9.805 -11.859 1 97.62 281 LEU B N 1
ATOM 5139 C CA . LEU B 1 281 ? 23.656 -11.094 -12.531 1 97.62 281 LEU B CA 1
ATOM 5140 C C . LEU B 1 281 ? 23.672 -10.922 -14.047 1 97.62 281 LEU B C 1
ATOM 5142 O O . LEU B 1 281 ? 23.234 -9.891 -14.562 1 97.62 281 LEU B O 1
ATOM 5146 N N . ASP B 1 282 ? 24.219 -11.922 -14.664 1 96.69 282 ASP B N 1
ATOM 5147 C CA . ASP B 1 282 ? 23.953 -12.133 -16.094 1 96.69 282 ASP B CA 1
ATOM 5148 C C . ASP B 1 282 ? 22.688 -12.961 -16.312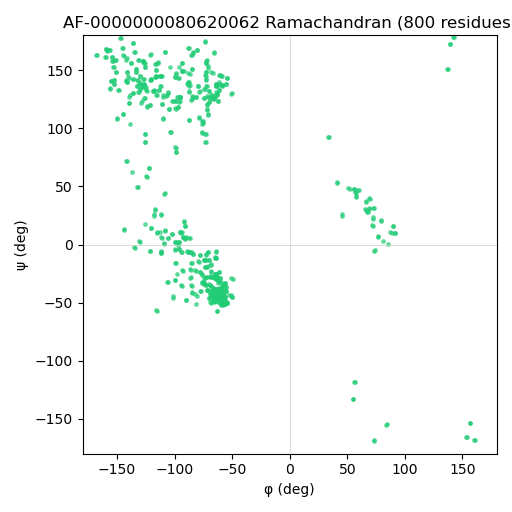 1 96.69 282 ASP B C 1
ATOM 5150 O O . ASP B 1 282 ? 22.469 -13.945 -15.594 1 96.69 282 ASP B O 1
ATOM 5154 N N . PRO B 1 283 ? 21.922 -12.547 -17.25 1 96.88 283 PRO B N 1
ATOM 5155 C CA . PRO B 1 283 ? 20.688 -13.289 -17.5 1 96.88 283 PRO B CA 1
ATOM 5156 C C . PRO B 1 283 ? 20.906 -14.789 -17.656 1 96.88 283 PRO B C 1
ATOM 5158 O O . PRO B 1 283 ? 20.047 -15.594 -17.297 1 96.88 283 PRO B O 1
ATOM 5161 N N . ILE B 1 284 ? 22.047 -15.203 -18.125 1 94.94 284 ILE B N 1
ATOM 5162 C CA . ILE B 1 284 ? 22.328 -16.609 -18.406 1 94.94 284 ILE B CA 1
ATOM 5163 C C . ILE B 1 284 ? 22.406 -17.391 -17.094 1 94.94 284 ILE B C 1
ATOM 5165 O O . ILE B 1 284 ? 22.312 -18.625 -17.109 1 94.94 284 ILE B O 1
ATOM 5169 N N . GLN B 1 285 ? 22.562 -16.719 -15.984 1 95.69 285 GLN B N 1
ATOM 5170 C CA . GLN B 1 285 ? 22.656 -17.391 -14.688 1 95.69 285 GLN B CA 1
ATOM 5171 C C . GLN B 1 285 ? 21.266 -17.797 -14.172 1 95.69 285 GLN B C 1
ATOM 5173 O O . GLN B 1 285 ? 21.156 -18.578 -13.234 1 95.69 285 GLN B O 1
ATOM 5178 N N . ILE B 1 286 ? 20.266 -17.266 -14.75 1 96.88 286 ILE B N 1
ATOM 5179 C CA . ILE B 1 286 ? 18.891 -17.562 -14.336 1 96.88 286 ILE B CA 1
ATOM 5180 C C . ILE B 1 286 ? 18.391 -18.797 -15.086 1 96.88 286 ILE B C 1
ATOM 5182 O O . ILE B 1 286 ? 18.469 -18.859 -16.312 1 96.88 286 ILE B O 1
ATOM 5186 N N . GLY B 1 287 ? 17.812 -19.734 -14.328 1 96.12 287 GLY B N 1
ATOM 5187 C CA . GLY B 1 287 ? 17.453 -21 -14.953 1 96.12 287 GLY B CA 1
ATOM 5188 C C . GLY B 1 287 ? 15.953 -21.219 -15.055 1 96.12 287 GLY B C 1
ATOM 5189 O O . GLY B 1 287 ? 15.5 -22.141 -15.727 1 96.12 287 GLY B O 1
ATOM 5190 N N . TYR B 1 288 ? 15.203 -20.344 -14.461 1 98 288 TYR B N 1
ATOM 5191 C CA . TYR B 1 288 ? 13.758 -20.562 -14.414 1 98 288 TYR B CA 1
ATOM 5192 C C . TYR B 1 288 ? 13.016 -19.25 -14.234 1 98 288 TYR B C 1
ATOM 5194 O O . TYR B 1 288 ? 13.445 -18.375 -13.469 1 98 288 TYR B O 1
ATOM 5202 N N . VAL B 1 289 ? 11.961 -19.047 -15.016 1 98.62 289 VAL B N 1
ATOM 5203 C CA . VAL B 1 289 ? 11.047 -17.922 -14.867 1 98.62 289 VAL B CA 1
ATOM 5204 C C . VAL B 1 289 ? 9.695 -18.406 -14.359 1 98.62 289 VAL B C 1
ATOM 5206 O O . VAL B 1 289 ? 8.984 -19.141 -15.062 1 98.62 289 VAL B O 1
ATOM 5209 N N . ASN B 1 290 ? 9.359 -18.125 -13.148 1 98.88 290 ASN B N 1
ATOM 5210 C CA . ASN B 1 290 ? 7.961 -18.203 -12.727 1 98.88 290 ASN B CA 1
ATOM 5211 C C . ASN B 1 290 ? 7.156 -17.016 -13.242 1 98.88 290 ASN B C 1
ATOM 5213 O O . ASN B 1 290 ? 7.27 -15.906 -12.719 1 98.88 290 ASN B O 1
ATOM 5217 N N . ALA B 1 291 ? 6.355 -17.25 -14.203 1 98.62 291 ALA B N 1
ATOM 5218 C CA . ALA B 1 291 ? 5.637 -16.188 -14.906 1 98.62 291 ALA B CA 1
ATOM 5219 C C . ALA B 1 291 ? 4.348 -15.812 -14.172 1 98.62 291 ALA B C 1
ATOM 5221 O O . ALA B 1 291 ? 3.789 -16.641 -13.438 1 98.62 291 ALA B O 1
ATOM 5222 N N . HIS B 1 292 ? 3.941 -14.57 -14.312 1 98.25 292 HIS B N 1
ATOM 5223 C CA . HIS B 1 292 ? 2.625 -14.141 -13.859 1 98.25 292 HIS B CA 1
ATOM 5224 C C . HIS B 1 292 ? 1.517 -14.852 -14.625 1 98.25 292 HIS B C 1
ATOM 5226 O O . HIS B 1 292 ? 0.619 -15.445 -14.023 1 98.25 292 HIS B O 1
ATOM 5232 N N . ALA B 1 293 ? 1.491 -14.758 -15.906 1 97.38 293 ALA B N 1
ATOM 5233 C CA . ALA B 1 293 ? 0.68 -15.484 -16.875 1 97.38 293 ALA B CA 1
ATOM 5234 C C . ALA B 1 293 ? -0.7 -15.805 -16.312 1 97.38 293 ALA B C 1
ATOM 5236 O O . ALA B 1 293 ? -0.942 -16.922 -15.844 1 97.38 293 ALA B O 1
ATOM 5237 N N . THR B 1 294 ? -1.678 -14.961 -16.531 1 95.25 294 THR B N 1
ATOM 5238 C CA . THR B 1 294 ? -2.998 -15.078 -15.914 1 95.25 294 THR B CA 1
ATOM 5239 C C . THR B 1 294 ? -3.941 -15.867 -16.812 1 95.25 294 THR B C 1
ATOM 5241 O O . THR B 1 294 ? -5.137 -15.969 -16.531 1 95.25 294 THR B O 1
ATOM 5244 N N . SER B 1 295 ? -3.453 -16.422 -17.875 1 96.75 295 SER B N 1
ATOM 5245 C CA . SER B 1 295 ? -4.297 -17.109 -18.844 1 96.75 295 SER B CA 1
ATOM 5246 C C . SER B 1 295 ? -5.141 -16.125 -19.656 1 96.75 295 SER B C 1
ATOM 5248 O O . SER B 1 295 ? -6.25 -16.453 -20.078 1 96.75 295 SER B O 1
ATOM 5250 N N . THR B 1 296 ? -4.715 -14.898 -19.719 1 94.69 296 THR B N 1
ATOM 5251 C CA . THR B 1 296 ? -5.363 -13.93 -20.594 1 94.69 296 THR B CA 1
ATOM 5252 C C . THR B 1 296 ? -4.633 -13.82 -21.938 1 94.69 296 THR B C 1
ATOM 5254 O O . THR B 1 296 ? -3.406 -13.914 -21.984 1 94.69 296 THR B O 1
ATOM 5257 N N . PRO B 1 297 ? -5.355 -13.641 -23.016 1 92.19 297 PRO B N 1
ATOM 5258 C CA . PRO B 1 297 ? -4.723 -13.648 -24.328 1 92.19 297 PRO B CA 1
ATOM 5259 C C . PRO B 1 297 ? -3.578 -12.641 -24.438 1 92.19 297 PRO B C 1
ATOM 5261 O O . PRO B 1 297 ? -2.443 -13.023 -24.75 1 92.19 297 PRO B O 1
ATOM 5264 N N . ASN B 1 298 ? -3.797 -11.43 -24.078 1 91.25 298 ASN B N 1
ATOM 5265 C CA . ASN B 1 298 ? -2.773 -10.406 -24.234 1 91.25 298 ASN B CA 1
ATOM 5266 C C . ASN B 1 298 ? -1.696 -10.516 -23.156 1 91.25 298 ASN B C 1
ATOM 5268 O O . ASN B 1 298 ? -0.507 -10.375 -23.453 1 91.25 298 ASN B O 1
ATOM 5272 N N . GLY B 1 299 ? -2.08 -10.789 -21.953 1 93.69 299 GLY B N 1
ATOM 5273 C CA . GLY B 1 299 ? -1.134 -10.852 -20.859 1 93.69 299 GLY B CA 1
ATOM 5274 C C . GLY B 1 299 ? -0.063 -11.914 -21.047 1 93.69 299 GLY B C 1
ATOM 5275 O O . GLY B 1 299 ? 1.129 -11.625 -20.922 1 93.69 299 GLY B O 1
ATOM 5276 N N . ASP B 1 300 ? -0.47 -13.094 -21.438 1 96.06 300 ASP B N 1
ATOM 5277 C CA . ASP B 1 300 ? 0.464 -14.203 -21.594 1 96.06 300 ASP B CA 1
ATOM 5278 C C . ASP B 1 300 ? 1.392 -13.977 -22.781 1 96.06 300 ASP B C 1
ATOM 5280 O O . ASP B 1 300 ? 2.59 -14.25 -22.703 1 96.06 300 ASP B O 1
ATOM 5284 N N . SER B 1 301 ? 0.82 -13.5 -23.844 1 95.19 301 SER B N 1
ATOM 5285 C CA . SER B 1 301 ? 1.609 -13.266 -25.047 1 95.19 301 SER B CA 1
ATOM 5286 C C . SER B 1 301 ? 2.67 -12.195 -24.828 1 95.19 301 SER B C 1
ATOM 5288 O O . SER B 1 301 ? 3.816 -12.352 -25.25 1 95.19 301 SER B O 1
ATOM 5290 N N . VAL B 1 302 ? 2.273 -11.172 -24.188 1 95.25 302 VAL B N 1
ATOM 5291 C CA . VAL B 1 302 ? 3.18 -10.062 -23.922 1 95.25 302 VAL B CA 1
ATOM 5292 C C . VAL B 1 302 ? 4.285 -10.508 -22.969 1 95.25 302 VAL B C 1
ATOM 5294 O O . VAL B 1 302 ? 5.449 -10.133 -23.141 1 95.25 302 VAL B O 1
ATOM 5297 N N . GLU B 1 303 ? 3.926 -11.281 -21.969 1 96.31 303 GLU B N 1
ATOM 5298 C CA . GLU B 1 303 ? 4.941 -11.758 -21.047 1 96.31 303 GLU B CA 1
ATOM 5299 C C . GLU B 1 303 ? 5.914 -12.711 -21.734 1 96.31 303 GLU B C 1
ATOM 5301 O O . GLU B 1 303 ? 7.117 -12.68 -21.469 1 96.31 303 GLU B O 1
ATOM 5306 N N . ALA B 1 304 ? 5.398 -13.602 -22.578 1 96.25 304 ALA B N 1
ATOM 5307 C CA . ALA B 1 304 ? 6.273 -14.477 -23.344 1 96.25 304 ALA B CA 1
ATOM 5308 C C . ALA B 1 304 ? 7.27 -13.672 -24.172 1 96.25 304 ALA B C 1
ATOM 5310 O O . ALA B 1 304 ? 8.461 -13.992 -24.203 1 96.25 304 ALA B O 1
ATOM 5311 N N . GLU B 1 305 ? 6.758 -12.688 -24.812 1 96.12 305 GLU B N 1
ATOM 5312 C CA . GLU B 1 305 ? 7.617 -11.812 -25.594 1 96.12 305 GLU B CA 1
ATOM 5313 C C . GLU B 1 305 ? 8.656 -11.125 -24.719 1 96.12 305 GLU B C 1
ATOM 5315 O O . GLU B 1 305 ? 9.82 -10.992 -25.109 1 96.12 305 GLU B O 1
ATOM 5320 N N . ALA B 1 306 ? 8.227 -10.656 -23.578 1 97.25 306 ALA B N 1
ATOM 5321 C CA . ALA B 1 306 ? 9.141 -10.008 -22.656 1 97.25 306 ALA B CA 1
ATOM 5322 C C . ALA B 1 306 ? 10.266 -10.953 -22.25 1 97.25 306 ALA B C 1
ATOM 5324 O O . ALA B 1 306 ? 11.438 -10.547 -22.188 1 97.25 306 ALA B O 1
ATOM 5325 N N . VAL B 1 307 ? 9.93 -12.195 -21.922 1 97.69 307 VAL B N 1
ATOM 5326 C CA . VAL B 1 307 ? 10.93 -13.172 -21.516 1 97.69 307 VAL B CA 1
ATOM 5327 C C . VAL B 1 307 ? 11.922 -13.422 -22.641 1 97.69 307 VAL B C 1
ATOM 5329 O O . VAL B 1 307 ? 13.125 -13.5 -22.422 1 97.69 307 VAL B O 1
ATOM 5332 N N . ARG B 1 308 ? 11.438 -13.508 -23.859 1 96.25 308 ARG B N 1
ATOM 5333 C CA . ARG B 1 308 ? 12.305 -13.688 -25.016 1 96.25 308 ARG B CA 1
ATOM 5334 C C . ARG B 1 308 ? 13.305 -12.547 -25.141 1 96.25 308 ARG B C 1
ATOM 5336 O O . ARG B 1 308 ? 14.477 -12.766 -25.469 1 96.25 308 ARG B O 1
ATOM 5343 N N . LYS B 1 309 ? 12.844 -11.391 -24.906 1 96.75 309 LYS B N 1
ATOM 5344 C CA . LYS B 1 309 ? 13.688 -10.203 -25.031 1 96.75 309 LYS B CA 1
ATOM 5345 C C . LYS B 1 309 ? 14.742 -10.156 -23.938 1 96.75 309 LYS B C 1
ATOM 5347 O O . LYS B 1 309 ? 15.875 -9.734 -24.172 1 96.75 309 LYS B O 1
ATOM 5352 N N . VAL B 1 310 ? 14.367 -10.531 -22.734 1 98.25 310 VAL B N 1
ATOM 5353 C CA . VAL B 1 310 ? 15.266 -10.461 -21.594 1 98.25 310 VAL B CA 1
ATOM 5354 C C . VAL B 1 310 ? 16.281 -11.602 -21.656 1 98.25 310 VAL B C 1
ATOM 5356 O O . VAL B 1 310 ? 17.422 -11.453 -21.219 1 98.25 310 VAL B O 1
ATOM 5359 N N . PHE B 1 311 ? 15.836 -12.711 -22.188 1 97.25 311 PHE B N 1
ATOM 5360 C CA . PHE B 1 311 ? 16.672 -13.906 -22.25 1 97.25 311 PHE B CA 1
ATOM 5361 C C . PHE B 1 311 ? 16.828 -14.375 -23.703 1 97.25 311 PHE B C 1
ATOM 5363 O O . PHE B 1 311 ? 16.453 -15.5 -24.047 1 97.25 311 PHE B O 1
ATOM 5370 N N . PRO B 1 312 ? 17.453 -13.602 -24.453 1 94.75 312 PRO B N 1
ATOM 5371 C CA . PRO B 1 312 ? 17.547 -13.953 -25.875 1 94.75 312 PRO B CA 1
ATOM 5372 C C . PRO B 1 312 ? 18.359 -15.227 -26.109 1 94.75 312 PRO B C 1
ATOM 5374 O O . PRO B 1 312 ? 19.484 -15.359 -25.609 1 94.75 312 PRO B O 1
ATOM 5377 N N . ASN B 1 313 ? 17.812 -16.172 -26.828 1 90.44 313 ASN B N 1
ATOM 5378 C CA . ASN B 1 313 ? 18.438 -17.391 -27.312 1 90.44 313 ASN B CA 1
ATOM 5379 C C . ASN B 1 313 ? 18.797 -18.328 -26.172 1 90.44 313 ASN B C 1
ATOM 5381 O O . ASN B 1 313 ? 19.75 -19.094 -26.266 1 90.44 313 ASN B O 1
ATOM 5385 N N . LEU B 1 314 ? 18.078 -18.266 -25.109 1 92.06 314 LEU B N 1
ATOM 5386 C CA . LEU B 1 314 ? 18.438 -19.094 -23.969 1 92.06 314 LEU B CA 1
ATOM 5387 C C . LEU B 1 314 ? 17.422 -20.219 -23.766 1 92.06 314 LEU B C 1
ATOM 5389 O O . LEU B 1 314 ? 17.625 -21.094 -22.938 1 92.06 314 LEU B O 1
ATOM 5393 N N . ASN B 1 315 ? 16.453 -20.297 -24.594 1 93.69 315 ASN B N 1
ATOM 5394 C CA . ASN B 1 315 ? 15.375 -21.281 -24.438 1 93.69 315 ASN B CA 1
ATOM 5395 C C . ASN B 1 315 ? 14.953 -21.406 -22.969 1 93.69 315 ASN B C 1
ATOM 5397 O O . ASN B 1 315 ? 14.93 -22.516 -22.422 1 93.69 315 ASN B O 1
ATOM 5401 N N . MET B 1 316 ? 14.633 -20.328 -22.375 1 95.81 316 MET B N 1
ATOM 5402 C CA . MET B 1 316 ? 14.352 -20.203 -20.953 1 95.81 316 MET B CA 1
ATOM 5403 C C . MET B 1 316 ? 13.156 -21.047 -20.547 1 95.81 316 MET B C 1
ATOM 5405 O O . MET B 1 316 ? 12.141 -21.078 -21.25 1 95.81 316 MET B O 1
ATOM 5409 N N . SER B 1 317 ? 13.312 -21.828 -19.406 1 97.06 317 SER B N 1
ATOM 5410 C CA . SER B 1 317 ? 12.188 -22.547 -18.828 1 97.06 317 SER B CA 1
ATOM 5411 C C . SER B 1 317 ? 11.188 -21.578 -18.188 1 97.06 317 SER B C 1
ATOM 5413 O O . SER B 1 317 ? 11.555 -20.781 -17.312 1 97.06 317 SER B O 1
ATOM 5415 N N . VAL B 1 318 ? 9.945 -21.641 -18.656 1 98.06 318 VAL B N 1
ATOM 5416 C CA . VAL B 1 318 ? 8.922 -20.719 -18.172 1 98.06 318 VAL B CA 1
ATOM 5417 C C . VAL B 1 318 ? 7.668 -21.5 -17.797 1 98.06 318 VAL B C 1
ATOM 5419 O O . VAL B 1 318 ? 7.211 -22.359 -18.547 1 98.06 318 VAL B O 1
ATOM 5422 N N . SER B 1 319 ? 7.168 -21.234 -16.641 1 98.31 319 SER B N 1
ATOM 5423 C CA . SER B 1 319 ? 5.844 -21.734 -16.297 1 98.31 319 SER B CA 1
ATOM 5424 C C . SER B 1 319 ? 5.137 -20.828 -15.305 1 98.31 319 SER B C 1
ATOM 5426 O O . SER B 1 319 ? 5.762 -19.953 -14.711 1 98.31 319 SER B O 1
ATOM 5428 N N . SER B 1 320 ? 3.855 -20.922 -15.242 1 98.44 320 SER B N 1
ATOM 5429 C CA . SER B 1 320 ? 2.996 -20.344 -14.219 1 98.44 320 SER B CA 1
ATOM 5430 C C . SER B 1 320 ? 2.199 -21.406 -13.484 1 98.44 320 SER B C 1
ATOM 5432 O O . SER B 1 320 ? 1.72 -22.375 -14.102 1 98.44 320 SER B O 1
ATOM 5434 N N . ILE B 1 321 ? 2.045 -21.188 -12.234 1 98.69 321 ILE B N 1
ATOM 5435 C CA . ILE B 1 321 ? 1.353 -22.219 -11.453 1 98.69 321 ILE B CA 1
ATOM 5436 C C . ILE B 1 321 ? -0.145 -21.922 -11.43 1 98.69 321 ILE B C 1
ATOM 5438 O O . ILE B 1 321 ? -0.91 -22.609 -10.75 1 98.69 321 ILE B O 1
ATOM 5442 N N . LYS B 1 322 ? -0.605 -20.938 -12.156 1 98.44 322 LYS B N 1
ATOM 5443 C CA . LYS B 1 322 ? -2.004 -20.516 -12.102 1 98.44 322 LYS B CA 1
ATOM 5444 C C . LYS B 1 322 ? -2.912 -21.547 -12.758 1 98.44 322 LYS B C 1
ATOM 5446 O O . LYS B 1 322 ? -4.121 -21.562 -12.531 1 98.44 322 LYS B O 1
ATOM 5451 N N . GLY B 1 323 ? -2.33 -22.391 -13.562 1 98.31 323 GLY B N 1
ATOM 5452 C CA . GLY B 1 323 ? -3.102 -23.531 -14.016 1 98.31 323 GLY B CA 1
ATOM 5453 C C . GLY B 1 323 ? -3.48 -24.484 -12.891 1 98.31 323 GLY B C 1
ATOM 5454 O O . GLY B 1 323 ? -4.469 -25.203 -12.984 1 98.31 323 GLY B O 1
ATOM 5455 N N . HIS B 1 324 ? -2.656 -24.531 -11.844 1 98.69 324 HIS B N 1
ATOM 5456 C CA . HIS B 1 324 ? -2.854 -25.406 -10.695 1 98.69 324 HIS B CA 1
ATOM 5457 C C . HIS B 1 324 ? -3.785 -24.766 -9.672 1 98.69 324 HIS B C 1
ATOM 5459 O O . HIS B 1 324 ? -4.668 -25.438 -9.125 1 98.69 324 HIS B O 1
ATOM 5465 N N . ILE B 1 325 ? -3.631 -23.453 -9.414 1 98.75 325 ILE B N 1
ATOM 5466 C CA . ILE B 1 325 ? -4.262 -22.906 -8.219 1 98.75 325 ILE B CA 1
ATOM 5467 C C . ILE B 1 325 ? -5.062 -21.656 -8.578 1 98.75 325 ILE B C 1
ATOM 5469 O O . ILE B 1 325 ? -5.625 -21 -7.703 1 98.75 325 ILE B O 1
ATOM 5473 N N . GLY B 1 326 ? -5.113 -21.297 -9.828 1 98.62 326 GLY B N 1
ATOM 5474 C CA . GLY B 1 326 ? -5.789 -20.078 -10.211 1 98.62 326 GLY B CA 1
ATOM 5475 C C . GLY B 1 326 ? -5.016 -18.828 -9.836 1 98.62 326 GLY B C 1
ATOM 5476 O O . GLY B 1 326 ? -3.803 -18.875 -9.617 1 98.62 326 GLY B O 1
ATOM 5477 N N . HIS B 1 327 ? -5.676 -17.719 -9.938 1 98.62 327 HIS B N 1
ATOM 5478 C CA . HIS B 1 327 ? -5.078 -16.406 -9.695 1 98.62 327 HIS B CA 1
ATOM 5479 C C . HIS B 1 327 ? -5.516 -15.844 -8.352 1 98.62 327 HIS B C 1
ATOM 5481 O O . HIS B 1 327 ? -6.695 -15.539 -8.148 1 98.62 327 HIS B O 1
ATOM 5487 N N . LEU B 1 328 ? -4.555 -15.672 -7.492 1 98.62 328 LEU B N 1
ATOM 5488 C CA . LEU B 1 328 ? -4.844 -15.258 -6.125 1 98.62 328 LEU B CA 1
ATOM 5489 C C . LEU B 1 328 ? -4.824 -13.742 -6 1 98.62 328 LEU B C 1
ATOM 5491 O O . LEU B 1 328 ? -4.684 -13.203 -4.902 1 98.62 328 LEU B O 1
ATOM 5495 N N . LEU B 1 329 ? -4.875 -13.039 -7.062 1 98 329 LEU B N 1
ATOM 5496 C CA . LEU B 1 329 ? -4.887 -11.578 -7.109 1 98 329 LEU B CA 1
ATOM 5497 C C . LEU B 1 329 ? -3.674 -11 -6.391 1 98 329 LEU B C 1
ATOM 5499 O O . LEU B 1 329 ? -2.533 -11.281 -6.762 1 98 329 LEU B O 1
ATOM 5503 N N . GLY B 1 330 ? -3.859 -10.242 -5.359 1 98.25 330 GLY B N 1
ATOM 5504 C CA . GLY B 1 330 ? -2.744 -9.602 -4.68 1 98.25 330 GLY B CA 1
ATOM 5505 C C . GLY B 1 330 ? -1.777 -10.594 -4.059 1 98.25 330 GLY B C 1
ATOM 5506 O O . GLY B 1 330 ? -0.587 -10.305 -3.92 1 98.25 330 GLY B O 1
ATOM 5507 N N . ALA B 1 331 ? -2.234 -11.75 -3.691 1 98.75 331 ALA B N 1
ATOM 5508 C CA . ALA B 1 331 ? -1.401 -12.742 -3.01 1 98.75 331 ALA B CA 1
ATOM 5509 C C . ALA B 1 331 ? -0.632 -13.594 -4.012 1 98.75 331 ALA B C 1
ATOM 5511 O O . ALA B 1 331 ? 0.24 -14.383 -3.631 1 98.75 331 ALA B O 1
ATOM 5512 N N . ALA B 1 332 ? -0.914 -13.422 -5.285 1 98.69 332 ALA B N 1
ATOM 5513 C CA . ALA B 1 332 ? -0.365 -14.305 -6.312 1 98.69 332 ALA B CA 1
ATOM 5514 C C . ALA B 1 332 ? 1.159 -14.328 -6.254 1 98.69 332 ALA B C 1
ATOM 5516 O O . ALA B 1 332 ? 1.766 -15.398 -6.156 1 98.69 332 ALA B O 1
ATOM 5517 N N . GLY B 1 333 ? 1.741 -13.133 -6.25 1 98.75 333 GLY B N 1
ATOM 5518 C CA . GLY B 1 333 ? 3.189 -13.031 -6.32 1 98.75 333 GLY B CA 1
ATOM 5519 C C . GLY B 1 333 ? 3.889 -13.664 -5.133 1 98.75 333 GLY B C 1
ATOM 5520 O O . GLY B 1 333 ? 4.941 -14.289 -5.281 1 98.75 333 GLY B O 1
ATOM 5521 N N . SER B 1 334 ? 3.348 -13.477 -3.951 1 98.94 334 SER B N 1
ATOM 5522 C CA . SER B 1 334 ? 3.996 -14.008 -2.754 1 98.94 334 SER B CA 1
ATOM 5523 C C . SER B 1 334 ? 3.869 -15.523 -2.68 1 98.94 334 SER B C 1
ATOM 5525 O O . SER B 1 334 ? 4.816 -16.219 -2.289 1 98.94 334 SER B O 1
ATOM 5527 N N . VAL B 1 335 ? 2.729 -16.062 -3.055 1 98.94 335 VAL B N 1
ATOM 5528 C CA . VAL B 1 335 ? 2.553 -17.516 -3.098 1 98.94 335 VAL B CA 1
ATOM 5529 C C . VAL B 1 335 ? 3.461 -18.109 -4.168 1 98.94 335 VAL B C 1
ATOM 5531 O O . VAL B 1 335 ? 4.055 -19.172 -3.965 1 98.94 335 VAL B O 1
ATOM 5534 N N . GLU B 1 336 ? 3.578 -17.453 -5.262 1 98.94 336 GLU B N 1
ATOM 5535 C CA . GLU B 1 336 ? 4.43 -17.906 -6.355 1 98.94 336 GLU B CA 1
ATOM 5536 C C . GLU B 1 336 ? 5.906 -17.859 -5.965 1 98.94 336 GLU B C 1
ATOM 5538 O O . GLU B 1 336 ? 6.695 -18.703 -6.391 1 98.94 336 GLU B O 1
ATOM 5543 N N . ALA B 1 337 ? 6.285 -16.828 -5.195 1 98.94 337 ALA B N 1
ATOM 5544 C CA . ALA B 1 337 ? 7.652 -16.797 -4.68 1 98.94 337 ALA B CA 1
ATOM 5545 C C . ALA B 1 337 ? 7.953 -18.031 -3.834 1 98.94 337 ALA B C 1
ATOM 5547 O O . ALA B 1 337 ? 9.023 -18.625 -3.965 1 98.94 337 ALA B O 1
ATOM 5548 N N . ILE B 1 338 ? 7.031 -18.375 -2.979 1 99 338 ILE B N 1
ATOM 5549 C CA . ILE B 1 338 ? 7.188 -19.562 -2.129 1 99 338 ILE B CA 1
ATOM 5550 C C . ILE B 1 338 ? 7.262 -20.812 -2.994 1 99 338 ILE B C 1
ATOM 5552 O O . ILE B 1 338 ? 8.109 -21.688 -2.77 1 99 338 ILE B O 1
ATOM 5556 N N . ALA B 1 339 ? 6.367 -20.922 -3.982 1 98.94 339 ALA B N 1
ATOM 5557 C CA . ALA B 1 339 ? 6.387 -22.047 -4.906 1 98.94 339 ALA B CA 1
ATOM 5558 C C . ALA B 1 339 ? 7.723 -22.141 -5.633 1 98.94 339 ALA B C 1
ATOM 5560 O O . ALA B 1 339 ? 8.234 -23.234 -5.871 1 98.94 339 ALA B O 1
ATOM 5561 N N . THR B 1 340 ? 8.25 -21.016 -6.023 1 98.94 340 THR B N 1
ATOM 5562 C CA . THR B 1 340 ? 9.523 -20.969 -6.723 1 98.94 340 THR B CA 1
ATOM 5563 C C . THR B 1 340 ? 10.656 -21.469 -5.828 1 98.94 340 THR B C 1
ATOM 5565 O O . THR B 1 340 ? 11.539 -22.203 -6.285 1 98.94 340 THR B O 1
ATOM 5568 N N . ILE B 1 341 ? 10.656 -21.094 -4.57 1 98.94 341 ILE B N 1
ATOM 5569 C CA . ILE B 1 341 ? 11.648 -21.562 -3.613 1 98.94 341 ILE B CA 1
ATOM 5570 C C . ILE B 1 341 ? 11.539 -23.078 -3.469 1 98.94 341 ILE B C 1
ATOM 5572 O O . ILE B 1 341 ? 12.555 -23.781 -3.451 1 98.94 341 ILE B O 1
ATOM 5576 N N . CYS B 1 342 ? 10.281 -23.594 -3.354 1 98.81 342 CYS B N 1
ATOM 5577 C CA . CYS B 1 342 ? 10.078 -25.047 -3.293 1 98.81 342 CYS B CA 1
ATOM 5578 C C . CYS B 1 342 ? 10.648 -25.719 -4.531 1 98.81 342 CYS B C 1
ATOM 5580 O O . CYS B 1 342 ? 11.289 -26.766 -4.426 1 98.81 342 CYS B O 1
ATOM 5582 N N . ALA B 1 343 ? 10.406 -25.141 -5.688 1 98.56 343 ALA B N 1
ATOM 5583 C CA . ALA B 1 343 ? 10.906 -25.703 -6.941 1 98.56 343 ALA B CA 1
ATOM 5584 C C . ALA B 1 343 ? 12.43 -25.797 -6.93 1 98.56 343 ALA B C 1
ATOM 5586 O O . ALA B 1 343 ? 13 -26.812 -7.336 1 98.56 343 ALA B O 1
ATOM 5587 N N . MET B 1 344 ? 13.109 -24.75 -6.504 1 98.06 344 MET B N 1
ATOM 5588 C CA . MET B 1 344 ? 14.57 -24.703 -6.434 1 98.06 344 MET B CA 1
ATOM 5589 C C . MET B 1 344 ? 15.094 -25.766 -5.469 1 98.06 344 MET B C 1
ATOM 5591 O O . MET B 1 344 ? 16.047 -26.484 -5.785 1 98.06 344 MET B O 1
ATOM 5595 N N . ASN B 1 345 ? 14.453 -25.859 -4.352 1 97.5 345 ASN B N 1
ATOM 5596 C CA . ASN B 1 345 ? 14.938 -26.75 -3.301 1 97.5 345 ASN B CA 1
ATOM 5597 C C . ASN B 1 345 ? 14.633 -28.219 -3.627 1 97.5 345 ASN B C 1
ATOM 5599 O O . ASN B 1 345 ? 15.391 -29.109 -3.25 1 97.5 345 ASN B O 1
ATOM 5603 N N . ASP B 1 346 ? 13.531 -28.469 -4.312 1 97.44 346 ASP B N 1
ATOM 5604 C CA . ASP B 1 346 ? 13.141 -29.828 -4.68 1 97.44 346 ASP B CA 1
ATOM 5605 C C . ASP B 1 346 ? 13.766 -30.234 -6.016 1 97.44 346 ASP B C 1
ATOM 5607 O O . ASP B 1 346 ? 13.617 -31.391 -6.449 1 97.44 346 ASP B O 1
ATOM 5611 N N . SER B 1 347 ? 14.398 -29.312 -6.645 1 96.81 347 SER B N 1
ATOM 5612 C CA . SER B 1 347 ? 14.969 -29.547 -7.969 1 96.81 347 SER B CA 1
ATOM 5613 C C . SER B 1 347 ? 13.906 -30 -8.953 1 96.81 347 SER B C 1
ATOM 5615 O O . SER B 1 347 ? 14.102 -31 -9.664 1 96.81 347 SER B O 1
ATOM 5617 N N . MET B 1 348 ? 12.781 -29.344 -8.93 1 97.81 348 MET B N 1
ATOM 5618 C CA . MET B 1 348 ? 11.648 -29.656 -9.797 1 97.81 348 MET B CA 1
ATOM 5619 C C . MET B 1 348 ? 10.906 -28.391 -10.211 1 97.81 348 MET B C 1
ATOM 5621 O O . MET B 1 348 ? 10.336 -27.703 -9.359 1 97.81 348 MET B O 1
ATOM 5625 N N . LYS B 1 349 ? 10.969 -28.062 -11.484 1 98.19 349 LYS B N 1
ATOM 5626 C CA . LYS B 1 349 ? 10.188 -26.938 -12.008 1 98.19 349 LYS B CA 1
ATOM 5627 C C . LYS B 1 349 ? 8.75 -27.359 -12.289 1 98.19 349 LYS B C 1
ATOM 5629 O O . LYS B 1 349 ? 8.508 -28.391 -12.93 1 98.19 349 LYS B O 1
ATOM 5634 N N . PRO B 1 350 ? 7.773 -26.641 -11.742 1 98.56 350 PRO B N 1
ATOM 5635 C CA . PRO B 1 350 ? 6.387 -26.984 -12.062 1 98.56 350 PRO B CA 1
ATOM 5636 C C . PRO B 1 350 ? 6.031 -26.719 -13.523 1 98.56 350 PRO B C 1
ATOM 5638 O O . PRO B 1 350 ? 6.57 -25.797 -14.133 1 98.56 350 PRO B O 1
ATOM 5641 N N . GLY B 1 351 ? 5.152 -27.531 -14.07 1 98.31 351 GLY B N 1
ATOM 5642 C CA . GLY B 1 351 ? 4.66 -27.297 -15.422 1 98.31 351 GLY B CA 1
ATOM 5643 C C . GLY B 1 351 ? 3.508 -26.312 -15.477 1 98.31 351 GLY B C 1
ATOM 5644 O O . GLY B 1 351 ? 2.951 -25.938 -14.445 1 98.31 351 GLY B O 1
ATOM 5645 N N . ASN B 1 352 ? 3.232 -25.844 -16.734 1 98.06 352 ASN B N 1
ATOM 5646 C CA . ASN B 1 352 ? 1.978 -25.141 -17.016 1 98.06 352 ASN B CA 1
ATOM 5647 C C . ASN B 1 352 ? 0.81 -26.125 -17.109 1 98.06 352 ASN B C 1
ATOM 5649 O O . ASN B 1 352 ? 0.519 -26.641 -18.203 1 98.06 352 ASN B O 1
ATOM 5653 N N . ARG B 1 353 ? 0.135 -26.25 -16.016 1 97.88 353 ARG B N 1
ATOM 5654 C CA . ARG B 1 353 ? -1.021 -27.141 -16.094 1 97.88 353 ARG B CA 1
ATOM 5655 C C . ARG B 1 353 ? -2.012 -26.656 -17.141 1 97.88 353 ARG B C 1
ATOM 5657 O O . ARG B 1 353 ? -2.277 -25.453 -17.25 1 97.88 353 ARG B O 1
ATOM 5664 N N . ASN B 1 354 ? -2.58 -27.609 -17.984 1 97.62 354 ASN B N 1
ATOM 5665 C CA . ASN B 1 354 ? -3.605 -27.391 -19 1 97.62 354 ASN B CA 1
ATOM 5666 C C . ASN B 1 354 ? -3.027 -26.75 -20.266 1 97.62 354 ASN B C 1
ATOM 5668 O O . ASN B 1 354 ? -3.773 -26.312 -21.141 1 97.62 354 ASN B O 1
ATOM 5672 N N . LEU B 1 355 ? -1.666 -26.594 -20.344 1 97.88 355 LEU B N 1
ATOM 5673 C CA . LEU B 1 355 ? -1.04 -26.156 -21.594 1 97.88 355 LEU B CA 1
ATOM 5674 C C . LEU B 1 355 ? -0.982 -27.281 -22.609 1 97.88 355 LEU B C 1
ATOM 5676 O O . LEU B 1 355 ? -0.094 -28.141 -22.531 1 97.88 355 LEU B O 1
ATOM 5680 N N . GLU B 1 356 ? -1.823 -27.234 -23.547 1 96.12 356 GLU B N 1
ATOM 5681 C CA . GLU B 1 356 ? -1.889 -28.266 -24.578 1 96.12 356 GLU B CA 1
ATOM 5682 C C . GLU B 1 356 ? -1.225 -27.797 -25.875 1 96.12 356 GLU B C 1
ATOM 5684 O O . GLU B 1 356 ? -0.467 -28.547 -26.484 1 96.12 356 GLU B O 1
ATOM 5689 N N . GLU B 1 357 ? -1.51 -26.594 -26.266 1 94.94 357 GLU B N 1
ATOM 5690 C CA . GLU B 1 357 ? -0.936 -25.984 -27.469 1 94.94 357 GLU B CA 1
ATOM 5691 C C . GLU B 1 357 ? -0.569 -24.516 -27.219 1 94.94 357 GLU B C 1
ATOM 5693 O O . GLU B 1 357 ? -1.386 -23.75 -26.719 1 94.94 357 GLU B O 1
ATOM 5698 N N . SER B 1 358 ? 0.678 -24.266 -27.578 1 92.56 358 SER B N 1
ATOM 5699 C CA . SER B 1 358 ? 1.109 -22.891 -27.406 1 92.56 358 SER B CA 1
ATOM 5700 C C . SER B 1 358 ? 1.162 -22.156 -28.734 1 92.56 358 SER B C 1
ATOM 5702 O O . SER B 1 358 ? 1.326 -22.781 -29.797 1 92.56 358 SER B O 1
ATOM 5704 N N . GLU B 1 359 ? 1.013 -20.891 -28.797 1 80.12 359 GLU B N 1
ATOM 5705 C CA . GLU B 1 359 ? 1.115 -20.062 -30 1 80.12 359 GLU B CA 1
ATOM 5706 C C . GLU B 1 359 ? 2.49 -19.406 -30.109 1 80.12 359 GLU B C 1
ATOM 5708 O O . GLU B 1 359 ? 2.928 -19.047 -31.203 1 80.12 359 GLU B O 1
ATOM 5713 N N . GLU B 1 360 ? 3.133 -19.203 -29.156 1 74.44 360 GLU B N 1
ATOM 5714 C CA . GLU B 1 360 ? 4.312 -18.344 -29.094 1 74.44 360 GLU B CA 1
ATOM 5715 C C . GLU B 1 360 ? 5.422 -19 -28.266 1 74.44 360 GLU B C 1
ATOM 5717 O O . GLU B 1 360 ? 5.871 -18.422 -27.266 1 74.44 360 GLU B O 1
ATOM 5722 N N . ASP B 1 361 ? 5.898 -20.094 -28.703 1 79.44 361 ASP B N 1
ATOM 5723 C CA . ASP B 1 361 ? 6.879 -20.75 -27.844 1 79.44 361 ASP B CA 1
ATOM 5724 C C . ASP B 1 361 ? 8.266 -20.734 -28.484 1 79.44 361 ASP B C 1
ATOM 5726 O O . ASP B 1 361 ? 9.203 -21.344 -27.953 1 79.44 361 ASP B O 1
ATOM 5730 N N . VAL B 1 362 ? 8.375 -19.953 -29.562 1 85 362 VAL B N 1
ATOM 5731 C CA . VAL B 1 362 ? 9.688 -19.875 -30.188 1 85 362 VAL B CA 1
ATOM 5732 C C . VAL B 1 362 ? 10.672 -19.188 -29.219 1 85 362 VAL B C 1
ATOM 5734 O O . VAL B 1 362 ? 10.414 -18.094 -28.734 1 85 362 VAL B O 1
ATOM 5737 N N . GLY B 1 363 ? 11.703 -19.859 -28.984 1 88.5 363 GLY B N 1
ATOM 5738 C CA . GLY B 1 363 ? 12.742 -19.312 -28.125 1 88.5 363 GLY B CA 1
ATOM 5739 C C . GLY B 1 363 ? 12.445 -19.469 -26.641 1 88.5 363 GLY B C 1
ATOM 5740 O O . GLY B 1 363 ? 13.188 -18.969 -25.797 1 88.5 363 GLY B O 1
ATOM 5741 N N . LEU B 1 364 ? 11.367 -20.109 -26.344 1 95.12 364 LEU B N 1
ATOM 5742 C CA . LEU B 1 364 ? 10.977 -20.359 -24.969 1 95.12 364 LEU B CA 1
ATOM 5743 C C . LEU B 1 364 ? 10.711 -21.844 -24.734 1 95.12 364 LEU B C 1
ATOM 5745 O O . LEU B 1 364 ? 10.242 -22.547 -25.641 1 95.12 364 LEU B O 1
ATOM 5749 N N . ASN B 1 365 ? 11.078 -22.281 -23.641 1 96.06 365 ASN B N 1
ATOM 5750 C CA . ASN B 1 365 ? 10.656 -23.594 -23.172 1 96.06 365 ASN B CA 1
ATOM 5751 C C . ASN B 1 365 ? 9.484 -23.5 -22.203 1 96.06 365 ASN B C 1
ATOM 5753 O O . ASN B 1 365 ? 9.672 -23.531 -20.984 1 96.06 365 ASN B O 1
ATOM 5757 N N . LEU B 1 366 ? 8.297 -23.406 -22.766 1 97.56 366 LEU B N 1
ATOM 5758 C CA . LEU B 1 366 ? 7.102 -23.438 -21.922 1 97.56 366 LEU B CA 1
ATOM 5759 C C . LEU B 1 366 ? 6.871 -24.844 -21.359 1 97.56 366 LEU B C 1
ATOM 5761 O O . LEU B 1 366 ? 6.492 -25.75 -22.109 1 97.56 366 LEU B O 1
ATOM 5765 N N . LEU B 1 367 ? 7.02 -25 -20.094 1 97.56 367 LEU B N 1
ATOM 5766 C CA . LEU B 1 367 ? 6.996 -26.312 -19.484 1 97.56 367 LEU B CA 1
ATOM 5767 C C . LEU B 1 367 ? 5.582 -26.891 -19.484 1 97.56 367 LEU B C 1
ATOM 5769 O O . LEU B 1 367 ? 4.699 -26.375 -18.797 1 97.56 367 LEU B O 1
ATOM 5773 N N . ARG B 1 368 ? 5.344 -27.953 -20.141 1 96.31 368 ARG B N 1
ATOM 5774 C CA . ARG B 1 368 ? 4.027 -28.562 -20.219 1 96.31 368 ARG B CA 1
ATOM 5775 C C . ARG B 1 368 ? 3.789 -29.5 -19.047 1 96.31 368 ARG B C 1
ATOM 5777 O O . ARG B 1 368 ? 2.643 -29.781 -18.688 1 96.31 368 ARG B O 1
ATOM 5784 N N . GLU B 1 369 ? 4.871 -30.062 -18.547 1 96.81 369 GLU B N 1
ATOM 5785 C CA . GLU B 1 369 ? 4.867 -30.922 -17.375 1 96.81 369 GLU B CA 1
ATOM 5786 C C . GLU B 1 369 ? 6 -30.562 -16.422 1 96.81 369 GLU B C 1
ATOM 5788 O O . GLU B 1 369 ? 6.875 -29.766 -16.766 1 96.81 369 GLU B O 1
ATOM 5793 N N . ASN B 1 370 ? 5.852 -31.109 -15.219 1 98.19 370 ASN B N 1
ATOM 5794 C CA . ASN B 1 370 ? 6.953 -30.922 -14.281 1 98.19 370 ASN B CA 1
ATOM 5795 C C . ASN B 1 370 ? 8.273 -31.406 -14.852 1 98.19 370 ASN B C 1
ATOM 5797 O O . ASN B 1 370 ? 8.312 -32.438 -15.531 1 98.19 370 ASN B O 1
ATOM 5801 N N . GLN B 1 371 ? 9.336 -30.656 -14.633 1 97.44 371 GLN B N 1
ATOM 5802 C CA . GLN B 1 371 ? 10.648 -30.984 -15.172 1 97.44 371 GLN B CA 1
ATOM 5803 C C . GLN B 1 371 ? 11.711 -30.969 -14.078 1 97.44 371 GLN B C 1
ATOM 5805 O O . GLN B 1 371 ? 11.781 -30.031 -13.289 1 97.44 371 GLN B O 1
ATOM 5810 N N . LYS B 1 372 ? 12.539 -31.953 -14.102 1 96.56 372 LYS B N 1
ATOM 5811 C CA . LYS B 1 372 ? 13.68 -31.969 -13.188 1 96.56 372 LYS B CA 1
ATOM 5812 C C . LYS B 1 372 ? 14.633 -30.812 -13.469 1 96.56 372 LYS B C 1
ATOM 5814 O O . LYS B 1 372 ? 14.883 -30.469 -14.625 1 96.56 372 LYS B O 1
ATOM 5819 N N . TRP B 1 373 ? 15.078 -30.219 -12.398 1 94.88 373 TRP B N 1
ATOM 5820 C CA . TRP B 1 373 ? 16 -29.094 -12.492 1 94.88 373 TRP B CA 1
ATOM 5821 C C . TRP B 1 373 ? 17.422 -29.531 -12.148 1 94.88 373 TRP B C 1
ATOM 5823 O O . TRP B 1 373 ? 17.812 -29.547 -10.984 1 94.88 373 TRP B O 1
ATOM 5833 N N . GLU B 1 374 ? 18.172 -29.812 -13.117 1 87.19 374 GLU B N 1
ATOM 5834 C CA . GLU B 1 374 ? 19.562 -30.203 -12.898 1 87.19 374 GLU B CA 1
ATOM 5835 C C . GLU B 1 374 ? 20.438 -28.984 -12.609 1 87.19 374 GLU B C 1
ATOM 5837 O O . GLU B 1 374 ? 20.25 -27.922 -13.203 1 87.19 374 GLU B O 1
ATOM 5842 N N . GLU B 1 375 ? 21.219 -29.078 -11.609 1 76.75 375 GLU B N 1
ATOM 5843 C CA . GLU B 1 375 ? 22.141 -28 -11.266 1 76.75 375 GLU B CA 1
ATOM 5844 C C . GLU B 1 375 ? 23.141 -27.766 -12.391 1 76.75 375 GLU B C 1
ATOM 5846 O O . GLU B 1 375 ? 23.828 -28.688 -12.82 1 76.75 375 GLU B O 1
ATOM 5851 N N . PRO B 1 376 ? 22.984 -26.578 -12.664 1 68.12 376 PRO B N 1
ATOM 5852 C CA . PRO B 1 376 ? 24.016 -26.312 -13.664 1 68.12 376 PRO B CA 1
ATOM 5853 C C . PRO B 1 376 ? 25.422 -26.281 -13.07 1 68.12 376 PRO B C 1
ATOM 5855 O O . PRO B 1 376 ? 25.766 -25.344 -12.328 1 68.12 376 PRO B O 1
ATOM 5858 N N . ASN B 1 377 ? 26.219 -27.125 -13.539 1 73.69 377 ASN B N 1
ATOM 5859 C CA . ASN B 1 377 ? 27.641 -27.156 -13.211 1 73.69 377 ASN B CA 1
ATOM 5860 C C . ASN B 1 377 ? 27.875 -26.984 -11.719 1 73.69 377 ASN B C 1
ATOM 5862 O O . ASN B 1 377 ? 28.766 -26.234 -11.305 1 73.69 377 ASN B O 1
ATOM 5866 N N . GLY B 1 378 ? 27 -27.328 -11 1 80.94 378 GLY B N 1
ATOM 5867 C CA . GLY B 1 378 ? 27.219 -27.281 -9.562 1 80.94 378 GLY B CA 1
ATOM 5868 C C . GLY B 1 378 ? 26.875 -25.922 -8.961 1 80.94 378 GLY B C 1
ATOM 5869 O O . GLY B 1 378 ? 27.156 -25.672 -7.789 1 80.94 378 GLY B O 1
ATOM 5870 N N . GLN B 1 379 ? 26.297 -25.172 -9.688 1 89.69 379 GLN B N 1
ATOM 5871 C CA . GLN B 1 379 ? 25.938 -23.844 -9.203 1 89.69 379 GLN B CA 1
ATOM 5872 C C . GLN B 1 379 ? 24.516 -23.828 -8.633 1 89.69 379 GLN B C 1
ATOM 5874 O O . GLN B 1 379 ? 23.688 -24.641 -9.016 1 89.69 379 GLN B O 1
ATOM 5879 N N . PRO B 1 380 ? 24.344 -22.953 -7.664 1 94.44 380 PRO B N 1
ATOM 5880 C CA . PRO B 1 380 ? 23 -22.859 -7.098 1 94.44 380 PRO B CA 1
ATOM 5881 C C . PRO B 1 380 ? 21.953 -22.453 -8.133 1 94.44 380 PRO B C 1
ATOM 5883 O O . PRO B 1 380 ? 22.25 -21.688 -9.055 1 94.44 380 PRO B O 1
ATOM 5886 N N . ARG B 1 381 ? 20.797 -22.969 -7.973 1 97.5 381 ARG B N 1
ATOM 5887 C CA . ARG B 1 381 ? 19.672 -22.609 -8.828 1 97.5 381 ARG B CA 1
ATOM 5888 C C . ARG B 1 381 ? 19.203 -21.188 -8.562 1 97.5 381 ARG B C 1
ATOM 5890 O O . ARG B 1 381 ? 19.094 -20.781 -7.406 1 97.5 381 ARG B O 1
ATOM 5897 N N . ILE B 1 382 ? 19.016 -20.406 -9.648 1 98.19 382 ILE B N 1
ATOM 5898 C CA . ILE B 1 382 ? 18.531 -19.031 -9.562 1 98.19 382 ILE B CA 1
ATOM 5899 C C . ILE B 1 382 ? 17.281 -18.859 -10.422 1 98.19 382 ILE B C 1
ATOM 5901 O O . ILE B 1 382 ? 17.234 -19.359 -11.555 1 98.19 382 ILE B O 1
ATOM 5905 N N . SER B 1 383 ? 16.281 -18.266 -9.875 1 98.62 383 SER B N 1
ATOM 5906 C CA . SER B 1 383 ? 15.008 -18.047 -10.57 1 98.62 383 SER B CA 1
ATOM 5907 C C . SER B 1 383 ? 14.586 -16.594 -10.523 1 98.62 383 SER B C 1
ATOM 5909 O O . SER B 1 383 ? 15.062 -15.828 -9.672 1 98.62 383 SER B O 1
ATOM 5911 N N . ILE B 1 384 ? 13.758 -16.203 -11.453 1 98.88 384 ILE B N 1
ATOM 5912 C CA . ILE B 1 384 ? 13.078 -14.914 -11.414 1 98.88 384 ILE B CA 1
ATOM 5913 C C . ILE B 1 384 ? 11.57 -15.125 -11.328 1 98.88 384 ILE B C 1
ATOM 5915 O O . ILE B 1 384 ? 11.023 -16.016 -11.984 1 98.88 384 ILE B O 1
ATOM 5919 N N . CYS B 1 385 ? 10.906 -14.43 -10.422 1 98.88 385 CYS B N 1
ATOM 5920 C CA . CYS B 1 385 ? 9.461 -14.445 -10.242 1 98.88 385 CYS B CA 1
ATOM 5921 C C . CYS B 1 385 ? 8.844 -13.117 -10.672 1 98.88 385 CYS B C 1
ATOM 5923 O O . CYS B 1 385 ? 9.266 -12.055 -10.211 1 98.88 385 CYS B O 1
ATOM 5925 N N . ASN B 1 386 ? 7.801 -13.18 -11.555 1 98.81 386 ASN B N 1
ATOM 5926 C CA . ASN B 1 386 ? 7.18 -11.969 -12.086 1 98.81 386 ASN B CA 1
ATOM 5927 C C . ASN B 1 386 ? 5.754 -11.797 -11.57 1 98.81 386 ASN B C 1
ATOM 5929 O O . ASN B 1 386 ? 5.043 -12.781 -11.359 1 98.81 386 ASN B O 1
ATOM 5933 N N . SER B 1 387 ? 5.359 -10.57 -11.344 1 98.5 387 SER B N 1
ATOM 5934 C CA . SER B 1 387 ? 3.979 -10.148 -11.133 1 98.5 387 SER B CA 1
ATOM 5935 C C . SER B 1 387 ? 3.666 -8.883 -11.914 1 98.5 387 SER B C 1
ATOM 5937 O O . SER B 1 387 ? 4.406 -7.898 -11.836 1 98.5 387 SER B O 1
ATOM 5939 N N . PHE B 1 388 ? 2.594 -8.891 -12.633 1 97.5 388 PHE B N 1
ATOM 5940 C CA . PHE B 1 388 ? 2.141 -7.75 -13.422 1 97.5 388 PHE B CA 1
ATOM 5941 C C . PHE B 1 388 ? 0.682 -7.426 -13.125 1 97.5 388 PHE B C 1
ATOM 5943 O O . PHE B 1 388 ? -0.191 -8.289 -13.266 1 97.5 388 PHE B O 1
ATOM 5950 N N . GLY B 1 389 ? 0.463 -6.191 -12.688 1 94.19 389 GLY B N 1
ATOM 5951 C CA . GLY B 1 389 ? -0.862 -5.883 -12.18 1 94.19 389 GLY B CA 1
ATOM 5952 C C . GLY B 1 389 ? -1.546 -4.758 -12.93 1 94.19 389 GLY B C 1
ATOM 5953 O O . GLY B 1 389 ? -0.899 -4.023 -13.68 1 94.19 389 GLY B O 1
ATOM 5954 N N . PHE B 1 390 ? -2.926 -4.699 -12.695 1 91.12 390 PHE B N 1
ATOM 5955 C CA . PHE B 1 390 ? -3.715 -3.576 -13.18 1 91.12 390 PHE B CA 1
ATOM 5956 C C . PHE B 1 390 ? -3.143 -2.254 -12.688 1 91.12 390 PHE B C 1
ATOM 5958 O O . PHE B 1 390 ? -2.664 -2.164 -11.555 1 91.12 390 PHE B O 1
ATOM 5965 N N . GLY B 1 391 ? -3.207 -1.233 -13.539 1 90.62 391 GLY B N 1
ATOM 5966 C CA . GLY B 1 391 ? -2.602 0.049 -13.219 1 90.62 391 GLY B CA 1
ATOM 5967 C C . GLY B 1 391 ? -1.174 0.176 -13.711 1 90.62 391 GLY B C 1
ATOM 5968 O O . GLY B 1 391 ? -0.441 1.072 -13.281 1 90.62 391 GLY B O 1
ATOM 5969 N N . ALA B 1 392 ? -0.834 -0.801 -14.5 1 91.25 392 ALA B N 1
ATOM 5970 C CA . ALA B 1 392 ? 0.468 -0.792 -15.156 1 91.25 392 ALA B CA 1
ATOM 5971 C C . ALA B 1 392 ? 1.6 -0.927 -14.148 1 91.25 392 ALA B C 1
ATOM 5973 O O . ALA B 1 392 ? 2.637 -0.272 -14.273 1 91.25 392 ALA B O 1
ATOM 5974 N N . THR B 1 393 ? 1.408 -1.693 -13.172 1 96.25 393 THR B N 1
ATOM 5975 C CA . THR B 1 393 ? 2.406 -1.894 -12.125 1 96.25 393 THR B CA 1
ATOM 5976 C C . THR B 1 393 ? 3.039 -3.277 -12.242 1 96.25 393 THR B C 1
ATOM 5978 O O . THR B 1 393 ? 2.338 -4.27 -12.445 1 96.25 393 THR B O 1
ATOM 5981 N N . ASN B 1 394 ? 4.352 -3.332 -12.266 1 98.31 394 ASN B N 1
ATOM 5982 C CA . ASN B 1 394 ? 5.098 -4.57 -12.469 1 98.31 394 ASN B CA 1
ATOM 5983 C C . ASN B 1 394 ? 6.18 -4.75 -11.406 1 98.31 394 ASN B C 1
ATOM 5985 O O . ASN B 1 394 ? 6.797 -3.777 -10.969 1 98.31 394 ASN B O 1
ATOM 5989 N N . ALA B 1 395 ? 6.406 -5.992 -11.023 1 98.75 395 ALA B N 1
ATOM 5990 C CA . ALA B 1 395 ? 7.477 -6.34 -10.094 1 98.75 395 ALA B CA 1
ATOM 5991 C C . ALA B 1 395 ? 8.133 -7.664 -10.477 1 98.75 395 ALA B C 1
ATOM 5993 O O . ALA B 1 395 ? 7.453 -8.586 -10.938 1 98.75 395 ALA B O 1
ATOM 5994 N N . SER B 1 396 ? 9.406 -7.766 -10.352 1 98.94 396 SER B N 1
ATOM 5995 C CA . SER B 1 396 ? 10.188 -8.984 -10.516 1 98.94 396 SER B CA 1
ATOM 5996 C C . SER B 1 396 ? 11.133 -9.203 -9.344 1 98.94 396 SER B C 1
ATOM 5998 O O . SER B 1 396 ? 11.711 -8.242 -8.82 1 98.94 396 SER B O 1
ATOM 6000 N N . LEU B 1 397 ? 11.25 -10.398 -8.898 1 98.88 397 LEU B N 1
ATOM 6001 C CA . LEU B 1 397 ? 12.094 -10.789 -7.773 1 98.88 397 LEU B CA 1
ATOM 6002 C C . LEU B 1 397 ? 13.055 -11.906 -8.18 1 98.88 397 LEU B C 1
ATOM 6004 O O . LEU B 1 397 ? 12.664 -12.844 -8.867 1 98.88 397 LEU B O 1
ATOM 6008 N N . ILE B 1 398 ? 14.336 -11.812 -7.816 1 98.94 398 ILE B N 1
ATOM 6009 C CA . ILE B 1 398 ? 15.328 -12.852 -8.07 1 98.94 398 ILE B CA 1
ATOM 6010 C C . ILE B 1 398 ? 15.578 -13.656 -6.793 1 98.94 398 ILE B C 1
ATOM 6012 O O . ILE B 1 398 ? 15.922 -13.086 -5.758 1 98.94 398 ILE B O 1
ATOM 6016 N N . LEU B 1 399 ? 15.383 -14.938 -6.883 1 98.94 399 LEU B N 1
ATOM 6017 C CA . LEU B 1 399 ? 15.594 -15.867 -5.773 1 98.94 399 LEU B CA 1
ATOM 6018 C C . LEU B 1 399 ? 16.703 -16.859 -6.098 1 98.94 399 LEU B C 1
ATOM 6020 O O . LEU B 1 399 ? 16.828 -17.312 -7.238 1 98.94 399 LEU B O 1
ATOM 6024 N N . LYS B 1 400 ? 17.469 -17.219 -5.105 1 98.62 400 LYS B N 1
ATOM 6025 C CA . LYS B 1 400 ? 18.578 -18.141 -5.258 1 98.62 400 LYS B CA 1
ATOM 6026 C C . LYS B 1 400 ? 18.516 -19.25 -4.211 1 98.62 400 LYS B C 1
ATOM 6028 O O . LYS B 1 400 ? 18.281 -18.984 -3.031 1 98.62 400 LYS B O 1
ATOM 6033 N N . GLN B 1 401 ? 18.703 -20.438 -4.691 1 97.5 401 GLN B N 1
ATOM 6034 C CA . GLN B 1 401 ? 18.906 -21.547 -3.771 1 97.5 401 GLN B CA 1
ATOM 6035 C C . GLN B 1 401 ? 20.109 -21.297 -2.869 1 97.5 401 GLN B C 1
ATOM 6037 O O . GLN B 1 401 ? 21.141 -20.797 -3.324 1 97.5 401 GLN B O 1
ATOM 6042 N N . PHE B 1 402 ? 19.906 -21.625 -1.621 1 96.12 402 PHE B N 1
ATOM 6043 C CA . PHE B 1 402 ? 21.016 -21.375 -0.705 1 96.12 402 PHE B CA 1
ATOM 6044 C C . PHE B 1 402 ? 21.859 -22.641 -0.539 1 96.12 402 PHE B C 1
ATOM 6046 O O . PHE B 1 402 ? 21.328 -23.734 -0.36 1 96.12 402 PHE B O 1
#

Nearest PDB structures (foldseek):
  2iwy-assembly1_A  TM=9.449E-01  e=3.208E-48  Homo sapiens
  4ls6-assembly1_B  TM=9.488E-01  e=2.031E-47  Bacillus subtilis subsp. subtilis str. 168
  2rjt-assembly2_C  TM=9.384E-01  e=4.360E-47  Streptococcus pneumoniae
  1ox0-assembly1_A  TM=9.408E-01  e=1.133E-46  Streptococcus pneumoniae
  2alm-assembly1_A-2  TM=9.405E-01  e=9.973E-47  Streptococcus pneumoniae

Sequence (804 aa):
MHRVVITGMGAISPFGVTVNALRNGLNEGRSGLKYDEVLKFVVGAVPGERVEDRWSAGQQREMSRASMFALVASKEAMSQANAENIDHEETIVNIGTCMSDLEHIGETAQKVREGQSRRVSPYFVPRILNNLPAGYVAMKYKMRGGVEATSTACATGLHCIGNAFQSIQYGHCRRALAGAVECALNPISLAGFDRMRALARGEDPEISRPFDKKRAGFVMSEGVGIVFMERLEDAETRGATILAEVLGYGISSDCYHISTPDPSAIGAVLSMRRAIGNANLDPIQIGYVNAHATSTPNGDSVEAEAVRKVFPNLNMSVSSIKGHIGHLLGAAGSVEAIATICAMNDSMKPGNRNLEESEEDVGLNLLRENQKWEEPNGQPRISICNSFGFGATNASLILKQFMHRVVITGMGAISPFGVTVNALRNGLNEGRSGLKYDEVLKFVVGAVPGERVEDRWSAGQQREMSRASMFALVASKEAMSQANAENIDHEETIVNIGTCMSDLEHIGETAQKVREGQSRRVSPYFVPRILNNLPAGYVAMKYKMRGGVEATSTACATGLHCIGNAFQSIQYGHCRRALAGAVECALNPISLAGFDRMRALARGEDPEISRPFDKKRAGFVMSEGVGIVFMERLEDAETRGATILAEVLGYGISSDCYHISTPDPSAIGAVLSMRRAIGNANLDPIQIGYVNAHATSTPNGDSVEAEAVRKVFPNLNMSVSSIKGHIGHLLGAAGSVEAIATICAMNDSMKPGNRNLEESEEDVGLNLLRENQKWEEPNGQPRISICNSFGFGATNASLILKQF

Secondary structure (DSSP, 8-state):
---EEEEEEEEEBTTBSSHHHHHHHHHTT----EEETTTTEEEBPPPSS-GGGGS-HHHHHHS-HHHHHHHHHHHHHHHHTT-TTS--TTEEEEEE-SS--HHHHHHHHHHHHTT-GGGS-TTHHHHH-TTHHHHHHHHHHT-TTEEE-B--GGGHHHHHHHHHHHHHHTTS-SEEEEEEEE---SHHHHHHHHHTT-B--SS-GGG--TTBTT---BPBB-EEEEEEEEEHHHHHHTTPPP-EEEEEEEEEE--S-SSS--TT-HHHHHHHHHHHHHTT--GGG--EEE----S-HHHHHHHHHHHHHHSTTS-EEEE-THHHH-B-GGGHHHHHHHHHHHHHHHTEEPP-TT---BS--TTEEE-SS-EE-PPGGGPPPEEEEEEEETTTEEEEEEEEE-/---EEEEEEEEEBTTBSSHHHHHHHHHTT----EEETTTTEEEBPPPSS-GGGGS-HHHHHHS-HHHHHHHHHHHHHHHHTT-TTS--TTEEEEEE-SS--HHHHHHHHHHHHTT-GGGS-TTHHHHH-TTHHHHHHHHHHT-TTEEE-B--GGGHHHHHHHHHHHHHHTTS-SEEEEEEEE---SHHHHHHHHHTT-B--SS-GGG--TTBTT---BPBB-EEEEEEEEEHHHHHHTTPPP-EEEEEEEEEE--S-SSS--TT-HHHHHHHHHHHHHTT--GGG--EEE----S-HHHHHHHHHHHHHHSTTS-EEEE-THHHH-B-GGGHHHHHHHHHHHHHHHTEEPP-TT---BS--TTEEE-SS-EE-PPGGGPPPEEEEEEEETTTEEEEEEEEE-

Solvent-accessible surface area (backbone atoms only — not comparable to full-atom values): 36277 Å² total; per-residue (Å²): 122,48,58,38,27,30,31,17,53,11,20,30,31,21,57,22,81,32,50,63,34,45,50,50,35,50,76,68,68,45,67,28,42,38,56,34,85,84,74,70,35,36,30,5,56,63,54,81,73,65,78,64,71,80,47,54,71,71,50,52,64,51,43,32,70,42,30,52,50,42,44,53,18,46,50,44,8,32,58,64,31,69,48,77,82,57,88,25,63,41,17,28,26,21,23,11,28,35,69,57,51,59,66,63,44,18,54,46,32,51,34,42,75,70,71,37,46,88,70,46,51,54,36,47,52,63,36,45,36,49,22,31,33,17,17,54,45,22,34,74,64,46,20,28,30,13,44,40,12,32,18,25,34,27,13,9,2,40,46,14,36,40,52,47,48,50,34,32,24,72,63,77,29,53,30,29,42,20,7,9,26,21,73,56,81,46,70,55,50,52,37,26,41,45,52,53,62,45,39,42,84,60,68,57,48,65,52,20,10,28,58,18,63,80,26,53,4,28,26,53,18,26,30,26,9,33,37,29,33,29,33,45,70,60,37,58,73,73,65,43,64,67,63,28,30,57,54,22,46,14,45,4,14,41,35,61,34,56,81,48,76,39,84,82,13,56,22,60,32,45,5,46,51,38,8,36,55,59,40,71,54,59,67,85,64,49,62,35,36,43,44,50,38,52,6,28,65,65,54,21,53,28,49,51,50,16,50,38,68,66,38,65,86,58,48,46,39,34,25,22,62,29,22,25,33,27,40,22,46,10,8,35,24,20,38,47,48,52,51,48,47,48,22,51,73,67,32,34,42,59,22,10,34,63,35,81,47,66,79,78,52,84,51,41,33,69,30,56,50,69,39,77,49,76,59,60,89,78,40,68,50,26,34,39,38,36,18,67,15,56,22,24,15,29,23,19,39,28,41,28,47,104,122,48,58,38,26,29,33,16,53,11,18,31,32,21,58,22,81,32,49,63,34,44,49,51,34,49,77,69,66,44,66,29,41,39,57,35,83,85,75,70,36,35,29,5,54,62,54,81,72,65,78,65,70,82,46,53,71,70,52,52,65,52,42,32,70,43,29,54,49,42,43,54,18,46,49,44,8,30,58,65,33,70,49,78,84,57,90,25,62,42,19,27,25,21,22,11,26,35,69,59,50,59,64,63,46,18,55,47,34,50,35,40,73,70,70,37,43,87,70,47,51,55,36,47,52,61,35,45,37,49,21,31,33,20,18,54,44,23,36,75,64,46,20,26,31,14,44,40,12,32,20,25,33,28,13,10,2,40,46,15,36,40,53,45,48,51,36,34,23,71,62,77,30,53,31,30,42,22,6,10,26,22,72,57,81,45,70,55,51,51,36,25,40,45,52,52,62,44,39,42,84,59,66,57,49,64,52,23,9,29,59,18,65,80,26,53,5,28,28,54,19,24,31,26,7,32,36,29,34,31,32,45,68,58,38,58,72,72,64,42,64,67,62,28,30,58,53,22,46,15,46,4,14,41,36,61,36,57,80,48,77,38,82,83,14,55,22,61,32,45,5,45,51,40,8,36,54,59,41,71,54,59,65,85,64,49,62,35,35,42,45,49,36,52,6,27,64,65,54,22,54,26,49,49,52,17,49,39,68,67,37,65,86,58,49,46,39,34,23,22,61,28,23,26,34,28,39,21,45,9,7,33,26,20,37,48,47,53,51,49,47,47,22,53,75,67,33,34,42,58,22,10,34,64,36,81,48,68,80,71,47,80,55,39,34,69,30,56,48,71,38,78,48,75,61,60,90,79,39,68,49,26,33,38,37,38,18,66,15,56,23,24,14,30,24,19,39,28,41,29,46,103

Foldseek 3Di:
DFWKFFQFKWKFFLQAGGLVSVLVLLQVLAASWAQDPVLRFTASEGDDDQLLVVDDPVVPLQEASQLSQLQSRLVRRCVRQVNLPPDQLQEEEEEFEAAFPVVLVVVQVVCVVVVNNVPRDPNSVVHRDGQVSSVSNCVNRVHNNYTHYDHFKQCRFQVFVQVSSVCCVVPSGFKYKTGYWFDHPDNVVVVVCVVVQAAFDDRDLQQFFFQAPNQRHWHEYTMAMITIMGGPVVSVVVVGDTLWTWQFKFKFFQPDAQFAHDQQLVRVLRQVVRRCVSSVHDPLQAAEEAEQRRSHPRRRVSNLVSCCVNDPLNQHEYEYCCSRGIRNISRRQRSSVSNVSSCQVVQKDGARRSRDDGDDQVSYDRGHGIDGHDDDVPAWHKYKYKTAGGVRMIMIIIMTGD/DFWKFFQFKWKFFLQAGGLVSVLVLLQVLAASWAQDPVLRFTASEGDDDQLLVVDDPVVPLQEASQLSQLQSRLVRRCVRQVNLPPDQLQEEEEEFEAAFPVVLVVVQVVCVVVVNNVPRDPNSVVHRDGQVSSVSNCVNRVHNNYTHYDHFKQCRFQVFVQVSSVCCVVPSGFKYKTGYWFDHPDNVVVVVCVVVQAAFDDRDLQQFFFQAPNQRHWHEYTMAMITIMGGPVVSVVVVGDTLWTWQFKFKFFQPDAQFAHDQQLVRVLRQVVRRCVSSVHDPLQAAEEAEQRRSHPRRRQSNLVSCCVNDPLNQHEYEYCCSRGIRNISRRQRSSVSNVSSCQVVQKDGARRSRDDHDRSVSYRRGHGIDGHDDDVPAWHKYKYWTAGGVRMIMIIIMTGD